Protein AF-A0A838RKL6-F1 (afdb_monomer_lite)

Sequence (1163 aa):
MNLQDLRTQMPNFETYRSWRRPDPIEGILIHHSGSGTVDMNGVPNKTPQAIAESQVRDEGRAHVGYHYAIAADGTVYYLLDDAIPGYHTALPEPSRADQTVWKRWRDNWLNGQYFNRRTLGVLLLGWFDSNRKEGTRALPNNNMTPPAAQSAALVELLRTLKERHSLSIERIEGHREVLARTGFGSTSCPGLLMNLHEVRTAVQSGQSVQPTPVTPPVVSGPVVVPGPAPALTYTKNRPLVGLHARNDQTFTDTDWTIIREAKVESLKMMSFTRDEVYAQARQINPKMEFIVRLYIGGSGRGHVPAPQVFADAFRDTMDRLYKQFGVLKFEIHNEPNHLSGLEGWGQEQADAISFQTWYIETFRILRQRHPWALLGYPGLAVPHKDLEWLEWNRQAIEMSDFLGCHIYWQTPPGNETTYLSDFWGLRFKSYHEKYPHKLIEITEFGNSNGQSPPLSLSREEQKQQYQTWLQKVMGFPYIGSAHGFIATSPDSTWSNQGFTWGDGSGSFPVTTAVGSMARAKQRPDWHYVFNAKVPDQLPPDVELTFPVTLGNGGRLPWPNAGNQRVIAIAKWVDETGAVREKPVSSVLLPHEMAPGDRTEFTIKVRTPTESGKYRLRLALFHNGFGQWLHTLDPATTPDLFPVAIGGAKKELSPLAATYSPVTLPKKGLAGDTLKATLTARNDGSRRWESKGEQQGSIRLGYHWVNAQGQRAEGKGRVTLSAPIATGESSRLEIPLELPTTAGQYTLQLGLVSELEQWFDSPLQQAVEVEALGAAYSVTYKATLPTKMKVGEKKEVAVRIMNNGTRRWEAAGQPPIMLVHQWLDAQGQVAQPTLRTVLSVDVRPGKSLEVLLPLLAPAIPGPYTLRVDLSREGQFFFSQQGNPALTQSIVVEAVAGAAAWGAEWLDIRGPTTMSANSAGRMDVRLRNSGQRLWSHTNVRVAYRWSSDAMTRRVPLTADVPPGGEIALGISLVAPKEVGVHTLDMDLWEEGKGWLRVAAPLRQITVTAADPGGSAPTRTLENEEESVSKEDSAPGSNGSQGGRVATASHHLSRARFAIDSNKISTWNSGDLQQPGMWYQIELGAAQTFQTLRFLSGPGEFPRGYRLEGSLDAETWALIDEAADNWADVDLALATPYTCRYLRLTLTKRSPWHEWSIRHVLIDGK

Structure (mmCIF, N/CA/C/O backbone):
data_AF-A0A838RKL6-F1
#
_entry.id   AF-A0A838RKL6-F1
#
loop_
_atom_site.group_PDB
_atom_site.id
_atom_site.type_symbol
_atom_site.label_atom_id
_atom_site.label_alt_id
_atom_site.label_comp_id
_atom_site.label_asym_id
_atom_site.label_entity_id
_atom_site.label_seq_id
_atom_site.pdbx_PDB_ins_code
_atom_site.Cartn_x
_atom_site.Cartn_y
_atom_site.Cartn_z
_atom_site.occupancy
_atom_site.B_iso_or_equiv
_atom_site.auth_seq_id
_atom_site.auth_comp_id
_atom_site.auth_asym_id
_atom_site.auth_atom_id
_atom_site.pdbx_PDB_model_num
ATOM 1 N N . MET A 1 1 ? 27.935 -34.993 35.336 1.00 66.19 1 MET A N 1
ATOM 2 C CA . MET A 1 1 ? 28.147 -33.527 35.339 1.00 66.19 1 MET A CA 1
ATOM 3 C C . MET A 1 1 ? 28.872 -33.131 36.624 1.00 66.19 1 MET A C 1
ATOM 5 O O . MET A 1 1 ? 28.397 -33.512 37.686 1.00 66.19 1 MET A O 1
ATOM 9 N N . ASN A 1 2 ? 30.008 -32.425 36.547 1.00 78.69 2 ASN A N 1
ATOM 10 C CA . ASN A 1 2 ? 30.716 -31.899 37.726 1.00 78.69 2 ASN A CA 1
ATOM 11 C C . ASN A 1 2 ? 30.057 -30.578 38.162 1.00 78.69 2 ASN A C 1
ATOM 13 O O . ASN A 1 2 ? 30.422 -29.521 37.652 1.00 78.69 2 ASN A O 1
ATOM 17 N N . LEU A 1 3 ? 29.018 -30.662 39.002 1.00 88.06 3 LEU A N 1
ATOM 18 C CA . LEU A 1 3 ? 28.236 -29.510 39.462 1.00 88.06 3 LEU A CA 1
ATOM 19 C C . LEU A 1 3 ? 28.745 -29.012 40.819 1.00 88.06 3 LEU A C 1
ATOM 21 O O . LEU A 1 3 ? 28.694 -29.749 41.800 1.00 88.06 3 LEU A O 1
ATOM 25 N N . GLN A 1 4 ? 29.156 -27.750 40.890 1.00 91.94 4 GLN A N 1
ATOM 26 C CA . GLN A 1 4 ? 29.514 -27.068 42.131 1.00 91.94 4 GLN A CA 1
ATOM 27 C C . GLN A 1 4 ? 28.436 -26.048 42.498 1.00 91.94 4 GLN A C 1
ATOM 29 O O . GLN A 1 4 ? 28.166 -25.116 41.740 1.00 91.94 4 GLN A O 1
ATOM 34 N N . ASP A 1 5 ? 27.808 -26.215 43.660 1.00 89.81 5 ASP A N 1
ATOM 35 C CA . ASP A 1 5 ? 26.835 -25.248 44.168 1.00 89.81 5 ASP A CA 1
ATOM 36 C C . ASP A 1 5 ? 27.557 -24.117 44.903 1.00 89.81 5 ASP A C 1
ATOM 38 O O . ASP A 1 5 ? 28.169 -24.328 45.951 1.00 89.81 5 ASP A O 1
ATOM 42 N N . LEU A 1 6 ? 27.503 -22.912 44.334 1.00 88.50 6 LEU A N 1
ATOM 43 C CA . LEU A 1 6 ? 28.110 -21.721 44.923 1.00 88.50 6 LEU A CA 1
ATOM 44 C C . LEU A 1 6 ? 27.075 -20.767 45.517 1.00 88.50 6 LEU A C 1
ATOM 46 O O . LEU A 1 6 ? 27.460 -19.738 46.066 1.00 88.50 6 LEU A O 1
ATOM 50 N N . ARG A 1 7 ? 25.775 -21.076 45.445 1.00 89.06 7 ARG A N 1
ATOM 51 C CA . ARG A 1 7 ? 24.715 -20.145 45.864 1.00 89.06 7 ARG A CA 1
ATOM 52 C C . ARG A 1 7 ? 24.880 -19.723 47.321 1.00 89.06 7 ARG A C 1
ATOM 54 O O . ARG A 1 7 ? 24.841 -18.535 47.615 1.00 89.06 7 ARG A O 1
ATOM 61 N N . THR A 1 8 ? 25.153 -20.675 48.214 1.00 84.75 8 THR A N 1
ATOM 62 C CA . THR A 1 8 ? 25.347 -20.429 49.655 1.00 84.75 8 THR A CA 1
ATOM 63 C C . THR A 1 8 ? 26.620 -19.649 49.984 1.00 84.75 8 THR A C 1
ATOM 65 O O . THR A 1 8 ? 26.735 -19.109 51.080 1.00 84.75 8 THR A O 1
ATOM 68 N N . GLN A 1 9 ? 27.564 -19.566 49.045 1.00 84.19 9 GLN A N 1
ATOM 69 C CA . GLN A 1 9 ? 28.821 -18.831 49.194 1.00 84.19 9 GLN A CA 1
ATOM 70 C C . GLN A 1 9 ? 28.698 -17.377 48.704 1.00 84.19 9 GLN A C 1
ATOM 72 O O . GLN A 1 9 ? 29.638 -16.594 48.838 1.00 84.19 9 GLN A O 1
ATOM 77 N N . MET A 1 10 ? 27.543 -16.993 48.145 1.00 79.06 10 MET A N 1
ATOM 78 C CA . MET A 1 10 ? 27.325 -15.646 47.626 1.00 79.06 10 MET A CA 1
ATOM 79 C C . MET A 1 10 ? 27.179 -14.623 48.763 1.00 79.06 10 MET A C 1
ATOM 81 O O . MET A 1 10 ? 26.407 -14.865 49.694 1.00 79.06 10 MET A O 1
ATOM 85 N N . PRO A 1 11 ? 27.828 -13.441 48.679 1.00 69.88 11 PRO A N 1
ATOM 86 C CA . PRO A 1 11 ? 27.906 -12.479 49.787 1.00 69.88 11 PRO A CA 1
ATOM 87 C C . PRO A 1 11 ? 26.564 -12.018 50.380 1.00 69.88 11 PRO A C 1
ATOM 89 O O . PRO A 1 11 ? 26.515 -11.584 51.525 1.00 69.88 11 PRO A O 1
ATOM 92 N N . ASN A 1 12 ? 25.479 -12.091 49.612 1.00 77.44 12 ASN A N 1
ATOM 93 C CA . ASN A 1 12 ? 24.134 -11.660 49.988 1.00 77.44 12 ASN A CA 1
ATOM 94 C C . ASN A 1 12 ? 23.082 -12.780 49.877 1.00 77.44 12 ASN A C 1
ATOM 96 O O . ASN A 1 12 ? 21.889 -12.483 49.837 1.00 77.44 12 ASN A O 1
ATOM 100 N N . PHE A 1 13 ? 23.491 -14.054 49.856 1.00 83.31 13 PHE A N 1
ATOM 101 C CA . PHE A 1 13 ? 22.596 -15.208 49.671 1.00 83.31 13 PHE A CA 1
ATOM 102 C C . PHE A 1 13 ? 21.374 -15.210 50.601 1.00 83.31 13 PHE A C 1
ATOM 104 O O . PHE A 1 13 ? 20.241 -15.387 50.148 1.00 83.31 13 PHE A O 1
ATOM 111 N N . GLU A 1 14 ? 21.576 -14.928 51.891 1.00 83.81 14 GLU A N 1
ATOM 112 C CA . GLU A 1 14 ? 20.497 -14.892 52.888 1.00 83.81 14 GLU A CA 1
ATOM 113 C C . GLU A 1 14 ? 19.391 -13.874 52.561 1.00 83.81 14 GLU A C 1
ATOM 115 O O . GLU A 1 14 ? 18.246 -14.061 52.968 1.00 83.81 14 GLU A O 1
ATOM 120 N N . THR A 1 15 ? 19.695 -12.826 51.787 1.00 77.75 15 THR A N 1
ATOM 121 C CA . THR A 1 15 ? 18.737 -11.754 51.460 1.00 77.75 15 THR A CA 1
ATOM 122 C C . THR A 1 15 ? 17.757 -12.124 50.346 1.00 77.75 15 THR A C 1
ATOM 124 O O . THR A 1 15 ? 16.635 -11.616 50.330 1.00 77.75 15 THR A O 1
ATOM 127 N N . TYR A 1 16 ? 18.151 -13.023 49.438 1.00 77.69 16 TYR A N 1
ATOM 128 C CA . TYR A 1 16 ? 17.350 -13.385 48.266 1.00 77.69 16 TYR A CA 1
ATOM 129 C C . TYR A 1 16 ? 16.983 -14.870 48.186 1.00 77.69 16 TYR A C 1
ATOM 131 O O . TYR A 1 16 ? 16.181 -15.245 47.337 1.00 77.69 16 TYR A O 1
ATOM 139 N N . ARG A 1 17 ? 17.495 -15.742 49.067 1.00 80.81 17 ARG A N 1
ATOM 140 C CA . ARG A 1 17 ? 17.222 -17.196 49.016 1.00 80.81 17 ARG A CA 1
ATOM 141 C C . ARG A 1 17 ? 15.734 -17.577 49.078 1.00 80.81 17 ARG A C 1
ATOM 143 O O . ARG A 1 17 ? 15.334 -18.648 48.613 1.00 80.81 17 ARG A O 1
ATOM 150 N N . SER A 1 18 ? 14.898 -16.719 49.662 1.00 82.19 18 SER A N 1
ATOM 151 C CA . SER A 1 18 ? 13.443 -16.905 49.744 1.00 82.19 18 SER A CA 1
ATOM 152 C C . SER A 1 18 ? 12.682 -16.344 48.541 1.00 82.19 18 SER A C 1
ATOM 154 O O . SER A 1 18 ? 11.481 -16.581 48.431 1.00 82.19 18 SER A O 1
ATOM 156 N N . TRP A 1 19 ? 13.345 -15.620 47.635 1.00 83.25 19 TRP A N 1
ATOM 157 C CA . TRP A 1 19 ? 12.691 -15.012 46.482 1.00 83.25 19 TRP A CA 1
ATOM 158 C C . TRP A 1 19 ? 12.169 -16.086 45.541 1.00 83.25 19 TRP A C 1
ATOM 160 O O . TRP A 1 19 ? 12.744 -17.169 45.418 1.00 83.25 19 TRP A O 1
ATOM 170 N N . ARG A 1 20 ? 11.053 -15.792 44.881 1.00 80.19 20 ARG A N 1
ATOM 171 C CA . ARG A 1 20 ? 10.440 -16.687 43.905 1.00 80.19 20 ARG A CA 1
ATOM 172 C C . ARG A 1 20 ? 10.033 -15.893 42.674 1.00 80.19 20 ARG A C 1
ATOM 174 O O . ARG A 1 20 ? 9.562 -14.761 42.782 1.00 80.19 20 ARG A O 1
ATOM 181 N N . ARG A 1 21 ? 10.221 -16.490 41.503 1.00 81.94 21 ARG A N 1
ATOM 182 C CA . ARG A 1 21 ? 9.739 -15.986 40.228 1.00 81.94 21 ARG A CA 1
ATOM 183 C C . ARG A 1 21 ? 8.218 -16.159 40.183 1.00 81.94 21 ARG A C 1
ATOM 185 O O . ARG A 1 21 ? 7.715 -17.186 40.633 1.00 81.94 21 ARG A O 1
ATOM 192 N N . PRO A 1 22 ? 7.483 -15.169 39.662 1.00 67.00 22 PRO A N 1
ATOM 193 C CA . PRO A 1 22 ? 6.023 -15.223 39.574 1.00 67.00 22 PRO A CA 1
ATOM 194 C C . PRO A 1 22 ? 5.510 -15.993 38.347 1.00 67.00 22 PRO A C 1
ATOM 196 O O . PRO A 1 22 ? 4.332 -16.330 38.292 1.00 67.00 22 PRO A O 1
ATOM 199 N N . ASP A 1 23 ? 6.372 -16.243 37.361 1.00 76.38 23 ASP A N 1
ATOM 200 C CA . ASP A 1 23 ? 6.038 -16.859 36.077 1.00 76.38 23 ASP A CA 1
ATOM 201 C C . ASP A 1 23 ? 6.772 -18.209 35.914 1.00 76.38 23 ASP A C 1
ATOM 203 O O . ASP A 1 23 ? 7.873 -18.369 36.456 1.00 76.38 23 ASP A O 1
ATOM 207 N N . PRO A 1 24 ? 6.208 -19.181 35.166 1.00 81.44 24 PRO A N 1
ATOM 208 C CA . PRO A 1 24 ? 6.892 -20.436 34.865 1.00 81.44 24 PRO A CA 1
ATOM 209 C C . PRO A 1 24 ? 8.121 -20.212 33.972 1.00 81.44 24 PRO A C 1
ATOM 211 O O . PRO A 1 24 ? 8.227 -19.221 33.245 1.00 81.44 24 PRO A O 1
ATOM 214 N N . ILE A 1 25 ? 9.061 -21.156 34.021 1.00 88.69 25 ILE A N 1
ATOM 215 C CA . ILE A 1 25 ? 10.225 -21.167 33.132 1.00 88.69 25 ILE A CA 1
ATOM 216 C C . ILE A 1 25 ? 9.776 -21.696 31.768 1.00 88.69 25 ILE A C 1
ATOM 218 O O . ILE A 1 25 ? 9.237 -22.791 31.665 1.00 88.69 25 ILE A O 1
ATOM 222 N N . GLU A 1 26 ? 10.011 -20.911 30.723 1.00 85.88 26 GLU A N 1
ATOM 223 C CA . GLU A 1 26 ? 9.630 -21.191 29.337 1.00 85.88 26 GLU A CA 1
ATOM 224 C C . GLU A 1 26 ? 10.837 -21.277 28.392 1.00 85.88 26 GLU A C 1
ATOM 226 O O . GLU A 1 26 ? 10.655 -21.583 27.215 1.00 85.88 26 GLU A O 1
ATOM 231 N N . GLY A 1 27 ? 12.064 -21.018 28.865 1.00 87.75 27 GLY A N 1
ATOM 232 C CA . GLY A 1 27 ? 13.260 -21.129 28.028 1.00 87.75 27 GLY A CA 1
ATOM 233 C C . GLY A 1 27 ? 14.599 -21.012 28.752 1.00 87.75 27 GLY A C 1
ATOM 234 O O . GLY A 1 27 ? 14.673 -20.723 29.947 1.00 87.75 27 GLY A O 1
ATOM 235 N N . ILE A 1 28 ? 15.674 -21.234 28.000 1.00 89.06 28 ILE A N 1
ATOM 236 C CA . ILE A 1 28 ? 17.066 -21.102 28.432 1.00 89.06 28 ILE A CA 1
ATOM 237 C C . ILE A 1 28 ? 17.778 -20.170 27.460 1.00 89.06 28 ILE A C 1
ATOM 239 O O . ILE A 1 28 ? 17.685 -20.333 26.247 1.00 89.06 28 ILE A O 1
ATOM 243 N N . LEU A 1 29 ? 18.520 -19.220 28.008 1.00 83.69 29 LEU A N 1
ATOM 244 C CA . LEU A 1 29 ? 19.331 -18.280 27.268 1.00 83.69 29 LEU A CA 1
ATOM 245 C C . LEU A 1 29 ? 20.810 -18.560 27.520 1.00 83.69 29 LEU A C 1
ATOM 247 O O . LEU A 1 29 ? 21.276 -18.531 28.663 1.00 83.69 29 LEU A O 1
ATOM 251 N N . ILE A 1 30 ? 21.543 -18.822 26.442 1.00 83.00 30 ILE A N 1
ATOM 252 C CA . ILE A 1 30 ? 22.984 -19.074 26.486 1.00 83.00 30 ILE A CA 1
ATOM 253 C C . ILE A 1 30 ? 23.724 -17.752 26.267 1.00 83.00 30 ILE A C 1
ATOM 255 O O . ILE A 1 30 ? 23.397 -16.999 25.352 1.00 83.00 30 ILE A O 1
ATOM 259 N N . HIS A 1 31 ? 24.749 -17.493 27.077 1.00 71.69 31 HIS A N 1
ATOM 260 C CA . HIS A 1 31 ? 25.632 -16.332 26.998 1.00 71.69 31 HIS A CA 1
ATOM 261 C C . HIS A 1 31 ? 27.107 -16.751 27.038 1.00 71.69 31 HIS A C 1
ATOM 263 O O . HIS A 1 31 ? 27.463 -17.758 27.640 1.00 71.69 31 HIS A O 1
ATOM 269 N N . HIS A 1 32 ? 27.978 -15.951 26.434 1.00 62.09 32 HIS A N 1
ATOM 270 C CA . HIS A 1 32 ? 29.438 -16.032 26.521 1.00 62.09 32 HIS A CA 1
ATOM 271 C C . HIS A 1 32 ? 30.050 -14.655 26.828 1.00 62.09 32 HIS A C 1
ATOM 273 O O . HIS A 1 32 ? 29.358 -13.653 26.761 1.00 62.09 32 HIS A O 1
ATOM 279 N N . SER A 1 33 ? 31.342 -14.580 27.140 1.00 58.50 33 SER A N 1
ATOM 280 C CA . SER A 1 33 ? 32.063 -13.378 27.607 1.00 58.50 33 SER A CA 1
ATOM 281 C C . SER A 1 33 ? 31.734 -12.927 29.026 1.00 58.50 33 SER A C 1
ATOM 283 O O . SER A 1 33 ? 31.594 -11.744 29.314 1.00 58.50 33 SER A O 1
ATOM 285 N N . GLY A 1 34 ? 31.770 -13.879 29.961 1.00 53.66 34 GLY A N 1
ATOM 286 C CA . GLY A 1 34 ? 32.144 -13.599 31.350 1.00 53.66 34 GLY A CA 1
ATOM 287 C C . GLY A 1 34 ? 33.650 -13.354 31.467 1.00 53.66 34 GLY A C 1
ATOM 288 O O . GLY A 1 34 ? 34.331 -14.070 32.194 1.00 53.66 34 GLY A O 1
ATOM 289 N N . SER A 1 35 ? 34.201 -12.415 30.695 1.00 48.59 35 SER A N 1
ATOM 290 C CA . SER A 1 35 ? 35.612 -12.056 30.788 1.00 48.59 35 SER A CA 1
ATOM 291 C C . SER A 1 35 ? 35.779 -10.963 31.842 1.00 48.59 35 SER A C 1
ATOM 293 O O . SER A 1 35 ? 35.495 -9.792 31.601 1.00 48.59 35 SER A O 1
ATOM 295 N N . GLY A 1 36 ? 36.331 -11.327 32.998 1.00 53.69 36 GLY A N 1
ATOM 296 C CA . GLY A 1 36 ? 37.432 -10.492 33.477 1.00 53.69 36 GLY A CA 1
ATOM 297 C C . GLY A 1 36 ? 38.558 -10.478 32.442 1.00 53.69 36 GLY A C 1
ATOM 298 O O . GLY A 1 36 ? 38.554 -11.321 31.547 1.00 53.69 36 GLY A O 1
ATOM 299 N N . THR A 1 37 ? 39.467 -9.507 32.545 1.00 50.59 37 THR A N 1
ATOM 300 C CA . THR A 1 37 ? 40.656 -9.332 31.687 1.00 50.59 37 THR A CA 1
ATOM 301 C C . THR A 1 37 ? 41.158 -10.655 31.095 1.00 50.59 37 THR A C 1
ATOM 303 O O . THR A 1 37 ? 41.595 -11.527 31.818 1.00 50.59 37 THR A O 1
ATOM 306 N N . VAL A 1 38 ? 41.053 -10.887 29.791 1.00 56.09 38 VAL A N 1
ATOM 307 C CA . VAL A 1 38 ? 41.599 -12.133 29.218 1.00 56.09 38 VAL A CA 1
ATOM 308 C C . VAL A 1 38 ? 43.128 -12.110 29.293 1.00 56.09 38 VAL A C 1
ATOM 310 O O . VAL A 1 38 ? 43.725 -11.037 29.285 1.00 56.09 38 VAL A O 1
ATOM 313 N N . ASP A 1 39 ? 43.787 -13.267 29.382 1.00 58.47 39 ASP A N 1
ATOM 314 C CA . ASP A 1 39 ? 45.245 -13.285 29.220 1.00 58.47 39 ASP A CA 1
ATOM 315 C C . ASP A 1 39 ? 45.652 -12.954 27.765 1.00 58.47 39 ASP A C 1
ATOM 317 O O . ASP A 1 39 ? 44.812 -12.850 26.865 1.00 58.47 39 ASP A O 1
ATOM 321 N N . MET A 1 40 ? 46.956 -12.800 27.503 1.00 53.97 40 MET A N 1
ATOM 322 C CA . MET A 1 40 ? 47.483 -12.396 26.185 1.00 53.97 40 MET A CA 1
ATOM 323 C C . MET A 1 40 ? 47.134 -13.364 25.035 1.00 53.97 40 MET A C 1
ATOM 325 O O . MET A 1 40 ? 47.352 -13.025 23.870 1.00 53.97 40 MET A O 1
ATOM 329 N N . ASN A 1 41 ? 46.587 -14.542 25.352 1.00 55.84 41 ASN A N 1
ATOM 330 C CA . ASN A 1 41 ? 46.176 -15.583 24.414 1.00 55.84 41 ASN A CA 1
ATOM 331 C C . ASN A 1 41 ? 44.644 -15.723 24.314 1.00 55.84 41 ASN A C 1
ATOM 333 O O . ASN A 1 41 ? 44.144 -16.580 23.579 1.00 55.84 41 ASN A O 1
ATOM 337 N N . GLY A 1 42 ? 43.883 -14.875 25.014 1.00 54.16 42 GLY A N 1
ATOM 338 C CA . GLY A 1 42 ? 42.424 -14.882 24.994 1.00 54.16 42 GLY A CA 1
ATOM 339 C C . GLY A 1 42 ? 41.792 -15.968 25.869 1.00 54.16 42 GLY A C 1
ATOM 340 O O . GLY A 1 42 ? 40.651 -16.347 25.595 1.00 54.16 42 GLY A O 1
ATOM 341 N N . VAL A 1 43 ? 42.513 -16.482 26.875 1.00 61.12 43 VAL A N 1
ATOM 342 C CA . VAL A 1 43 ? 42.002 -17.448 27.861 1.00 61.12 43 VAL A CA 1
ATOM 343 C C . VAL A 1 43 ? 41.344 -16.686 29.025 1.00 61.12 43 VAL A C 1
ATOM 345 O O . VAL A 1 43 ? 41.895 -15.683 29.491 1.00 61.12 43 VAL A O 1
ATOM 348 N N . PRO A 1 44 ? 40.153 -17.102 29.502 1.00 61.97 44 PRO A N 1
ATOM 349 C CA . PRO A 1 44 ? 39.498 -16.449 30.636 1.00 61.97 44 PRO A CA 1
ATOM 350 C C . PRO A 1 44 ? 40.319 -16.587 31.931 1.00 61.97 44 PRO A C 1
ATOM 352 O O . PRO A 1 44 ? 40.717 -17.690 32.293 1.00 61.97 44 PRO A O 1
ATOM 355 N N . ASN A 1 45 ? 40.527 -15.478 32.656 1.00 65.75 45 ASN A N 1
ATOM 356 C CA . ASN A 1 45 ? 41.346 -15.442 33.880 1.00 65.75 45 ASN A CA 1
ATOM 357 C C . ASN A 1 45 ? 40.552 -15.369 35.205 1.00 65.75 45 ASN A C 1
ATOM 359 O O . ASN A 1 45 ? 41.154 -15.449 36.275 1.00 65.75 45 ASN A O 1
ATOM 363 N N . LYS A 1 46 ? 39.223 -15.182 35.164 1.00 71.56 46 LYS A N 1
ATOM 364 C CA . LYS A 1 46 ? 38.359 -15.086 36.356 1.00 71.56 46 LYS A CA 1
ATOM 365 C C . LYS A 1 46 ? 37.570 -16.373 36.578 1.00 71.56 46 LYS A C 1
ATOM 367 O O . LYS A 1 46 ? 37.042 -16.963 35.638 1.00 71.56 46 LYS A O 1
ATOM 372 N N . THR A 1 47 ? 37.427 -16.757 37.844 1.00 80.81 47 THR A N 1
ATOM 373 C CA . THR A 1 47 ? 36.548 -17.853 38.269 1.00 80.81 47 THR A CA 1
ATOM 374 C C . THR A 1 47 ? 35.076 -17.401 38.292 1.00 80.81 47 THR A C 1
ATOM 376 O O . THR A 1 47 ? 34.802 -16.203 38.429 1.00 80.81 47 THR A O 1
ATOM 379 N N . PRO A 1 48 ? 34.100 -18.328 38.216 1.00 81.69 48 PRO A N 1
ATOM 380 C CA . PRO A 1 48 ? 32.681 -17.999 38.392 1.00 81.69 48 PRO A CA 1
ATOM 381 C C . PRO A 1 48 ? 32.393 -17.279 39.714 1.00 81.69 48 PRO A C 1
ATOM 383 O O . PRO A 1 48 ? 31.577 -16.361 39.745 1.00 81.69 48 PRO A O 1
ATOM 386 N N . GLN A 1 49 ? 33.100 -17.656 40.786 1.00 82.44 49 GLN A N 1
ATOM 387 C CA . GLN A 1 49 ? 33.005 -16.998 42.086 1.00 82.44 49 GLN A CA 1
ATOM 388 C C . GLN A 1 49 ? 33.448 -15.533 42.010 1.00 82.44 49 GLN A C 1
ATOM 390 O O . GLN A 1 49 ? 32.717 -14.663 42.466 1.00 82.44 49 GLN A O 1
ATOM 395 N N . ALA A 1 50 ? 34.576 -15.232 41.359 1.00 80.75 50 ALA A N 1
ATOM 396 C CA . ALA A 1 50 ? 35.047 -13.855 41.200 1.00 80.75 50 ALA A CA 1
ATOM 397 C C . ALA A 1 50 ? 34.083 -12.989 40.365 1.00 80.75 50 ALA A C 1
ATOM 399 O O . ALA A 1 50 ? 33.921 -11.800 40.630 1.00 80.75 50 ALA A O 1
ATOM 400 N N . ILE A 1 51 ? 33.421 -13.572 39.359 1.00 78.44 51 ILE A N 1
ATOM 401 C CA . ILE A 1 51 ? 32.396 -12.877 38.559 1.00 78.44 51 ILE A CA 1
ATOM 402 C C . ILE A 1 51 ? 31.164 -12.574 39.414 1.00 78.44 51 ILE A C 1
ATOM 404 O O . ILE A 1 51 ? 30.641 -11.460 39.380 1.00 78.44 51 ILE A O 1
ATOM 408 N N . ALA A 1 52 ? 30.713 -13.556 40.188 1.00 78.00 52 ALA A N 1
ATOM 409 C CA . ALA A 1 52 ? 29.563 -13.414 41.062 1.00 78.00 52 ALA A CA 1
ATOM 410 C C . ALA A 1 52 ? 29.813 -12.410 42.202 1.00 78.00 52 ALA A C 1
ATOM 412 O O . ALA A 1 52 ? 28.969 -11.553 42.466 1.00 78.00 52 ALA A O 1
ATOM 413 N N . GLU A 1 53 ? 30.995 -12.457 42.824 1.00 79.56 53 GLU A N 1
ATOM 414 C CA . GLU A 1 53 ? 31.430 -11.496 43.838 1.00 79.56 53 GLU A CA 1
ATOM 415 C C . GLU A 1 53 ? 31.518 -10.081 43.269 1.00 79.56 53 GLU A C 1
ATOM 417 O O . GLU A 1 53 ? 31.031 -9.158 43.913 1.00 79.56 53 GLU A O 1
ATOM 422 N N . SER A 1 54 ? 32.049 -9.907 42.056 1.00 77.31 54 SER A N 1
ATOM 423 C CA . SER A 1 54 ? 32.145 -8.588 41.421 1.00 77.31 54 SER A CA 1
ATOM 424 C C . SER A 1 54 ? 30.766 -7.993 41.108 1.00 77.31 54 SER A C 1
ATOM 426 O O . SER A 1 54 ? 30.493 -6.839 41.434 1.00 77.31 54 SER A O 1
ATOM 428 N N . GLN A 1 55 ? 29.832 -8.799 40.591 1.00 78.12 55 GLN A N 1
ATOM 429 C CA . GLN A 1 55 ? 28.454 -8.354 40.345 1.00 78.12 55 GLN A CA 1
ATOM 430 C C . GLN A 1 55 ? 27.728 -7.921 41.625 1.00 78.12 55 GLN A C 1
ATOM 432 O O . GLN A 1 55 ? 26.959 -6.961 41.617 1.00 78.12 55 GLN A O 1
ATOM 437 N N . VAL A 1 56 ? 27.946 -8.625 42.732 1.00 74.06 56 VAL A N 1
ATOM 438 C CA . VAL A 1 56 ? 27.257 -8.339 43.994 1.00 74.06 56 VAL A CA 1
ATOM 439 C C . VAL A 1 56 ? 27.946 -7.223 44.784 1.00 74.06 56 VAL A C 1
ATOM 441 O O . VAL A 1 56 ? 27.273 -6.307 45.250 1.00 74.06 56 VAL A O 1
ATOM 444 N N . ARG A 1 57 ? 29.272 -7.288 44.954 1.00 74.62 57 ARG A N 1
ATOM 445 C CA . ARG A 1 57 ? 30.042 -6.356 45.795 1.00 74.62 57 ARG A CA 1
ATOM 446 C C . ARG A 1 57 ? 30.416 -5.077 45.057 1.00 74.62 57 ARG A C 1
ATOM 448 O O . ARG A 1 57 ? 30.181 -4.000 45.593 1.00 74.62 57 ARG A O 1
ATOM 455 N N . ASP A 1 58 ? 30.972 -5.194 43.852 1.00 72.38 58 ASP A N 1
ATOM 456 C CA . ASP A 1 58 ? 31.520 -4.042 43.124 1.00 72.38 58 ASP A CA 1
ATOM 457 C C . ASP A 1 58 ? 30.414 -3.292 42.369 1.00 72.38 58 ASP A C 1
ATOM 459 O O . ASP A 1 58 ? 30.340 -2.063 42.401 1.00 72.38 58 ASP A O 1
ATOM 463 N N . GLU A 1 59 ? 29.517 -4.028 41.707 1.00 67.62 59 GLU A N 1
ATOM 464 C CA . GLU A 1 59 ? 28.428 -3.433 40.920 1.00 67.62 59 GLU A CA 1
ATOM 465 C C . GLU A 1 59 ? 27.167 -3.145 41.754 1.00 67.62 59 GLU A C 1
ATOM 467 O O . GLU A 1 59 ? 26.332 -2.333 41.342 1.00 67.62 59 GLU A O 1
ATOM 472 N N . GLY A 1 60 ? 27.046 -3.764 42.935 1.00 66.50 60 GLY A N 1
ATOM 473 C CA . GLY A 1 60 ? 25.937 -3.569 43.872 1.00 66.50 60 GLY A CA 1
ATOM 474 C C . GLY A 1 60 ? 24.636 -4.283 43.483 1.00 66.50 60 GLY A C 1
ATOM 475 O O . GLY A 1 60 ? 23.555 -3.831 43.867 1.00 66.50 60 GLY A O 1
ATOM 476 N N . ARG A 1 61 ? 24.694 -5.366 42.694 1.00 72.38 61 ARG A N 1
ATOM 477 C CA . ARG A 1 61 ? 23.495 -6.123 42.287 1.00 72.38 61 ARG A CA 1
ATOM 478 C C . ARG A 1 61 ? 22.918 -6.929 43.454 1.00 72.38 61 ARG A C 1
ATOM 480 O O . ARG A 1 61 ? 23.653 -7.459 44.285 1.00 72.38 61 ARG A O 1
ATOM 487 N N . ALA A 1 62 ? 21.592 -7.106 43.483 1.00 72.50 62 ALA A N 1
ATOM 488 C CA . ALA A 1 62 ? 20.935 -7.822 44.585 1.00 72.50 62 ALA A CA 1
ATOM 489 C C . ALA A 1 62 ? 21.181 -9.344 44.584 1.00 72.50 62 ALA A C 1
ATOM 491 O O . ALA A 1 62 ? 20.929 -9.989 45.591 1.00 72.50 62 ALA A O 1
ATOM 492 N N . HIS A 1 63 ? 21.675 -9.914 43.485 1.00 80.00 63 HIS A N 1
ATOM 493 C CA . HIS A 1 63 ? 22.131 -11.300 43.331 1.00 80.00 63 HIS A CA 1
ATOM 494 C C . HIS A 1 63 ? 22.905 -11.443 42.005 1.00 80.00 63 HIS A C 1
ATOM 496 O O . HIS A 1 63 ? 23.013 -10.495 41.222 1.00 80.00 63 HIS A O 1
ATOM 502 N N . VAL A 1 64 ? 23.436 -12.636 41.733 1.00 79.19 64 VAL A N 1
ATOM 503 C CA . VAL A 1 64 ? 24.146 -12.951 40.482 1.00 79.19 64 VAL A CA 1
ATOM 504 C C . VAL A 1 64 ? 23.180 -12.924 39.294 1.00 79.19 64 VAL A C 1
ATOM 506 O O . VAL A 1 64 ? 22.007 -13.276 39.422 1.00 79.19 64 VAL A O 1
ATOM 509 N N . GLY A 1 65 ? 23.644 -12.494 38.118 1.00 78.12 65 GLY A N 1
ATOM 510 C CA . GLY A 1 65 ? 22.789 -12.387 36.931 1.00 78.12 65 GLY A CA 1
ATOM 511 C C . GLY A 1 65 ? 22.478 -13.701 36.212 1.00 78.12 65 GLY A C 1
ATOM 512 O O . GLY A 1 65 ? 21.533 -13.743 35.425 1.00 78.12 65 GLY A O 1
ATOM 513 N N . TYR A 1 66 ? 23.236 -14.757 36.493 1.00 85.94 66 TYR A N 1
ATOM 514 C CA . TYR A 1 66 ? 23.178 -16.050 35.814 1.00 85.94 66 TYR A CA 1
ATOM 515 C C . TYR A 1 66 ? 22.762 -17.150 36.783 1.00 85.94 66 TYR A C 1
ATOM 517 O O . TYR A 1 66 ? 23.102 -17.095 37.961 1.00 85.94 66 TYR A O 1
ATOM 525 N N . HIS A 1 67 ? 22.069 -18.163 36.267 1.00 91.12 67 HIS A N 1
ATOM 526 C CA . HIS A 1 67 ? 21.675 -19.331 37.056 1.00 91.12 67 HIS A CA 1
ATOM 527 C C . HIS A 1 67 ? 22.796 -20.359 37.071 1.00 91.12 67 HIS A C 1
ATOM 529 O O . HIS A 1 67 ? 23.117 -20.911 38.119 1.00 91.12 67 HIS A O 1
ATOM 535 N N . TYR A 1 68 ? 23.455 -20.536 35.927 1.00 92.56 68 TYR A N 1
ATOM 536 C CA . TYR A 1 68 ? 24.575 -21.452 35.776 1.00 92.56 68 TYR A CA 1
ATOM 537 C C . TYR A 1 68 ? 25.746 -20.759 35.087 1.00 92.56 68 TYR A C 1
ATOM 539 O O . TYR A 1 68 ? 25.540 -19.911 34.216 1.00 92.56 68 TYR A O 1
ATOM 547 N N . ALA A 1 69 ? 26.967 -21.149 35.440 1.00 89.94 69 ALA A N 1
ATOM 548 C CA . ALA A 1 69 ? 28.172 -20.828 34.682 1.00 89.94 69 ALA A CA 1
ATOM 549 C C . ALA A 1 69 ? 28.980 -22.094 34.395 1.00 89.94 69 ALA A C 1
ATOM 551 O O . ALA A 1 69 ? 28.977 -23.017 35.201 1.00 89.94 69 ALA A O 1
ATOM 552 N N . ILE A 1 70 ? 29.685 -22.143 33.269 1.00 89.62 70 ILE A N 1
ATOM 553 C CA . ILE A 1 70 ? 30.492 -23.300 32.870 1.00 89.62 70 ILE A CA 1
ATOM 554 C C . ILE A 1 70 ? 31.921 -22.837 32.610 1.00 89.62 70 ILE A C 1
ATOM 556 O O . ILE A 1 70 ? 32.149 -21.964 31.767 1.00 89.62 70 ILE A O 1
ATOM 560 N N . ALA A 1 71 ? 32.882 -23.408 33.331 1.00 86.69 71 ALA A N 1
ATOM 561 C CA . ALA A 1 71 ? 34.304 -23.141 33.141 1.00 86.69 71 ALA A CA 1
ATOM 562 C C . ALA A 1 71 ? 34.869 -23.875 31.911 1.00 86.69 71 ALA A C 1
ATOM 564 O O . ALA A 1 71 ? 34.243 -24.784 31.365 1.00 86.69 71 ALA A O 1
ATOM 565 N N . ALA A 1 72 ? 36.051 -23.454 31.451 1.00 82.50 72 ALA A N 1
ATOM 566 C CA . ALA A 1 72 ? 36.698 -24.004 30.256 1.00 82.50 72 ALA A CA 1
ATOM 567 C C . ALA A 1 72 ? 37.011 -25.512 30.371 1.00 82.50 72 ALA A C 1
ATOM 569 O O . ALA A 1 72 ? 37.020 -26.220 29.364 1.00 82.50 72 ALA A O 1
ATOM 570 N N . ASP A 1 73 ? 37.215 -26.005 31.594 1.00 86.62 73 ASP A N 1
ATOM 571 C CA . ASP A 1 73 ? 37.442 -27.416 31.930 1.00 86.62 73 ASP A CA 1
ATOM 572 C C . ASP A 1 73 ? 36.151 -28.261 31.975 1.00 86.62 73 ASP A C 1
ATOM 574 O O . ASP A 1 73 ? 36.214 -29.469 32.188 1.00 86.62 73 ASP A O 1
ATOM 578 N N . GLY A 1 74 ? 34.978 -27.649 31.768 1.00 87.06 74 GLY A N 1
ATOM 579 C CA . GLY A 1 74 ? 33.677 -28.319 31.837 1.00 87.06 74 GLY A CA 1
ATOM 580 C C . GLY A 1 74 ? 33.049 -28.380 33.231 1.00 87.06 74 GLY A C 1
ATOM 581 O O . GLY A 1 74 ? 31.974 -28.966 33.380 1.00 87.06 74 GLY A O 1
ATOM 582 N N . THR A 1 75 ? 33.651 -27.768 34.254 1.00 91.81 75 THR A N 1
ATOM 583 C CA . THR A 1 75 ? 33.011 -27.655 35.571 1.00 91.81 75 THR A CA 1
ATOM 584 C C . THR A 1 75 ? 31.797 -26.723 35.483 1.00 91.81 75 THR A C 1
ATOM 586 O O . THR A 1 75 ? 31.901 -25.589 35.007 1.00 91.81 75 THR A O 1
ATOM 589 N N . VAL A 1 76 ? 30.631 -27.200 35.932 1.00 93.00 76 VAL A N 1
ATOM 590 C CA . VAL A 1 76 ? 29.371 -26.442 35.956 1.00 93.00 76 VAL A CA 1
ATOM 591 C C . VAL A 1 76 ? 29.166 -25.880 37.353 1.00 93.00 76 VAL A C 1
ATOM 593 O O . VAL A 1 76 ? 29.252 -26.598 38.342 1.00 93.00 76 VAL A O 1
ATOM 596 N N . TYR A 1 77 ? 28.839 -24.603 37.443 1.00 92.56 77 TYR A N 1
ATOM 597 C CA . TYR A 1 77 ? 28.618 -23.893 38.691 1.00 92.56 77 TYR A CA 1
ATOM 598 C C . TYR A 1 77 ? 27.170 -23.445 38.766 1.00 92.56 77 TYR A C 1
ATOM 600 O O . TYR A 1 77 ? 26.680 -22.786 37.849 1.00 92.56 77 TYR A O 1
ATOM 608 N N . TYR A 1 78 ? 26.494 -23.784 39.858 1.00 92.69 78 TYR A N 1
ATOM 609 C CA . TYR A 1 78 ? 25.146 -23.316 40.148 1.00 92.69 78 TYR A CA 1
ATOM 610 C C . TYR A 1 78 ? 25.238 -22.030 40.972 1.00 92.69 78 TYR A C 1
ATOM 612 O O . TYR A 1 78 ? 25.788 -22.033 42.074 1.00 92.69 78 TYR A O 1
ATOM 620 N N . LEU A 1 79 ? 24.769 -20.919 40.401 1.00 89.12 79 LEU A N 1
ATOM 621 C CA . LEU A 1 79 ? 25.023 -19.560 40.893 1.00 89.12 79 LEU A CA 1
ATOM 622 C C . LEU A 1 79 ? 23.769 -18.850 41.412 1.00 89.12 79 LEU A C 1
ATOM 624 O O . LEU A 1 79 ? 23.874 -18.006 42.299 1.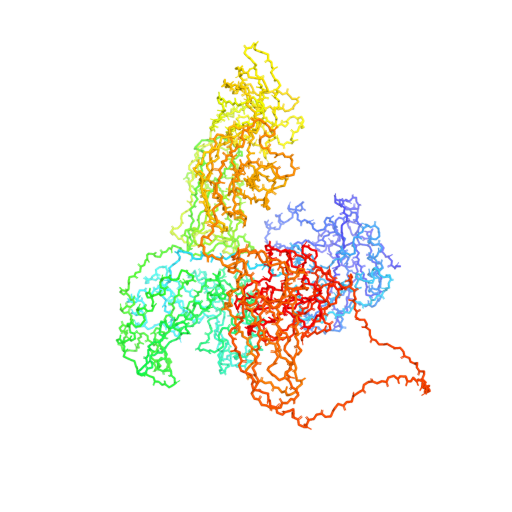00 89.12 79 LEU A O 1
ATOM 628 N N . LEU A 1 80 ? 22.589 -19.195 40.895 1.00 89.31 80 LEU A N 1
ATOM 629 C CA . LEU A 1 80 ? 21.307 -18.642 41.332 1.00 89.31 80 LEU A CA 1
ATOM 630 C C . LEU A 1 80 ? 20.231 -19.721 41.239 1.00 89.31 80 LEU A C 1
ATOM 632 O O . LEU A 1 80 ? 20.207 -20.467 40.267 1.00 89.31 80 LEU A O 1
ATOM 636 N N . ASP A 1 81 ? 19.353 -19.796 42.242 1.00 89.69 81 ASP A N 1
ATOM 637 C CA . ASP A 1 81 ? 18.259 -20.770 42.253 1.00 89.69 81 ASP A CA 1
ATOM 638 C C . ASP A 1 81 ? 17.342 -20.590 41.029 1.00 89.69 81 ASP A C 1
ATOM 640 O O . ASP A 1 81 ? 16.935 -19.466 40.737 1.00 89.69 81 ASP A O 1
ATOM 644 N N . ASP A 1 82 ? 16.995 -21.681 40.334 1.00 91.06 82 ASP A N 1
ATOM 645 C CA . ASP A 1 82 ? 16.059 -21.687 39.196 1.00 91.06 82 ASP A CA 1
ATOM 646 C C . ASP A 1 82 ? 14.749 -20.953 39.536 1.00 91.06 82 ASP A C 1
ATOM 648 O O . ASP A 1 82 ? 14.161 -20.283 38.686 1.00 91.06 82 ASP A O 1
ATOM 652 N N . ALA A 1 83 ? 14.295 -21.024 40.790 1.00 85.69 83 ALA A N 1
ATOM 653 C CA . ALA A 1 83 ? 13.089 -20.360 41.253 1.00 85.69 83 ALA A CA 1
ATOM 654 C C . ALA A 1 83 ? 13.235 -18.839 41.380 1.00 85.69 83 ALA A C 1
ATOM 656 O O . ALA A 1 83 ? 12.238 -18.193 41.662 1.00 85.69 83 ALA A O 1
ATOM 657 N N . ILE A 1 84 ? 14.407 -18.239 41.177 1.00 85.69 84 ILE A N 1
ATOM 658 C CA . ILE A 1 84 ? 14.633 -16.790 41.281 1.00 85.69 84 ILE A CA 1
ATOM 659 C C . ILE A 1 84 ? 14.849 -16.218 39.873 1.00 85.69 84 ILE A C 1
ATOM 661 O O . ILE A 1 84 ? 15.591 -16.814 39.099 1.00 85.69 84 ILE A O 1
ATOM 665 N N . PRO A 1 85 ? 14.223 -15.089 39.487 1.00 80.00 85 PRO A N 1
ATOM 666 C CA . PRO A 1 85 ? 14.512 -14.450 38.204 1.00 80.00 85 PRO A CA 1
ATOM 667 C C . PRO A 1 85 ? 15.962 -13.947 38.153 1.00 80.00 85 PRO A C 1
ATOM 669 O O . PRO A 1 85 ? 16.361 -13.126 38.973 1.00 80.00 85 PRO A O 1
ATOM 672 N N . GLY A 1 86 ? 16.751 -14.402 37.180 1.00 73.00 86 GLY A N 1
ATOM 673 C CA . GLY A 1 86 ? 18.107 -13.886 36.951 1.00 73.00 86 GLY A CA 1
ATOM 674 C C . GLY A 1 86 ? 18.114 -12.484 36.329 1.00 73.00 86 GLY A C 1
ATOM 675 O O . GLY A 1 86 ? 17.160 -12.079 35.672 1.00 73.00 86 GLY A O 1
ATOM 676 N N . TYR A 1 87 ? 19.209 -11.732 36.486 1.00 65.75 87 TYR A N 1
ATOM 677 C CA . TYR A 1 87 ? 19.347 -10.405 35.857 1.00 65.75 87 TYR A CA 1
ATOM 678 C C . TYR A 1 87 ? 19.657 -10.429 34.363 1.00 65.75 87 TYR A C 1
ATOM 680 O O . TYR A 1 87 ? 19.575 -9.393 33.696 1.00 65.75 87 TYR A O 1
ATOM 688 N N . HIS A 1 88 ? 20.059 -11.570 33.815 1.00 62.62 88 HIS A N 1
ATOM 689 C CA . HIS A 1 88 ? 20.666 -11.619 32.495 1.00 62.62 88 HIS A CA 1
ATOM 690 C C . HIS A 1 88 ? 19.664 -11.565 31.323 1.00 62.62 88 HIS A C 1
ATOM 692 O O . HIS A 1 88 ? 19.289 -12.588 30.765 1.00 62.62 88 HIS A O 1
ATOM 698 N N . THR A 1 89 ? 19.250 -10.321 31.022 1.00 52.28 89 THR A N 1
ATOM 699 C CA . THR A 1 89 ? 18.674 -9.673 29.807 1.00 52.28 89 THR A CA 1
ATOM 700 C C . THR A 1 89 ? 17.888 -8.413 30.216 1.00 52.28 89 THR A C 1
ATOM 702 O O . THR A 1 89 ? 16.748 -8.184 29.815 1.00 52.28 89 THR A O 1
ATOM 705 N N . ALA A 1 90 ? 18.487 -7.578 31.070 1.00 42.84 90 ALA A N 1
ATOM 706 C CA . ALA A 1 90 ? 18.022 -6.211 31.279 1.00 42.84 90 ALA A CA 1
ATOM 707 C C . ALA A 1 90 ? 18.654 -5.285 30.221 1.00 42.84 90 ALA A C 1
ATOM 709 O O . ALA A 1 90 ? 19.762 -5.540 29.751 1.00 42.84 90 ALA A O 1
ATOM 710 N N . LEU A 1 91 ? 17.927 -4.226 29.850 1.00 44.09 91 LEU A N 1
ATOM 711 C CA . LEU A 1 91 ? 18.399 -3.096 29.036 1.00 44.09 91 LEU A CA 1
ATOM 712 C C . LEU A 1 91 ? 19.781 -2.593 29.515 1.00 44.09 91 LEU A C 1
ATOM 714 O O . LEU A 1 91 ? 20.083 -2.754 30.700 1.00 44.09 91 LEU A O 1
ATOM 718 N N . PRO A 1 92 ? 20.597 -1.947 28.656 1.00 41.00 92 PRO A N 1
ATOM 719 C CA . PRO A 1 92 ? 21.864 -1.364 29.097 1.00 41.00 92 PRO A CA 1
ATOM 720 C C . PRO A 1 92 ? 21.651 -0.439 30.306 1.00 41.00 92 PRO A C 1
ATOM 722 O O . PRO A 1 92 ? 20.699 0.346 30.334 1.00 41.00 92 PRO A O 1
ATOM 725 N N . GLU A 1 93 ? 22.525 -0.558 31.311 1.00 40.75 93 GLU A N 1
ATOM 726 C CA . GLU A 1 93 ? 22.527 0.305 32.495 1.00 40.75 93 GLU A CA 1
ATOM 727 C C . GLU A 1 93 ? 22.755 1.757 32.034 1.00 40.75 93 GLU A C 1
ATOM 729 O O . GLU A 1 93 ? 23.748 2.031 31.350 1.00 40.75 93 GLU A O 1
ATOM 734 N N . PRO A 1 94 ? 21.845 2.702 32.327 1.00 42.97 94 PRO A N 1
ATOM 735 C CA . PRO A 1 94 ? 22.094 4.099 32.013 1.00 42.97 94 PRO A CA 1
ATOM 736 C C . PRO A 1 94 ? 23.218 4.646 32.901 1.00 42.97 94 PRO A C 1
ATOM 738 O O . PRO A 1 94 ? 23.429 4.188 34.023 1.00 42.97 94 PRO A O 1
ATOM 741 N N . SER A 1 95 ? 23.924 5.665 32.408 1.00 40.91 95 SER A N 1
ATOM 742 C CA . SER A 1 95 ? 24.990 6.342 33.155 1.00 40.91 95 SER A CA 1
ATOM 743 C C . SER A 1 95 ? 24.530 6.770 34.557 1.00 40.91 95 SER A C 1
ATOM 745 O O . SER A 1 95 ? 23.532 7.480 34.698 1.00 40.91 95 SER A O 1
ATOM 747 N N . ARG A 1 96 ? 25.309 6.416 35.593 1.00 43.16 96 ARG A N 1
ATOM 748 C CA . ARG A 1 96 ? 25.073 6.835 36.992 1.00 43.16 96 ARG A CA 1
ATOM 749 C C . ARG A 1 96 ? 25.231 8.346 37.214 1.00 43.16 96 ARG A C 1
ATOM 751 O O . ARG A 1 96 ? 24.898 8.838 38.289 1.00 43.16 96 ARG A O 1
ATOM 758 N N . ALA A 1 97 ? 25.728 9.077 36.213 1.00 41.72 97 ALA A N 1
ATOM 759 C CA . ALA A 1 97 ? 25.881 10.527 36.268 1.00 41.72 97 ALA A CA 1
ATOM 760 C C . ALA A 1 97 ? 24.531 11.265 36.272 1.00 41.72 97 ALA A C 1
ATOM 762 O O . ALA A 1 97 ? 24.433 12.348 36.844 1.00 41.72 97 ALA A O 1
ATOM 763 N N . ASP A 1 98 ? 23.482 10.675 35.689 1.00 50.09 98 ASP A N 1
ATOM 764 C CA . ASP A 1 98 ? 22.128 11.219 35.767 1.00 50.09 98 ASP A CA 1
ATOM 765 C C . ASP A 1 98 ? 21.335 10.478 36.846 1.00 50.09 98 ASP A C 1
ATOM 767 O O . ASP A 1 98 ? 20.737 9.425 36.610 1.00 50.09 98 ASP A O 1
ATOM 771 N N . GLN A 1 99 ? 21.313 11.049 38.054 1.00 48.78 99 GLN A N 1
ATOM 772 C CA . GLN A 1 99 ? 20.605 10.462 39.192 1.00 48.78 99 GLN A CA 1
ATOM 773 C C . GLN A 1 99 ? 19.094 10.329 38.968 1.00 48.78 99 GLN A C 1
ATOM 775 O O . GLN A 1 99 ? 18.453 9.512 39.625 1.00 48.78 99 GLN A O 1
ATOM 780 N N . THR A 1 100 ? 18.513 11.076 38.029 1.00 45.97 100 THR A N 1
ATOM 781 C CA . THR A 1 100 ? 17.080 11.035 37.722 1.00 45.97 100 THR A CA 1
ATOM 782 C C . THR A 1 100 ? 16.764 9.860 36.811 1.00 45.97 100 THR A C 1
ATOM 784 O O . THR A 1 100 ? 15.808 9.128 37.062 1.00 45.97 100 THR A O 1
ATOM 787 N N . VAL A 1 101 ? 17.589 9.638 35.785 1.00 46.94 101 VAL A N 1
ATOM 788 C CA . VAL A 1 101 ? 17.502 8.454 34.918 1.00 46.94 101 VAL A CA 1
ATOM 789 C C . VAL A 1 101 ? 17.857 7.200 35.711 1.00 46.94 101 VAL A C 1
ATOM 791 O O . VAL A 1 101 ? 17.134 6.212 35.620 1.00 46.94 101 VAL A O 1
ATOM 794 N N . TRP A 1 102 ? 18.881 7.268 36.564 1.00 46.00 102 TRP A N 1
ATOM 795 C CA . TRP A 1 102 ? 19.265 6.191 37.474 1.00 46.00 102 TRP A CA 1
ATOM 796 C C . TRP A 1 102 ? 18.142 5.833 38.451 1.00 46.00 102 TRP A C 1
ATOM 798 O O . TRP A 1 102 ? 17.741 4.675 38.543 1.00 46.00 102 TRP A O 1
ATOM 808 N N . LYS A 1 103 ? 17.564 6.830 39.134 1.00 47.94 103 LYS A N 1
ATOM 809 C CA . LYS A 1 103 ? 16.440 6.633 40.057 1.00 47.94 103 LYS A CA 1
ATOM 810 C C . LYS A 1 103 ? 15.210 6.093 39.332 1.00 47.94 103 LYS A C 1
ATOM 812 O O . LYS A 1 103 ? 14.572 5.177 39.824 1.00 47.94 103 LYS A O 1
ATOM 817 N N . ARG A 1 104 ? 14.895 6.599 38.139 1.00 47.84 104 ARG A N 1
ATOM 818 C CA . ARG A 1 104 ? 13.747 6.145 37.340 1.00 47.84 104 ARG A CA 1
ATOM 819 C C . ARG A 1 104 ? 13.949 4.742 36.765 1.00 47.84 104 ARG A C 1
ATOM 821 O O . ARG A 1 104 ? 12.979 4.008 36.627 1.00 47.84 104 ARG A O 1
ATOM 828 N N . TRP A 1 105 ? 15.184 4.359 36.452 1.00 48.41 105 TRP A N 1
ATOM 829 C CA . TRP A 1 105 ? 15.555 2.996 36.067 1.00 48.41 105 TRP A CA 1
ATOM 830 C C . TRP A 1 105 ? 15.442 2.037 37.261 1.00 48.41 105 TRP A C 1
ATOM 832 O O . TRP A 1 105 ? 14.782 1.006 37.153 1.00 48.41 105 TRP A O 1
ATOM 842 N N . ARG A 1 106 ? 15.970 2.438 38.425 1.00 47.88 106 ARG A N 1
ATOM 843 C CA . ARG A 1 106 ? 15.871 1.713 39.700 1.00 47.88 106 ARG A CA 1
ATOM 844 C C . ARG A 1 106 ? 14.426 1.551 40.186 1.00 47.88 106 ARG A C 1
ATOM 846 O O . ARG A 1 106 ? 14.069 0.490 40.674 1.00 47.88 106 ARG A O 1
ATOM 853 N N . ASP A 1 107 ? 13.590 2.578 40.056 1.00 44.84 107 ASP A N 1
ATOM 854 C CA . ASP A 1 107 ? 12.220 2.584 40.584 1.00 44.84 107 ASP A CA 1
ATOM 855 C C . ASP A 1 107 ? 11.217 1.890 39.617 1.00 44.84 107 ASP A C 1
ATOM 857 O O . ASP A 1 107 ? 10.167 1.422 40.049 1.00 44.84 107 ASP A O 1
ATOM 861 N N . ASN A 1 108 ? 11.550 1.730 38.323 1.00 43.47 108 ASN A N 1
ATOM 862 C CA . ASN A 1 108 ? 10.750 0.991 37.317 1.00 43.47 108 ASN A CA 1
ATOM 863 C C . ASN A 1 108 ? 10.985 -0.536 37.313 1.00 43.47 108 ASN A C 1
ATOM 865 O O . ASN A 1 108 ? 10.524 -1.250 36.416 1.00 43.47 108 ASN A O 1
ATOM 869 N N . TRP A 1 109 ? 11.682 -1.044 38.328 1.00 40.88 109 TRP A N 1
ATOM 870 C CA . TRP A 1 109 ? 12.123 -2.430 38.490 1.00 40.88 109 TRP A CA 1
ATOM 871 C C . TRP A 1 109 ? 11.029 -3.500 38.334 1.00 40.88 109 TRP A C 1
ATOM 873 O O . TRP A 1 109 ? 11.316 -4.623 37.929 1.00 40.88 109 TRP A O 1
ATOM 883 N N . LEU A 1 110 ? 9.760 -3.161 38.580 1.00 37.44 110 LEU A N 1
ATOM 884 C CA . LEU A 1 110 ? 8.638 -4.102 38.470 1.00 37.44 110 LEU A CA 1
ATOM 885 C C . LEU A 1 110 ? 8.155 -4.361 37.027 1.00 37.44 110 LEU A C 1
ATOM 887 O O . LEU A 1 110 ? 7.485 -5.367 36.797 1.00 37.44 110 LEU A O 1
ATOM 891 N N . ASN A 1 111 ? 8.528 -3.524 36.048 1.00 38.03 111 ASN A N 1
ATOM 892 C CA . ASN A 1 111 ? 7.959 -3.564 34.688 1.00 38.03 111 ASN A CA 1
ATOM 893 C C . ASN A 1 111 ? 8.987 -3.794 33.555 1.00 38.03 111 ASN A C 1
ATOM 895 O O . ASN A 1 111 ? 8.623 -3.745 32.383 1.00 38.03 111 ASN A O 1
ATOM 899 N N . GLY A 1 112 ? 10.261 -4.053 33.876 1.00 41.25 112 GLY A N 1
ATOM 900 C CA . GLY A 1 112 ? 11.367 -4.087 32.901 1.00 41.25 112 GLY A CA 1
ATOM 901 C C . GLY A 1 112 ? 11.938 -5.460 32.510 1.00 41.25 112 GLY A C 1
ATOM 902 O O . GLY A 1 112 ? 12.979 -5.499 31.865 1.00 41.25 112 GLY A O 1
ATOM 903 N N . GLN A 1 113 ? 11.323 -6.586 32.894 1.00 47.91 113 GLN A N 1
ATOM 904 C CA . GLN A 1 113 ? 11.924 -7.930 32.755 1.00 47.91 113 GLN A CA 1
ATOM 905 C C . GLN A 1 113 ? 11.057 -8.921 31.958 1.00 47.91 113 GLN A C 1
ATOM 907 O O . GLN A 1 113 ? 10.715 -9.991 32.458 1.00 47.91 113 GLN A O 1
ATOM 912 N N . TYR A 1 114 ? 10.673 -8.599 30.720 1.00 45.41 114 TYR A N 1
ATOM 913 C CA . TYR A 1 114 ? 9.788 -9.498 29.959 1.00 45.41 114 TYR A CA 1
ATOM 914 C C . TYR A 1 114 ? 10.417 -10.880 29.660 1.00 45.41 114 TYR A C 1
ATOM 916 O O . TYR A 1 114 ? 9.697 -11.874 29.666 1.00 45.41 114 TYR A O 1
ATOM 924 N N . PHE A 1 115 ? 11.745 -10.976 29.477 1.00 48.62 115 PHE A N 1
ATOM 925 C CA . PHE A 1 115 ? 12.439 -12.252 29.206 1.00 48.62 115 PHE A CA 1
ATOM 926 C C . PHE A 1 115 ? 12.945 -12.954 30.474 1.00 48.62 115 PHE A C 1
ATOM 928 O O . PHE A 1 115 ? 12.637 -14.122 30.698 1.00 48.62 115 PHE A O 1
ATOM 935 N N . ASN A 1 116 ? 13.607 -12.230 31.377 1.00 61.72 116 ASN A N 1
ATOM 936 C CA . ASN A 1 116 ? 14.194 -12.796 32.600 1.00 61.72 116 ASN A CA 1
ATOM 937 C C . ASN A 1 116 ? 13.213 -13.408 33.604 1.00 61.72 116 ASN A C 1
ATOM 939 O O . ASN A 1 116 ? 13.612 -14.234 34.424 1.00 61.72 116 ASN A O 1
ATOM 943 N N . ARG A 1 117 ? 11.927 -13.041 33.546 1.00 66.69 117 ARG A N 1
ATOM 944 C CA . ARG A 1 117 ? 10.897 -13.685 34.376 1.00 66.69 117 ARG A CA 1
ATOM 945 C C . ARG A 1 117 ? 10.637 -15.132 33.950 1.00 66.69 117 ARG A C 1
ATOM 947 O O . ARG A 1 117 ? 10.247 -15.942 34.785 1.00 66.69 117 ARG A O 1
ATOM 954 N N . ARG A 1 118 ? 10.899 -15.467 32.681 1.00 76.31 118 ARG A N 1
ATOM 955 C CA . ARG A 1 118 ? 10.531 -16.746 32.052 1.00 76.31 118 ARG A CA 1
ATOM 956 C C . ARG A 1 118 ? 11.717 -17.539 31.505 1.00 76.31 118 ARG A C 1
ATOM 958 O O . ARG A 1 118 ? 11.512 -18.635 31.002 1.00 76.31 118 ARG A O 1
ATOM 965 N N . THR A 1 119 ? 12.952 -17.048 31.614 1.00 82.38 119 THR A N 1
ATOM 966 C CA . THR A 1 119 ? 14.138 -17.762 31.110 1.00 82.38 119 THR A CA 1
ATOM 967 C C . THR A 1 119 ? 15.178 -18.047 32.190 1.00 82.38 119 THR A C 1
ATOM 969 O O . THR A 1 119 ? 15.316 -17.297 33.160 1.00 82.38 119 THR A O 1
ATOM 972 N N . LEU A 1 120 ? 15.933 -19.133 32.014 1.00 88.75 120 LEU A N 1
ATOM 973 C CA . LEU A 1 120 ? 17.169 -19.409 32.750 1.00 88.75 120 LEU A CA 1
ATOM 974 C C . LEU A 1 120 ? 18.367 -18.867 31.969 1.00 88.75 120 LEU A C 1
ATOM 976 O O . LEU A 1 120 ? 18.399 -18.956 30.750 1.00 88.75 120 LEU A O 1
ATOM 980 N N . GLY A 1 121 ? 19.358 -18.321 32.665 1.00 87.25 121 GLY A N 1
ATOM 981 C CA . GLY A 1 121 ? 20.582 -17.782 32.062 1.00 87.25 121 GLY A CA 1
ATOM 982 C C . GLY A 1 121 ? 21.774 -18.700 32.310 1.00 87.25 121 GLY A C 1
ATOM 983 O O . GLY A 1 121 ? 22.074 -18.988 33.472 1.00 87.25 121 GLY A O 1
ATOM 984 N N . VAL A 1 122 ? 22.454 -19.119 31.241 1.00 89.56 122 VAL A N 1
ATOM 985 C CA . VAL A 1 122 ? 23.644 -19.984 31.277 1.00 89.56 122 VAL A CA 1
ATOM 986 C C . VAL A 1 122 ? 24.846 -19.226 30.716 1.00 89.56 122 VAL A C 1
ATOM 988 O O . VAL A 1 122 ? 24.850 -18.839 29.551 1.00 89.56 122 VAL A O 1
ATOM 991 N N . LEU A 1 123 ? 25.872 -19.025 31.543 1.00 86.06 123 LEU A N 1
ATOM 992 C CA . LEU A 1 123 ? 27.112 -18.340 31.185 1.00 86.06 123 LEU A CA 1
ATOM 993 C C . LEU A 1 123 ? 28.213 -19.335 30.793 1.00 86.06 123 LEU A C 1
ATOM 995 O O . LEU A 1 123 ? 28.570 -20.214 31.571 1.00 86.06 123 LEU A O 1
ATOM 999 N N . LEU A 1 124 ? 28.839 -19.139 29.639 1.00 84.44 124 LEU A N 1
ATOM 1000 C CA . LEU A 1 124 ? 30.087 -19.800 29.260 1.00 84.44 124 LEU A CA 1
ATOM 1001 C C . LEU A 1 124 ? 31.274 -18.874 29.556 1.00 84.44 124 LEU A C 1
ATOM 1003 O O . LEU A 1 124 ? 31.324 -17.740 29.069 1.00 84.44 124 LEU A O 1
ATOM 1007 N N . LEU A 1 125 ? 32.238 -19.347 30.349 1.00 79.88 125 LEU A N 1
ATOM 1008 C CA . LEU A 1 125 ? 33.465 -18.599 30.625 1.00 79.88 125 LEU A CA 1
ATOM 1009 C C . LEU A 1 125 ? 34.422 -18.671 29.431 1.00 79.88 125 LEU A C 1
ATOM 1011 O O . LEU A 1 125 ? 34.877 -19.751 29.063 1.00 79.88 125 LEU A O 1
ATOM 1015 N N . GLY A 1 126 ? 34.725 -17.512 28.846 1.00 74.62 126 GLY A N 1
ATOM 1016 C CA . GLY A 1 126 ? 35.566 -17.357 27.654 1.00 74.62 126 GLY A CA 1
ATOM 1017 C C . GLY A 1 126 ? 35.097 -16.193 26.779 1.00 74.62 126 GLY A C 1
ATOM 1018 O O . GLY A 1 126 ? 34.024 -15.647 27.022 1.00 74.62 126 GLY A O 1
ATOM 1019 N N . TRP A 1 127 ? 35.886 -15.802 25.774 1.00 71.25 127 TRP A N 1
ATOM 1020 C CA . TRP A 1 127 ? 35.537 -14.748 24.807 1.00 71.25 127 TRP A CA 1
ATOM 1021 C C . TRP A 1 127 ? 35.502 -15.328 23.386 1.00 71.25 127 TRP A C 1
ATOM 1023 O O . TRP A 1 127 ? 36.540 -15.416 22.729 1.00 71.25 127 TRP A O 1
ATOM 1033 N N . PHE A 1 128 ? 34.304 -15.696 22.919 1.00 72.12 128 PHE A N 1
ATOM 1034 C CA . PHE A 1 128 ? 34.060 -16.416 21.659 1.00 72.12 128 PHE A CA 1
ATOM 1035 C C . PHE A 1 128 ? 33.578 -15.476 20.533 1.00 72.12 128 PHE A C 1
ATOM 1037 O O . PHE A 1 128 ? 32.501 -15.665 19.968 1.00 72.12 128 PHE A O 1
ATOM 1044 N N . ASP A 1 129 ? 34.369 -14.437 20.241 1.00 65.56 129 ASP A N 1
ATOM 1045 C CA . ASP A 1 129 ? 34.084 -13.428 19.205 1.00 65.56 129 ASP A CA 1
ATOM 1046 C C . ASP A 1 129 ? 35.301 -13.210 18.281 1.00 65.56 129 ASP A C 1
ATOM 1048 O O . ASP A 1 129 ? 36.433 -13.556 18.632 1.00 65.56 129 ASP A O 1
ATOM 1052 N N . SER A 1 130 ? 35.066 -12.613 17.114 1.00 58.19 130 SER A N 1
ATOM 1053 C CA . SER A 1 130 ? 36.070 -12.180 16.139 1.00 58.19 130 SER A CA 1
ATOM 1054 C C . SER A 1 130 ? 36.346 -10.682 16.325 1.00 58.19 130 SER A C 1
ATOM 1056 O O . SER A 1 130 ? 35.455 -9.935 16.711 1.00 58.19 130 SER A O 1
ATOM 1058 N N . ASN A 1 131 ? 37.574 -10.216 16.070 1.00 59.28 131 ASN A N 1
ATOM 1059 C CA . ASN A 1 131 ? 37.998 -8.811 16.274 1.00 59.28 131 ASN A CA 1
ATOM 1060 C C . ASN A 1 131 ? 38.096 -8.361 17.743 1.00 59.28 131 ASN A C 1
ATOM 1062 O O . ASN A 1 131 ? 37.835 -7.203 18.082 1.00 59.28 131 ASN A O 1
ATOM 1066 N N . ARG A 1 132 ? 38.521 -9.272 18.619 1.00 64.62 132 ARG A N 1
ATOM 1067 C CA . ARG A 1 132 ? 38.718 -9.018 20.052 1.00 64.62 132 ARG A CA 1
ATOM 1068 C C . ARG A 1 132 ? 39.781 -7.932 20.275 1.00 64.62 132 ARG A C 1
ATOM 1070 O O . ARG A 1 132 ? 40.840 -7.973 19.645 1.00 64.62 132 ARG A O 1
ATOM 1077 N N . LYS A 1 133 ? 39.522 -6.970 21.171 1.00 60.00 133 LYS A N 1
ATOM 1078 C CA . LYS A 1 133 ? 40.477 -5.909 21.540 1.00 60.00 133 LYS A CA 1
ATOM 1079 C C . LYS A 1 133 ? 40.517 -5.678 23.048 1.00 60.00 133 LYS A C 1
ATOM 1081 O O . LYS A 1 133 ? 39.470 -5.557 23.673 1.00 60.00 133 LYS A O 1
ATOM 1086 N N . GLU A 1 134 ? 41.715 -5.546 23.608 1.00 56.88 134 GLU A N 1
ATOM 1087 C CA . GLU A 1 134 ? 41.928 -5.033 24.965 1.00 56.88 134 GLU A CA 1
ATOM 1088 C C . GLU A 1 134 ? 42.563 -3.639 24.855 1.00 56.88 134 GLU A C 1
ATOM 1090 O O . GLU A 1 134 ? 43.699 -3.481 24.398 1.00 56.88 134 GLU A O 1
ATOM 1095 N N . GLY A 1 135 ? 41.787 -2.596 25.166 1.00 64.00 135 GLY A N 1
ATOM 1096 C CA . GLY A 1 135 ? 42.151 -1.220 24.816 1.00 64.00 135 GLY A CA 1
ATOM 1097 C C . GLY A 1 135 ? 42.265 -1.043 23.295 1.00 64.00 135 GLY A C 1
ATOM 1098 O O . GLY A 1 135 ? 41.320 -1.309 22.554 1.00 64.00 135 GLY A O 1
ATOM 1099 N N . THR A 1 136 ? 43.426 -0.601 22.812 1.00 59.28 136 THR A N 1
ATOM 1100 C CA . THR A 1 136 ? 43.719 -0.450 21.373 1.00 59.28 136 THR A CA 1
ATOM 1101 C C . THR A 1 136 ? 44.315 -1.709 20.734 1.00 59.28 136 THR A C 1
ATOM 1103 O O . THR A 1 136 ? 44.414 -1.783 19.507 1.00 59.28 136 THR A O 1
ATOM 1106 N N . ARG A 1 137 ? 44.709 -2.708 21.534 1.00 56.78 137 ARG A N 1
ATOM 1107 C CA . ARG A 1 137 ? 45.429 -3.901 21.074 1.00 56.78 137 ARG A CA 1
ATOM 1108 C C . ARG A 1 137 ? 44.459 -4.975 20.591 1.00 56.78 137 ARG A C 1
ATOM 1110 O O . ARG A 1 137 ? 43.586 -5.391 21.344 1.00 56.78 137 ARG A O 1
ATOM 1117 N N . ALA A 1 138 ? 44.655 -5.472 19.370 1.00 67.12 138 ALA A N 1
ATOM 1118 C CA . ALA A 1 138 ? 43.935 -6.637 18.857 1.00 67.12 138 ALA A CA 1
ATOM 1119 C C . ALA A 1 138 ? 44.441 -7.941 19.498 1.00 67.12 138 ALA A C 1
ATOM 1121 O O . ALA A 1 138 ? 45.648 -8.139 19.651 1.00 67.12 138 ALA A O 1
ATOM 1122 N N . LEU A 1 139 ? 43.514 -8.828 19.852 1.00 63.22 139 LEU A N 1
ATOM 1123 C CA . LEU A 1 139 ? 43.788 -10.173 20.349 1.00 63.22 139 LEU A CA 1
ATOM 1124 C C . LEU A 1 139 ? 43.633 -11.199 19.203 1.00 63.22 139 LEU A C 1
ATOM 1126 O O . LEU A 1 139 ? 42.805 -10.988 18.314 1.00 63.22 139 LEU A O 1
ATOM 1130 N N . PRO A 1 140 ? 44.390 -12.315 19.202 1.00 61.47 140 PRO A N 1
ATOM 1131 C CA . PRO A 1 140 ? 44.325 -13.332 18.143 1.00 61.47 140 PRO A CA 1
ATOM 1132 C C . PRO A 1 140 ? 42.943 -14.003 18.038 1.00 61.47 140 PRO A C 1
ATOM 1134 O O . PRO A 1 140 ? 42.236 -14.091 19.032 1.00 61.47 140 PRO A O 1
ATOM 1137 N N . ASN A 1 141 ? 42.565 -14.561 16.883 1.00 67.94 141 ASN A N 1
ATOM 1138 C CA . ASN A 1 141 ? 41.292 -15.290 16.683 1.00 67.94 141 ASN A CA 1
ATOM 1139 C C . ASN A 1 141 ? 41.418 -16.814 16.942 1.00 67.94 141 ASN A C 1
ATOM 1141 O O . ASN A 1 141 ? 40.858 -17.631 16.221 1.00 67.94 141 ASN A O 1
ATOM 1145 N N . ASN A 1 142 ? 42.189 -17.221 17.951 1.00 61.09 142 ASN A N 1
ATOM 1146 C CA . ASN A 1 142 ? 42.548 -18.624 18.215 1.00 61.09 142 ASN A CA 1
ATOM 1147 C C . ASN A 1 142 ? 41.580 -19.388 19.147 1.00 61.09 142 ASN A C 1
ATOM 1149 O O . ASN A 1 142 ? 41.726 -20.594 19.288 1.00 61.09 142 ASN A O 1
ATOM 1153 N N . ASN A 1 143 ? 40.595 -18.715 19.757 1.00 65.62 143 ASN A N 1
ATOM 1154 C CA . ASN A 1 143 ? 39.676 -19.283 20.759 1.00 65.62 143 ASN A CA 1
ATOM 1155 C C . ASN A 1 143 ? 38.228 -18.796 20.539 1.00 65.62 143 ASN A C 1
ATOM 1157 O O . ASN A 1 143 ? 37.601 -18.241 21.438 1.00 65.62 143 ASN A O 1
ATOM 1161 N N . MET A 1 144 ? 37.721 -18.935 19.308 1.00 70.75 144 MET A N 1
ATOM 1162 C CA . MET A 1 144 ? 36.392 -18.440 18.902 1.00 70.75 144 MET A CA 1
ATOM 1163 C C . MET A 1 144 ? 35.230 -19.386 19.251 1.00 70.75 144 MET A C 1
ATOM 1165 O O . MET A 1 144 ? 34.079 -19.040 19.004 1.00 70.75 144 MET A O 1
ATOM 1169 N N . THR A 1 145 ? 35.501 -20.557 19.832 1.00 74.06 145 THR A N 1
ATOM 1170 C CA . THR A 1 145 ? 34.490 -21.524 20.289 1.00 74.06 145 THR A CA 1
ATOM 1171 C C . THR A 1 145 ? 34.839 -22.100 21.660 1.00 74.06 145 THR A C 1
ATOM 1173 O O . THR A 1 145 ? 36.013 -22.101 22.044 1.00 74.06 145 THR A O 1
ATOM 1176 N N . PRO A 1 146 ? 33.838 -22.590 22.418 1.00 80.44 146 PRO A N 1
ATOM 1177 C CA . PRO A 1 146 ? 34.078 -23.234 23.704 1.00 80.44 146 PRO A CA 1
ATOM 1178 C C . PRO A 1 146 ? 34.919 -24.517 23.543 1.00 80.44 146 PRO A C 1
ATOM 1180 O O . PRO A 1 146 ? 34.744 -25.248 22.560 1.00 80.44 146 PRO A O 1
ATOM 1183 N N . PRO A 1 147 ? 35.813 -24.844 24.498 1.00 83.38 147 PRO A N 1
ATOM 1184 C CA . PRO A 1 147 ? 36.537 -26.112 24.502 1.00 83.38 147 PRO A CA 1
ATOM 1185 C C . PRO A 1 147 ? 35.598 -27.323 24.548 1.00 83.38 147 PRO A C 1
ATOM 1187 O O . PRO A 1 147 ? 34.452 -27.229 24.998 1.00 83.38 147 PRO A O 1
ATOM 1190 N N . ALA A 1 148 ? 36.094 -28.490 24.131 1.00 83.75 148 ALA A N 1
ATOM 1191 C CA . ALA A 1 148 ? 35.307 -29.724 24.088 1.00 83.75 148 ALA A CA 1
ATOM 1192 C C . ALA A 1 148 ? 34.682 -30.089 25.451 1.00 83.75 148 ALA A C 1
ATOM 1194 O O . ALA A 1 148 ? 33.500 -30.419 25.512 1.00 83.75 148 ALA A O 1
ATOM 1195 N N . ALA A 1 149 ? 35.435 -29.953 26.550 1.00 86.12 149 ALA A N 1
ATOM 1196 C CA . ALA A 1 149 ? 34.939 -30.235 27.900 1.00 86.12 149 ALA A CA 1
ATOM 1197 C C . ALA A 1 149 ? 33.810 -29.273 28.328 1.00 86.12 149 ALA A C 1
ATOM 1199 O O . ALA A 1 149 ? 32.776 -29.711 28.834 1.00 86.12 149 ALA A O 1
ATOM 1200 N N . GLN A 1 150 ? 33.962 -27.972 28.051 1.00 87.88 150 GLN A N 1
ATOM 1201 C CA . GLN A 1 150 ? 32.931 -26.955 28.289 1.00 87.88 150 GLN A CA 1
ATOM 1202 C C . GLN A 1 150 ? 31.677 -27.182 27.429 1.00 87.88 150 GLN A C 1
ATOM 1204 O O . GLN A 1 150 ? 30.557 -27.005 27.905 1.00 87.88 150 GLN A O 1
ATOM 1209 N N . SER A 1 151 ? 31.855 -27.620 26.181 1.00 87.75 151 SER A N 1
ATOM 1210 C CA . SER A 1 151 ? 30.761 -27.928 25.250 1.00 87.75 151 SER A CA 1
ATOM 1211 C C . SER A 1 151 ? 29.962 -29.154 25.691 1.00 87.75 151 SER A C 1
ATOM 1213 O O . SER A 1 151 ? 28.733 -29.117 25.713 1.00 87.75 151 SER A O 1
ATOM 1215 N N . ALA A 1 152 ? 30.653 -30.213 26.121 1.00 88.44 152 ALA A N 1
ATOM 1216 C CA . ALA A 1 152 ? 30.021 -31.410 26.667 1.00 88.44 152 ALA A CA 1
ATOM 1217 C C . ALA A 1 152 ? 29.196 -31.089 27.920 1.00 88.44 152 ALA A C 1
ATOM 1219 O O . ALA A 1 152 ? 28.046 -31.511 28.043 1.00 88.44 152 ALA A O 1
ATOM 1220 N N . ALA A 1 153 ? 29.758 -30.281 28.823 1.00 91.31 153 ALA A N 1
ATOM 1221 C CA . ALA A 1 153 ? 29.071 -29.825 30.023 1.00 91.31 153 ALA A CA 1
ATOM 1222 C C . ALA A 1 153 ? 27.846 -28.947 29.713 1.00 91.31 153 ALA A C 1
ATOM 1224 O O . ALA A 1 153 ? 26.815 -29.088 30.371 1.00 91.31 153 ALA A O 1
ATOM 1225 N N . LEU A 1 154 ? 27.927 -28.081 28.694 1.00 91.56 154 LEU A N 1
ATOM 1226 C CA . LEU A 1 154 ? 26.799 -27.273 28.227 1.00 91.56 154 LEU A CA 1
ATOM 1227 C C . LEU A 1 154 ? 25.647 -28.150 27.733 1.00 91.56 154 LEU A C 1
ATOM 1229 O O . LEU A 1 154 ? 24.520 -27.971 28.183 1.00 91.56 154 LEU A O 1
ATOM 1233 N N . VAL A 1 155 ? 25.918 -29.104 26.840 1.00 92.12 155 VAL A N 1
ATOM 1234 C CA . VAL A 1 155 ? 24.891 -30.007 26.293 1.00 92.12 155 VAL A CA 1
ATOM 1235 C C . VAL A 1 155 ? 24.221 -30.813 27.410 1.00 92.12 155 VAL A C 1
ATOM 1237 O O . VAL A 1 155 ? 22.994 -30.904 27.461 1.00 92.12 155 VAL A O 1
ATOM 1240 N N . GLU A 1 156 ? 25.016 -31.337 28.343 1.00 92.88 156 GLU A N 1
ATOM 1241 C CA . GLU A 1 156 ? 24.525 -32.089 29.499 1.00 92.88 156 GLU A CA 1
ATOM 1242 C C . GLU A 1 156 ? 23.613 -31.250 30.408 1.00 92.88 156 GLU A C 1
ATOM 1244 O O . GLU A 1 156 ? 22.518 -31.681 30.787 1.00 92.88 156 GLU A O 1
ATOM 1249 N N . LEU A 1 157 ? 24.037 -30.021 30.721 1.00 94.50 157 LEU A N 1
ATOM 1250 C CA . LEU A 1 157 ? 23.261 -29.087 31.529 1.00 94.50 157 LEU A CA 1
ATOM 1251 C C . LEU A 1 157 ? 21.947 -28.712 30.835 1.00 94.50 157 LEU A C 1
ATOM 1253 O O . LEU A 1 157 ? 20.887 -28.753 31.457 1.00 94.50 157 LEU A O 1
ATOM 1257 N N . LEU A 1 158 ? 21.999 -28.364 29.549 1.00 94.69 158 LEU A N 1
ATOM 1258 C CA . LEU A 1 158 ? 20.826 -27.965 28.774 1.00 94.69 158 LEU A CA 1
ATOM 1259 C C . LEU A 1 158 ? 19.785 -29.080 28.694 1.00 94.69 158 LEU A C 1
ATOM 1261 O O . LEU A 1 158 ? 18.598 -28.802 28.849 1.00 94.69 158 LEU A O 1
ATOM 1265 N N . ARG A 1 159 ? 20.212 -30.335 28.515 1.00 92.62 159 ARG A N 1
ATOM 1266 C CA . ARG A 1 159 ? 19.308 -31.493 28.531 1.00 92.62 159 ARG A CA 1
ATOM 1267 C C . ARG A 1 159 ? 18.635 -31.654 29.889 1.00 92.62 159 ARG A C 1
ATOM 1269 O O . ARG A 1 159 ? 17.412 -31.734 29.958 1.00 92.62 159 ARG A O 1
ATOM 1276 N N . THR A 1 160 ? 19.426 -31.580 30.959 1.00 93.62 160 THR A N 1
ATOM 1277 C CA . THR A 1 160 ? 18.928 -31.660 32.338 1.00 93.62 160 THR A CA 1
ATOM 1278 C C . THR A 1 160 ? 17.894 -30.569 32.622 1.00 93.62 160 THR A C 1
ATOM 1280 O O . THR A 1 160 ? 16.839 -30.842 33.189 1.00 93.62 160 THR A O 1
ATOM 1283 N N . LEU A 1 161 ? 18.165 -29.323 32.221 1.00 94.31 161 LEU A N 1
ATOM 1284 C CA . LEU A 1 161 ? 17.250 -28.198 32.425 1.00 94.31 161 LEU A CA 1
ATOM 1285 C C . LEU A 1 161 ? 15.997 -28.301 31.553 1.00 94.31 161 LEU A C 1
ATOM 1287 O O . LEU A 1 161 ? 14.902 -27.997 32.024 1.00 94.31 161 LEU A O 1
ATOM 1291 N N . LYS A 1 162 ? 16.145 -28.754 30.305 1.00 93.50 162 LYS A N 1
ATOM 1292 C CA . LYS A 1 162 ? 15.028 -28.990 29.389 1.00 93.50 162 LYS A CA 1
ATOM 1293 C C . LYS A 1 162 ? 14.067 -30.032 29.956 1.00 93.50 162 LYS A C 1
ATOM 1295 O O . LYS A 1 162 ? 12.863 -29.806 29.934 1.00 93.50 162 LYS A O 1
ATOM 1300 N N . GLU A 1 163 ? 14.582 -31.149 30.459 1.00 92.62 163 GLU A N 1
ATOM 1301 C CA . GLU A 1 163 ? 13.771 -32.199 31.083 1.00 92.62 163 GLU A CA 1
ATOM 1302 C C . GLU A 1 163 ? 13.139 -31.708 32.388 1.00 92.62 163 GLU A C 1
ATOM 1304 O O . GLU A 1 163 ? 11.923 -31.794 32.547 1.00 92.62 163 GLU A O 1
ATOM 1309 N N . ARG A 1 164 ? 13.936 -31.099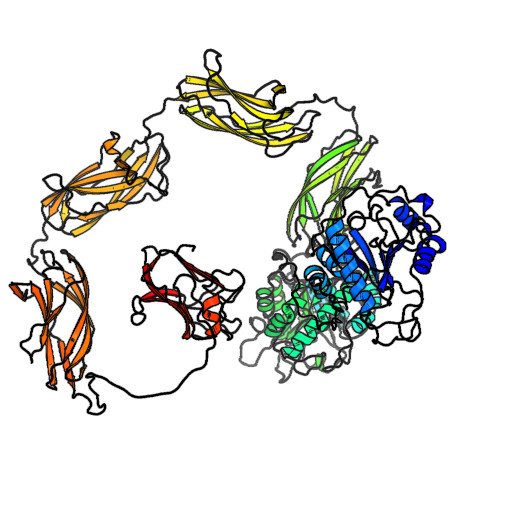 33.278 1.00 93.75 164 ARG A N 1
ATOM 1310 C CA . ARG A 1 164 ? 13.471 -30.577 34.574 1.00 93.75 164 ARG A CA 1
ATOM 1311 C C . ARG A 1 164 ? 12.321 -29.579 34.434 1.00 93.75 164 ARG A C 1
ATOM 1313 O O . ARG A 1 164 ? 11.393 -29.617 35.236 1.00 93.75 164 ARG A O 1
ATOM 1320 N N . HIS A 1 165 ? 12.385 -28.699 33.436 1.00 92.19 165 HIS A N 1
ATOM 1321 C CA . HIS A 1 165 ? 11.413 -27.618 33.231 1.00 92.19 165 HIS A CA 1
ATOM 1322 C C . HIS A 1 165 ? 10.466 -27.861 32.046 1.00 92.19 165 HIS A C 1
ATOM 1324 O O . HIS A 1 165 ? 9.747 -26.953 31.646 1.00 92.19 165 HIS A O 1
ATOM 1330 N N . SER A 1 166 ? 10.440 -29.078 31.485 1.00 91.25 166 SER A N 1
ATOM 1331 C CA . SER A 1 166 ? 9.580 -29.458 30.345 1.00 91.25 166 SER A CA 1
ATOM 1332 C C . SER A 1 166 ? 9.672 -28.503 29.144 1.00 91.25 166 SER A C 1
ATOM 1334 O O . SER A 1 166 ? 8.672 -28.151 28.519 1.00 91.25 166 SER A O 1
ATOM 1336 N N . LEU A 1 167 ? 10.887 -28.064 28.811 1.00 90.94 167 LEU A N 1
ATOM 1337 C CA . LEU A 1 167 ? 11.112 -27.050 27.783 1.00 90.94 167 LEU A CA 1
ATOM 1338 C C . LEU A 1 167 ? 11.130 -27.648 26.372 1.00 90.94 167 LEU A C 1
ATOM 1340 O O . LEU A 1 167 ? 11.602 -28.769 26.137 1.00 90.94 167 LEU A O 1
ATOM 1344 N N . SER A 1 168 ? 10.663 -26.846 25.414 1.00 89.19 168 SER A N 1
ATOM 1345 C CA . SER A 1 168 ? 10.847 -27.107 23.984 1.00 89.19 168 SER A CA 1
ATOM 1346 C C . SER A 1 168 ? 12.313 -26.917 23.602 1.00 89.19 168 SER A C 1
ATOM 1348 O O . SER A 1 168 ? 12.977 -26.025 24.134 1.00 89.19 168 SER A O 1
ATOM 1350 N N . ILE A 1 169 ? 12.826 -27.718 22.665 1.00 86.44 169 ILE A N 1
ATOM 1351 C CA . ILE A 1 169 ? 14.228 -27.611 22.229 1.00 86.44 169 ILE A CA 1
ATOM 1352 C C . ILE A 1 169 ? 14.513 -26.249 21.567 1.00 86.44 169 ILE A C 1
ATOM 1354 O O . ILE A 1 169 ? 15.594 -25.690 21.709 1.00 86.44 169 ILE A O 1
ATOM 1358 N N . GLU A 1 170 ? 13.498 -25.659 20.940 1.00 82.94 170 GLU A N 1
ATOM 1359 C CA . GLU A 1 170 ? 13.482 -24.349 20.285 1.00 82.94 170 GLU A CA 1
ATOM 1360 C C . GLU A 1 170 ? 13.545 -23.184 21.279 1.00 82.94 170 GLU A C 1
ATOM 1362 O O . GLU A 1 170 ? 13.821 -22.056 20.886 1.00 82.94 170 GLU A O 1
ATOM 1367 N N . ARG A 1 171 ? 13.290 -23.444 22.568 1.00 85.94 171 ARG A N 1
ATOM 1368 C CA . ARG A 1 171 ? 13.367 -22.448 23.647 1.00 85.94 171 ARG A CA 1
ATOM 1369 C C . ARG A 1 171 ? 14.741 -22.393 24.312 1.00 85.94 171 ARG A C 1
ATOM 1371 O O . ARG A 1 171 ? 14.899 -21.737 25.338 1.00 85.94 171 ARG A O 1
ATOM 1378 N N . ILE A 1 172 ? 15.723 -23.081 23.738 1.00 89.19 172 ILE A N 1
ATOM 1379 C CA . ILE A 1 172 ? 17.141 -22.920 24.046 1.00 89.19 172 ILE A CA 1
ATOM 1380 C C . ILE A 1 172 ? 17.699 -21.943 23.017 1.00 89.19 172 ILE A C 1
ATOM 1382 O O . ILE A 1 172 ? 17.966 -22.342 21.888 1.00 89.19 172 ILE A O 1
ATOM 1386 N N . GLU A 1 173 ? 17.830 -20.673 23.381 1.00 79.56 173 GLU A N 1
ATOM 1387 C CA . GLU A 1 173 ? 18.118 -19.575 22.452 1.00 79.56 173 GLU A CA 1
ATOM 1388 C C . GLU A 1 173 ? 19.420 -18.841 22.828 1.00 79.56 173 GLU A C 1
ATOM 1390 O O . GLU A 1 173 ? 19.896 -18.895 23.965 1.00 79.56 173 GLU A O 1
ATOM 1395 N N . GLY A 1 174 ? 20.004 -18.120 21.868 1.00 76.75 174 GLY A N 1
ATOM 1396 C CA . GLY A 1 174 ? 21.006 -17.072 22.123 1.00 76.75 174 GLY A CA 1
ATOM 1397 C C . GLY A 1 174 ? 20.437 -15.669 21.886 1.00 76.75 174 GLY A C 1
ATOM 1398 O O . GLY A 1 174 ? 19.372 -15.518 21.289 1.00 76.75 174 GLY A O 1
ATOM 1399 N N . HIS A 1 175 ? 21.156 -14.609 22.280 1.00 69.25 175 HIS A N 1
ATOM 1400 C CA . HIS A 1 175 ? 20.625 -13.236 22.198 1.00 69.25 175 HIS A CA 1
ATOM 1401 C C . HIS A 1 175 ? 20.189 -12.783 20.795 1.00 69.25 175 HIS A C 1
ATOM 1403 O O . HIS A 1 175 ? 19.257 -11.992 20.693 1.00 69.25 175 HIS A O 1
ATOM 1409 N N . ARG A 1 176 ? 20.799 -13.285 19.709 1.00 62.03 176 ARG A N 1
ATOM 1410 C CA . ARG A 1 176 ? 20.387 -12.951 18.329 1.00 62.03 176 ARG A CA 1
ATOM 1411 C C . ARG A 1 176 ? 19.022 -13.532 17.972 1.00 62.03 176 ARG A C 1
ATOM 1413 O O . ARG A 1 176 ? 18.240 -12.860 17.310 1.00 62.03 176 ARG A O 1
ATOM 1420 N N . GLU A 1 177 ? 18.748 -14.762 18.393 1.00 67.19 177 GLU A N 1
ATOM 1421 C CA . GLU A 1 177 ? 17.467 -15.428 18.133 1.00 67.19 177 GLU A CA 1
ATOM 1422 C C . GLU A 1 177 ? 16.348 -14.721 18.907 1.00 67.19 177 GLU A C 1
ATOM 1424 O O . GLU A 1 177 ? 15.296 -14.420 18.343 1.00 67.19 177 GLU A O 1
ATOM 1429 N N . VAL A 1 178 ? 16.638 -14.306 20.146 1.00 63.31 178 VAL A N 1
ATOM 1430 C CA . VAL A 1 178 ? 15.737 -13.461 20.940 1.00 63.31 178 VAL A CA 1
ATOM 1431 C C . VAL A 1 178 ? 15.546 -12.080 20.298 1.00 63.31 178 VAL A C 1
ATOM 1433 O O . VAL A 1 178 ? 14.406 -11.645 20.148 1.00 63.31 178 VAL A O 1
ATOM 1436 N N . LEU A 1 179 ? 16.612 -11.402 19.853 1.00 55.50 179 LEU A N 1
ATOM 1437 C CA . LEU A 1 179 ? 16.535 -10.096 19.181 1.00 55.50 179 LEU A CA 1
ATOM 1438 C C . LEU A 1 179 ? 15.730 -10.166 17.875 1.00 55.50 179 LEU A C 1
ATOM 1440 O O . LEU A 1 179 ? 14.871 -9.318 17.648 1.00 55.50 179 LEU A O 1
ATOM 1444 N N . ALA A 1 180 ? 15.962 -11.183 17.041 1.00 52.94 180 ALA A N 1
ATOM 1445 C CA . ALA A 1 180 ? 15.246 -11.379 15.781 1.00 52.94 180 ALA A CA 1
ATOM 1446 C C . ALA A 1 180 ? 13.745 -11.619 15.998 1.00 52.94 180 ALA A C 1
ATOM 1448 O O . ALA A 1 180 ? 12.920 -11.142 15.223 1.00 52.94 180 ALA A O 1
ATOM 1449 N N . ARG A 1 181 ? 13.387 -12.326 17.074 1.00 52.69 181 ARG A N 1
ATOM 1450 C CA . ARG A 1 181 ? 11.996 -12.637 17.414 1.00 52.69 181 ARG A CA 1
ATOM 1451 C C . ARG A 1 181 ? 11.272 -11.493 18.129 1.00 52.69 181 ARG A C 1
ATOM 1453 O O . ARG A 1 181 ? 10.048 -11.434 18.077 1.00 52.69 181 ARG A O 1
ATOM 1460 N N . THR A 1 182 ? 11.992 -10.623 18.840 1.00 47.78 182 THR A N 1
ATOM 1461 C CA . THR A 1 182 ? 11.378 -9.725 19.839 1.00 47.78 182 THR A CA 1
ATOM 1462 C C . THR A 1 182 ? 11.718 -8.249 19.658 1.00 47.78 182 THR A C 1
ATOM 1464 O O . THR A 1 182 ? 11.037 -7.402 20.229 1.00 47.78 182 THR A O 1
ATOM 1467 N N . GLY A 1 183 ? 12.749 -7.918 18.877 1.00 41.84 183 GLY A N 1
ATOM 1468 C CA . GLY A 1 183 ? 13.235 -6.548 18.703 1.00 41.84 183 GLY A CA 1
ATOM 1469 C C . GLY A 1 183 ? 13.978 -5.971 19.916 1.00 41.84 183 GLY A C 1
ATOM 1470 O O . GLY A 1 183 ? 14.347 -4.799 19.887 1.00 41.84 183 GLY A O 1
ATOM 1471 N N . PHE A 1 184 ? 14.224 -6.769 20.965 1.00 41.12 184 PHE A N 1
ATOM 1472 C CA . PHE A 1 184 ? 14.945 -6.373 22.179 1.00 41.12 184 PHE A CA 1
ATOM 1473 C C . PHE A 1 184 ? 16.181 -7.262 22.416 1.00 41.12 184 PHE A C 1
ATOM 1475 O O . PHE A 1 184 ? 16.130 -8.473 22.220 1.00 41.12 184 PHE A O 1
ATOM 1482 N N . GLY A 1 185 ? 17.289 -6.661 22.868 1.00 46.72 185 GLY A N 1
ATOM 1483 C CA . GLY A 1 185 ? 18.559 -7.342 23.173 1.00 46.72 185 GLY A CA 1
ATOM 1484 C C . GLY A 1 185 ? 19.764 -6.507 22.728 1.00 46.72 185 GLY A C 1
ATOM 1485 O O . GLY A 1 185 ? 19.782 -6.013 21.607 1.00 46.72 185 GLY A O 1
ATOM 1486 N N . SER A 1 186 ? 20.753 -6.294 23.604 1.00 43.91 186 SER A N 1
ATOM 1487 C CA . SER A 1 186 ? 21.868 -5.357 23.357 1.00 43.91 186 SER A CA 1
ATOM 1488 C C . SER A 1 186 ? 23.258 -5.998 23.376 1.00 43.91 186 SER A C 1
ATOM 1490 O O . SER A 1 186 ? 24.244 -5.285 23.548 1.00 43.91 186 SER A O 1
ATOM 1492 N N . THR A 1 187 ? 23.377 -7.321 23.248 1.00 50.56 187 THR A N 1
ATOM 1493 C CA . THR A 1 187 ? 24.685 -7.996 23.277 1.00 50.56 187 THR A CA 1
ATOM 1494 C C . THR A 1 187 ? 24.878 -8.884 22.044 1.00 50.56 187 THR A C 1
ATOM 1496 O O . THR A 1 187 ? 23.979 -9.613 21.628 1.00 50.56 187 THR A O 1
ATOM 1499 N N . SER A 1 188 ? 26.067 -8.811 21.436 1.00 49.34 188 SER A N 1
ATOM 1500 C CA . SER A 1 188 ? 26.477 -9.514 20.203 1.00 49.34 188 SER A CA 1
ATOM 1501 C C . SER A 1 188 ? 26.808 -11.000 20.409 1.00 49.34 188 SER A C 1
ATOM 1503 O O . SER A 1 188 ? 27.443 -11.643 19.581 1.00 49.34 188 SER A O 1
ATOM 1505 N N . CYS A 1 189 ? 26.367 -11.579 21.516 1.00 55.28 189 CYS A N 1
ATOM 1506 C CA . CYS A 1 189 ? 26.859 -12.845 22.033 1.00 55.28 189 CYS A CA 1
ATOM 1507 C C . CYS A 1 189 ? 25.670 -13.772 22.341 1.00 55.28 189 CYS A C 1
ATOM 1509 O O . CYS A 1 189 ? 24.662 -13.255 22.797 1.00 55.28 189 CYS A O 1
ATOM 1511 N N . PRO A 1 190 ? 25.692 -15.108 22.172 1.00 52.28 190 PRO A N 1
ATOM 1512 C CA . PRO A 1 190 ? 26.673 -15.965 21.522 1.00 52.28 190 PRO A CA 1
ATOM 1513 C C . PRO A 1 190 ? 26.370 -16.246 20.044 1.00 52.28 190 PRO A C 1
ATOM 1515 O O . PRO A 1 190 ? 27.050 -17.045 19.407 1.00 52.28 190 PRO A O 1
ATOM 1518 N N . GLY A 1 191 ? 25.347 -15.589 19.496 1.00 50.03 191 GLY A N 1
ATOM 1519 C CA . GLY A 1 191 ? 24.778 -15.904 18.185 1.00 50.03 191 GLY A CA 1
ATOM 1520 C C . GLY A 1 191 ? 25.583 -15.443 16.967 1.00 50.03 191 GLY A C 1
ATOM 1521 O O . GLY A 1 191 ? 25.027 -15.457 15.869 1.00 50.03 191 GLY A O 1
ATOM 1522 N N . LEU A 1 192 ? 26.828 -14.986 17.140 1.00 53.69 192 LEU A N 1
ATOM 1523 C CA . LEU A 1 192 ? 27.662 -14.545 16.020 1.00 53.69 192 LEU A CA 1
ATOM 1524 C C . LEU A 1 192 ? 28.553 -15.672 15.485 1.00 53.69 192 LEU A C 1
ATOM 1526 O O . LEU A 1 192 ? 28.592 -15.863 14.275 1.00 53.69 192 LEU A O 1
ATOM 1530 N N . LEU A 1 193 ? 29.204 -16.435 16.375 1.00 58.78 193 LEU A N 1
ATOM 1531 C CA . LEU A 1 193 ? 30.208 -17.443 16.000 1.00 58.78 193 LEU A CA 1
ATOM 1532 C C . LEU A 1 193 ? 29.957 -18.852 16.559 1.00 58.78 193 LEU A C 1
ATOM 1534 O O . LEU A 1 193 ? 30.680 -19.764 16.182 1.00 58.78 193 LEU A O 1
ATOM 1538 N N . MET A 1 194 ? 28.962 -19.078 17.425 1.00 73.06 194 MET A N 1
ATOM 1539 C CA . MET A 1 194 ? 28.631 -20.426 17.917 1.00 73.06 194 MET A CA 1
ATOM 1540 C C . MET A 1 194 ? 27.384 -20.971 17.216 1.00 73.06 194 MET A C 1
ATOM 1542 O O . MET A 1 194 ? 26.326 -20.337 17.240 1.00 73.06 194 MET A O 1
ATOM 1546 N N . ASN A 1 195 ? 27.486 -22.165 16.630 1.00 77.44 195 ASN A N 1
ATOM 1547 C CA . ASN A 1 195 ? 26.365 -22.815 15.958 1.00 77.44 195 ASN A CA 1
ATOM 1548 C C . ASN A 1 195 ? 25.339 -23.369 16.972 1.00 77.44 195 ASN A C 1
ATOM 1550 O O . ASN A 1 195 ? 25.452 -24.491 17.461 1.00 77.44 195 ASN A O 1
ATOM 1554 N N . LEU A 1 196 ? 24.304 -22.583 17.293 1.00 80.06 196 LEU A N 1
ATOM 1555 C CA . LEU A 1 196 ? 23.243 -22.991 18.229 1.00 80.06 196 LEU A CA 1
ATOM 1556 C C . LEU A 1 196 ? 22.355 -24.124 17.699 1.00 80.06 196 LEU A C 1
ATOM 1558 O O . LEU A 1 196 ? 21.723 -24.825 18.490 1.00 80.06 196 LEU A O 1
ATOM 1562 N N . HIS A 1 197 ? 22.320 -24.336 16.380 1.00 80.25 197 HIS A N 1
ATOM 1563 C CA . HIS A 1 197 ? 21.640 -25.490 15.806 1.00 80.25 197 HIS A CA 1
ATOM 1564 C C . HIS A 1 197 ? 22.370 -26.787 16.176 1.00 80.25 197 HIS A C 1
ATOM 1566 O O . HIS A 1 197 ? 21.725 -27.717 16.648 1.00 80.25 197 HIS A O 1
ATOM 1572 N N . GLU A 1 198 ? 23.703 -26.825 16.082 1.00 82.88 198 GLU A N 1
ATOM 1573 C CA . GLU A 1 198 ? 24.502 -27.975 16.538 1.00 82.88 198 GLU A CA 1
ATOM 1574 C C . GLU A 1 198 ? 24.327 -28.239 18.036 1.00 82.88 198 GLU A C 1
ATOM 1576 O O . GLU A 1 198 ? 24.174 -29.390 18.438 1.00 82.88 198 GLU A O 1
ATOM 1581 N N . VAL A 1 199 ? 24.260 -27.187 18.860 1.00 86.12 199 VAL A N 1
ATOM 1582 C CA . VAL A 1 199 ? 23.993 -27.329 20.302 1.00 86.12 199 VAL A CA 1
ATOM 1583 C C . VAL A 1 199 ? 22.623 -27.971 20.547 1.00 86.12 199 VAL A C 1
ATOM 1585 O O . VAL A 1 199 ? 22.528 -28.924 21.318 1.00 86.12 199 VAL A O 1
ATOM 1588 N N . ARG A 1 200 ? 21.558 -27.505 19.878 1.00 90.50 200 ARG A N 1
ATOM 1589 C CA . ARG A 1 200 ? 20.210 -28.094 20.007 1.00 90.50 200 ARG A CA 1
ATOM 1590 C C . ARG A 1 200 ? 20.159 -29.536 19.495 1.00 90.50 200 ARG A C 1
ATOM 1592 O O . ARG A 1 200 ? 19.577 -30.389 20.161 1.00 90.50 200 ARG A O 1
ATOM 1599 N N . THR A 1 201 ? 20.831 -29.834 18.386 1.00 84.81 201 THR A N 1
ATOM 1600 C CA . THR A 1 201 ? 20.950 -31.196 17.845 1.00 84.81 201 THR A CA 1
ATOM 1601 C C . THR A 1 201 ? 21.711 -32.124 18.795 1.00 84.81 201 THR A C 1
ATOM 1603 O O . THR A 1 201 ? 21.291 -33.260 19.007 1.00 84.81 201 THR A O 1
ATOM 1606 N N . ALA A 1 202 ? 22.784 -31.654 19.434 1.00 85.56 202 ALA A N 1
ATOM 1607 C CA . ALA A 1 202 ? 23.524 -32.410 20.447 1.00 85.56 202 ALA A CA 1
ATOM 1608 C C . ALA A 1 202 ? 22.672 -32.677 21.703 1.00 85.56 202 ALA A C 1
ATOM 1610 O O . ALA A 1 202 ? 22.647 -33.791 22.229 1.00 85.56 202 ALA A O 1
ATOM 1611 N N . VAL A 1 203 ? 21.897 -31.682 22.151 1.00 88.75 203 VAL A N 1
ATOM 1612 C CA . VAL A 1 203 ? 20.942 -31.843 23.262 1.00 88.75 203 VAL A CA 1
ATOM 1613 C C . VAL A 1 203 ? 19.857 -32.867 22.914 1.00 88.75 203 VAL A C 1
ATOM 1615 O O . VAL A 1 203 ? 19.498 -33.676 23.766 1.00 88.75 203 VAL A O 1
ATOM 1618 N N . GLN A 1 204 ? 19.362 -32.865 21.673 1.00 85.94 204 GLN A N 1
ATOM 1619 C CA . GLN A 1 204 ? 18.289 -33.751 21.216 1.00 85.94 204 GLN A CA 1
ATOM 1620 C C . GLN A 1 204 ? 18.755 -35.182 20.903 1.00 85.94 204 GLN A C 1
ATOM 1622 O O . GLN A 1 204 ? 18.014 -36.127 21.156 1.00 85.94 204 GLN A O 1
ATOM 1627 N N . SER A 1 205 ? 19.969 -35.354 20.375 1.00 80.62 205 SER A N 1
ATOM 1628 C CA . SER A 1 205 ? 20.552 -36.667 20.045 1.00 80.62 205 SER A CA 1
ATOM 1629 C C . SER A 1 205 ? 21.216 -37.361 21.236 1.00 80.62 205 SER A C 1
ATOM 1631 O O . SER A 1 205 ? 21.476 -38.560 21.182 1.00 80.62 205 SER A O 1
ATOM 1633 N N . GLY A 1 206 ? 21.533 -36.616 22.300 1.00 70.81 206 GLY A N 1
ATOM 1634 C CA . GLY A 1 206 ? 22.283 -37.124 23.449 1.00 70.81 206 GLY A CA 1
ATOM 1635 C C . GLY A 1 206 ? 23.787 -37.282 23.196 1.00 70.81 206 GLY A C 1
ATOM 1636 O O . GLY A 1 206 ? 24.517 -37.632 24.122 1.00 70.81 206 GLY A O 1
ATOM 1637 N N . GLN A 1 207 ? 24.273 -36.993 21.984 1.00 72.56 207 GLN A N 1
ATOM 1638 C CA . GLN A 1 207 ? 25.694 -37.032 21.646 1.00 72.56 207 GLN A CA 1
ATOM 1639 C C . GLN A 1 207 ? 26.331 -35.652 21.841 1.00 72.56 207 GLN A C 1
ATOM 1641 O O . GLN A 1 207 ? 25.866 -34.655 21.295 1.00 72.56 207 GLN A O 1
ATOM 1646 N N . SER A 1 208 ? 27.413 -35.589 22.621 1.00 66.06 208 SER A N 1
ATOM 1647 C CA . SER A 1 208 ? 28.181 -34.354 22.795 1.00 66.06 208 SER A CA 1
ATOM 1648 C C . SER A 1 208 ? 28.989 -34.047 21.537 1.00 66.06 208 SER A C 1
ATOM 1650 O O . SER A 1 208 ? 29.815 -34.856 21.121 1.00 66.06 208 SER A O 1
ATOM 1652 N N . VAL A 1 209 ? 28.815 -32.845 20.990 1.00 67.50 209 VAL A N 1
ATOM 1653 C CA . VAL A 1 209 ? 29.599 -32.324 19.864 1.00 67.50 209 VAL A CA 1
ATOM 1654 C C . VAL A 1 209 ? 30.170 -30.969 20.268 1.00 67.50 209 VAL A C 1
ATOM 1656 O O . VAL A 1 209 ? 29.483 -30.169 20.905 1.00 67.50 209 VAL A O 1
ATOM 1659 N N . GLN A 1 210 ? 31.435 -30.710 19.931 1.00 75.19 210 GLN A N 1
ATOM 1660 C CA . GLN A 1 210 ? 31.996 -29.368 20.069 1.00 75.19 210 GLN A CA 1
ATOM 1661 C C . GLN A 1 210 ? 31.415 -28.499 18.942 1.00 75.19 210 GLN A C 1
ATOM 1663 O O . GLN A 1 210 ? 31.656 -28.823 17.778 1.00 75.19 210 GLN A O 1
ATOM 1668 N N . PRO A 1 211 ? 30.650 -27.436 19.250 1.00 67.12 211 PRO A N 1
ATOM 1669 C CA . PRO A 1 211 ? 30.017 -26.629 18.222 1.00 67.12 211 PRO A CA 1
ATOM 1670 C C . PRO A 1 211 ? 31.086 -25.934 17.379 1.00 67.12 211 PRO A C 1
ATOM 1672 O O . PRO A 1 211 ? 32.052 -25.372 17.909 1.00 67.12 211 PRO A O 1
ATOM 1675 N N . THR A 1 212 ? 30.919 -25.984 16.064 1.00 69.12 212 THR A N 1
ATOM 1676 C CA . THR A 1 212 ? 31.857 -25.388 15.117 1.00 69.12 212 THR A CA 1
ATOM 1677 C C . THR A 1 212 ? 31.773 -23.856 15.143 1.00 69.12 212 THR A C 1
ATOM 1679 O O . THR A 1 212 ? 30.699 -23.294 15.409 1.00 69.12 212 THR A O 1
ATOM 1682 N N . PRO A 1 213 ? 32.895 -23.145 14.886 1.00 58.47 213 PRO A N 1
ATOM 1683 C CA . PRO A 1 213 ? 32.847 -21.711 14.676 1.00 58.47 213 PRO A CA 1
ATOM 1684 C C . PRO A 1 213 ? 32.042 -21.435 13.410 1.00 58.47 213 PRO A C 1
ATOM 1686 O O . PRO A 1 213 ? 32.395 -21.899 12.324 1.00 58.47 213 PRO A O 1
ATOM 1689 N N . VAL A 1 214 ? 30.985 -20.644 13.527 1.00 54.34 214 VAL A N 1
ATOM 1690 C CA . VAL A 1 214 ? 30.297 -20.100 12.360 1.00 54.34 214 VAL A CA 1
ATOM 1691 C C . VAL A 1 214 ? 31.263 -19.100 11.731 1.00 54.34 214 VAL A C 1
ATOM 1693 O O . VAL A 1 214 ? 31.588 -18.085 12.341 1.00 54.34 214 VAL A O 1
ATOM 1696 N N . THR A 1 215 ? 31.771 -19.377 10.528 1.00 45.38 215 THR A N 1
ATOM 1697 C CA . THR A 1 215 ? 32.446 -18.335 9.737 1.00 45.38 215 THR A CA 1
ATOM 1698 C C . THR A 1 215 ? 31.415 -17.231 9.530 1.00 45.38 215 THR A C 1
ATOM 1700 O O . THR A 1 215 ? 30.325 -17.585 9.075 1.00 45.38 215 THR A O 1
ATOM 1703 N N . PRO A 1 216 ? 31.667 -15.949 9.876 1.00 36.94 216 PRO A N 1
ATOM 1704 C CA . PRO A 1 216 ? 30.677 -14.915 9.628 1.00 36.94 216 PRO A CA 1
ATOM 1705 C C . PRO A 1 216 ? 30.335 -14.982 8.139 1.00 36.94 216 PRO A C 1
ATOM 1707 O O . PRO A 1 216 ? 31.226 -14.798 7.304 1.00 36.94 216 PRO A O 1
ATOM 1710 N N . PRO A 1 217 ? 29.093 -15.337 7.783 1.00 30.88 217 PRO A N 1
ATOM 1711 C CA . PRO A 1 217 ? 28.752 -15.459 6.389 1.00 30.88 217 PRO A CA 1
ATOM 1712 C C . PRO A 1 217 ? 28.833 -14.064 5.776 1.00 30.88 217 PRO A C 1
ATOM 1714 O O . PRO A 1 217 ? 28.344 -13.094 6.362 1.00 30.88 217 PRO A O 1
ATOM 1717 N N . VAL A 1 218 ? 29.367 -13.970 4.554 1.00 38.75 218 VAL A N 1
ATOM 1718 C CA . VAL A 1 218 ? 28.8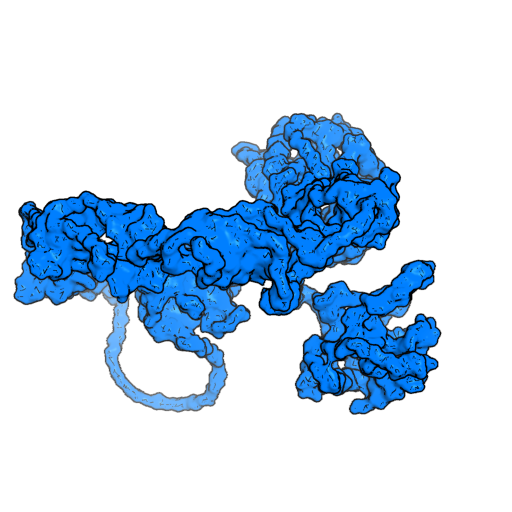10 -13.008 3.598 1.00 38.75 218 VAL A CA 1
ATOM 1719 C C . VAL A 1 218 ? 27.319 -13.333 3.564 1.00 38.75 218 VAL A C 1
ATOM 1721 O O . VAL A 1 218 ? 26.931 -14.432 3.163 1.00 38.75 218 VAL A O 1
ATOM 1724 N N . VAL A 1 219 ? 26.518 -12.454 4.164 1.00 28.16 219 VAL A N 1
ATOM 1725 C CA . VAL A 1 219 ? 25.148 -12.750 4.591 1.00 28.16 219 VAL A CA 1
ATOM 1726 C C . VAL A 1 219 ? 24.330 -13.248 3.400 1.00 28.16 219 VAL A C 1
ATOM 1728 O O . VAL A 1 219 ? 23.929 -12.473 2.541 1.00 28.16 219 VAL A O 1
ATOM 1731 N N . SER A 1 220 ? 24.083 -14.554 3.362 1.00 36.94 220 SER A N 1
ATOM 1732 C CA . SER A 1 220 ? 23.243 -15.233 2.378 1.00 36.94 220 SER A CA 1
ATOM 1733 C C . SER A 1 220 ? 22.388 -16.271 3.118 1.00 36.94 220 SER A C 1
ATOM 1735 O O . SER A 1 220 ? 22.811 -17.386 3.399 1.00 36.94 220 SER A O 1
ATOM 1737 N N . GLY A 1 221 ? 21.190 -15.855 3.540 1.00 26.50 221 GLY A N 1
ATOM 1738 C CA . GLY A 1 221 ? 20.188 -16.680 4.232 1.00 26.50 221 GLY A CA 1
ATOM 1739 C C . GLY A 1 221 ? 19.026 -15.817 4.744 1.00 26.50 221 GLY A C 1
ATOM 1740 O O . GLY A 1 221 ? 19.268 -14.674 5.130 1.00 26.50 221 GLY A O 1
ATOM 1741 N N . PRO A 1 222 ? 17.768 -16.296 4.682 1.00 28.12 222 PRO A N 1
ATOM 1742 C CA . PRO A 1 222 ? 16.613 -15.485 4.315 1.00 28.12 222 PRO A CA 1
ATOM 1743 C C . PRO A 1 222 ? 16.301 -14.414 5.354 1.00 28.12 222 PRO A C 1
ATOM 1745 O O . PRO A 1 222 ? 15.966 -14.683 6.508 1.00 28.12 222 PRO A O 1
ATOM 1748 N N . VAL A 1 223 ? 16.378 -13.174 4.889 1.00 30.28 223 VAL A N 1
ATOM 1749 C CA . VAL A 1 223 ? 15.800 -12.016 5.551 1.00 30.28 223 VAL A CA 1
ATOM 1750 C C . VAL A 1 223 ? 14.289 -12.231 5.546 1.00 30.28 223 VAL A C 1
ATOM 1752 O O . VAL A 1 223 ? 13.690 -12.367 4.480 1.00 30.28 223 VAL A O 1
ATOM 1755 N N . VAL A 1 224 ? 13.652 -12.248 6.718 1.00 26.31 224 VAL A N 1
ATOM 1756 C CA . VAL A 1 224 ? 12.231 -11.889 6.784 1.00 26.31 224 VAL A CA 1
ATOM 1757 C C . VAL A 1 224 ? 12.186 -10.407 6.451 1.00 26.31 224 VAL A C 1
ATOM 1759 O O . VAL A 1 224 ? 12.401 -9.542 7.299 1.00 26.31 224 VAL A O 1
ATOM 1762 N N . VAL A 1 225 ? 12.044 -10.137 5.159 1.00 29.05 225 VAL A N 1
ATOM 1763 C CA . VAL A 1 225 ? 11.823 -8.808 4.615 1.00 29.05 225 VAL A CA 1
ATOM 1764 C C . VAL A 1 225 ? 10.425 -8.418 5.095 1.00 29.05 225 VAL A C 1
ATOM 1766 O O . VAL A 1 225 ? 9.485 -9.183 4.855 1.00 29.05 225 VAL A O 1
ATOM 1769 N N . PRO A 1 226 ? 10.245 -7.289 5.807 1.00 27.11 226 PRO A N 1
ATOM 1770 C CA . PRO A 1 226 ? 8.922 -6.693 5.900 1.00 27.11 226 PRO A CA 1
ATOM 1771 C C . PRO A 1 226 ? 8.413 -6.589 4.467 1.00 27.11 226 PRO A C 1
ATOM 1773 O O . PRO A 1 226 ? 9.132 -6.056 3.623 1.00 27.11 226 PRO A O 1
ATOM 1776 N N . GLY A 1 227 ? 7.244 -7.164 4.171 1.00 26.30 227 GLY A N 1
ATOM 1777 C CA . GLY A 1 227 ? 6.665 -7.065 2.832 1.00 26.30 227 GLY A CA 1
ATOM 1778 C C . GLY A 1 227 ? 6.681 -5.610 2.344 1.00 26.30 227 GLY A C 1
ATOM 1779 O O . GLY A 1 227 ? 6.713 -4.705 3.187 1.00 26.30 227 GLY A O 1
ATOM 1780 N N . PRO A 1 228 ? 6.694 -5.376 1.018 1.00 27.50 228 PRO A N 1
ATOM 1781 C CA . PRO A 1 228 ? 6.688 -4.025 0.467 1.00 27.50 228 PRO A CA 1
ATOM 1782 C C . PRO A 1 228 ? 5.650 -3.189 1.212 1.00 27.50 228 PRO A C 1
ATOM 1784 O O . PRO A 1 228 ? 4.516 -3.641 1.413 1.00 27.50 228 PRO A O 1
ATOM 1787 N N . ALA A 1 229 ? 6.065 -2.009 1.680 1.00 32.34 229 ALA A N 1
ATOM 1788 C CA . ALA A 1 229 ? 5.131 -1.055 2.251 1.00 32.34 229 ALA A CA 1
ATOM 1789 C C . ALA A 1 229 ? 3.963 -0.888 1.258 1.00 32.34 229 ALA A C 1
ATOM 1791 O O . ALA A 1 229 ? 4.202 -0.887 0.043 1.00 32.34 229 ALA A O 1
ATOM 1792 N N . PRO A 1 230 ? 2.705 -0.825 1.734 1.00 30.86 230 PRO A N 1
ATOM 1793 C CA . PRO A 1 230 ? 1.556 -0.659 0.854 1.00 30.86 230 PRO A CA 1
ATOM 1794 C C . PRO A 1 230 ? 1.792 0.531 -0.077 1.00 30.86 230 PRO A C 1
ATOM 1796 O O . PRO A 1 230 ? 2.386 1.529 0.329 1.00 30.86 230 PRO A O 1
ATOM 1799 N N . ALA A 1 231 ? 1.367 0.400 -1.334 1.00 35.19 231 ALA A N 1
ATOM 1800 C CA . ALA A 1 231 ? 1.683 1.368 -2.370 1.00 35.19 231 ALA A CA 1
ATOM 1801 C C . ALA A 1 231 ? 1.270 2.789 -1.957 1.00 35.19 231 ALA A C 1
ATOM 1803 O O . ALA A 1 231 ? 0.082 3.105 -1.900 1.00 35.19 231 ALA A O 1
ATOM 1804 N N . LEU A 1 232 ? 2.252 3.648 -1.671 1.00 44.28 232 LEU A N 1
ATOM 1805 C CA . LEU A 1 232 ? 2.017 5.066 -1.438 1.00 44.28 232 LEU A CA 1
ATOM 1806 C C . LEU A 1 232 ? 1.578 5.696 -2.756 1.00 44.28 232 LEU A C 1
ATOM 1808 O O . LEU A 1 232 ? 2.387 5.943 -3.649 1.00 44.28 232 LEU A O 1
ATOM 1812 N N . THR A 1 233 ? 0.291 5.991 -2.893 1.00 50.09 233 THR A N 1
ATOM 1813 C CA . THR A 1 233 ? -0.180 6.810 -4.006 1.00 50.09 233 THR A CA 1
ATOM 1814 C C . THR A 1 233 ? 0.017 8.284 -3.677 1.00 50.09 233 THR A C 1
ATOM 1816 O O . THR A 1 233 ? -0.818 8.919 -3.032 1.00 50.09 233 THR A O 1
ATOM 1819 N N . TYR A 1 234 ? 1.111 8.861 -4.169 1.00 61.62 234 TYR A N 1
ATOM 1820 C CA . TYR A 1 234 ? 1.311 10.308 -4.211 1.00 61.62 234 TYR A CA 1
ATOM 1821 C C . TYR A 1 234 ? 0.296 10.921 -5.184 1.00 61.62 234 TYR A C 1
ATOM 1823 O O . TYR A 1 234 ? 0.630 11.188 -6.323 1.00 61.62 234 TYR A O 1
ATOM 1831 N N . THR A 1 235 ? -0.970 11.107 -4.800 1.00 55.81 235 THR A N 1
ATOM 1832 C CA . THR A 1 235 ? -2.028 11.552 -5.742 1.00 55.81 235 THR A CA 1
ATOM 1833 C C . THR A 1 235 ? -2.150 13.070 -5.876 1.00 55.81 235 THR A C 1
ATOM 1835 O O . THR A 1 235 ? -2.806 13.563 -6.791 1.00 55.81 235 THR A O 1
ATOM 1838 N N . LYS A 1 236 ? -1.567 13.831 -4.941 1.00 62.22 236 LYS A N 1
ATOM 1839 C CA . LYS A 1 236 ? -1.811 15.281 -4.788 1.00 62.22 236 LYS A CA 1
ATOM 1840 C C . LYS A 1 236 ? -0.546 16.127 -4.635 1.00 62.22 236 LYS A C 1
ATOM 1842 O O . LYS A 1 236 ? -0.643 17.302 -4.263 1.00 62.22 236 LYS A O 1
ATOM 1847 N N . ASN A 1 237 ? 0.616 15.534 -4.876 1.00 74.12 237 ASN A N 1
ATOM 1848 C CA . ASN A 1 237 ? 1.898 16.219 -4.810 1.00 74.12 237 ASN A CA 1
ATOM 1849 C C . ASN A 1 237 ? 2.198 16.949 -6.139 1.00 74.12 237 ASN A C 1
ATOM 1851 O O . ASN A 1 237 ? 1.717 16.552 -7.197 1.00 74.12 237 ASN A O 1
ATOM 1855 N N . ARG A 1 238 ? 2.949 18.052 -6.063 1.00 87.62 238 ARG A N 1
ATOM 1856 C CA . ARG A 1 238 ? 3.445 18.824 -7.212 1.00 87.62 238 ARG A CA 1
ATOM 1857 C C . ARG A 1 238 ? 4.973 18.837 -7.114 1.00 87.62 238 ARG A C 1
ATOM 1859 O O . ARG A 1 238 ? 5.462 19.297 -6.081 1.00 87.62 238 ARG A O 1
ATOM 1866 N N . PRO A 1 239 ? 5.702 18.449 -8.171 1.00 91.25 239 PRO A N 1
ATOM 1867 C CA . PRO A 1 239 ? 7.159 18.527 -8.190 1.00 91.25 239 PRO A CA 1
ATOM 1868 C C . PRO A 1 239 ? 7.676 19.950 -7.956 1.00 91.25 239 PRO A C 1
ATOM 1870 O O . PRO A 1 239 ? 7.148 20.918 -8.515 1.00 91.25 239 PRO A O 1
ATOM 1873 N N . LEU A 1 240 ? 8.726 20.082 -7.148 1.00 94.06 240 LEU A N 1
ATOM 1874 C CA . LEU A 1 240 ? 9.432 21.351 -6.965 1.00 94.06 240 LEU A CA 1
ATOM 1875 C C . LEU A 1 240 ? 10.349 21.635 -8.157 1.00 94.06 240 LEU A C 1
ATOM 1877 O O . LEU A 1 240 ? 11.045 20.736 -8.637 1.00 94.06 240 LEU A O 1
ATOM 1881 N N . VAL A 1 241 ? 10.379 22.892 -8.614 1.00 96.50 241 VAL A N 1
ATOM 1882 C CA . VAL A 1 241 ? 11.389 23.337 -9.583 1.00 96.50 241 VAL A CA 1
ATOM 1883 C C . VAL A 1 241 ? 12.722 23.443 -8.860 1.00 96.50 241 VAL A C 1
ATOM 1885 O O . VAL A 1 241 ? 12.922 24.340 -8.036 1.00 96.50 241 VAL A O 1
ATOM 1888 N N . GLY A 1 242 ? 13.618 22.513 -9.157 1.00 97.19 242 GLY A N 1
ATOM 1889 C CA . GLY A 1 242 ? 14.927 22.423 -8.545 1.00 97.19 242 GLY A CA 1
ATOM 1890 C C . GLY A 1 242 ? 16.057 22.874 -9.463 1.00 97.19 242 GLY A C 1
ATOM 1891 O O . GLY A 1 242 ? 15.926 22.934 -10.689 1.00 97.19 242 GLY A O 1
ATOM 1892 N N . LEU A 1 243 ? 17.210 23.126 -8.857 1.00 97.62 243 LEU A N 1
ATOM 1893 C CA . LEU A 1 243 ? 18.464 23.394 -9.552 1.00 97.62 243 LEU A CA 1
ATOM 1894 C C . LEU A 1 243 ? 19.581 22.584 -8.890 1.00 97.62 243 LEU A C 1
ATOM 1896 O O . LEU A 1 243 ? 19.691 22.576 -7.662 1.00 97.62 243 LEU A O 1
ATOM 1900 N N . HIS A 1 244 ? 20.405 21.896 -9.682 1.00 96.06 244 HIS A N 1
ATOM 1901 C CA . HIS A 1 244 ? 21.651 21.361 -9.150 1.00 96.06 244 HIS A CA 1
ATOM 1902 C C . HIS A 1 244 ? 22.585 22.554 -8.951 1.00 96.06 244 HIS A C 1
ATOM 1904 O O . HIS A 1 244 ? 22.908 23.285 -9.894 1.00 96.06 244 HIS A O 1
ATOM 1910 N N . ALA A 1 245 ? 22.925 22.796 -7.688 1.00 90.31 245 ALA A N 1
ATOM 1911 C CA . ALA A 1 245 ? 23.829 23.846 -7.269 1.00 90.31 245 ALA A CA 1
ATOM 1912 C C . ALA A 1 245 ? 25.153 23.774 -8.022 1.00 90.31 245 ALA A C 1
ATOM 1914 O O . ALA A 1 245 ? 25.575 22.705 -8.456 1.00 90.31 245 ALA A O 1
ATOM 1915 N N . ARG A 1 246 ? 25.842 24.912 -8.095 1.00 93.06 246 ARG A N 1
ATOM 1916 C CA . ARG A 1 246 ? 27.231 24.969 -8.543 1.00 93.06 246 ARG A CA 1
ATOM 1917 C C . ARG A 1 246 ? 28.064 23.908 -7.810 1.00 93.06 246 ARG A C 1
ATOM 1919 O O . ARG A 1 246 ? 27.995 23.797 -6.586 1.00 93.06 246 ARG A O 1
ATOM 1926 N N . ASN A 1 247 ? 28.875 23.162 -8.555 1.00 91.62 247 ASN A N 1
ATOM 1927 C CA . ASN A 1 247 ? 29.786 22.131 -8.047 1.00 91.62 247 ASN A CA 1
ATOM 1928 C C . ASN A 1 247 ? 31.032 22.748 -7.379 1.00 91.62 247 ASN A C 1
ATOM 1930 O O . ASN A 1 247 ? 32.167 22.457 -7.747 1.00 91.62 247 ASN A O 1
ATOM 1934 N N . ASP A 1 248 ? 30.807 23.635 -6.414 1.00 92.44 248 ASP A N 1
ATOM 1935 C CA . ASP A 1 248 ? 31.817 24.439 -5.731 1.00 92.44 248 ASP A CA 1
ATOM 1936 C C . ASP A 1 248 ? 31.378 24.715 -4.280 1.00 92.44 248 ASP A C 1
ATOM 1938 O O . ASP A 1 248 ? 30.223 24.500 -3.899 1.00 92.44 248 ASP A O 1
ATOM 1942 N N . GLN A 1 249 ? 32.301 25.179 -3.440 1.00 93.62 249 GLN A N 1
ATOM 1943 C CA . GLN A 1 249 ? 32.015 25.475 -2.032 1.00 93.62 249 GLN A CA 1
ATOM 1944 C C . GLN A 1 249 ? 31.163 26.740 -1.849 1.00 93.62 249 GLN A C 1
ATOM 1946 O O . GLN A 1 249 ? 30.471 26.871 -0.836 1.00 93.62 249 GLN A O 1
ATOM 1951 N N . THR A 1 250 ? 31.218 27.666 -2.810 1.00 95.19 250 THR A N 1
ATOM 1952 C CA . THR A 1 250 ? 30.573 28.988 -2.776 1.00 95.19 250 THR A CA 1
ATOM 1953 C C . THR A 1 250 ? 29.847 29.292 -4.080 1.00 95.19 250 THR A C 1
ATOM 1955 O O . THR A 1 250 ? 30.224 28.782 -5.131 1.00 95.19 250 THR A O 1
ATOM 1958 N N . PHE A 1 251 ? 28.835 30.159 -4.021 1.00 95.56 251 PHE A N 1
ATOM 1959 C CA . PHE A 1 251 ? 28.071 30.620 -5.187 1.00 95.56 251 PHE A CA 1
ATOM 1960 C C . PHE A 1 251 ? 28.518 32.012 -5.643 1.00 95.56 251 PHE A C 1
ATOM 1962 O O . PHE A 1 251 ? 28.932 32.839 -4.832 1.00 95.56 251 PHE A O 1
ATOM 1969 N N . THR A 1 252 ? 28.392 32.263 -6.943 1.00 95.62 252 THR A N 1
ATOM 1970 C CA . THR A 1 252 ? 28.638 33.546 -7.612 1.00 95.62 252 THR A CA 1
ATOM 1971 C C . THR A 1 252 ? 27.368 34.400 -7.678 1.00 95.62 252 THR A C 1
ATOM 1973 O O . THR A 1 252 ? 26.256 33.911 -7.466 1.00 95.62 252 THR A O 1
ATOM 1976 N N . ASP A 1 253 ? 27.502 35.677 -8.041 1.00 96.38 253 ASP A N 1
ATOM 1977 C CA . ASP A 1 253 ? 26.347 36.558 -8.269 1.00 96.38 253 ASP A CA 1
ATOM 1978 C C . ASP A 1 253 ? 25.425 36.050 -9.388 1.00 96.38 253 ASP A C 1
ATOM 1980 O O . ASP A 1 253 ? 24.199 36.193 -9.297 1.00 96.38 253 ASP A O 1
ATOM 1984 N N . THR A 1 254 ? 25.989 35.394 -10.408 1.00 97.06 254 THR A N 1
ATOM 1985 C CA . THR A 1 254 ? 25.207 34.733 -11.459 1.00 97.06 254 THR A CA 1
ATOM 1986 C C . THR A 1 254 ? 24.352 33.608 -10.880 1.00 97.06 254 THR A C 1
ATOM 1988 O O . THR A 1 254 ? 23.160 33.554 -11.174 1.00 97.06 254 THR A O 1
ATOM 1991 N N . ASP A 1 255 ? 24.898 32.753 -10.006 1.00 97.62 255 ASP A N 1
ATOM 1992 C CA . ASP A 1 255 ? 24.128 31.666 -9.377 1.00 97.62 255 ASP A CA 1
ATOM 1993 C C . ASP A 1 255 ? 22.928 32.217 -8.591 1.00 97.62 255 ASP A C 1
ATOM 1995 O O . ASP A 1 255 ? 21.806 31.719 -8.706 1.00 97.62 255 ASP A O 1
ATOM 1999 N N . TRP A 1 256 ? 23.133 33.300 -7.836 1.00 97.69 256 TRP A N 1
ATOM 2000 C CA . TRP A 1 256 ? 22.053 33.950 -7.094 1.00 97.69 256 TRP A CA 1
ATOM 2001 C C . TRP A 1 256 ? 21.017 34.610 -8.000 1.00 97.69 256 TRP A C 1
ATOM 2003 O O . TRP A 1 256 ? 19.828 34.614 -7.674 1.00 97.69 256 TRP A O 1
ATOM 2013 N N . THR A 1 257 ? 21.446 35.161 -9.134 1.00 97.69 257 THR A N 1
ATOM 2014 C CA . THR A 1 257 ? 20.542 35.694 -10.160 1.00 97.69 257 THR A CA 1
ATOM 2015 C C . THR A 1 257 ? 19.682 34.575 -10.737 1.00 97.69 257 THR A C 1
ATOM 2017 O O . THR A 1 257 ? 18.458 34.702 -10.734 1.00 97.69 257 THR A O 1
ATOM 2020 N N . ILE A 1 258 ? 20.290 33.435 -11.089 1.00 98.12 258 ILE A N 1
ATOM 2021 C CA . ILE A 1 258 ? 19.578 32.253 -11.586 1.00 98.12 258 ILE A CA 1
ATOM 2022 C C . ILE A 1 258 ? 18.521 31.790 -10.579 1.00 98.12 258 ILE A C 1
ATOM 2024 O O . ILE A 1 258 ? 17.357 31.613 -10.936 1.00 98.12 258 ILE A O 1
ATOM 2028 N N . ILE A 1 259 ? 18.893 31.651 -9.305 1.00 98.12 259 ILE A N 1
ATOM 2029 C CA . ILE A 1 259 ? 17.990 31.182 -8.243 1.00 98.12 259 ILE A CA 1
ATOM 2030 C C . ILE A 1 259 ? 16.766 32.094 -8.090 1.00 98.12 259 ILE A C 1
ATOM 2032 O O . ILE A 1 259 ? 15.641 31.599 -7.955 1.00 98.12 259 ILE A O 1
ATOM 2036 N N . ARG A 1 260 ? 16.963 33.420 -8.128 1.00 97.94 260 ARG A N 1
ATOM 2037 C CA . ARG A 1 260 ? 15.871 34.399 -8.008 1.00 97.94 260 ARG A CA 1
ATOM 2038 C C . ARG A 1 260 ? 14.976 34.402 -9.241 1.00 97.94 260 ARG A C 1
ATOM 2040 O O . ARG A 1 260 ? 13.758 34.300 -9.108 1.00 97.94 260 ARG A O 1
ATOM 2047 N N . GLU A 1 261 ? 15.566 34.509 -10.426 1.00 97.56 261 GLU A N 1
ATOM 2048 C CA . GLU A 1 261 ? 14.826 34.629 -11.683 1.00 97.56 261 GLU A CA 1
ATOM 2049 C C . GLU A 1 261 ? 14.069 33.346 -12.021 1.00 97.56 261 GLU A C 1
ATOM 2051 O O . GLU A 1 261 ? 12.885 33.414 -12.345 1.00 97.56 261 GLU A O 1
ATOM 2056 N N . ALA A 1 262 ? 14.699 32.177 -11.861 1.00 97.38 262 ALA A N 1
ATOM 2057 C CA . ALA A 1 262 ? 14.046 30.886 -12.068 1.00 97.38 262 ALA A CA 1
ATOM 2058 C C . ALA A 1 262 ? 13.089 30.507 -10.929 1.00 97.38 262 ALA A C 1
ATOM 2060 O O . ALA A 1 262 ? 12.375 29.507 -11.047 1.00 97.38 262 ALA A O 1
ATOM 2061 N N . LYS A 1 263 ? 13.034 31.296 -9.844 1.00 96.56 263 LYS A N 1
ATOM 2062 C CA . LYS A 1 263 ? 12.222 31.043 -8.644 1.00 96.56 263 LYS A CA 1
ATOM 2063 C C . LYS A 1 263 ? 12.435 29.620 -8.124 1.00 96.56 263 LYS A C 1
ATOM 2065 O O . LYS A 1 263 ? 11.490 28.832 -8.074 1.00 96.56 263 LYS A O 1
ATOM 2070 N N . VAL A 1 264 ? 13.684 29.267 -7.834 1.00 97.62 264 VAL A N 1
ATOM 2071 C CA . VAL A 1 264 ? 14.055 27.905 -7.422 1.00 97.62 264 VAL A CA 1
ATOM 2072 C C . VAL A 1 264 ? 13.397 27.544 -6.081 1.00 97.62 264 VAL A C 1
ATOM 2074 O O . VAL A 1 264 ? 13.340 28.349 -5.148 1.00 97.62 264 VAL A O 1
ATOM 2077 N N . GLU A 1 265 ? 12.864 26.325 -6.010 1.00 95.75 265 GLU A N 1
ATOM 2078 C CA . GLU A 1 265 ? 12.140 25.773 -4.858 1.00 95.75 265 GLU A CA 1
ATOM 2079 C C . GLU A 1 265 ? 12.946 24.681 -4.129 1.00 95.75 265 GLU A C 1
ATOM 2081 O O . GLU A 1 265 ? 12.735 24.479 -2.933 1.00 95.75 265 GLU A O 1
ATOM 2086 N N . SER A 1 266 ? 13.874 24.009 -4.823 1.00 96.94 266 SER A N 1
ATOM 2087 C CA . SER A 1 266 ? 14.759 22.977 -4.262 1.00 96.94 266 SER A CA 1
ATOM 2088 C C . SER A 1 266 ? 16.184 23.079 -4.820 1.00 96.94 266 SER A C 1
ATOM 2090 O O . SER A 1 266 ? 16.381 23.391 -5.995 1.00 96.94 266 SER A O 1
ATOM 2092 N N . LEU A 1 267 ? 17.193 22.824 -3.993 1.00 98.25 267 LEU A N 1
ATOM 2093 C CA . LEU A 1 267 ? 18.596 22.805 -4.401 1.00 98.25 267 LEU A CA 1
ATOM 2094 C C . LEU A 1 267 ? 19.220 21.437 -4.114 1.00 98.25 267 LEU A C 1
ATOM 2096 O O . LEU A 1 267 ? 19.251 20.994 -2.963 1.00 98.25 267 LEU A O 1
ATOM 2100 N N . LYS A 1 268 ? 19.797 20.803 -5.145 1.00 97.81 268 LYS A N 1
ATOM 2101 C CA . LYS A 1 268 ? 20.724 19.678 -4.951 1.00 97.81 268 LYS A CA 1
ATOM 2102 C C . LYS A 1 268 ? 22.092 20.263 -4.637 1.00 97.81 268 LYS A C 1
ATOM 2104 O O . LYS A 1 268 ? 22.621 21.021 -5.442 1.00 97.81 268 LYS A O 1
ATOM 2109 N N . MET A 1 269 ? 22.625 19.953 -3.464 1.00 96.44 269 MET A N 1
ATOM 2110 C CA . MET A 1 269 ? 23.818 20.565 -2.883 1.00 96.44 269 MET A CA 1
ATOM 2111 C C . MET A 1 269 ? 24.948 19.547 -2.768 1.00 96.44 269 MET A C 1
ATOM 2113 O O . MET A 1 269 ? 24.712 18.366 -2.501 1.00 96.44 269 MET A O 1
ATOM 2117 N N . MET A 1 270 ? 26.188 20.018 -2.872 1.00 92.12 270 MET A N 1
ATOM 2118 C CA . MET A 1 270 ? 27.354 19.201 -2.545 1.00 92.12 270 MET A CA 1
ATOM 2119 C C . MET A 1 270 ? 27.539 19.144 -1.023 1.00 92.12 270 MET A C 1
ATOM 2121 O O . MET A 1 270 ? 27.346 20.142 -0.326 1.00 92.12 270 MET A O 1
ATOM 2125 N N . SER A 1 271 ? 27.977 18.002 -0.483 1.00 93.00 271 SER A N 1
ATOM 2126 C CA . SER A 1 271 ? 28.234 17.843 0.962 1.00 93.00 271 SER A CA 1
ATOM 2127 C C . SER A 1 271 ? 29.297 18.792 1.530 1.00 93.00 271 SER A C 1
ATOM 2129 O O . SER A 1 271 ? 29.377 18.956 2.744 1.00 93.00 271 SER A O 1
ATOM 2131 N N . PHE A 1 272 ? 30.112 19.408 0.671 1.00 92.12 272 PHE A N 1
ATOM 2132 C CA . PHE A 1 272 ? 31.149 20.375 1.039 1.00 92.12 272 PHE A CA 1
ATOM 2133 C C . PHE A 1 272 ? 30.737 21.844 0.842 1.00 92.12 272 PHE A C 1
ATOM 2135 O O . PHE A 1 272 ? 31.551 22.733 1.085 1.00 92.12 272 PHE A O 1
ATOM 2142 N N . THR A 1 273 ? 29.513 22.134 0.384 1.00 95.19 273 THR A N 1
ATOM 2143 C CA . THR A 1 273 ? 29.050 23.522 0.229 1.00 95.19 273 THR A CA 1
ATOM 2144 C C . THR A 1 273 ? 28.977 24.229 1.586 1.00 95.19 273 THR A C 1
ATOM 2146 O O . THR A 1 273 ? 28.569 23.628 2.583 1.00 95.19 273 THR A O 1
ATOM 2149 N N . ARG A 1 274 ? 29.375 25.506 1.631 1.00 95.62 274 ARG A N 1
ATOM 2150 C CA . ARG A 1 274 ? 29.461 26.281 2.875 1.00 95.62 274 ARG A CA 1
ATOM 2151 C C . ARG A 1 274 ? 28.108 26.778 3.385 1.00 95.62 274 ARG A C 1
ATOM 2153 O O . ARG A 1 274 ? 27.158 26.984 2.631 1.00 95.62 274 ARG A O 1
ATOM 2160 N N . ASP A 1 275 ? 28.070 27.051 4.681 1.00 96.50 275 ASP A N 1
ATOM 2161 C CA . ASP A 1 275 ? 26.876 27.401 5.462 1.00 96.50 275 ASP A CA 1
ATOM 2162 C C . ASP A 1 275 ? 26.234 28.716 5.023 1.00 96.50 275 ASP A C 1
ATOM 2164 O O . ASP A 1 275 ? 25.007 28.846 5.036 1.00 96.50 275 ASP A O 1
ATOM 2168 N N . GLU A 1 276 ? 27.043 29.669 4.552 1.00 96.25 276 GLU A N 1
ATOM 2169 C CA . GLU A 1 276 ? 26.538 30.956 4.074 1.00 96.25 276 GLU A CA 1
ATOM 2170 C C . GLU A 1 276 ? 25.617 30.787 2.853 1.00 96.25 276 GLU A C 1
ATOM 2172 O O . GLU A 1 276 ? 24.643 31.526 2.704 1.00 96.25 276 GLU A O 1
ATOM 2177 N N . VAL A 1 277 ? 25.861 29.764 2.024 1.00 97.06 277 VAL A N 1
ATOM 2178 C CA . VAL A 1 277 ? 25.030 29.457 0.852 1.00 97.06 277 VAL A CA 1
ATOM 2179 C C . VAL A 1 277 ? 23.643 28.973 1.282 1.00 97.06 277 VAL A C 1
ATOM 2181 O O . VAL A 1 277 ? 22.634 29.454 0.765 1.00 97.06 277 VAL A O 1
ATOM 2184 N N . TYR A 1 278 ? 23.559 28.075 2.268 1.00 97.50 278 TYR A N 1
ATOM 2185 C CA . TYR A 1 278 ? 22.273 27.604 2.798 1.00 97.50 278 TYR A CA 1
ATOM 2186 C C . TYR A 1 278 ? 21.471 28.754 3.421 1.00 97.50 278 TYR A C 1
ATOM 2188 O O . TYR A 1 278 ? 20.272 28.895 3.157 1.00 97.50 278 TYR A O 1
ATOM 2196 N N . ALA A 1 279 ? 22.138 29.607 4.206 1.00 96.25 279 ALA A N 1
ATOM 2197 C CA . ALA A 1 279 ? 21.521 30.774 4.828 1.00 96.25 279 ALA A CA 1
ATOM 2198 C C . ALA A 1 279 ? 20.964 31.752 3.780 1.00 96.25 279 ALA A C 1
ATOM 2200 O O . ALA A 1 279 ? 19.805 32.163 3.865 1.00 96.25 279 ALA A O 1
ATOM 2201 N N . GLN A 1 280 ? 21.754 32.086 2.758 1.00 97.19 280 GLN A N 1
ATOM 2202 C CA . GLN A 1 280 ? 21.342 33.010 1.703 1.00 97.19 280 GLN A CA 1
ATOM 2203 C C . GLN A 1 280 ? 20.232 32.428 0.813 1.00 97.19 280 GLN A C 1
ATOM 2205 O O . GLN A 1 280 ? 19.285 33.136 0.466 1.00 97.19 280 GLN A O 1
ATOM 2210 N N . ALA A 1 281 ? 20.268 31.128 0.506 1.00 97.12 281 ALA A N 1
ATOM 2211 C CA . ALA A 1 281 ? 19.181 30.463 -0.211 1.00 97.12 281 ALA A CA 1
ATOM 2212 C C . ALA A 1 281 ? 17.850 30.538 0.565 1.00 97.12 281 ALA A C 1
ATOM 2214 O O . ALA A 1 281 ? 16.807 30.816 -0.031 1.00 97.12 281 ALA A O 1
ATOM 2215 N N . ARG A 1 282 ? 17.884 30.389 1.900 1.00 93.81 282 ARG A N 1
ATOM 2216 C CA . ARG A 1 282 ? 16.707 30.566 2.772 1.00 93.81 282 ARG A CA 1
ATOM 2217 C C . ARG A 1 282 ? 16.230 32.016 2.875 1.00 93.81 282 ARG A C 1
ATOM 2219 O O . ARG A 1 282 ? 15.040 32.234 3.082 1.00 93.81 282 ARG A O 1
ATOM 2226 N N . GLN A 1 283 ? 17.105 33.006 2.700 1.00 95.56 283 GLN A N 1
ATOM 2227 C CA . GLN A 1 283 ? 16.680 34.409 2.601 1.00 95.56 283 GLN A CA 1
ATOM 2228 C C . GLN A 1 283 ? 15.896 34.677 1.311 1.00 95.56 283 GLN A C 1
ATOM 2230 O O . GLN A 1 283 ? 14.927 35.431 1.333 1.00 95.56 283 GLN A O 1
ATOM 2235 N N . ILE A 1 284 ? 16.289 34.049 0.197 1.00 95.81 284 ILE A N 1
ATOM 2236 C CA . ILE A 1 284 ? 15.576 34.168 -1.085 1.00 95.81 284 ILE A CA 1
ATOM 2237 C C . ILE A 1 284 ? 14.242 33.417 -1.032 1.00 95.81 284 ILE A C 1
ATOM 2239 O O . ILE A 1 284 ? 13.207 33.950 -1.429 1.00 95.81 284 ILE A O 1
ATOM 2243 N N . ASN A 1 285 ? 14.262 32.179 -0.538 1.00 93.50 285 ASN A N 1
ATOM 2244 C CA . ASN A 1 285 ? 13.077 31.356 -0.359 1.00 93.50 285 ASN A CA 1
ATOM 2245 C C . ASN A 1 285 ? 13.108 30.709 1.035 1.00 93.50 285 ASN A C 1
ATOM 2247 O O . ASN A 1 285 ? 13.795 29.703 1.228 1.00 93.50 285 ASN A O 1
ATOM 2251 N N . PRO A 1 286 ? 12.316 31.207 2.005 1.00 89.12 286 PRO A N 1
ATOM 2252 C CA . PRO A 1 286 ? 12.262 30.639 3.353 1.00 89.12 286 PRO A CA 1
ATOM 2253 C C . PRO A 1 286 ? 11.877 29.159 3.392 1.00 89.12 286 PRO A C 1
ATOM 2255 O O . PRO A 1 286 ? 12.160 28.483 4.377 1.00 89.12 286 PRO A O 1
ATOM 2258 N N . LYS A 1 287 ? 11.262 28.635 2.323 1.00 86.62 287 LYS A N 1
ATOM 2259 C CA . LYS A 1 287 ? 10.869 27.230 2.164 1.00 86.62 287 LYS A CA 1
ATOM 2260 C C . LYS A 1 287 ? 11.796 26.421 1.246 1.00 86.62 287 LYS A C 1
ATOM 2262 O O . LYS A 1 287 ? 11.425 25.307 0.901 1.00 86.62 287 LYS A O 1
ATOM 2267 N N . MET A 1 288 ? 12.969 26.947 0.878 1.00 93.25 288 MET A N 1
ATOM 2268 C CA . MET A 1 288 ? 13.937 26.250 0.022 1.00 93.25 288 MET A CA 1
ATOM 2269 C C . MET A 1 288 ? 14.209 24.828 0.530 1.00 93.25 288 MET A C 1
ATOM 2271 O O . MET A 1 288 ? 14.660 24.647 1.662 1.00 93.25 288 MET A O 1
ATOM 2275 N N . GLU A 1 289 ? 13.935 23.823 -0.297 1.00 93.94 289 GLU A N 1
ATOM 2276 C CA . GLU A 1 289 ? 14.334 22.447 -0.015 1.00 93.94 289 GLU A CA 1
ATOM 2277 C C . GLU A 1 289 ? 15.815 22.239 -0.364 1.00 93.94 289 GLU A C 1
ATOM 2279 O O . GLU A 1 289 ? 16.344 22.859 -1.285 1.00 93.94 289 GLU A O 1
ATOM 2284 N N . PHE A 1 290 ? 16.484 21.354 0.376 1.00 96.81 290 PHE A N 1
ATOM 2285 C CA . PHE A 1 290 ? 17.847 20.930 0.078 1.00 96.81 290 PHE A CA 1
ATOM 2286 C C . PHE A 1 290 ? 17.915 19.405 -0.010 1.00 96.81 290 PHE A C 1
ATOM 2288 O O . PHE A 1 290 ? 17.437 18.719 0.899 1.00 96.81 290 PHE A O 1
ATOM 2295 N N . ILE A 1 291 ? 18.553 18.895 -1.065 1.00 97.81 291 ILE A N 1
ATOM 2296 C CA . ILE A 1 291 ? 18.990 17.499 -1.185 1.00 97.81 291 ILE A CA 1
ATOM 2297 C C . ILE A 1 291 ? 20.514 17.496 -1.217 1.00 97.81 291 ILE A C 1
ATOM 2299 O O . ILE A 1 291 ? 21.112 18.005 -2.158 1.00 97.81 291 ILE A O 1
ATOM 2303 N N . VAL A 1 292 ? 21.162 16.947 -0.193 1.00 98.12 292 VAL A N 1
ATOM 2304 C CA . VAL A 1 292 ? 22.628 16.978 -0.092 1.00 98.12 292 VAL A CA 1
ATOM 2305 C C . VAL A 1 292 ? 23.215 15.657 -0.579 1.00 98.12 292 VAL A C 1
ATOM 2307 O O . VAL A 1 292 ? 22.956 14.610 0.014 1.00 98.12 292 VAL A O 1
ATOM 2310 N N . ARG A 1 293 ? 24.033 15.700 -1.633 1.00 96.38 293 ARG A N 1
ATOM 2311 C CA . ARG A 1 293 ? 24.802 14.544 -2.114 1.00 96.38 293 ARG A CA 1
ATOM 2312 C C . ARG A 1 293 ? 25.938 14.252 -1.136 1.00 96.38 293 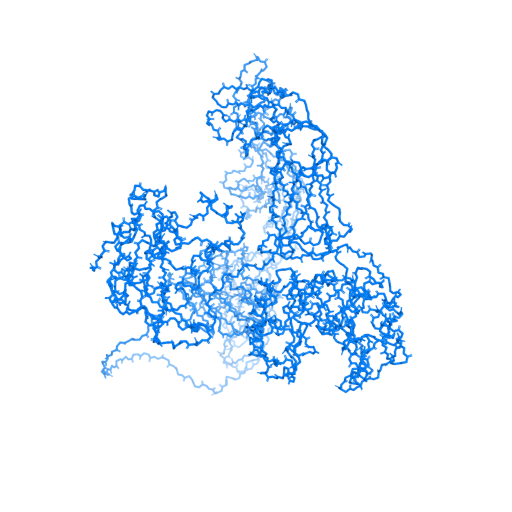ARG A C 1
ATOM 2314 O O . ARG A 1 293 ? 26.859 15.058 -1.004 1.00 96.38 293 ARG A O 1
ATOM 2321 N N . LEU A 1 294 ? 25.891 13.095 -0.480 1.00 95.56 294 LEU A N 1
ATOM 2322 C CA . LEU A 1 294 ? 26.985 12.561 0.328 1.00 95.56 294 LEU A CA 1
ATOM 2323 C C . LEU A 1 294 ? 27.998 11.907 -0.609 1.00 95.56 294 LEU A C 1
ATOM 2325 O O . LEU A 1 294 ? 27.742 10.834 -1.157 1.00 95.56 294 LEU A O 1
ATOM 2329 N N . TYR A 1 295 ? 29.135 12.565 -0.824 1.00 88.75 295 TYR A N 1
ATOM 2330 C CA . TYR A 1 295 ? 30.124 12.101 -1.791 1.00 88.75 295 TYR A CA 1
ATOM 2331 C C . TYR A 1 295 ? 31.562 12.328 -1.334 1.00 88.75 295 TYR A C 1
ATOM 2333 O O . TYR A 1 295 ? 31.913 13.400 -0.840 1.00 88.75 295 TYR A O 1
ATOM 2341 N N . ILE A 1 296 ? 32.390 11.298 -1.519 1.00 83.69 296 ILE A N 1
ATOM 2342 C CA . ILE A 1 296 ? 33.829 11.317 -1.256 1.00 83.69 296 ILE A CA 1
ATOM 2343 C C . ILE A 1 296 ? 34.533 11.206 -2.612 1.00 83.69 296 ILE A C 1
ATOM 2345 O O . ILE A 1 296 ? 34.365 10.219 -3.328 1.00 83.69 296 ILE A O 1
ATOM 2349 N N . GLY A 1 297 ? 35.288 12.245 -2.978 1.00 69.62 297 GLY A N 1
ATOM 2350 C CA . GLY A 1 297 ? 36.039 12.288 -4.234 1.00 69.62 297 GLY A CA 1
ATOM 2351 C C . GLY A 1 297 ? 37.128 11.212 -4.327 1.00 69.62 297 GLY A C 1
ATOM 2352 O O . GLY A 1 297 ? 37.609 10.720 -3.309 1.00 69.62 297 GLY A O 1
ATOM 2353 N N . GLY A 1 298 ? 37.550 10.885 -5.554 1.00 59.31 298 GLY A N 1
ATOM 2354 C CA . GLY A 1 298 ? 38.657 9.947 -5.809 1.00 59.31 298 GLY A CA 1
ATOM 2355 C C . GLY A 1 298 ? 38.267 8.465 -5.798 1.00 59.31 298 GLY A C 1
ATOM 2356 O O . GLY A 1 298 ? 39.139 7.601 -5.746 1.00 59.31 298 GLY A O 1
ATOM 2357 N N . SER A 1 299 ? 36.970 8.174 -5.888 1.00 60.75 299 SER A N 1
ATOM 2358 C CA . SER A 1 299 ? 36.400 6.826 -5.855 1.00 60.75 299 SER A CA 1
ATOM 2359 C C . SER A 1 299 ? 36.487 6.150 -7.228 1.00 60.75 299 SER A C 1
ATOM 2361 O O . SER A 1 299 ? 35.481 5.731 -7.775 1.00 60.75 299 SER A O 1
ATOM 2363 N N . GLY A 1 300 ? 37.675 6.056 -7.832 1.00 69.38 300 GLY A N 1
ATOM 2364 C CA . GLY A 1 300 ? 37.854 5.231 -9.034 1.00 69.38 300 GLY A CA 1
ATOM 2365 C C . GLY A 1 300 ? 37.493 3.769 -8.749 1.00 69.38 300 GLY A C 1
ATOM 2366 O O . GLY A 1 300 ? 37.447 3.357 -7.589 1.00 69.38 300 GLY A O 1
ATOM 2367 N N . ARG A 1 301 ? 37.245 2.961 -9.784 1.00 79.19 301 ARG A N 1
ATOM 2368 C CA . ARG A 1 301 ? 36.791 1.571 -9.619 1.00 79.19 301 ARG A CA 1
ATOM 2369 C C . ARG A 1 301 ? 37.593 0.819 -8.546 1.00 79.19 301 ARG A C 1
ATOM 2371 O O . ARG A 1 301 ? 38.822 0.783 -8.605 1.00 79.19 301 ARG A O 1
ATOM 2378 N N . GLY A 1 302 ? 36.900 0.259 -7.553 1.00 71.69 302 GLY A N 1
ATOM 2379 C CA . GLY A 1 302 ? 37.514 -0.476 -6.436 1.00 71.69 302 GLY A CA 1
ATOM 2380 C C . GLY A 1 302 ? 38.144 0.374 -5.320 1.00 71.69 302 GLY A C 1
ATOM 2381 O O . GLY A 1 302 ? 38.645 -0.191 -4.354 1.00 71.69 302 GLY A O 1
ATOM 2382 N N . HIS A 1 303 ? 38.091 1.706 -5.403 1.00 78.44 303 HIS A N 1
ATOM 2383 C CA . HIS A 1 303 ? 38.642 2.641 -4.409 1.00 78.44 303 HIS A CA 1
ATOM 2384 C C . HIS A 1 303 ? 37.539 3.301 -3.570 1.00 78.44 303 HIS A C 1
ATOM 2386 O O . HIS A 1 303 ? 37.629 4.466 -3.189 1.00 78.44 303 HIS A O 1
ATOM 2392 N N . VAL A 1 304 ? 36.475 2.550 -3.293 1.00 81.88 304 VAL A N 1
ATOM 2393 C CA . VAL A 1 304 ? 35.351 3.016 -2.480 1.00 81.88 304 VAL A CA 1
ATOM 2394 C C . VAL A 1 304 ? 35.683 2.791 -0.999 1.00 81.88 304 VAL A C 1
ATOM 2396 O O . VAL A 1 304 ? 36.077 1.681 -0.627 1.00 81.88 304 VAL A O 1
ATOM 2399 N N . PRO A 1 305 ? 35.515 3.795 -0.119 1.00 87.06 305 PRO A N 1
ATOM 2400 C CA . PRO A 1 305 ? 35.723 3.617 1.314 1.00 87.06 305 PRO A CA 1
ATOM 2401 C C . PRO A 1 305 ? 34.751 2.588 1.897 1.00 87.06 305 PRO A C 1
ATOM 2403 O O . PRO A 1 305 ? 33.605 2.477 1.466 1.00 87.06 305 PRO A O 1
ATOM 2406 N N . ALA A 1 306 ? 35.177 1.865 2.934 1.00 88.31 306 ALA A N 1
ATOM 2407 C CA . ALA A 1 306 ? 34.292 0.947 3.650 1.00 88.31 306 ALA A CA 1
ATOM 2408 C C . ALA A 1 306 ? 33.043 1.680 4.201 1.00 88.31 306 ALA A C 1
ATOM 2410 O O . ALA A 1 306 ? 33.161 2.851 4.580 1.00 88.31 306 ALA A O 1
ATOM 2411 N N . PRO A 1 307 ? 31.878 1.011 4.329 1.00 89.56 307 PRO A N 1
ATOM 2412 C CA . PRO A 1 307 ? 30.621 1.640 4.760 1.00 89.56 307 PRO A CA 1
ATOM 2413 C C . PRO A 1 307 ? 30.731 2.488 6.034 1.00 89.56 307 PRO A C 1
ATOM 2415 O O . PRO A 1 307 ? 30.240 3.613 6.100 1.00 89.56 307 PRO A O 1
ATOM 2418 N N . GLN A 1 308 ? 31.452 1.974 7.034 1.00 84.00 308 GLN A N 1
ATOM 2419 C CA . GLN A 1 308 ? 31.703 2.663 8.298 1.00 84.00 308 GLN A CA 1
ATOM 2420 C C . GLN A 1 308 ? 32.506 3.957 8.108 1.00 84.00 308 GLN A C 1
ATOM 2422 O O . GLN A 1 308 ? 32.127 4.992 8.647 1.00 84.00 308 GLN A O 1
ATOM 2427 N N . VAL A 1 309 ? 33.562 3.917 7.289 1.00 89.12 309 VAL A N 1
ATOM 2428 C CA . VAL A 1 309 ? 34.416 5.080 6.992 1.00 89.12 309 VAL A CA 1
ATOM 2429 C C . VAL A 1 309 ? 33.624 6.150 6.246 1.00 89.12 309 VAL A C 1
ATOM 2431 O O . VAL A 1 309 ? 33.704 7.327 6.592 1.00 89.12 309 VAL A O 1
ATOM 2434 N N . PHE A 1 310 ? 32.811 5.744 5.266 1.00 93.81 310 PHE A N 1
ATOM 2435 C CA . PHE A 1 310 ? 31.921 6.658 4.556 1.00 93.81 310 PHE A CA 1
ATOM 2436 C C . PHE A 1 310 ? 30.921 7.318 5.517 1.00 93.81 310 PHE A C 1
ATOM 2438 O O . PHE A 1 310 ? 30.792 8.539 5.542 1.00 93.81 310 PHE A O 1
ATOM 2445 N N . ALA A 1 311 ? 30.245 6.530 6.358 1.00 93.00 311 ALA A N 1
ATOM 2446 C CA . ALA A 1 311 ? 29.265 7.050 7.308 1.00 93.00 311 ALA A CA 1
ATOM 2447 C C . ALA A 1 311 ? 29.890 7.941 8.400 1.00 93.00 311 ALA A C 1
ATOM 2449 O O . ALA A 1 311 ? 29.252 8.886 8.867 1.00 93.00 311 ALA A O 1
ATOM 2450 N N . ASP A 1 312 ? 31.126 7.658 8.820 1.00 90.56 312 ASP A N 1
ATOM 2451 C CA . ASP A 1 312 ? 31.882 8.496 9.756 1.00 90.56 312 ASP A CA 1
ATOM 2452 C C . ASP A 1 312 ? 32.239 9.856 9.145 1.00 90.56 312 ASP A C 1
ATOM 2454 O O . ASP A 1 312 ? 32.106 10.871 9.828 1.00 90.56 312 ASP A O 1
ATOM 2458 N N . ALA A 1 313 ? 32.605 9.895 7.860 1.00 94.19 313 ALA A N 1
ATOM 2459 C CA . ALA A 1 313 ? 32.979 11.130 7.169 1.00 94.19 313 ALA A CA 1
ATOM 2460 C C . ALA A 1 313 ? 31.842 12.168 7.108 1.00 94.19 313 ALA A C 1
ATOM 2462 O O . ALA A 1 313 ? 32.107 13.369 7.080 1.00 94.19 313 ALA A O 1
ATOM 2463 N N . PHE A 1 314 ? 30.580 11.726 7.117 1.00 96.50 314 PHE A N 1
ATOM 2464 C CA . PHE A 1 314 ? 29.417 12.617 7.006 1.00 96.50 314 PHE A CA 1
ATOM 2465 C C . PHE A 1 314 ? 28.654 12.849 8.306 1.00 96.50 314 PHE A C 1
ATOM 2467 O O . PHE A 1 314 ? 27.739 13.672 8.310 1.00 96.50 314 PHE A O 1
ATOM 2474 N N . ARG A 1 315 ? 29.030 12.187 9.408 1.00 91.62 315 ARG A N 1
ATOM 2475 C CA . ARG A 1 315 ? 28.329 12.292 10.699 1.00 91.62 315 ARG A CA 1
ATOM 2476 C C . ARG A 1 315 ? 28.123 13.745 11.125 1.00 91.62 315 ARG A C 1
ATOM 2478 O O . ARG A 1 315 ? 26.996 14.187 11.318 1.00 91.62 315 ARG A O 1
ATOM 2485 N N . ASP A 1 316 ? 29.214 14.495 11.220 1.00 93.38 316 ASP A N 1
ATOM 2486 C CA . ASP A 1 316 ? 29.169 15.850 11.769 1.00 93.38 316 ASP A CA 1
ATOM 2487 C C . ASP A 1 316 ? 28.537 16.838 10.770 1.00 93.38 316 ASP A C 1
ATOM 2489 O O . ASP A 1 316 ? 27.827 17.761 11.169 1.00 93.38 316 ASP A O 1
ATOM 2493 N N . THR A 1 317 ? 28.713 16.605 9.464 1.00 95.56 317 THR A N 1
ATOM 2494 C CA . THR A 1 317 ? 28.094 17.402 8.393 1.00 95.56 317 THR A CA 1
ATOM 2495 C C . THR A 1 317 ? 26.574 17.277 8.400 1.00 95.56 317 THR A C 1
ATOM 2497 O O . THR A 1 317 ? 25.883 18.295 8.370 1.00 95.56 317 THR A O 1
ATOM 2500 N N . MET A 1 318 ? 26.042 16.055 8.474 1.00 95.31 318 MET A N 1
ATOM 2501 C CA . MET A 1 318 ? 24.599 15.817 8.528 1.00 95.31 318 MET A CA 1
ATOM 2502 C C . MET A 1 318 ? 23.983 16.481 9.764 1.00 95.31 318 MET A C 1
ATOM 2504 O O . MET A 1 318 ? 23.045 17.269 9.643 1.00 95.31 318 MET A O 1
ATOM 2508 N N . ASP A 1 319 ? 24.562 16.234 10.940 1.00 90.12 319 ASP A N 1
ATOM 2509 C CA . ASP A 1 319 ? 24.104 16.813 12.204 1.00 90.12 319 ASP A CA 1
ATOM 2510 C C . ASP A 1 319 ? 24.097 18.347 12.183 1.00 90.12 319 ASP A C 1
ATOM 2512 O O . ASP A 1 319 ? 23.146 18.978 12.654 1.00 90.12 319 ASP A O 1
ATOM 2516 N N . ARG A 1 320 ? 25.154 18.954 11.634 1.00 94.69 320 ARG A N 1
ATOM 2517 C CA . ARG A 1 320 ? 25.287 20.408 11.508 1.00 94.69 320 ARG A CA 1
ATOM 2518 C C . ARG A 1 320 ? 24.221 20.986 10.578 1.00 94.69 320 ARG A C 1
ATOM 2520 O O . ARG A 1 320 ? 23.528 21.923 10.973 1.00 94.69 320 ARG A O 1
ATOM 2527 N N . LEU A 1 321 ? 24.051 20.413 9.384 1.00 94.56 321 LEU A N 1
ATOM 2528 C CA . LEU A 1 321 ? 23.090 20.897 8.386 1.00 94.56 321 LEU A CA 1
ATOM 2529 C C . LEU A 1 321 ? 21.637 20.767 8.860 1.00 94.56 321 LEU A C 1
ATOM 2531 O O . LEU A 1 321 ? 20.826 21.665 8.629 1.00 94.56 321 LEU A O 1
ATOM 2535 N N . TYR A 1 322 ? 21.308 19.695 9.581 1.00 88.44 322 TYR A N 1
ATOM 2536 C CA . TYR A 1 322 ? 19.994 19.548 10.201 1.00 88.44 322 TYR A CA 1
ATOM 2537 C C . TYR A 1 322 ? 19.749 20.584 11.296 1.00 88.44 322 TYR A C 1
ATOM 2539 O O . TYR A 1 322 ? 18.759 21.311 11.243 1.00 88.44 322 TYR A O 1
ATOM 2547 N N . LYS A 1 323 ? 20.666 20.697 12.266 1.00 84.75 323 LYS A N 1
ATOM 2548 C CA . LYS A 1 323 ? 20.495 21.594 13.421 1.00 84.75 323 LYS A CA 1
ATOM 2549 C C . LYS A 1 323 ? 20.432 23.067 13.015 1.00 84.75 323 LYS A C 1
ATOM 2551 O O . LYS A 1 323 ? 19.692 23.821 13.638 1.00 84.75 323 LYS A O 1
ATOM 2556 N N . GLN A 1 324 ? 21.204 23.480 12.009 1.00 89.31 324 GLN A N 1
ATOM 2557 C CA . GLN A 1 324 ? 21.289 24.886 11.606 1.00 89.31 324 GLN A CA 1
ATOM 2558 C C . GLN A 1 324 ? 20.286 25.277 10.516 1.00 89.31 324 GLN A C 1
ATOM 2560 O O . GLN A 1 324 ? 19.756 26.385 10.554 1.00 89.31 324 GLN A O 1
ATOM 2565 N N . PHE A 1 325 ? 20.015 24.390 9.554 1.00 88.62 325 PHE A N 1
ATOM 2566 C CA . PHE A 1 325 ? 19.253 24.735 8.345 1.00 88.62 325 PHE A CA 1
ATOM 2567 C C . PHE A 1 325 ? 18.021 23.852 8.108 1.00 88.62 325 PHE A C 1
ATOM 2569 O O . PHE A 1 325 ? 17.304 24.053 7.121 1.00 88.62 325 PHE A O 1
ATOM 2576 N N . GLY A 1 326 ? 17.762 22.881 8.991 1.00 81.81 326 GLY A N 1
ATOM 2577 C CA . GLY A 1 326 ? 16.631 21.961 8.874 1.00 81.81 326 GLY A CA 1
ATOM 2578 C C . GLY A 1 326 ? 16.724 21.041 7.656 1.00 81.81 326 GLY A C 1
ATOM 2579 O O . GLY A 1 326 ? 15.694 20.662 7.104 1.00 81.81 326 GLY A O 1
ATOM 2580 N N . VAL A 1 327 ? 17.936 20.724 7.184 1.00 90.00 327 VAL A N 1
ATOM 2581 C CA . VAL A 1 327 ? 18.124 19.811 6.045 1.00 90.00 327 VAL A CA 1
ATOM 2582 C C . VAL A 1 327 ? 17.714 18.398 6.445 1.00 90.00 327 VAL A C 1
ATOM 2584 O O . VAL A 1 327 ? 18.215 17.861 7.431 1.00 90.00 327 VAL A O 1
ATOM 2587 N N . LEU A 1 328 ? 16.824 17.794 5.654 1.00 86.44 328 LEU A N 1
ATOM 2588 C CA . LEU A 1 328 ? 16.324 16.439 5.891 1.00 86.44 328 LEU A CA 1
ATOM 2589 C C . LEU A 1 328 ? 16.808 15.429 4.848 1.00 86.44 328 LEU A C 1
ATOM 2591 O O . LEU A 1 328 ? 17.011 14.279 5.213 1.00 86.44 328 LEU A O 1
ATOM 2595 N N . LYS A 1 329 ? 16.988 15.812 3.576 1.00 92.44 329 LYS A N 1
ATOM 2596 C CA . LYS A 1 329 ? 17.260 14.865 2.481 1.00 92.44 329 LYS A CA 1
ATOM 2597 C C . LYS A 1 329 ? 18.748 14.745 2.167 1.00 92.44 329 LYS A C 1
ATOM 2599 O O . LYS A 1 329 ? 19.415 15.742 1.893 1.00 92.44 329 LYS A O 1
ATOM 2604 N N . PHE A 1 330 ? 19.230 13.507 2.131 1.00 97.31 330 PHE A N 1
ATOM 2605 C CA . PHE A 1 330 ? 20.609 13.163 1.808 1.00 97.31 330 PHE A CA 1
ATOM 2606 C C . PHE A 1 330 ? 20.637 12.025 0.788 1.00 97.31 330 PHE A C 1
ATOM 2608 O O . PHE A 1 330 ? 20.086 10.951 1.025 1.00 97.31 330 PHE A O 1
ATOM 2615 N N . GLU A 1 331 ? 21.273 12.264 -0.353 1.00 97.94 331 GLU A N 1
ATOM 2616 C CA . GLU A 1 331 ? 21.504 11.261 -1.395 1.00 97.94 331 GLU A CA 1
ATOM 2617 C C . GLU A 1 331 ? 22.823 10.536 -1.085 1.00 97.94 331 GLU A C 1
ATOM 2619 O O . GLU A 1 331 ? 23.859 11.183 -0.920 1.00 97.94 331 GLU A O 1
ATOM 2624 N N . ILE A 1 332 ? 22.793 9.207 -0.942 1.00 97.25 332 ILE A N 1
ATOM 2625 C CA . ILE A 1 332 ? 23.994 8.420 -0.626 1.00 97.25 332 ILE A CA 1
ATOM 2626 C C . ILE A 1 332 ? 24.706 8.065 -1.936 1.00 97.25 332 ILE A C 1
ATOM 2628 O O . ILE A 1 332 ? 24.195 7.255 -2.706 1.00 97.25 332 ILE A O 1
ATOM 2632 N 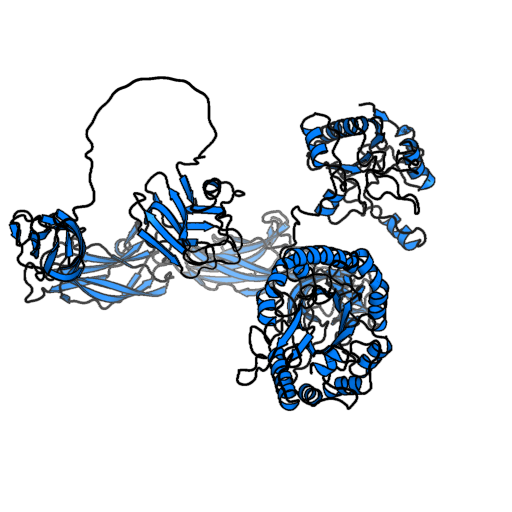N . HIS A 1 333 ? 25.915 8.595 -2.139 1.00 94.50 333 HIS A N 1
ATOM 2633 C CA . HIS A 1 333 ? 26.702 8.423 -3.367 1.00 94.50 333 HIS A CA 1
ATOM 2634 C C . HIS A 1 333 ? 26.079 9.121 -4.593 1.00 94.50 333 HIS A C 1
ATOM 2636 O O . HIS A 1 333 ? 25.348 10.097 -4.457 1.00 94.50 333 HIS A O 1
ATOM 2642 N N . ASN A 1 334 ? 26.460 8.674 -5.789 1.00 93.25 334 ASN A N 1
ATOM 2643 C CA . ASN A 1 334 ? 26.118 9.215 -7.105 1.00 93.25 334 ASN A CA 1
ATOM 2644 C C . ASN A 1 334 ? 26.563 8.238 -8.193 1.00 93.25 334 ASN A C 1
ATOM 2646 O O . ASN A 1 334 ? 27.662 7.703 -8.066 1.00 93.25 334 ASN A O 1
ATOM 2650 N N . GLU A 1 335 ? 25.730 8.032 -9.214 1.00 94.00 335 GLU A N 1
ATOM 2651 C CA . GLU A 1 335 ? 26.016 7.291 -10.456 1.00 94.00 335 GLU A CA 1
ATOM 2652 C C . GLU A 1 335 ? 26.959 6.074 -10.332 1.00 94.00 335 GLU A C 1
ATOM 2654 O O . GLU A 1 335 ? 27.892 5.928 -11.126 1.00 94.00 335 GLU A O 1
ATOM 2659 N N . PRO A 1 336 ? 26.720 5.140 -9.391 1.00 94.31 336 PRO A N 1
ATOM 2660 C CA . PRO A 1 336 ? 27.585 3.969 -9.223 1.00 94.31 336 PRO A CA 1
ATOM 2661 C C . PRO A 1 336 ? 27.634 3.070 -10.475 1.00 94.31 336 PRO A C 1
ATOM 2663 O O . PRO A 1 336 ? 28.541 2.262 -10.618 1.00 94.31 336 PRO A O 1
ATOM 2666 N N . ASN A 1 337 ? 26.689 3.222 -11.406 1.00 95.38 337 ASN A N 1
ATOM 2667 C CA . ASN A 1 337 ? 26.615 2.469 -12.656 1.00 95.38 337 ASN A CA 1
ATOM 2668 C C . ASN A 1 337 ? 27.403 3.097 -13.822 1.00 95.38 337 ASN A C 1
ATOM 2670 O O . ASN A 1 337 ? 27.252 2.667 -14.968 1.00 95.38 337 ASN A O 1
ATOM 2674 N N . HIS A 1 338 ? 28.190 4.150 -13.592 1.00 92.81 338 HIS A N 1
ATOM 2675 C CA . HIS A 1 338 ? 28.884 4.842 -14.676 1.00 92.81 338 HIS A CA 1
ATOM 2676 C C . HIS A 1 338 ? 29.843 3.903 -15.444 1.00 92.81 338 HIS A C 1
ATOM 2678 O O . HIS A 1 338 ? 30.669 3.215 -14.844 1.00 92.81 338 HIS A O 1
ATOM 2684 N N . LEU A 1 339 ? 29.785 3.904 -16.789 1.00 89.00 339 LEU A N 1
ATOM 2685 C CA . LEU A 1 339 ? 30.519 2.956 -17.655 1.00 89.00 339 LEU A CA 1
ATOM 2686 C C . LEU A 1 339 ? 32.022 2.877 -17.353 1.00 89.00 339 LEU A C 1
ATOM 2688 O O . LEU A 1 339 ? 32.612 1.800 -17.375 1.00 89.00 339 LEU A O 1
ATOM 2692 N N . SER A 1 340 ? 32.646 4.026 -17.092 1.00 86.62 340 SER A N 1
ATOM 2693 C CA . SER A 1 340 ? 34.094 4.129 -16.886 1.00 86.62 340 SER A CA 1
ATOM 2694 C C . SER A 1 340 ? 34.576 3.702 -15.498 1.00 86.62 340 SER A C 1
ATOM 2696 O O . SER A 1 340 ? 35.785 3.673 -15.275 1.00 86.62 340 SER A O 1
ATOM 2698 N N . GLY A 1 341 ? 33.687 3.399 -14.548 1.00 85.12 341 GLY A N 1
ATOM 2699 C CA . GLY A 1 341 ? 34.126 3.088 -13.189 1.00 85.12 341 GLY A CA 1
ATOM 2700 C C . GLY A 1 341 ? 34.434 4.303 -12.312 1.00 85.12 341 GLY A C 1
ATOM 2701 O O . GLY A 1 341 ? 35.025 4.139 -11.248 1.00 85.12 341 GLY A O 1
ATOM 2702 N N . LEU A 1 342 ? 34.125 5.521 -12.771 1.00 84.81 342 LEU A N 1
ATOM 2703 C CA . LEU A 1 342 ? 34.618 6.763 -12.158 1.00 84.81 342 LEU A CA 1
ATOM 2704 C C . LEU A 1 342 ? 34.006 7.057 -10.780 1.00 84.81 342 LEU A C 1
ATOM 2706 O O . LEU A 1 342 ? 34.619 7.753 -9.979 1.00 84.81 342 LEU A O 1
ATOM 2710 N N . GLU A 1 343 ? 32.836 6.482 -10.508 1.00 87.56 343 GLU A N 1
ATOM 2711 C CA . GLU A 1 343 ? 32.090 6.603 -9.251 1.00 87.56 343 GLU A CA 1
ATOM 2712 C C . GLU A 1 343 ? 32.145 5.295 -8.430 1.00 87.56 343 GLU A C 1
ATOM 2714 O O . GLU A 1 343 ? 31.250 4.990 -7.648 1.00 87.56 343 GLU A O 1
ATOM 2719 N N . GLY A 1 344 ? 33.193 4.488 -8.618 1.00 85.12 344 GLY A N 1
ATOM 2720 C CA . GLY A 1 344 ? 33.563 3.374 -7.733 1.00 85.12 344 GLY A CA 1
ATOM 2721 C C . GLY A 1 344 ? 33.227 1.986 -8.266 1.00 85.12 344 GLY A C 1
ATOM 2722 O O . GLY A 1 344 ? 33.939 1.020 -7.972 1.00 85.12 344 GLY A O 1
ATOM 2723 N N . TRP A 1 345 ? 32.201 1.900 -9.107 1.00 92.38 345 TRP A N 1
ATOM 2724 C CA . TRP A 1 345 ? 31.653 0.671 -9.685 1.00 92.38 345 TRP A CA 1
ATOM 2725 C C . TRP A 1 345 ? 31.383 0.847 -11.183 1.00 92.38 345 TRP A C 1
ATOM 2727 O O . TRP A 1 345 ? 31.523 1.943 -11.711 1.00 92.38 345 TRP A O 1
ATOM 2737 N N . GLY A 1 346 ? 31.065 -0.242 -11.883 1.00 91.06 346 GLY A N 1
ATOM 2738 C CA . GLY A 1 346 ? 30.793 -0.260 -13.324 1.00 91.06 346 GLY A CA 1
ATOM 2739 C C . GLY A 1 346 ? 29.346 -0.616 -13.665 1.00 91.06 346 GLY A C 1
ATOM 2740 O O . GLY A 1 346 ? 28.447 -0.502 -12.847 1.00 91.06 346 GLY A O 1
ATOM 2741 N N . GLN A 1 347 ? 29.104 -1.077 -14.889 1.00 90.69 347 GLN A N 1
ATOM 2742 C CA . GLN A 1 347 ? 27.754 -1.409 -15.359 1.00 90.69 347 GLN A CA 1
ATOM 2743 C C . GLN A 1 347 ? 27.325 -2.855 -15.087 1.00 90.69 347 GLN A C 1
ATOM 2745 O O . GLN A 1 347 ? 26.162 -3.189 -15.312 1.00 90.69 347 GLN A O 1
ATOM 2750 N N . GLU A 1 348 ? 28.222 -3.735 -14.647 1.00 90.31 348 GLU A N 1
ATOM 2751 C CA . GLU A 1 348 ? 27.926 -5.167 -14.604 1.00 90.31 348 GLU A CA 1
ATOM 2752 C C . GLU A 1 348 ? 27.149 -5.576 -13.349 1.00 90.31 348 GLU A C 1
ATOM 2754 O O . GLU A 1 348 ? 27.189 -4.915 -12.313 1.00 90.31 348 GLU A O 1
ATOM 2759 N N . GLN A 1 349 ? 26.458 -6.717 -13.415 1.00 84.06 349 GLN A N 1
ATOM 2760 C CA . GLN A 1 349 ? 25.654 -7.223 -12.297 1.00 84.06 349 GLN A CA 1
ATOM 2761 C C . GLN A 1 349 ? 26.476 -7.410 -11.012 1.00 84.06 349 GLN A C 1
ATOM 2763 O O . GLN A 1 349 ? 25.996 -7.122 -9.918 1.00 84.06 349 GLN A O 1
ATOM 2768 N N . ALA A 1 350 ? 27.730 -7.856 -11.131 1.00 81.31 350 ALA A N 1
ATOM 2769 C CA . ALA A 1 350 ? 28.632 -7.994 -9.989 1.00 81.31 350 ALA A CA 1
ATOM 2770 C C . ALA A 1 350 ? 28.957 -6.638 -9.335 1.00 81.31 350 ALA A C 1
ATOM 2772 O O . ALA A 1 350 ? 29.041 -6.552 -8.109 1.00 81.31 350 ALA A O 1
ATOM 2773 N N . ASP A 1 351 ? 29.088 -5.579 -10.141 1.00 88.81 351 ASP A N 1
ATOM 2774 C CA . ASP A 1 351 ? 29.287 -4.218 -9.646 1.00 88.81 351 ASP A CA 1
ATOM 2775 C C . ASP A 1 351 ? 28.036 -3.742 -8.886 1.00 88.81 351 ASP A C 1
ATOM 2777 O O . ASP A 1 351 ? 28.143 -3.237 -7.770 1.00 88.81 351 ASP A O 1
ATOM 2781 N N . ALA A 1 352 ? 26.844 -3.997 -9.436 1.00 86.88 352 ALA A N 1
ATOM 2782 C CA . ALA A 1 352 ? 25.566 -3.667 -8.809 1.00 86.88 352 ALA A CA 1
ATOM 2783 C C . ALA A 1 352 ? 25.348 -4.390 -7.468 1.00 86.88 352 ALA A C 1
ATOM 2785 O O . ALA A 1 352 ? 24.944 -3.763 -6.492 1.00 86.88 352 ALA A O 1
ATOM 2786 N N . ILE A 1 353 ? 25.659 -5.688 -7.384 1.00 79.38 353 ILE A N 1
ATOM 2787 C CA . ILE A 1 353 ? 25.559 -6.472 -6.138 1.00 79.38 353 ILE A CA 1
ATOM 2788 C C . ILE A 1 353 ? 26.571 -5.977 -5.093 1.00 79.38 353 ILE A C 1
ATOM 2790 O O . ILE A 1 353 ? 26.256 -5.882 -3.900 1.00 79.38 353 ILE A O 1
ATOM 2794 N N . SER A 1 354 ? 27.787 -5.635 -5.531 1.00 86.75 354 SER A N 1
ATOM 2795 C CA . SER A 1 354 ? 28.809 -5.044 -4.664 1.00 86.75 354 SER A CA 1
ATOM 2796 C C . SER A 1 354 ? 28.341 -3.703 -4.091 1.00 86.75 354 SER A C 1
ATOM 2798 O O . SER A 1 354 ? 28.401 -3.506 -2.873 1.00 86.75 354 SER A O 1
ATOM 2800 N N . PHE A 1 355 ? 27.799 -2.823 -4.939 1.00 93.62 355 PHE A N 1
ATOM 2801 C CA . PHE A 1 355 ? 27.220 -1.552 -4.514 1.00 93.62 355 PHE A CA 1
ATOM 2802 C C . PHE A 1 355 ? 26.042 -1.754 -3.559 1.00 93.62 355 PHE A C 1
ATOM 2804 O O . PHE A 1 355 ? 26.022 -1.131 -2.504 1.00 93.62 355 PHE A O 1
ATOM 2811 N N . GLN A 1 356 ? 25.105 -2.660 -3.859 1.00 91.50 356 GLN A N 1
ATOM 2812 C CA . GLN A 1 356 ? 23.966 -2.957 -2.986 1.00 91.50 356 GLN A CA 1
ATOM 2813 C C . GLN A 1 356 ? 24.425 -3.364 -1.582 1.00 91.50 356 GLN A C 1
ATOM 2815 O O . GLN A 1 356 ? 23.912 -2.857 -0.584 1.00 91.50 356 GLN A O 1
ATOM 2820 N N . THR A 1 357 ? 25.411 -4.260 -1.502 1.00 81.69 357 THR A N 1
ATOM 2821 C CA . THR A 1 357 ? 25.962 -4.744 -0.229 1.00 81.69 357 THR A CA 1
ATOM 2822 C C . THR A 1 357 ? 26.567 -3.595 0.574 1.00 81.69 357 THR A C 1
ATOM 2824 O O . THR A 1 357 ? 26.289 -3.445 1.765 1.00 81.69 357 THR A O 1
ATOM 2827 N N . TRP A 1 358 ? 27.356 -2.751 -0.092 1.00 93.00 358 TRP A N 1
ATOM 2828 C CA . TRP A 1 358 ? 27.945 -1.559 0.507 1.00 93.00 358 TRP A CA 1
ATOM 2829 C C . TRP A 1 358 ? 26.876 -0.549 0.956 1.00 93.00 358 TRP A C 1
ATOM 2831 O O . TRP A 1 358 ? 26.913 -0.067 2.089 1.00 93.00 358 TRP A O 1
ATOM 2841 N N . TYR A 1 359 ? 25.888 -0.276 0.102 1.00 95.00 359 TYR A N 1
ATOM 2842 C CA . TYR A 1 359 ? 24.818 0.691 0.334 1.00 95.00 359 TYR A CA 1
ATOM 2843 C C . TYR A 1 359 ? 23.963 0.298 1.534 1.00 95.00 359 TYR A C 1
ATOM 2845 O O . TYR A 1 359 ? 23.706 1.135 2.394 1.00 95.00 359 TYR A O 1
ATOM 2853 N N . ILE A 1 360 ? 23.544 -0.969 1.618 1.00 86.38 360 ILE A N 1
ATOM 2854 C CA . ILE A 1 360 ? 22.708 -1.469 2.717 1.00 86.38 360 ILE A CA 1
ATOM 2855 C C . ILE A 1 360 ? 23.395 -1.232 4.066 1.00 86.38 360 ILE A C 1
ATOM 2857 O O . ILE A 1 360 ? 22.745 -0.813 5.028 1.00 86.38 360 ILE A O 1
ATOM 2861 N N . GLU A 1 361 ? 24.701 -1.479 4.147 1.00 81.00 361 GLU A N 1
ATOM 2862 C CA . GLU A 1 361 ? 25.452 -1.283 5.385 1.00 81.00 361 GLU A CA 1
ATOM 2863 C C . GLU A 1 361 ? 25.642 0.203 5.707 1.00 81.00 361 GLU A C 1
ATOM 2865 O O . GLU A 1 361 ? 25.359 0.636 6.826 1.00 81.00 361 GLU A O 1
ATOM 2870 N N . THR A 1 362 ? 26.011 1.013 4.711 1.00 90.56 362 THR A N 1
ATOM 2871 C CA . THR A 1 362 ? 26.114 2.472 4.854 1.00 90.56 362 THR A CA 1
ATOM 2872 C C . THR A 1 362 ? 24.789 3.069 5.330 1.00 90.56 362 THR A C 1
ATOM 2874 O O . THR A 1 362 ? 24.760 3.845 6.289 1.00 90.56 362 THR A O 1
ATOM 2877 N N . PHE A 1 363 ? 23.675 2.664 4.717 1.00 91.94 363 PHE A N 1
ATOM 2878 C CA . PHE A 1 363 ? 22.336 3.095 5.093 1.00 91.94 363 PHE A CA 1
ATOM 2879 C C . PHE A 1 363 ? 22.026 2.739 6.545 1.00 91.94 363 PHE A C 1
ATOM 2881 O O . PHE A 1 363 ? 21.536 3.591 7.281 1.00 91.94 363 PHE A O 1
ATOM 2888 N N . ARG A 1 364 ? 22.305 1.507 6.994 1.00 81.88 364 ARG A N 1
ATOM 2889 C CA . ARG A 1 364 ? 22.024 1.084 8.379 1.00 81.88 364 ARG A CA 1
ATOM 2890 C C . ARG A 1 364 ? 22.774 1.933 9.397 1.00 81.88 364 ARG A C 1
ATOM 2892 O O . ARG A 1 364 ? 22.161 2.387 10.363 1.00 81.88 364 ARG A O 1
ATOM 2899 N N . ILE A 1 365 ? 24.060 2.188 9.159 1.00 85.31 365 ILE A N 1
ATOM 2900 C CA . ILE A 1 365 ? 24.898 3.001 10.049 1.00 85.31 365 ILE A CA 1
ATOM 2901 C C . ILE A 1 365 ? 24.379 4.443 10.089 1.00 85.31 365 ILE A C 1
ATOM 2903 O O . ILE A 1 365 ? 24.169 5.003 11.169 1.00 85.31 365 ILE A O 1
ATOM 2907 N N . LEU A 1 366 ? 24.123 5.040 8.919 1.00 84.94 366 LEU A N 1
ATOM 2908 C CA . LEU A 1 366 ? 23.592 6.399 8.822 1.00 84.94 366 LEU A CA 1
ATOM 2909 C C . LEU A 1 366 ? 22.209 6.512 9.468 1.00 84.94 366 LEU A C 1
ATOM 2911 O O . LEU A 1 366 ? 21.986 7.442 10.237 1.00 84.94 366 LEU A O 1
ATOM 2915 N N . ARG A 1 367 ? 21.311 5.550 9.234 1.00 83.38 367 ARG A N 1
ATOM 2916 C CA . ARG A 1 367 ? 19.960 5.518 9.808 1.00 83.38 367 ARG A CA 1
ATOM 2917 C C . ARG A 1 367 ? 19.973 5.372 11.324 1.00 83.38 367 ARG A C 1
ATOM 2919 O O . ARG A 1 367 ? 19.146 5.977 12.001 1.00 83.38 367 ARG A O 1
ATOM 2926 N N . GLN A 1 368 ? 20.876 4.554 11.861 1.00 78.12 368 GLN A N 1
ATOM 2927 C CA . GLN A 1 368 ? 21.010 4.371 13.303 1.00 78.12 368 GLN A CA 1
ATOM 2928 C C . GLN A 1 368 ? 21.452 5.669 13.992 1.00 78.12 368 GLN A C 1
ATOM 2930 O O . GLN A 1 368 ? 20.960 5.986 15.073 1.00 78.12 368 GLN A O 1
ATOM 2935 N N . ARG A 1 369 ? 22.371 6.414 13.370 1.00 81.62 369 ARG A N 1
ATOM 2936 C CA . ARG A 1 369 ? 22.952 7.649 13.924 1.00 81.62 369 ARG A CA 1
ATOM 2937 C C . ARG A 1 369 ? 22.076 8.873 13.709 1.00 81.62 369 ARG A C 1
ATOM 2939 O O . ARG A 1 369 ? 21.918 9.684 14.615 1.00 81.62 369 ARG A O 1
ATOM 2946 N N . HIS A 1 370 ? 21.498 8.976 12.522 1.00 80.94 370 HIS A N 1
ATOM 2947 C CA . HIS A 1 370 ? 20.655 10.077 12.082 1.00 80.94 370 HIS A CA 1
ATOM 2948 C C . HIS A 1 370 ? 19.278 9.511 11.753 1.00 80.94 370 HIS A C 1
ATOM 2950 O O . HIS A 1 370 ? 18.884 9.473 10.584 1.00 80.94 370 HIS A O 1
ATOM 2956 N N . PRO A 1 371 ? 18.517 9.047 12.765 1.00 73.19 371 PRO A N 1
ATOM 2957 C CA . PRO A 1 371 ? 17.161 8.586 12.519 1.00 73.19 371 PRO A CA 1
ATOM 2958 C C . PRO A 1 371 ? 16.370 9.687 11.811 1.00 73.19 371 PRO A C 1
ATOM 2960 O O . PRO A 1 371 ? 15.564 9.387 10.948 1.00 73.19 371 PRO A O 1
ATOM 2963 N N . TRP A 1 372 ? 16.664 10.953 12.085 1.00 73.88 372 TRP A N 1
ATOM 2964 C CA . TRP A 1 372 ? 15.971 12.084 11.502 1.00 73.88 372 TRP A CA 1
ATOM 2965 C C . TRP A 1 372 ? 16.244 12.355 10.008 1.00 73.88 372 TRP A C 1
ATOM 2967 O O . TRP A 1 372 ? 15.585 13.210 9.426 1.00 73.88 372 TRP A O 1
ATOM 2977 N N . ALA A 1 373 ? 17.199 11.679 9.369 1.00 84.44 373 ALA A N 1
ATOM 2978 C CA . ALA A 1 373 ? 17.527 11.934 7.968 1.00 84.44 373 ALA A CA 1
ATOM 2979 C C . ALA A 1 373 ? 16.629 11.131 7.014 1.00 84.44 373 ALA A C 1
ATOM 2981 O O . ALA A 1 373 ? 16.357 9.955 7.251 1.00 84.44 373 ALA A O 1
ATOM 2982 N N . LEU A 1 374 ? 16.227 11.746 5.902 1.00 87.06 374 LEU A N 1
ATOM 2983 C CA . LEU A 1 374 ? 15.678 11.076 4.727 1.00 87.06 374 LEU A CA 1
ATOM 2984 C C . LEU A 1 374 ? 16.839 10.683 3.799 1.00 87.06 374 LEU A C 1
ATOM 2986 O O . LEU A 1 374 ? 17.470 11.544 3.189 1.00 87.06 374 LEU A O 1
ATOM 2990 N N . LEU A 1 375 ? 17.142 9.392 3.722 1.00 93.00 375 LEU A N 1
ATOM 2991 C CA . LEU A 1 375 ? 18.260 8.797 2.996 1.00 93.00 375 LEU A CA 1
ATOM 2992 C C . LEU A 1 375 ? 17.781 8.217 1.661 1.00 93.00 375 LEU A C 1
ATOM 2994 O O . LEU A 1 375 ? 16.961 7.295 1.632 1.00 93.00 375 LEU A O 1
ATOM 2998 N N . GLY A 1 376 ? 18.304 8.752 0.561 1.00 95.44 376 GLY A N 1
ATOM 2999 C CA . GLY A 1 376 ? 17.920 8.372 -0.796 1.00 95.44 376 GLY A CA 1
ATOM 3000 C C . GLY A 1 376 ? 18.902 7.442 -1.490 1.00 95.44 376 GLY A C 1
ATOM 3001 O O . GLY A 1 376 ? 20.111 7.473 -1.234 1.00 95.44 376 GLY A O 1
ATOM 3002 N N . TYR A 1 377 ? 18.370 6.617 -2.390 1.00 98.06 377 TYR A N 1
ATOM 3003 C CA . TYR A 1 377 ? 19.166 5.897 -3.383 1.00 98.06 377 TYR A CA 1
ATOM 3004 C C . TYR A 1 377 ? 19.637 6.892 -4.460 1.00 98.06 377 TYR A C 1
ATOM 3006 O O . TYR A 1 377 ? 18.832 7.745 -4.840 1.00 98.06 377 TYR A O 1
ATOM 3014 N N . PRO A 1 378 ? 20.893 6.841 -4.938 1.00 97.00 378 PRO A N 1
ATOM 3015 C CA . PRO A 1 378 ? 21.412 7.852 -5.853 1.00 97.00 378 PRO A CA 1
ATOM 3016 C C . PRO A 1 378 ? 20.801 7.754 -7.250 1.00 97.00 378 PRO A C 1
ATOM 3018 O O . PRO A 1 378 ? 20.411 6.674 -7.699 1.00 97.00 378 PRO A O 1
ATOM 3021 N N . GLY A 1 379 ? 20.787 8.879 -7.965 1.00 96.38 379 GLY A N 1
ATOM 3022 C CA . GLY A 1 379 ? 20.575 8.873 -9.409 1.00 96.38 379 GLY A CA 1
ATOM 3023 C C . GLY A 1 379 ? 21.612 8.014 -10.145 1.00 96.38 379 GLY A C 1
ATOM 3024 O O . GLY A 1 379 ? 22.773 7.918 -9.739 1.00 96.38 379 GLY A O 1
ATOM 3025 N N . LEU A 1 380 ? 21.164 7.355 -11.214 1.00 96.50 380 LEU A N 1
ATOM 3026 C CA . LEU A 1 380 ? 21.978 6.476 -12.056 1.00 96.50 380 LEU A CA 1
ATOM 3027 C C . LEU A 1 380 ? 22.283 7.159 -13.389 1.00 96.50 380 LEU A C 1
ATOM 3029 O O . LEU A 1 380 ? 21.408 7.809 -13.954 1.00 96.50 380 LEU A O 1
ATOM 3033 N N . ALA A 1 381 ? 23.480 6.939 -13.924 1.00 92.38 381 ALA A N 1
ATOM 3034 C CA . ALA A 1 381 ? 23.858 7.408 -15.249 1.00 92.38 381 ALA A CA 1
ATOM 3035 C C . ALA A 1 381 ? 22.985 6.738 -16.328 1.00 92.38 381 ALA A C 1
ATOM 3037 O O . ALA A 1 381 ? 22.778 5.521 -16.309 1.00 92.38 381 ALA A O 1
ATOM 3038 N N . VAL A 1 382 ? 22.505 7.505 -17.306 1.00 88.75 382 VAL A N 1
ATOM 3039 C CA . VAL A 1 382 ? 21.641 7.022 -18.400 1.00 88.75 382 VAL A CA 1
ATOM 3040 C C . VAL A 1 382 ? 22.366 7.228 -19.735 1.00 88.75 382 VAL A C 1
ATOM 3042 O O . VAL A 1 382 ? 22.875 8.327 -19.954 1.00 88.75 382 VAL A O 1
ATOM 3045 N N . PRO A 1 383 ? 22.420 6.229 -20.646 1.00 81.38 383 PRO A N 1
ATOM 3046 C CA . PRO A 1 383 ? 21.747 4.920 -20.635 1.00 81.38 383 PRO A CA 1
ATOM 3047 C C . PRO A 1 383 ? 22.663 3.772 -20.158 1.00 81.38 383 PRO A C 1
ATOM 3049 O O . PRO A 1 383 ? 22.857 2.773 -20.851 1.00 81.38 383 PRO A O 1
ATOM 3052 N N . HIS A 1 384 ? 23.286 3.907 -18.987 1.00 88.56 384 HIS A N 1
ATOM 3053 C CA . HIS A 1 384 ? 24.320 2.984 -18.508 1.00 88.56 384 HIS A CA 1
ATOM 3054 C C . HIS A 1 384 ? 23.741 1.763 -17.765 1.00 88.56 384 HIS A C 1
ATOM 3056 O O . HIS A 1 384 ? 24.041 1.550 -16.591 1.00 88.56 384 HIS A O 1
ATOM 3062 N N . LYS A 1 385 ? 22.894 0.967 -18.439 1.00 90.62 385 LYS A N 1
ATOM 3063 C CA . LYS A 1 385 ? 22.154 -0.174 -17.844 1.00 90.62 385 LYS A CA 1
ATOM 3064 C C . LYS A 1 385 ? 21.369 0.215 -16.579 1.00 90.62 385 LYS A C 1
ATOM 3066 O O . LYS A 1 385 ? 21.326 -0.524 -15.596 1.00 90.62 385 LYS A O 1
ATOM 3071 N N . ASP A 1 386 ? 20.790 1.415 -16.575 1.00 93.56 386 ASP A N 1
ATOM 3072 C CA . ASP A 1 386 ? 20.095 1.994 -15.426 1.00 93.56 386 ASP A CA 1
ATOM 3073 C C . ASP A 1 386 ? 18.906 1.131 -14.969 1.00 93.56 386 ASP A C 1
ATOM 3075 O O . ASP A 1 386 ? 18.745 0.881 -13.776 1.00 93.56 386 ASP A O 1
ATOM 3079 N N . LEU A 1 387 ? 18.112 0.595 -15.903 1.00 91.69 387 LEU A N 1
ATOM 3080 C CA . LEU A 1 387 ? 16.929 -0.214 -15.581 1.00 91.69 387 LEU A CA 1
ATOM 3081 C C . LEU A 1 387 ? 17.268 -1.603 -15.026 1.00 91.69 387 LEU A C 1
ATOM 3083 O O . LEU A 1 387 ? 16.505 -2.136 -14.213 1.00 91.69 387 LEU A O 1
ATOM 3087 N N . GLU A 1 388 ? 18.377 -2.195 -15.462 1.00 91.31 388 GLU A N 1
ATOM 3088 C CA . GLU A 1 388 ? 18.925 -3.435 -14.917 1.00 91.31 388 GLU A CA 1
ATOM 3089 C C . GLU A 1 388 ? 19.521 -3.193 -13.530 1.00 91.31 388 GLU A C 1
ATOM 3091 O O . GLU A 1 388 ? 19.236 -3.942 -12.596 1.00 91.31 388 GLU A O 1
ATOM 3096 N N . TRP A 1 389 ? 20.264 -2.095 -13.361 1.00 93.81 389 TRP A N 1
ATOM 3097 C CA . TRP A 1 389 ? 20.795 -1.673 -12.067 1.00 93.81 389 TRP A CA 1
ATOM 3098 C C . TRP A 1 389 ? 19.703 -1.459 -11.029 1.00 93.81 389 TRP A C 1
ATOM 3100 O O . TRP A 1 389 ? 19.870 -1.886 -9.886 1.00 93.81 389 TRP A O 1
ATOM 3110 N N . LEU A 1 390 ? 18.582 -0.851 -11.427 1.00 91.56 390 LEU A N 1
ATOM 3111 C CA . LEU A 1 390 ? 17.396 -0.733 -10.588 1.00 91.56 390 LEU A CA 1
ATOM 3112 C C . LEU A 1 390 ? 16.886 -2.096 -10.112 1.00 91.56 390 LEU A C 1
ATOM 3114 O O . LEU A 1 390 ? 16.434 -2.197 -8.978 1.00 91.56 390 LEU A O 1
ATOM 3118 N N . GLU A 1 391 ? 16.934 -3.136 -10.945 1.00 88.00 391 GLU A N 1
ATOM 3119 C CA . GLU A 1 391 ? 16.473 -4.472 -10.558 1.00 88.00 391 GLU A CA 1
ATOM 3120 C C . GLU A 1 391 ? 17.460 -5.150 -9.607 1.00 88.00 391 GLU A C 1
ATOM 3122 O O . GLU A 1 391 ? 17.082 -5.608 -8.529 1.00 88.00 391 GLU A O 1
ATOM 3127 N N . TRP A 1 392 ? 18.748 -5.149 -9.954 1.00 88.06 392 TRP A N 1
ATOM 3128 C CA . TRP A 1 392 ? 19.789 -5.747 -9.119 1.00 88.06 392 TRP A CA 1
ATOM 3129 C C . TRP A 1 392 ? 19.908 -5.059 -7.756 1.00 88.06 392 TRP A C 1
ATOM 3131 O O . TRP A 1 392 ? 20.176 -5.716 -6.753 1.00 88.06 392 TRP A O 1
ATOM 3141 N N . ASN A 1 393 ? 19.625 -3.755 -7.687 1.00 89.38 393 ASN A N 1
ATOM 3142 C CA . ASN A 1 393 ? 19.661 -2.981 -6.450 1.00 89.38 393 ASN A CA 1
ATOM 3143 C C . ASN A 1 393 ? 18.325 -2.897 -5.704 1.00 89.38 393 ASN A C 1
ATOM 3145 O O . ASN A 1 393 ? 18.242 -2.152 -4.725 1.00 89.38 393 ASN A O 1
ATOM 3149 N N . ARG A 1 394 ? 17.310 -3.691 -6.069 1.00 88.38 394 ARG A N 1
ATOM 3150 C CA . ARG A 1 394 ? 15.962 -3.607 -5.484 1.00 88.38 394 ARG A CA 1
ATOM 3151 C C . ARG A 1 394 ? 15.938 -3.498 -3.964 1.00 88.38 394 ARG A C 1
ATOM 3153 O O . ARG A 1 394 ? 15.285 -2.607 -3.440 1.00 88.38 394 ARG A O 1
ATOM 3160 N N . GLN A 1 395 ? 16.700 -4.315 -3.241 1.00 79.38 395 GLN A N 1
ATOM 3161 C CA . GLN A 1 395 ? 16.723 -4.255 -1.775 1.00 79.38 395 GLN A CA 1
ATOM 3162 C C . GLN A 1 395 ? 17.229 -2.910 -1.222 1.00 79.38 395 GLN A C 1
ATOM 3164 O O . GLN A 1 395 ? 16.675 -2.404 -0.246 1.00 79.38 395 GLN A O 1
ATOM 3169 N N . ALA A 1 396 ? 18.261 -2.330 -1.839 1.00 85.50 396 ALA A N 1
ATOM 3170 C CA . ALA A 1 396 ? 18.785 -1.020 -1.464 1.00 85.50 396 ALA A CA 1
ATOM 3171 C C . ALA A 1 396 ? 17.765 0.087 -1.760 1.00 85.50 396 ALA A C 1
ATOM 3173 O O . ALA A 1 396 ? 17.555 0.955 -0.925 1.00 85.50 396 ALA A O 1
ATOM 3174 N N . ILE A 1 397 ? 17.068 0.020 -2.895 1.00 90.75 397 ILE A N 1
ATOM 3175 C CA . ILE A 1 397 ? 16.026 0.995 -3.252 1.00 90.75 397 ILE A CA 1
ATOM 3176 C C . ILE A 1 397 ? 14.824 0.886 -2.308 1.00 90.75 397 ILE A C 1
ATOM 3178 O O . ILE A 1 397 ? 14.289 1.895 -1.849 1.00 90.75 397 ILE A O 1
ATOM 3182 N N . GLU A 1 398 ? 14.403 -0.337 -1.980 1.00 83.00 398 GLU A N 1
ATOM 3183 C CA . GLU A 1 398 ? 13.255 -0.586 -1.109 1.00 83.00 398 GLU A CA 1
ATOM 3184 C C . GLU A 1 398 ? 13.464 -0.066 0.316 1.00 83.00 398 GLU A C 1
ATOM 3186 O O . GLU A 1 398 ? 12.513 0.423 0.927 1.00 83.00 398 GLU A O 1
ATOM 3191 N N . MET A 1 399 ? 14.696 -0.076 0.830 1.00 81.19 399 MET A N 1
ATOM 3192 C CA . MET A 1 399 ? 14.992 0.507 2.142 1.00 81.19 399 MET A CA 1
ATOM 3193 C C . MET A 1 399 ? 15.151 2.037 2.126 1.00 81.19 399 MET A C 1
ATOM 3195 O O . MET A 1 399 ? 14.977 2.657 3.173 1.00 81.19 399 MET A O 1
ATOM 3199 N N . SER A 1 400 ? 15.467 2.649 0.980 1.00 87.38 400 SER A N 1
ATOM 3200 C CA . SER A 1 400 ? 15.635 4.104 0.852 1.00 87.38 400 SER A CA 1
ATOM 3201 C C . SER A 1 400 ? 14.318 4.864 1.003 1.00 87.38 400 SER A C 1
ATOM 3203 O O . SER A 1 400 ? 13.269 4.391 0.564 1.00 87.38 400 SER A O 1
ATOM 3205 N N . ASP A 1 401 ? 14.364 6.079 1.554 1.00 83.31 401 ASP A N 1
ATOM 3206 C CA . ASP A 1 401 ? 13.164 6.918 1.705 1.00 83.31 401 ASP A CA 1
ATOM 3207 C C . ASP A 1 401 ? 12.721 7.548 0.373 1.00 83.31 401 ASP A C 1
ATOM 3209 O O . ASP A 1 401 ? 11.544 7.850 0.189 1.00 83.31 401 ASP A O 1
ATOM 3213 N N . PHE A 1 402 ? 13.655 7.742 -0.563 1.00 91.38 402 PHE A N 1
ATOM 3214 C CA . PHE A 1 402 ? 13.387 8.213 -1.923 1.00 91.38 402 PHE A CA 1
ATOM 3215 C C . PHE A 1 402 ? 14.346 7.576 -2.938 1.00 91.38 402 PHE A C 1
ATOM 3217 O O . PHE A 1 402 ? 15.421 7.086 -2.578 1.00 91.38 402 PHE A O 1
ATOM 3224 N N . LEU A 1 403 ? 13.948 7.596 -4.210 1.00 96.75 403 LEU A N 1
ATOM 3225 C CA . LEU A 1 403 ? 14.727 7.095 -5.341 1.00 96.75 403 LEU A CA 1
ATOM 3226 C C . LEU A 1 403 ? 15.214 8.266 -6.203 1.00 96.75 403 LEU A C 1
ATOM 3228 O O . LEU A 1 403 ? 14.406 8.961 -6.818 1.00 96.75 403 LEU A O 1
ATOM 3232 N N . GLY A 1 404 ? 16.527 8.480 -6.251 1.00 97.69 404 GLY A N 1
ATOM 3233 C CA . GLY A 1 404 ? 17.166 9.411 -7.174 1.00 97.69 404 GLY A CA 1
ATOM 3234 C C . GLY A 1 404 ? 17.057 8.936 -8.626 1.00 97.69 404 GLY A C 1
ATOM 3235 O O . GLY A 1 404 ? 17.119 7.740 -8.919 1.00 97.69 404 GLY A O 1
ATOM 3236 N N . CYS A 1 405 ? 16.889 9.875 -9.551 1.00 97.56 405 CYS A N 1
ATOM 3237 C CA . CYS A 1 405 ? 16.775 9.612 -10.983 1.00 97.56 405 CYS A CA 1
ATOM 3238 C C . CYS A 1 405 ? 17.479 10.725 -11.770 1.00 97.56 405 CYS A C 1
ATOM 3240 O O . CYS A 1 405 ? 17.195 11.903 -11.550 1.00 97.56 405 CYS A O 1
ATOM 3242 N N . HIS A 1 406 ? 18.395 10.373 -12.674 1.00 97.31 406 HIS A N 1
ATOM 3243 C CA . HIS A 1 406 ? 19.008 11.335 -13.592 1.00 97.31 406 HIS A CA 1
ATOM 3244 C C . HIS A 1 406 ? 18.339 11.241 -14.964 1.00 97.31 406 HIS A C 1
ATOM 3246 O O . HIS A 1 406 ? 18.034 10.147 -15.438 1.00 97.31 406 HIS A O 1
ATOM 3252 N N . ILE A 1 407 ? 18.095 12.389 -15.597 1.00 96.38 407 ILE A N 1
ATOM 3253 C CA . ILE A 1 407 ? 17.353 12.492 -16.856 1.00 96.38 407 ILE A CA 1
ATOM 3254 C C . ILE A 1 407 ? 18.132 13.331 -17.867 1.00 96.38 407 ILE A C 1
ATOM 3256 O O . ILE A 1 407 ? 18.209 14.550 -17.761 1.00 96.38 407 ILE A O 1
ATOM 3260 N N . TYR A 1 408 ? 18.635 12.697 -18.918 1.00 93.62 408 TYR A N 1
ATOM 3261 C CA . TYR A 1 408 ? 19.350 13.391 -19.985 1.00 93.62 408 TYR A CA 1
ATOM 3262 C C . TYR A 1 408 ? 18.673 13.161 -21.333 1.00 93.62 408 TYR A C 1
ATOM 3264 O O . TYR A 1 408 ? 18.105 12.098 -21.578 1.00 93.62 408 TYR A O 1
ATOM 3272 N N . TRP A 1 409 ? 18.697 14.168 -22.205 1.00 93.00 409 TRP A N 1
ATOM 3273 C CA . TRP A 1 409 ? 18.132 14.073 -23.552 1.00 93.00 409 TRP A CA 1
ATOM 3274 C C . TRP A 1 409 ? 18.957 14.843 -24.575 1.00 93.00 409 TRP A C 1
ATOM 3276 O O . TRP A 1 409 ? 19.701 15.762 -24.243 1.00 93.00 409 TRP A O 1
ATOM 3286 N N . GLN A 1 410 ? 18.756 14.502 -25.844 1.00 91.56 410 GLN A N 1
ATOM 3287 C CA . GLN A 1 410 ? 19.425 15.127 -26.979 1.00 91.56 410 GLN A CA 1
ATOM 3288 C C . GLN A 1 410 ? 18.436 15.586 -28.058 1.00 91.56 410 GLN A C 1
ATOM 3290 O O . GLN A 1 410 ? 17.290 15.135 -28.136 1.00 91.56 410 GLN A O 1
ATOM 3295 N N . THR A 1 411 ? 18.895 16.498 -28.909 1.00 88.56 411 THR A N 1
ATOM 3296 C CA . THR A 1 411 ? 18.221 16.979 -30.122 1.00 88.56 411 THR A CA 1
ATOM 3297 C C . THR A 1 411 ? 19.146 16.741 -31.313 1.00 88.56 411 THR A C 1
ATOM 3299 O O . THR A 1 411 ? 19.960 17.615 -31.622 1.00 88.56 411 THR A O 1
ATOM 3302 N N . PRO A 1 412 ? 19.096 15.551 -31.938 1.00 82.94 412 PRO A N 1
ATOM 3303 C CA . PRO A 1 412 ? 19.949 15.242 -33.077 1.00 82.94 412 PRO A CA 1
ATOM 3304 C C . PRO A 1 412 ? 19.517 16.035 -34.322 1.00 82.94 412 PRO A C 1
ATOM 3306 O O . PRO A 1 412 ? 18.317 16.139 -34.585 1.00 82.94 412 PRO A O 1
ATOM 3309 N N . PRO A 1 413 ? 20.459 16.570 -35.122 1.00 80.44 413 PRO A N 1
ATOM 3310 C CA . PRO A 1 413 ? 20.139 17.268 -36.363 1.00 80.44 413 PRO A CA 1
ATOM 3311 C C . PRO A 1 413 ? 19.261 16.415 -37.285 1.00 80.44 413 PRO A C 1
ATOM 3313 O O . PRO A 1 413 ? 19.545 15.237 -37.506 1.00 80.44 413 PRO A O 1
ATOM 3316 N N . GLY A 1 414 ? 18.186 17.007 -37.809 1.00 76.88 414 GLY A N 1
ATOM 3317 C CA . GLY A 1 414 ? 17.266 16.339 -38.736 1.00 76.88 414 GLY A CA 1
ATOM 3318 C C . GLY A 1 414 ? 16.407 15.218 -38.132 1.00 76.88 414 GLY A C 1
ATOM 3319 O O . GLY A 1 414 ? 15.701 14.556 -38.885 1.00 76.88 414 GLY A O 1
ATOM 3320 N N . ASN A 1 415 ? 16.445 15.002 -36.813 1.00 79.06 415 ASN A N 1
ATOM 3321 C CA . ASN A 1 415 ? 15.639 14.002 -36.110 1.00 79.06 415 ASN A CA 1
ATOM 3322 C C . ASN A 1 415 ? 14.751 14.652 -35.041 1.00 79.06 415 ASN A C 1
ATOM 3324 O O . ASN A 1 415 ? 14.949 15.806 -34.656 1.00 79.06 415 ASN A O 1
ATOM 3328 N N . GLU A 1 416 ? 13.776 13.895 -34.533 1.00 82.19 416 GLU A N 1
ATOM 3329 C CA . GLU A 1 416 ? 12.950 14.341 -33.414 1.00 82.19 416 GLU A CA 1
ATOM 3330 C C . GLU A 1 416 ? 13.781 14.517 -32.136 1.00 82.19 416 GLU A C 1
ATOM 3332 O O . GLU A 1 416 ? 14.665 13.728 -31.795 1.00 82.19 416 GLU A O 1
ATOM 3337 N N . THR A 1 417 ? 13.476 15.582 -31.404 1.00 86.62 417 THR A N 1
ATOM 3338 C CA . THR A 1 417 ? 14.070 15.866 -30.100 1.00 86.62 417 THR A CA 1
ATOM 3339 C C . THR A 1 417 ? 13.546 14.907 -29.030 1.00 86.62 417 THR A C 1
ATOM 3341 O O . THR A 1 417 ? 12.365 14.567 -28.989 1.00 86.62 417 THR A O 1
ATOM 3344 N N . THR A 1 418 ? 14.424 14.460 -28.133 1.00 92.56 418 THR A N 1
ATOM 3345 C CA . THR A 1 418 ? 14.138 13.322 -27.241 1.00 92.56 418 THR A CA 1
ATOM 3346 C C . THR A 1 418 ? 13.680 13.717 -25.833 1.00 92.56 418 THR A C 1
ATOM 3348 O O . THR A 1 418 ? 13.449 12.846 -24.995 1.00 92.56 418 THR A O 1
ATOM 3351 N N . TYR A 1 419 ? 13.470 15.008 -25.550 1.00 91.62 419 TYR A N 1
ATOM 3352 C CA . TYR A 1 419 ? 13.064 15.459 -24.208 1.00 91.62 419 TYR A CA 1
ATOM 3353 C C . TYR A 1 419 ? 11.660 14.983 -23.790 1.00 91.62 419 TYR A C 1
ATOM 3355 O O . TYR A 1 419 ? 11.359 14.960 -22.604 1.00 91.62 419 TYR A O 1
ATOM 3363 N N . LEU A 1 420 ? 10.800 14.552 -24.720 1.00 93.75 420 LEU A N 1
ATOM 3364 C CA . LEU A 1 420 ? 9.513 13.903 -24.401 1.00 93.75 420 LEU A CA 1
ATOM 3365 C C . LEU A 1 420 ? 9.494 12.401 -24.711 1.00 93.75 420 LEU A C 1
ATOM 3367 O O . LEU A 1 420 ? 8.440 11.776 -24.631 1.00 93.75 420 LEU A O 1
ATOM 3371 N N . SER A 1 421 ? 10.639 11.816 -25.060 1.00 92.94 421 SER A N 1
ATOM 3372 C CA . SER A 1 421 ? 10.753 10.375 -25.284 1.00 92.94 421 SER A CA 1
ATOM 3373 C C . SER A 1 421 ? 10.702 9.620 -23.958 1.00 92.94 421 SER A C 1
ATOM 3375 O O . SER A 1 421 ? 11.391 9.992 -23.008 1.00 92.94 421 SER A O 1
ATOM 3377 N N . ASP A 1 422 ? 9.958 8.512 -23.923 1.00 88.50 422 ASP A N 1
ATOM 3378 C CA . ASP A 1 422 ? 9.900 7.594 -22.776 1.00 88.50 422 ASP A CA 1
ATOM 3379 C C . ASP A 1 422 ? 11.267 6.991 -22.420 1.00 88.50 422 ASP A C 1
ATOM 3381 O O . ASP A 1 422 ? 11.527 6.699 -21.255 1.00 88.50 422 ASP A O 1
ATOM 3385 N N . PHE A 1 423 ? 12.172 6.852 -23.393 1.00 86.00 423 PHE A N 1
ATOM 3386 C CA . PHE A 1 423 ? 13.515 6.334 -23.133 1.00 86.00 423 PHE A CA 1
ATOM 3387 C C . PHE A 1 423 ? 14.458 7.390 -22.536 1.00 86.00 423 PHE A C 1
ATOM 3389 O O . PHE A 1 423 ? 15.332 7.035 -21.750 1.00 86.00 423 PHE A O 1
ATOM 3396 N N . TRP A 1 424 ? 14.279 8.663 -22.899 1.00 90.94 424 TRP A N 1
ATOM 3397 C CA . TRP A 1 424 ? 15.175 9.763 -22.530 1.00 90.94 424 TRP A CA 1
ATOM 3398 C C . TRP A 1 424 ? 14.504 10.714 -21.539 1.00 90.94 424 TRP A C 1
ATOM 3400 O O . TRP A 1 424 ? 14.497 10.460 -20.336 1.00 90.94 424 TRP A O 1
ATOM 3410 N N . GLY A 1 425 ? 13.893 11.802 -22.015 1.00 92.62 425 GLY A N 1
ATOM 3411 C CA . GLY A 1 425 ? 13.380 12.839 -21.125 1.00 92.62 425 GLY A CA 1
ATOM 3412 C C . GLY A 1 425 ? 12.246 12.388 -20.195 1.00 92.62 425 GLY A C 1
ATOM 3413 O O . GLY A 1 425 ? 12.047 12.996 -19.150 1.00 92.62 425 GLY A O 1
ATOM 3414 N N . LEU A 1 426 ? 11.524 11.305 -20.494 1.00 95.81 426 LEU A N 1
ATOM 3415 C CA . LEU A 1 426 ? 10.496 10.743 -19.607 1.00 95.81 426 LEU A CA 1
ATOM 3416 C C . LEU A 1 426 ? 10.916 9.418 -18.942 1.00 95.81 426 LEU A C 1
ATOM 3418 O O . LEU A 1 426 ? 10.059 8.698 -18.427 1.00 95.81 426 LEU A O 1
ATOM 3422 N N . ARG A 1 427 ? 12.223 9.116 -18.880 1.00 94.69 427 ARG A N 1
ATOM 3423 C CA . ARG A 1 427 ? 12.775 7.865 -18.316 1.00 94.69 427 ARG A CA 1
ATOM 3424 C C . ARG A 1 427 ? 12.342 7.574 -16.874 1.00 94.69 427 ARG A C 1
ATOM 3426 O O . ARG A 1 427 ? 12.210 6.412 -16.492 1.00 94.69 427 ARG A O 1
ATOM 3433 N N . PHE A 1 428 ? 12.019 8.606 -16.091 1.00 95.69 428 PHE A N 1
ATOM 3434 C CA . PHE A 1 428 ? 11.462 8.467 -14.739 1.00 95.69 428 PHE A CA 1
ATOM 3435 C C . PHE A 1 428 ? 10.148 7.661 -14.700 1.00 95.69 428 PHE A C 1
ATOM 3437 O O . PHE A 1 428 ? 9.801 7.111 -13.656 1.00 95.69 428 PHE A O 1
ATOM 3444 N N . LYS A 1 429 ? 9.402 7.565 -15.813 1.00 95.88 429 LYS A N 1
ATOM 3445 C CA . LYS A 1 429 ? 8.205 6.715 -15.904 1.00 95.88 429 LYS A CA 1
ATOM 3446 C C . LYS A 1 429 ? 8.560 5.245 -15.700 1.00 95.88 429 LYS A C 1
ATOM 3448 O O . LYS A 1 429 ? 7.910 4.587 -14.899 1.00 95.88 429 LYS A O 1
ATOM 3453 N N . SER A 1 430 ? 9.638 4.761 -16.316 1.00 94.19 430 SER A N 1
ATOM 3454 C CA . SER A 1 430 ? 10.104 3.379 -16.135 1.00 94.19 430 SER A CA 1
ATOM 3455 C C . SER A 1 430 ? 10.620 3.113 -14.717 1.00 94.19 430 SER A C 1
ATOM 3457 O O . SER A 1 430 ? 10.485 2.002 -14.206 1.00 94.19 430 SER A O 1
ATOM 3459 N N . TYR A 1 431 ? 11.171 4.132 -14.047 1.00 95.25 431 TYR A N 1
ATOM 3460 C CA . TYR A 1 431 ? 11.532 4.043 -12.628 1.00 95.25 431 TYR A CA 1
ATOM 3461 C C . TYR A 1 431 ? 10.275 3.872 -11.768 1.00 95.25 431 TYR A C 1
ATOM 3463 O O . TYR A 1 431 ? 10.228 2.985 -10.917 1.00 95.25 431 TYR A O 1
ATOM 3471 N N . HIS A 1 432 ? 9.240 4.677 -12.026 1.00 93.06 432 HIS A N 1
ATOM 3472 C CA . HIS A 1 432 ? 7.962 4.589 -11.322 1.00 93.06 432 HIS A CA 1
ATOM 3473 C C . HIS A 1 432 ? 7.230 3.269 -11.599 1.00 93.06 432 HIS A C 1
ATOM 3475 O O . HIS A 1 432 ? 6.696 2.672 -10.676 1.00 93.06 432 HIS A O 1
ATOM 3481 N N . GLU A 1 433 ? 7.258 2.759 -12.831 1.00 90.38 433 GLU A N 1
ATOM 3482 C CA . GLU A 1 433 ? 6.691 1.446 -13.172 1.00 90.38 433 GLU A CA 1
ATOM 3483 C C . GLU A 1 433 ? 7.332 0.311 -12.355 1.00 90.38 433 GLU A C 1
ATOM 3485 O O . GLU A 1 433 ? 6.638 -0.609 -11.924 1.00 90.38 433 GLU A O 1
ATOM 3490 N N . LYS A 1 434 ? 8.645 0.387 -12.093 1.00 85.62 434 LYS A N 1
ATOM 3491 C CA . LYS A 1 434 ? 9.374 -0.588 -11.260 1.00 85.62 434 LYS A CA 1
ATOM 3492 C C . LYS A 1 434 ? 9.166 -0.392 -9.754 1.00 85.62 434 LYS A C 1
ATOM 3494 O O . LYS A 1 434 ? 9.269 -1.370 -9.007 1.00 85.62 434 LYS A O 1
ATOM 3499 N N . TYR A 1 435 ? 8.907 0.845 -9.327 1.00 86.38 435 TYR A N 1
ATOM 3500 C CA . TYR A 1 435 ? 8.774 1.267 -7.929 1.00 86.38 435 TYR A CA 1
ATOM 3501 C C . TYR A 1 435 ? 7.597 2.244 -7.744 1.00 86.38 435 TYR A C 1
ATOM 3503 O O . TYR A 1 435 ? 7.807 3.427 -7.451 1.00 86.38 435 TYR A O 1
ATOM 3511 N N . PRO A 1 436 ? 6.343 1.777 -7.898 1.00 83.00 436 PRO A N 1
ATOM 3512 C CA . PRO A 1 436 ? 5.164 2.650 -7.942 1.00 83.00 436 PRO A CA 1
ATOM 3513 C C . PRO A 1 436 ? 4.883 3.376 -6.620 1.00 83.00 436 PRO A C 1
ATOM 3515 O O . PRO A 1 436 ? 4.161 4.369 -6.589 1.00 83.00 436 PRO A O 1
ATOM 3518 N N . HIS A 1 437 ? 5.461 2.894 -5.524 1.00 75.94 437 HIS A N 1
ATOM 3519 C CA . HIS A 1 437 ? 5.318 3.427 -4.172 1.00 75.94 437 HIS A CA 1
ATOM 3520 C C . HIS A 1 437 ? 6.453 4.358 -3.746 1.00 75.94 437 HIS A C 1
ATOM 3522 O O . HIS A 1 437 ? 6.391 4.915 -2.653 1.00 75.94 437 HIS A O 1
ATOM 3528 N N . LYS A 1 438 ? 7.509 4.516 -4.553 1.00 83.69 438 LYS A N 1
ATOM 3529 C CA . LYS A 1 438 ? 8.650 5.366 -4.196 1.00 83.69 438 LYS A CA 1
ATOM 3530 C C . LYS A 1 438 ? 8.423 6.806 -4.636 1.00 83.69 438 LYS A C 1
ATOM 3532 O O . LYS A 1 438 ? 8.028 7.065 -5.772 1.00 83.69 438 LYS A O 1
ATOM 3537 N N . LEU A 1 439 ? 8.752 7.746 -3.747 1.00 87.75 439 LEU A N 1
ATOM 3538 C CA . LEU A 1 439 ? 8.984 9.132 -4.140 1.00 87.75 439 LEU A CA 1
ATOM 3539 C C . LEU A 1 439 ? 10.230 9.178 -5.024 1.00 87.75 439 LEU A C 1
ATOM 3541 O O . LEU A 1 439 ? 11.304 8.744 -4.597 1.00 87.75 439 LEU A O 1
ATOM 3545 N N . ILE A 1 440 ? 10.089 9.717 -6.230 1.00 94.88 440 ILE A N 1
ATOM 3546 C CA . ILE A 1 440 ? 11.214 9.928 -7.139 1.00 94.88 440 ILE A CA 1
ATOM 3547 C C . ILE A 1 440 ? 11.707 11.363 -6.992 1.00 94.88 440 ILE A C 1
ATOM 3549 O O . ILE A 1 440 ? 10.940 12.311 -7.149 1.00 94.88 440 ILE A O 1
ATOM 3553 N N . GLU A 1 441 ? 12.997 11.527 -6.732 1.00 96.50 441 GLU A N 1
ATOM 3554 C CA . GLU A 1 441 ? 13.672 12.816 -6.843 1.00 96.50 441 GLU A CA 1
ATOM 3555 C C . GLU A 1 441 ? 14.465 12.814 -8.145 1.00 96.50 441 GLU A C 1
ATOM 3557 O O . GLU A 1 441 ? 15.397 12.025 -8.304 1.00 96.50 441 GLU A O 1
ATOM 3562 N N . ILE A 1 442 ? 14.104 13.681 -9.095 1.00 98.12 442 ILE A N 1
ATOM 3563 C CA . ILE A 1 442 ? 14.938 13.874 -10.281 1.00 98.12 442 ILE A CA 1
ATOM 3564 C C . ILE A 1 442 ? 16.108 14.748 -9.841 1.00 98.12 442 ILE A C 1
ATOM 3566 O O . ILE A 1 442 ? 16.020 15.978 -9.776 1.00 98.12 442 ILE A O 1
ATOM 3570 N N . THR A 1 443 ? 17.184 14.092 -9.425 1.00 97.31 443 THR A N 1
ATOM 3571 C CA . THR A 1 443 ? 18.332 14.752 -8.814 1.00 97.31 443 THR A CA 1
ATOM 3572 C C . THR A 1 443 ? 19.216 15.421 -9.860 1.00 97.31 443 THR A C 1
ATOM 3574 O O . THR A 1 443 ? 19.914 16.366 -9.514 1.00 97.31 443 THR A O 1
ATOM 3577 N N . GLU A 1 444 ? 19.110 15.044 -11.137 1.00 96.56 444 GLU A N 1
ATOM 3578 C CA . GLU A 1 444 ? 19.709 15.773 -12.261 1.00 96.56 444 GLU A CA 1
ATOM 3579 C C . GLU A 1 444 ? 18.825 15.667 -13.502 1.00 96.56 444 GLU A C 1
ATOM 3581 O O . GLU A 1 444 ? 18.307 14.594 -13.817 1.00 96.56 444 GLU A O 1
ATOM 3586 N N . PHE A 1 445 ? 18.671 16.766 -14.236 1.00 96.94 445 PHE A N 1
ATOM 3587 C CA . PHE A 1 445 ? 18.205 16.711 -15.611 1.00 96.94 445 PHE A CA 1
ATOM 3588 C C . PHE A 1 445 ? 18.899 17.726 -16.515 1.00 96.94 445 PHE A C 1
ATOM 3590 O O . PHE A 1 445 ? 19.259 18.819 -16.072 1.00 96.94 445 PHE A O 1
ATOM 3597 N N . GLY A 1 446 ? 19.018 17.417 -17.805 1.00 94.31 446 GLY A N 1
ATOM 3598 C CA . GLY A 1 446 ? 19.484 18.403 -18.771 1.00 94.31 446 GLY A CA 1
ATOM 3599 C C . GLY A 1 446 ? 19.582 17.921 -20.211 1.00 94.31 446 GLY A C 1
ATOM 3600 O O . GLY A 1 446 ? 19.503 16.732 -20.512 1.00 94.31 446 GLY A O 1
ATOM 3601 N N . ASN A 1 447 ? 19.786 18.878 -21.112 1.00 92.12 447 ASN A N 1
ATOM 3602 C CA . ASN A 1 447 ? 20.104 18.589 -22.502 1.00 92.12 447 ASN A CA 1
ATOM 3603 C C . ASN A 1 447 ? 21.605 18.286 -22.635 1.00 92.12 447 ASN A C 1
ATOM 3605 O O . ASN A 1 447 ? 22.434 19.146 -22.346 1.00 92.12 447 ASN A O 1
ATOM 3609 N N . SER A 1 448 ? 21.938 17.082 -23.097 1.00 90.88 448 SER A N 1
ATOM 3610 C CA . SER A 1 448 ? 23.305 16.576 -23.239 1.00 90.88 448 SER A CA 1
ATOM 3611 C C . SER A 1 448 ? 23.887 16.743 -24.646 1.00 90.88 448 SER A C 1
ATOM 3613 O O . SER A 1 448 ? 24.812 16.024 -25.023 1.00 90.88 448 SER A O 1
ATOM 3615 N N . ASN A 1 449 ? 23.388 17.693 -25.444 1.00 90.44 449 ASN A N 1
ATOM 3616 C CA . ASN A 1 449 ? 23.887 17.936 -26.799 1.00 90.44 449 ASN A CA 1
ATOM 3617 C C . ASN A 1 449 ? 25.374 18.301 -26.836 1.00 90.44 449 ASN A C 1
ATOM 3619 O O . ASN A 1 449 ? 26.024 17.964 -27.809 1.00 90.44 449 ASN A O 1
ATOM 3623 N N . GLY A 1 450 ? 25.943 18.967 -25.828 1.00 84.44 450 GLY A N 1
ATOM 3624 C CA . GLY A 1 450 ? 27.377 19.282 -25.843 1.00 84.44 450 GLY A CA 1
ATOM 3625 C C . GLY A 1 450 ? 28.288 18.110 -25.459 1.00 84.44 450 GLY A C 1
ATOM 3626 O O . GLY A 1 450 ? 29.508 18.262 -25.501 1.00 84.44 450 GLY A O 1
ATOM 3627 N N . GLN A 1 451 ? 27.732 16.952 -25.088 1.00 84.88 451 GLN A N 1
ATOM 3628 C CA . GLN A 1 451 ? 28.502 15.732 -24.832 1.00 84.88 451 GLN A CA 1
ATOM 3629 C C . GLN A 1 451 ? 28.871 15.019 -26.135 1.00 84.88 451 GLN A C 1
ATOM 3631 O O . GLN A 1 451 ? 28.240 15.214 -27.165 1.00 84.88 451 GLN A O 1
ATOM 3636 N N . SER A 1 452 ? 29.933 14.212 -26.111 1.00 71.31 452 SER A N 1
ATOM 3637 C CA . SER A 1 452 ? 30.543 13.658 -27.322 1.00 71.31 452 SER A CA 1
ATOM 3638 C C . SER A 1 452 ? 29.670 12.604 -28.034 1.00 71.31 452 SER A C 1
ATOM 3640 O O . SER A 1 452 ? 29.297 11.620 -27.394 1.00 71.31 452 SER A O 1
ATOM 3642 N N . PRO A 1 453 ? 29.435 12.730 -29.360 1.00 75.44 453 PRO A N 1
ATOM 3643 C CA . PRO A 1 453 ? 29.823 13.847 -30.231 1.00 75.44 453 PRO A CA 1
ATOM 3644 C C . PRO A 1 453 ? 28.906 15.077 -30.047 1.00 75.44 453 PRO A C 1
ATOM 3646 O O . PRO A 1 453 ? 27.688 14.909 -30.015 1.00 75.44 453 PRO A O 1
ATOM 3649 N N . PRO A 1 454 ? 29.459 16.307 -29.976 1.00 83.06 454 PRO A N 1
ATOM 3650 C CA . PRO A 1 454 ? 28.661 17.494 -29.699 1.00 83.06 454 PRO A CA 1
ATOM 3651 C C . PRO A 1 454 ? 27.701 17.825 -30.851 1.00 83.06 454 PRO A C 1
ATOM 3653 O O . PRO A 1 454 ? 28.073 17.823 -32.025 1.00 83.06 454 PRO A O 1
ATOM 3656 N N . LEU A 1 455 ? 26.468 18.163 -30.494 1.00 86.25 455 LEU A N 1
ATOM 3657 C CA . LEU A 1 455 ? 25.368 18.564 -31.359 1.00 86.25 455 LEU A CA 1
ATOM 3658 C C . LEU A 1 455 ? 25.048 20.046 -31.117 1.00 86.25 455 LEU A C 1
ATOM 3660 O O . LEU A 1 455 ? 25.040 20.519 -29.981 1.00 86.25 455 LEU A O 1
ATOM 3664 N N . SER A 1 456 ? 24.744 20.802 -32.172 1.00 84.12 456 SER A N 1
ATOM 3665 C CA . SER A 1 456 ? 24.364 22.211 -32.030 1.00 84.12 456 SER A CA 1
ATOM 3666 C C . SER A 1 456 ? 22.976 22.352 -31.403 1.00 84.12 456 SER A C 1
ATOM 3668 O O . SER A 1 456 ? 22.039 21.674 -31.822 1.00 84.12 456 SER A O 1
ATOM 3670 N N . LEU A 1 457 ? 22.830 23.269 -30.448 1.00 88.00 457 LEU A N 1
ATOM 3671 C CA . LEU A 1 457 ? 21.540 23.683 -29.900 1.00 88.00 457 LEU A CA 1
ATOM 3672 C C . LEU A 1 457 ? 21.603 25.167 -29.544 1.00 88.00 457 LEU A C 1
ATOM 3674 O O . LEU A 1 457 ? 22.521 25.598 -28.844 1.00 88.00 457 LEU A O 1
ATOM 3678 N N . SER A 1 458 ? 20.635 25.957 -30.001 1.00 89.69 458 SER A N 1
ATOM 3679 C CA . SER A 1 458 ? 20.552 27.356 -29.585 1.00 89.69 458 SER A CA 1
ATOM 3680 C C . SER A 1 458 ? 20.036 27.477 -28.145 1.00 89.69 458 SER A C 1
ATOM 3682 O O . SER A 1 458 ? 19.265 26.646 -27.658 1.00 89.69 458 SER A O 1
ATOM 3684 N N . ARG A 1 459 ? 20.398 28.563 -27.449 1.00 90.56 459 ARG A N 1
ATOM 3685 C CA . ARG A 1 459 ? 19.840 28.865 -26.114 1.00 90.56 459 ARG A CA 1
ATOM 3686 C C . ARG A 1 459 ? 18.322 29.094 -26.149 1.00 90.56 459 ARG A C 1
ATOM 3688 O O . ARG A 1 459 ? 17.648 28.877 -25.144 1.00 90.56 459 ARG A O 1
ATOM 3695 N N . GLU A 1 460 ? 17.787 29.495 -27.302 1.00 91.69 460 GLU A N 1
ATOM 3696 C CA . GLU A 1 460 ? 16.349 29.651 -27.533 1.00 91.69 460 GLU A CA 1
ATOM 3697 C C . GLU A 1 460 ? 15.631 28.296 -27.602 1.00 91.69 460 GLU A C 1
ATOM 3699 O O . GLU A 1 460 ? 14.599 28.105 -26.968 1.00 91.69 460 GLU A O 1
ATOM 3704 N N . GLU A 1 461 ? 16.197 27.311 -28.295 1.00 90.50 461 GLU A N 1
ATOM 3705 C CA . GLU A 1 461 ? 15.647 25.952 -28.289 1.00 90.50 461 GLU A CA 1
ATOM 3706 C C . GLU A 1 461 ? 15.805 25.307 -26.909 1.00 90.50 461 GLU A C 1
ATOM 3708 O O . GLU A 1 461 ? 14.868 24.693 -26.400 1.00 90.50 461 GLU A O 1
ATOM 3713 N N . GLN A 1 462 ? 16.954 25.502 -26.250 1.00 91.38 462 GLN A N 1
ATOM 3714 C CA . GLN A 1 462 ? 17.191 24.985 -24.902 1.00 91.38 462 GLN A CA 1
ATOM 3715 C C . GLN A 1 462 ? 16.150 25.506 -23.904 1.00 91.38 462 GLN A C 1
ATOM 3717 O O . GLN A 1 462 ? 15.555 24.711 -23.174 1.00 91.38 462 GLN A O 1
ATOM 3722 N N . LYS A 1 463 ? 15.874 26.821 -23.883 1.00 94.31 463 LYS A N 1
ATOM 3723 C CA . LYS A 1 463 ? 14.880 27.376 -22.951 1.00 94.31 463 LYS A CA 1
ATOM 3724 C C . LYS A 1 463 ? 13.486 26.788 -23.200 1.00 94.31 463 LYS A C 1
ATOM 3726 O O . LYS A 1 463 ? 12.795 26.464 -22.236 1.00 94.31 463 LYS A O 1
ATOM 3731 N N . GLN A 1 464 ? 13.091 26.604 -24.465 1.00 93.81 464 GLN A N 1
ATOM 3732 C CA . GLN A 1 464 ? 11.791 26.031 -24.828 1.00 93.81 464 GLN A CA 1
ATOM 3733 C C . GLN A 1 464 ? 11.674 24.569 -24.378 1.00 93.81 464 GLN A C 1
ATOM 3735 O O . GLN A 1 464 ? 10.649 24.188 -23.806 1.00 93.81 464 GLN A O 1
ATOM 3740 N N . GLN A 1 465 ? 12.728 23.767 -24.567 1.00 94.50 465 GLN A N 1
ATOM 3741 C CA . GLN A 1 465 ? 12.765 22.372 -24.115 1.00 94.50 465 GLN A CA 1
ATOM 3742 C C . GLN A 1 465 ? 12.629 22.268 -22.595 1.00 94.50 465 GLN A C 1
ATOM 3744 O O . GLN A 1 465 ? 11.767 21.542 -22.109 1.00 94.50 465 GLN A O 1
ATOM 3749 N N . TYR A 1 466 ? 13.429 23.026 -21.840 1.00 95.88 466 TYR A N 1
ATOM 3750 C CA . TYR A 1 466 ? 13.419 22.985 -20.374 1.00 95.88 466 TYR A CA 1
ATOM 3751 C C . TYR A 1 466 ? 12.075 23.449 -19.805 1.00 95.88 466 TYR A C 1
ATOM 3753 O O . TYR A 1 466 ? 11.531 22.804 -18.909 1.00 95.88 466 TYR A O 1
ATOM 3761 N N . GLN A 1 467 ? 11.510 24.531 -20.351 1.00 95.19 467 GLN A N 1
ATOM 3762 C CA . GLN A 1 467 ? 10.207 25.044 -19.932 1.00 95.19 467 GLN A CA 1
ATOM 3763 C C . GLN A 1 467 ? 9.091 24.022 -20.193 1.00 95.19 467 GLN A C 1
ATOM 3765 O O . GLN A 1 467 ? 8.301 23.713 -19.300 1.00 95.19 467 GLN A O 1
ATOM 3770 N N . THR A 1 468 ? 9.051 23.459 -21.405 1.00 94.81 468 THR A N 1
ATOM 3771 C CA . THR A 1 468 ? 8.039 22.470 -21.807 1.00 94.81 468 THR A CA 1
ATOM 3772 C C . THR A 1 468 ? 8.162 21.191 -20.986 1.00 94.81 468 THR A C 1
ATOM 3774 O O . THR A 1 468 ? 7.163 20.665 -20.490 1.00 94.81 468 THR A O 1
ATOM 3777 N N . TRP A 1 469 ? 9.389 20.704 -20.801 1.00 96.44 469 TRP A N 1
ATOM 3778 C CA . TRP A 1 469 ? 9.663 19.498 -20.036 1.00 96.44 469 TRP A CA 1
ATOM 3779 C C . TRP A 1 469 ? 9.271 19.651 -18.568 1.00 96.44 469 TRP A C 1
ATOM 3781 O O . TRP A 1 469 ? 8.503 18.840 -18.056 1.00 96.44 469 TRP A O 1
ATOM 3791 N N . LEU A 1 470 ? 9.701 20.728 -17.902 1.00 96.06 470 LEU A N 1
ATOM 3792 C CA . LEU A 1 470 ? 9.310 20.977 -16.515 1.00 96.06 470 LEU A CA 1
ATOM 3793 C C . LEU A 1 470 ? 7.790 21.127 -16.390 1.00 96.06 470 LEU A C 1
ATOM 3795 O O . LEU A 1 470 ? 7.207 20.577 -15.460 1.00 96.06 470 LEU A O 1
ATOM 3799 N N . GLN A 1 471 ? 7.121 21.802 -17.334 1.00 93.88 471 GLN A N 1
ATOM 3800 C CA . GLN A 1 471 ? 5.659 21.922 -17.329 1.00 93.88 471 GLN A CA 1
ATOM 3801 C C . GLN A 1 471 ? 4.971 20.553 -17.442 1.00 93.88 471 GLN A C 1
ATOM 3803 O O . GLN A 1 471 ? 3.949 20.328 -16.791 1.00 93.88 471 GLN A O 1
ATOM 3808 N N . LYS A 1 472 ? 5.540 19.631 -18.229 1.00 94.25 472 LYS A N 1
ATOM 3809 C CA . LYS A 1 472 ? 5.081 18.241 -18.340 1.00 94.25 472 LYS A CA 1
ATOM 3810 C C . LYS A 1 472 ? 5.315 17.466 -17.040 1.00 94.25 472 LYS A C 1
ATOM 3812 O O . LYS A 1 472 ? 4.400 16.785 -16.580 1.00 94.25 472 LYS A O 1
ATOM 3817 N N . VAL A 1 473 ? 6.493 17.610 -16.430 1.00 93.94 473 VAL A N 1
ATOM 3818 C CA . VAL A 1 473 ? 6.863 16.980 -15.150 1.00 93.94 473 VAL A CA 1
ATOM 3819 C C . VAL A 1 473 ? 5.895 17.364 -14.034 1.00 93.94 473 VAL A C 1
ATOM 3821 O O . VAL A 1 473 ? 5.524 16.504 -13.241 1.00 93.94 473 VAL A O 1
ATOM 3824 N N . MET A 1 474 ? 5.379 18.601 -14.027 1.00 90.19 474 MET A N 1
ATOM 3825 C CA . MET A 1 474 ? 4.395 19.052 -13.028 1.00 90.19 474 MET A CA 1
ATOM 3826 C C . MET A 1 474 ? 3.121 18.199 -12.946 1.00 90.19 474 MET A C 1
ATOM 3828 O O . MET A 1 474 ? 2.420 18.267 -11.938 1.00 90.19 474 MET A O 1
ATOM 3832 N N . GLY A 1 475 ? 2.808 17.418 -13.985 1.00 89.94 475 GLY A N 1
ATOM 3833 C CA . GLY A 1 475 ? 1.663 16.509 -14.010 1.00 89.94 475 GLY A CA 1
ATOM 3834 C C . GLY A 1 475 ? 1.881 15.167 -13.303 1.00 89.94 475 GLY A C 1
ATOM 3835 O O . GLY A 1 475 ? 0.932 14.391 -13.223 1.00 89.94 475 GLY A O 1
ATOM 3836 N N . PHE A 1 476 ? 3.087 14.874 -12.805 1.00 91.94 476 PHE A N 1
ATOM 3837 C CA . PHE A 1 476 ? 3.433 13.578 -12.212 1.00 91.94 476 PHE A CA 1
ATOM 3838 C C . PHE A 1 476 ? 3.643 13.698 -10.697 1.00 91.94 476 PHE A C 1
ATOM 3840 O O . PHE A 1 476 ? 4.701 14.132 -10.241 1.00 91.94 476 PHE A O 1
ATOM 3847 N N . PRO A 1 477 ? 2.649 13.309 -9.887 1.00 86.31 477 PRO A N 1
ATOM 3848 C CA . PRO A 1 477 ? 2.668 13.599 -8.459 1.00 86.31 477 PRO A CA 1
ATOM 3849 C C . PRO A 1 477 ? 3.614 12.685 -7.651 1.00 86.31 477 PRO A C 1
ATOM 3851 O O . PRO A 1 477 ? 4.006 13.035 -6.543 1.00 86.31 477 PRO A O 1
ATOM 3854 N N . TYR A 1 478 ? 4.080 11.565 -8.206 1.00 88.25 478 TYR A N 1
ATOM 3855 C CA . TYR A 1 478 ? 5.120 10.723 -7.591 1.00 88.25 478 TYR A CA 1
ATOM 3856 C C . TYR A 1 478 ? 6.543 11.306 -7.696 1.00 88.25 478 TYR A C 1
ATOM 3858 O O . TYR A 1 478 ? 7.489 10.698 -7.199 1.00 88.25 478 TYR A O 1
ATOM 3866 N N . ILE A 1 479 ? 6.710 12.480 -8.317 1.00 92.69 479 ILE A N 1
ATOM 3867 C CA . ILE A 1 479 ? 7.985 13.202 -8.368 1.00 92.69 479 ILE A CA 1
ATOM 3868 C C . ILE A 1 479 ? 8.011 14.267 -7.260 1.00 92.69 479 ILE A C 1
ATOM 3870 O O . ILE A 1 479 ? 7.102 15.091 -7.145 1.00 92.69 479 ILE A O 1
ATOM 3874 N N . GLY A 1 480 ? 9.053 14.254 -6.428 1.00 90.88 480 GLY A N 1
ATOM 3875 C CA . GLY A 1 480 ? 9.264 15.220 -5.348 1.00 90.88 480 GLY A CA 1
ATOM 3876 C C . GLY A 1 480 ? 9.785 16.559 -5.860 1.00 90.88 480 GLY A C 1
ATOM 3877 O O . GLY A 1 480 ? 9.196 17.609 -5.598 1.00 90.88 480 GLY A O 1
ATOM 3878 N N . SER A 1 481 ? 10.859 16.520 -6.640 1.00 94.75 481 SER A N 1
ATOM 3879 C CA . SER A 1 481 ? 11.515 17.680 -7.237 1.00 94.75 481 SER A CA 1
ATOM 3880 C C . SER A 1 481 ? 12.318 17.282 -8.478 1.00 94.75 481 SER A C 1
ATOM 3882 O O . SER A 1 481 ? 12.598 16.100 -8.692 1.00 94.75 481 SER A O 1
ATOM 3884 N N . ALA A 1 482 ? 12.656 18.262 -9.319 1.00 97.69 482 ALA A N 1
ATOM 3885 C CA . ALA A 1 482 ? 13.484 18.053 -10.505 1.00 97.69 482 ALA A CA 1
ATOM 3886 C C . ALA A 1 482 ? 14.562 19.127 -10.632 1.00 97.69 482 ALA A C 1
ATOM 3888 O O . ALA A 1 482 ? 14.229 20.307 -10.717 1.00 97.69 482 ALA A O 1
ATOM 3889 N N . HIS A 1 483 ? 15.834 18.723 -10.666 1.00 98.31 483 HIS A N 1
ATOM 3890 C CA . HIS A 1 483 ? 16.980 19.625 -10.560 1.00 98.31 483 HIS A CA 1
ATOM 3891 C C . HIS A 1 483 ? 17.736 19.790 -11.874 1.00 98.31 483 HIS A C 1
ATOM 3893 O O . HIS A 1 483 ? 18.365 18.850 -12.353 1.00 98.31 483 HIS A O 1
ATOM 3899 N N . GLY A 1 484 ? 17.713 20.999 -12.439 1.00 96.94 484 GLY A N 1
ATOM 3900 C CA . GLY A 1 484 ? 18.465 21.293 -13.658 1.00 96.94 484 GLY A CA 1
ATOM 3901 C C . GLY A 1 484 ? 19.968 21.199 -13.403 1.00 96.94 484 GLY A C 1
ATOM 3902 O O . GLY A 1 484 ? 20.488 21.923 -12.555 1.00 96.94 484 GLY A O 1
ATOM 3903 N N . PHE A 1 485 ? 20.660 20.321 -14.122 1.00 93.94 485 PHE A N 1
ATOM 3904 C CA . PHE A 1 485 ? 22.116 20.255 -14.140 1.00 93.94 485 PHE A CA 1
ATOM 3905 C C . PHE A 1 485 ? 22.615 21.251 -15.190 1.00 93.94 485 PHE A C 1
ATOM 3907 O O . PHE A 1 485 ? 22.304 21.079 -16.366 1.00 93.94 485 PHE A O 1
ATOM 3914 N N . ILE A 1 486 ? 23.301 22.339 -14.835 1.00 92.44 486 ILE A N 1
ATOM 3915 C CA . ILE A 1 486 ? 23.686 22.838 -13.491 1.00 92.44 486 ILE A CA 1
ATOM 3916 C C . ILE A 1 486 ? 23.556 24.375 -13.467 1.00 92.44 486 ILE A C 1
ATOM 3918 O O . ILE A 1 486 ? 23.444 24.985 -14.528 1.00 92.44 486 ILE A O 1
ATOM 3922 N N . ALA A 1 487 ? 23.576 25.030 -12.300 1.00 94.19 487 ALA A N 1
ATOM 3923 C CA . ALA A 1 487 ? 23.526 26.499 -12.196 1.00 94.19 487 ALA A CA 1
ATOM 3924 C C . ALA A 1 487 ? 24.630 27.198 -13.029 1.00 94.19 487 ALA A C 1
ATOM 3926 O O . ALA A 1 487 ? 24.400 27.666 -14.147 1.00 94.19 487 ALA A O 1
ATOM 3927 N N . THR A 1 488 ? 25.849 27.207 -12.500 1.00 95.00 488 THR A N 1
ATOM 3928 C CA . THR A 1 488 ? 27.103 27.526 -13.188 1.00 95.00 488 THR A CA 1
ATOM 3929 C C . THR A 1 488 ? 28.152 26.494 -12.766 1.00 95.00 488 THR A C 1
ATOM 3931 O O . THR A 1 488 ? 27.908 25.699 -11.855 1.00 95.00 488 THR A O 1
ATOM 3934 N N . SER A 1 489 ? 29.328 26.480 -13.396 1.00 93.50 489 SER A N 1
ATOM 3935 C CA . SER A 1 489 ? 30.415 25.582 -12.994 1.00 93.50 489 SER A CA 1
ATOM 3936 C C . SER A 1 489 ? 31.787 26.251 -13.132 1.00 93.50 489 SER A C 1
ATOM 3938 O O . SER A 1 489 ? 32.002 26.955 -14.119 1.00 93.50 489 SER A O 1
ATOM 3940 N N . PRO A 1 490 ? 32.724 26.056 -12.178 1.00 90.44 490 PRO A N 1
ATOM 3941 C CA . PRO A 1 490 ? 34.141 26.353 -12.394 1.00 90.44 490 PRO A CA 1
ATOM 3942 C C . PRO A 1 490 ? 34.837 25.317 -13.289 1.00 90.44 490 PRO A C 1
ATOM 3944 O O . PRO A 1 490 ? 35.943 25.569 -13.759 1.00 90.44 490 PRO A O 1
ATOM 3947 N N . ASP A 1 491 ? 34.227 24.149 -13.505 1.00 88.25 491 ASP A N 1
ATOM 3948 C CA . ASP A 1 491 ? 34.776 23.105 -14.363 1.00 88.25 491 ASP A CA 1
ATOM 3949 C C . ASP A 1 491 ? 34.411 23.396 -15.820 1.00 88.25 491 ASP A C 1
ATOM 3951 O O . ASP A 1 491 ? 33.241 23.357 -16.221 1.00 88.25 491 ASP A O 1
ATOM 3955 N N . SER A 1 492 ? 35.446 23.671 -16.615 1.00 84.75 492 SER A N 1
ATOM 3956 C CA . SER A 1 492 ? 35.303 23.986 -18.036 1.00 84.75 492 SER A CA 1
ATOM 3957 C C . SER A 1 492 ? 34.613 22.875 -18.836 1.00 84.75 492 SER A C 1
ATOM 3959 O O . SER A 1 492 ? 34.003 23.146 -19.866 1.00 84.75 492 SER A O 1
ATOM 3961 N N . THR A 1 493 ? 34.653 21.628 -18.359 1.00 84.75 493 THR A N 1
ATOM 3962 C CA . THR A 1 493 ? 33.962 20.495 -18.983 1.00 84.75 493 THR A CA 1
ATOM 3963 C C . THR A 1 493 ? 32.456 20.734 -18.999 1.00 84.75 493 THR A C 1
ATOM 3965 O O . THR A 1 493 ? 31.829 20.674 -20.057 1.00 84.75 493 THR A O 1
ATOM 3968 N N . TRP A 1 494 ? 31.873 21.078 -17.848 1.00 82.75 494 TRP A N 1
ATOM 3969 C CA . TRP A 1 494 ? 30.427 21.270 -17.723 1.00 82.75 494 TRP A CA 1
ATOM 3970 C C . TRP A 1 494 ? 29.954 22.562 -18.384 1.00 82.75 494 TRP A C 1
ATOM 3972 O O . TRP A 1 494 ? 28.883 22.573 -18.995 1.00 82.75 494 TRP A O 1
ATOM 3982 N N . SER A 1 495 ? 30.757 23.632 -18.332 1.00 77.94 495 SER A N 1
ATOM 3983 C CA . SER A 1 495 ? 30.433 24.871 -19.052 1.00 77.94 495 SER A CA 1
ATOM 3984 C C . SER A 1 495 ? 30.445 24.672 -20.570 1.00 77.94 495 SER A C 1
ATOM 3986 O O . SER A 1 495 ? 29.569 25.191 -21.261 1.00 77.94 495 SER A O 1
ATOM 3988 N N . ASN A 1 496 ? 31.383 23.878 -21.096 1.00 81.94 496 ASN A N 1
ATOM 3989 C CA . ASN A 1 496 ? 31.518 23.647 -22.537 1.00 81.94 496 ASN A CA 1
ATOM 3990 C C . ASN A 1 496 ? 30.484 22.651 -23.085 1.00 81.94 496 ASN A C 1
ATOM 3992 O O . ASN A 1 496 ? 30.102 22.752 -24.247 1.00 81.94 496 ASN A O 1
ATOM 3996 N N . GLN A 1 497 ? 29.992 21.720 -22.260 1.00 84.44 497 GLN A N 1
ATOM 3997 C CA . GLN A 1 497 ? 28.961 20.749 -22.654 1.00 84.44 497 GLN A CA 1
ATOM 3998 C C . GLN A 1 497 ? 27.536 21.341 -22.709 1.00 84.44 497 GLN A C 1
ATOM 4000 O O . GLN A 1 497 ? 26.593 20.645 -23.079 1.00 84.44 497 GLN A O 1
ATOM 4005 N N . GLY A 1 498 ? 27.358 22.624 -22.376 1.00 81.94 498 GLY A N 1
ATOM 4006 C CA . GLY A 1 498 ? 26.097 23.346 -22.587 1.00 81.94 498 GLY A CA 1
ATOM 4007 C C . GLY A 1 498 ? 25.011 23.118 -21.527 1.00 81.94 498 GLY A C 1
ATOM 4008 O O . GLY A 1 498 ? 23.917 23.666 -21.666 1.00 81.94 498 GLY A O 1
ATOM 4009 N N . PHE A 1 499 ? 25.309 22.382 -20.453 1.00 87.25 499 PHE A N 1
ATOM 4010 C CA . PHE A 1 499 ? 24.380 22.111 -19.347 1.00 87.25 499 PHE A CA 1
ATOM 4011 C C . PHE A 1 499 ? 24.050 23.345 -18.494 1.00 87.25 499 PHE A C 1
ATOM 4013 O O . PHE A 1 499 ? 22.970 23.428 -17.911 1.00 87.25 499 PHE A O 1
ATOM 4020 N N . THR A 1 500 ? 24.965 24.314 -18.405 1.00 92.50 500 THR A N 1
ATOM 4021 C CA . THR A 1 500 ? 24.826 25.424 -17.455 1.00 92.50 500 THR A CA 1
ATOM 4022 C C . THR A 1 500 ? 23.665 26.363 -17.792 1.00 92.50 500 THR A C 1
ATOM 4024 O O . THR A 1 500 ? 23.368 26.621 -18.963 1.00 92.50 500 THR A O 1
ATOM 4027 N N . TRP A 1 501 ? 23.022 26.903 -16.753 1.00 95.25 501 TRP A N 1
ATOM 4028 C CA . TRP A 1 501 ? 21.964 27.919 -16.862 1.00 95.25 501 TRP A CA 1
ATOM 4029 C C . TRP A 1 501 ? 22.511 29.350 -16.867 1.00 95.25 501 TRP A C 1
ATOM 4031 O O . TRP A 1 501 ? 21.755 30.297 -17.078 1.00 95.25 501 TRP A O 1
ATOM 4041 N N . GLY A 1 502 ? 23.815 29.507 -16.669 1.00 94.19 502 GLY A N 1
ATOM 4042 C CA . GLY A 1 502 ? 24.557 30.743 -16.863 1.00 94.19 502 GLY A CA 1
ATOM 4043 C C . GLY A 1 502 ? 26.060 30.494 -16.839 1.00 94.19 502 GLY A C 1
ATOM 4044 O O . GLY A 1 502 ? 26.527 29.354 -16.731 1.00 94.19 502 GLY A O 1
ATOM 4045 N N . ASP A 1 503 ? 26.821 31.573 -16.924 1.00 92.38 503 ASP A N 1
ATOM 4046 C CA . ASP A 1 503 ? 28.278 31.573 -16.814 1.00 92.38 503 ASP A CA 1
ATOM 4047 C C . ASP A 1 503 ? 28.790 32.916 -16.251 1.00 92.38 503 ASP A C 1
ATOM 4049 O O . ASP A 1 503 ? 28.045 33.679 -15.627 1.00 92.38 503 ASP A O 1
ATOM 4053 N N . GLY A 1 504 ? 30.080 33.214 -16.443 1.00 86.81 504 GLY A N 1
ATOM 4054 C CA . GLY A 1 504 ? 30.680 34.479 -16.010 1.00 86.81 504 GLY A CA 1
ATOM 4055 C C . GLY A 1 504 ? 30.106 35.730 -16.691 1.00 86.81 504 GLY A C 1
ATOM 4056 O O . GLY A 1 504 ? 30.367 36.831 -16.216 1.00 86.81 504 GLY A O 1
ATOM 4057 N N . SER A 1 505 ? 29.332 35.584 -17.772 1.00 89.06 505 SER A N 1
ATOM 4058 C CA . SER A 1 505 ? 28.660 36.686 -18.471 1.00 89.06 505 SER A CA 1
ATOM 4059 C C . SER A 1 505 ? 27.244 36.976 -17.955 1.00 89.06 505 SER A C 1
ATOM 4061 O O . SER A 1 505 ? 26.735 38.072 -18.186 1.00 89.06 505 SER A O 1
ATOM 4063 N N . GLY A 1 506 ? 26.616 36.038 -17.234 1.00 94.00 506 GLY A N 1
ATOM 4064 C CA . GLY A 1 506 ? 25.279 36.201 -16.650 1.00 94.00 506 GLY A CA 1
ATOM 4065 C C . GLY A 1 506 ? 24.386 34.960 -16.766 1.00 94.00 506 GLY A C 1
ATOM 4066 O O . GLY A 1 506 ? 24.838 33.878 -17.144 1.00 94.00 506 GLY A O 1
ATOM 4067 N N . SER A 1 507 ? 23.105 35.110 -16.404 1.00 95.62 507 SER A N 1
ATOM 4068 C CA . SER A 1 507 ? 22.085 34.062 -16.552 1.00 95.62 507 SER A CA 1
ATOM 4069 C C . SER A 1 507 ? 21.641 33.924 -18.016 1.00 95.62 507 SER A C 1
ATOM 4071 O O . SER A 1 507 ? 21.561 34.894 -18.768 1.00 95.62 507 SER A O 1
ATOM 4073 N N . PHE A 1 508 ? 21.329 32.699 -18.440 1.00 96.06 508 PHE A N 1
ATOM 4074 C CA . PHE A 1 508 ? 20.816 32.408 -19.779 1.00 96.06 508 PHE A CA 1
ATOM 4075 C C . PHE A 1 508 ? 19.278 32.420 -19.829 1.00 96.06 508 PHE A C 1
ATOM 4077 O O . PHE A 1 508 ? 18.626 32.249 -18.793 1.00 96.06 508 PHE A O 1
ATOM 4084 N N . PRO A 1 509 ? 18.667 32.522 -21.034 1.00 97.19 509 PRO A N 1
ATOM 4085 C CA . PRO A 1 509 ? 17.212 32.637 -21.205 1.00 97.19 509 PRO A CA 1
ATOM 4086 C C . PRO A 1 509 ? 16.360 31.526 -20.567 1.00 97.19 509 PRO A C 1
ATOM 4088 O O . PRO A 1 509 ? 15.184 31.753 -20.274 1.00 97.19 509 PRO A O 1
ATOM 4091 N N . VAL A 1 510 ? 16.929 30.334 -20.338 1.00 96.31 510 VAL A N 1
ATOM 4092 C CA . VAL A 1 510 ? 16.264 29.233 -19.614 1.00 96.31 510 VAL A CA 1
ATOM 4093 C C . VAL A 1 510 ? 15.792 29.661 -18.227 1.00 96.31 510 VAL A C 1
ATOM 4095 O O . VAL A 1 510 ? 14.693 29.303 -17.813 1.00 96.31 510 VAL A O 1
ATOM 4098 N N . THR A 1 511 ? 16.564 30.511 -17.557 1.00 96.94 511 THR A N 1
ATOM 4099 C CA . THR A 1 511 ? 16.294 30.984 -16.203 1.00 96.94 511 THR A CA 1
ATOM 4100 C C . THR A 1 511 ? 14.956 31.724 -16.126 1.00 96.94 511 THR A C 1
ATOM 4102 O O . THR A 1 511 ? 14.053 31.331 -15.384 1.00 96.94 511 THR A O 1
ATOM 4105 N N . THR A 1 512 ? 14.778 32.762 -16.947 1.00 96.75 512 THR A N 1
ATOM 4106 C CA . THR A 1 512 ? 13.539 33.552 -16.983 1.00 96.75 512 THR A CA 1
ATOM 4107 C C . THR A 1 512 ? 12.357 32.736 -17.520 1.00 96.75 512 THR A C 1
ATOM 4109 O O . THR A 1 512 ? 11.227 32.883 -17.043 1.00 96.75 512 THR A O 1
ATOM 4112 N N . ALA A 1 513 ? 12.595 31.838 -18.484 1.00 96.75 513 ALA A N 1
ATOM 4113 C CA . ALA A 1 513 ? 11.559 30.958 -19.026 1.00 96.75 513 ALA A CA 1
ATOM 4114 C C . ALA A 1 513 ? 10.995 30.016 -17.948 1.00 96.75 513 ALA A C 1
ATOM 4116 O O . ALA A 1 513 ? 9.779 29.910 -17.790 1.00 96.75 513 ALA A O 1
ATOM 4117 N N . VAL A 1 514 ? 11.863 29.400 -17.143 1.00 96.69 514 VAL A N 1
ATOM 4118 C CA . VAL A 1 514 ? 11.456 28.547 -16.018 1.00 96.69 514 VAL A CA 1
ATOM 4119 C C . VAL A 1 514 ? 10.747 29.363 -14.931 1.00 96.69 514 VAL A C 1
ATOM 4121 O O . VAL A 1 514 ? 9.713 28.942 -14.403 1.00 96.69 514 VAL A O 1
ATOM 4124 N N . GLY A 1 515 ? 11.240 30.564 -14.618 1.00 96.06 515 GLY A N 1
ATOM 4125 C CA . GLY A 1 515 ? 10.645 31.469 -13.627 1.00 96.06 515 GLY A CA 1
ATOM 4126 C C . GLY A 1 515 ? 9.248 32.003 -13.965 1.00 96.06 515 GLY A C 1
ATOM 4127 O O . GLY A 1 515 ? 8.475 32.360 -13.065 1.00 96.06 515 GLY A O 1
ATOM 4128 N N . SER A 1 516 ? 8.916 32.057 -15.256 1.00 95.25 516 SER A N 1
ATOM 4129 C CA . SER A 1 516 ? 7.628 32.537 -15.776 1.00 95.25 516 SER A CA 1
ATOM 4130 C C . SER A 1 516 ? 6.591 31.430 -15.994 1.00 95.25 516 SER A C 1
ATOM 4132 O O . SER A 1 516 ? 5.430 31.737 -16.261 1.00 95.25 516 SER A O 1
ATOM 4134 N N . MET A 1 517 ? 6.964 30.157 -15.828 1.00 93.69 517 MET A N 1
ATOM 4135 C CA . MET A 1 517 ? 6.027 29.032 -15.918 1.00 93.69 517 MET A CA 1
ATOM 4136 C C . MET A 1 517 ? 4.887 29.125 -14.899 1.00 93.69 517 MET A C 1
ATOM 4138 O O . MET A 1 517 ? 5.089 29.520 -13.747 1.00 93.69 517 MET A O 1
ATOM 4142 N N . ALA A 1 518 ? 3.700 28.657 -15.294 1.00 87.94 518 ALA A N 1
ATOM 4143 C CA . ALA A 1 518 ? 2.564 28.521 -14.393 1.00 87.94 518 ALA A CA 1
ATOM 4144 C C . ALA A 1 518 ? 2.801 27.386 -13.381 1.00 87.94 518 ALA A C 1
ATOM 4146 O O . ALA A 1 518 ? 3.127 26.254 -13.743 1.00 87.94 518 ALA A O 1
ATOM 4147 N N . ARG A 1 519 ? 2.614 27.686 -12.092 1.00 88.31 519 ARG A N 1
ATOM 4148 C CA . ARG A 1 519 ? 2.881 26.764 -10.979 1.00 88.31 519 ARG A CA 1
ATOM 4149 C C . ARG A 1 519 ? 1.699 26.733 -10.019 1.00 88.31 519 ARG A C 1
ATOM 4151 O O . ARG A 1 519 ? 1.243 27.780 -9.563 1.00 88.31 519 ARG A O 1
ATOM 4158 N N . ALA A 1 520 ? 1.216 25.537 -9.686 1.00 81.12 520 ALA A N 1
ATOM 4159 C CA . ALA A 1 520 ? 0.232 25.381 -8.618 1.00 81.12 520 ALA A CA 1
ATOM 4160 C C . ALA A 1 520 ? 0.865 25.704 -7.252 1.00 81.12 520 ALA A C 1
ATOM 4162 O O . ALA A 1 520 ? 2.069 25.542 -7.055 1.00 81.12 520 ALA A O 1
ATOM 4163 N N . LYS A 1 521 ? 0.053 26.147 -6.288 1.00 80.56 521 LYS A N 1
ATOM 4164 C CA . LYS A 1 521 ? 0.541 26.462 -4.939 1.00 80.56 521 LYS A CA 1
ATOM 4165 C C . LYS A 1 521 ? 1.087 25.200 -4.261 1.00 80.56 521 LYS A C 1
ATOM 4167 O O . LYS A 1 521 ? 0.398 24.183 -4.199 1.00 80.56 521 LYS A O 1
ATOM 4172 N N . GLN A 1 522 ? 2.306 25.283 -3.734 1.00 76.38 522 GLN A N 1
ATOM 4173 C CA . GLN A 1 522 ? 2.942 24.187 -3.005 1.00 76.38 522 GLN A CA 1
ATOM 4174 C C . GLN A 1 522 ? 2.216 23.921 -1.675 1.00 76.38 522 GLN A C 1
ATOM 4176 O O . GLN A 1 522 ? 1.857 24.855 -0.948 1.00 76.38 522 GLN A O 1
ATOM 4181 N N . ARG A 1 523 ? 2.004 22.639 -1.358 1.00 77.62 523 ARG A N 1
ATOM 4182 C CA . ARG A 1 523 ? 1.515 22.194 -0.045 1.00 77.62 523 ARG A CA 1
ATOM 4183 C C . ARG A 1 523 ? 2.631 22.298 1.005 1.00 77.62 523 ARG A C 1
ATOM 4185 O O . ARG A 1 523 ? 3.799 22.224 0.632 1.00 77.62 523 ARG A O 1
ATOM 4192 N N . PRO A 1 524 ? 2.300 22.444 2.296 1.00 81.44 524 PRO A N 1
ATOM 4193 C CA . PRO A 1 524 ? 3.290 22.300 3.358 1.00 81.44 524 PRO A CA 1
ATOM 4194 C C . PRO A 1 524 ? 3.894 20.885 3.363 1.00 81.44 524 PRO A C 1
ATOM 4196 O O . PRO A 1 524 ? 3.272 19.934 2.879 1.00 81.44 524 PRO A O 1
ATOM 4199 N N . ASP A 1 525 ? 5.091 20.739 3.921 1.00 79.00 525 ASP A N 1
ATOM 4200 C CA . ASP A 1 525 ? 5.798 19.452 3.989 1.00 79.00 525 ASP A CA 1
ATOM 4201 C C . ASP A 1 525 ? 5.078 18.522 4.955 1.00 79.00 525 ASP A C 1
ATOM 4203 O O . ASP A 1 525 ? 4.701 17.398 4.611 1.00 79.00 525 ASP A O 1
ATOM 4207 N N . TRP A 1 526 ? 4.792 19.076 6.129 1.00 84.75 526 TRP A N 1
ATOM 4208 C CA . TRP A 1 526 ? 4.091 18.429 7.221 1.00 84.75 526 TRP A CA 1
ATOM 4209 C C . TRP A 1 526 ? 2.804 19.191 7.463 1.00 84.75 526 TRP A C 1
ATOM 4211 O O . TRP A 1 526 ? 2.847 20.317 7.945 1.00 84.75 526 TRP A O 1
ATOM 4221 N N . HIS A 1 527 ? 1.652 18.602 7.145 1.00 86.75 527 HIS A N 1
ATOM 4222 C CA . HIS A 1 527 ? 0.365 19.214 7.465 1.00 86.75 527 HIS A CA 1
ATOM 4223 C C . HIS A 1 527 ? -0.684 18.177 7.803 1.00 86.75 527 HIS A C 1
ATOM 4225 O O . HIS A 1 527 ? -0.911 17.248 7.034 1.00 86.75 527 HIS A O 1
ATOM 4231 N N . TYR A 1 528 ? -1.337 18.357 8.943 1.00 89.25 528 TYR A N 1
ATOM 4232 C CA . TYR A 1 528 ? -2.373 17.464 9.428 1.00 89.25 528 TYR A CA 1
ATOM 4233 C C . TYR A 1 528 ? -3.625 18.241 9.798 1.00 89.25 528 TYR A C 1
ATOM 4235 O O . TYR A 1 528 ? -3.548 19.403 10.189 1.00 89.25 528 TYR A O 1
ATOM 4243 N N . VAL A 1 529 ? -4.768 17.572 9.679 1.00 83.62 529 VAL A N 1
ATOM 4244 C CA . VAL A 1 529 ? -6.059 18.094 10.127 1.00 83.62 529 VAL A CA 1
ATOM 4245 C C . VAL A 1 529 ? -6.765 16.998 10.907 1.00 83.62 529 VAL A C 1
ATOM 4247 O O . VAL A 1 529 ? -7.003 15.914 10.361 1.00 83.62 529 VAL A O 1
ATOM 4250 N N . PHE A 1 530 ? -7.100 17.276 12.165 1.00 87.12 530 PHE A N 1
ATOM 4251 C CA . PHE A 1 530 ? -7.993 16.443 12.956 1.00 87.12 530 PHE A CA 1
ATOM 4252 C C . PHE A 1 530 ? -9.441 16.913 12.807 1.00 87.12 530 PHE A C 1
ATOM 4254 O O . PHE A 1 530 ? -9.749 18.099 12.876 1.00 87.12 530 PHE A O 1
ATOM 4261 N N . ASN A 1 531 ? -10.355 15.961 12.666 1.00 83.56 531 ASN A N 1
ATOM 4262 C CA . ASN A 1 531 ? -11.783 16.184 12.817 1.00 83.56 531 ASN A CA 1
ATOM 4263 C C . ASN A 1 531 ? -12.293 15.288 13.949 1.00 83.56 531 ASN A C 1
ATOM 4265 O O . ASN A 1 531 ? -12.258 14.061 13.842 1.00 83.56 531 ASN A O 1
ATOM 4269 N N . ALA A 1 532 ? -12.725 15.903 15.046 1.00 82.62 532 ALA A N 1
ATOM 4270 C CA . ALA A 1 532 ? -13.191 15.220 16.245 1.00 82.62 532 ALA A CA 1
ATOM 4271 C C . ALA A 1 532 ? -14.415 15.937 16.822 1.00 82.62 532 ALA A C 1
ATOM 4273 O O . ALA A 1 532 ? -14.500 17.163 16.784 1.00 82.62 532 ALA A O 1
ATOM 4274 N N . LYS A 1 533 ? -15.350 15.171 17.393 1.00 78.38 533 LYS A N 1
ATOM 4275 C CA . LYS A 1 533 ? -16.492 15.708 18.145 1.00 78.38 533 LYS A CA 1
ATOM 4276 C C . LYS A 1 533 ? -16.240 15.519 19.638 1.00 78.38 533 LYS A C 1
ATOM 4278 O O . LYS A 1 533 ? -16.539 14.460 20.184 1.00 78.38 533 LYS A O 1
ATOM 4283 N N . VAL A 1 534 ? -15.663 16.534 20.274 1.00 80.62 534 VAL A N 1
ATOM 4284 C CA . VAL A 1 534 ? -15.399 16.558 21.720 1.00 80.62 534 VAL A CA 1
ATOM 4285 C C . VAL A 1 534 ? -16.527 17.339 22.404 1.00 80.62 534 VAL A C 1
ATOM 4287 O O . VAL A 1 534 ? -16.849 18.419 21.919 1.00 80.62 534 VAL A O 1
ATOM 4290 N N . PRO A 1 535 ? -17.154 16.829 23.480 1.00 78.69 535 PRO A N 1
ATOM 4291 C CA . PRO A 1 535 ? -18.169 17.587 24.210 1.00 78.69 535 PRO A CA 1
ATOM 4292 C C . PRO A 1 535 ? -17.600 18.866 24.835 1.00 78.69 535 PRO A C 1
ATOM 4294 O O . PRO A 1 535 ? -16.536 18.828 25.450 1.00 78.69 535 PRO A O 1
ATOM 4297 N N . ASP A 1 536 ? -18.349 19.967 24.754 1.00 81.69 536 ASP A N 1
ATOM 4298 C CA . ASP A 1 536 ? -17.917 21.281 25.259 1.00 81.69 536 ASP A CA 1
ATOM 4299 C C . ASP A 1 536 ? -17.949 21.384 26.798 1.00 81.69 536 ASP A C 1
ATOM 4301 O O . ASP A 1 536 ? -17.364 22.303 27.375 1.00 81.69 536 ASP A O 1
ATOM 4305 N N . GLN A 1 537 ? -18.631 20.452 27.476 1.00 82.19 537 GLN A N 1
ATOM 4306 C CA . GLN A 1 537 ? -18.719 20.364 28.937 1.00 82.19 537 GLN A CA 1
ATOM 4307 C C . GLN A 1 537 ? -18.554 18.923 29.421 1.00 82.19 537 GLN A C 1
ATOM 4309 O O . GLN A 1 537 ? -19.245 18.026 28.932 1.00 82.19 537 GLN A O 1
ATOM 4314 N N . LEU A 1 538 ? -17.675 18.701 30.403 1.00 83.19 538 LEU A N 1
ATOM 4315 C CA . LEU A 1 538 ? -17.427 17.385 31.001 1.00 83.19 538 LEU A CA 1
ATOM 4316 C C . LEU A 1 538 ? -17.204 17.476 32.523 1.00 83.19 538 LEU A C 1
ATOM 4318 O O . LEU A 1 538 ? -16.680 18.480 33.004 1.00 83.19 538 LEU A O 1
ATOM 4322 N N . PRO A 1 539 ? -17.542 16.432 33.302 1.00 80.12 539 PRO A N 1
ATOM 4323 C CA . PRO A 1 539 ? -17.174 16.369 34.716 1.00 80.12 539 PRO A CA 1
ATOM 4324 C C . PRO A 1 539 ? -15.650 16.228 34.927 1.00 80.12 539 PRO A C 1
ATOM 4326 O O . PRO A 1 539 ? -14.939 15.769 34.024 1.00 80.12 539 PRO A O 1
ATOM 4329 N N . PRO A 1 540 ? -15.131 16.581 36.116 1.00 85.81 540 PRO A N 1
ATOM 4330 C CA . PRO A 1 540 ? -13.747 16.287 36.482 1.00 85.81 540 PRO A CA 1
ATOM 4331 C C . PRO A 1 540 ? -13.513 14.780 36.684 1.00 85.81 540 PRO A C 1
ATOM 4333 O O . PRO A 1 540 ? -14.419 14.058 37.106 1.00 85.81 540 PRO A O 1
ATOM 4336 N N . ASP A 1 541 ? -12.288 14.325 36.403 1.00 82.75 541 ASP A N 1
ATOM 4337 C CA . ASP A 1 541 ? -11.816 12.938 36.580 1.00 82.75 541 ASP A CA 1
ATOM 4338 C C . ASP A 1 541 ? -12.698 11.855 35.918 1.00 82.75 541 ASP A C 1
ATOM 4340 O O . ASP A 1 541 ? -13.000 10.800 36.486 1.00 82.75 541 ASP A O 1
ATOM 4344 N N . VAL A 1 542 ? -13.127 12.102 34.679 1.00 77.81 542 VAL A N 1
ATOM 4345 C CA . VAL A 1 542 ? -13.835 11.107 33.864 1.00 77.81 542 VAL A CA 1
ATOM 4346 C C . VAL A 1 542 ? -13.006 10.687 32.667 1.00 77.81 542 VAL A C 1
ATOM 4348 O O . VAL A 1 542 ? -12.246 11.459 32.088 1.00 77.81 542 VAL A O 1
ATOM 4351 N N . GLU A 1 543 ? -13.158 9.431 32.278 1.00 82.56 543 GLU A N 1
ATOM 4352 C CA . GLU A 1 543 ? -12.533 8.896 31.082 1.00 82.56 543 GLU A CA 1
ATOM 4353 C C . GLU A 1 543 ? -13.429 9.156 29.868 1.00 82.56 543 GLU A C 1
ATOM 4355 O O . GLU A 1 543 ? -14.594 8.769 29.845 1.00 82.56 543 GLU A O 1
ATOM 4360 N N . LEU A 1 544 ? -12.877 9.823 28.861 1.00 78.69 544 LEU A N 1
ATOM 4361 C CA . LEU A 1 544 ? -13.520 10.150 27.600 1.00 78.69 544 LEU A CA 1
ATOM 4362 C C . LEU A 1 544 ? -12.889 9.311 26.485 1.00 78.69 544 LEU A C 1
ATOM 4364 O O . LEU A 1 544 ? -11.674 9.354 26.284 1.00 78.69 544 LEU A O 1
ATOM 4368 N N . THR A 1 545 ? -13.719 8.602 25.723 1.00 83.19 545 THR A N 1
ATOM 4369 C CA . THR A 1 545 ? -13.311 7.935 24.479 1.00 83.19 545 THR A CA 1
ATOM 4370 C C . THR A 1 545 ? -14.129 8.505 23.330 1.00 83.19 545 THR A C 1
ATOM 4372 O O . THR A 1 545 ? -15.351 8.584 23.425 1.00 83.19 545 THR A O 1
ATOM 4375 N N . PHE A 1 546 ? -13.472 8.942 22.256 1.00 79.25 546 PHE A N 1
ATOM 4376 C CA . PHE A 1 546 ? -14.155 9.523 21.099 1.00 79.25 546 PHE A CA 1
ATOM 4377 C C . PHE A 1 546 ? -13.423 9.202 19.788 1.00 79.25 546 PHE A C 1
ATOM 4379 O O . PHE A 1 546 ? -12.193 9.071 19.783 1.00 79.25 546 PHE A O 1
ATOM 4386 N N . PRO A 1 547 ? -14.159 9.055 18.670 1.00 83.31 547 PRO A N 1
ATOM 4387 C CA . PRO A 1 547 ? -13.563 8.850 17.359 1.00 83.31 547 PRO A CA 1
ATOM 4388 C C . PRO A 1 547 ? -12.952 10.146 16.823 1.00 83.31 547 PRO A C 1
ATOM 4390 O O . PRO A 1 547 ? -13.468 11.247 17.044 1.00 83.31 547 PRO A O 1
ATOM 4393 N N . VAL A 1 548 ? -11.863 9.993 16.079 1.00 86.00 548 VAL A N 1
ATOM 4394 C CA . VAL A 1 548 ? -11.131 11.071 15.425 1.00 86.00 548 VAL A CA 1
ATOM 4395 C C . VAL A 1 548 ? -10.803 10.651 13.999 1.00 86.00 548 VAL A C 1
ATOM 4397 O O . VAL A 1 548 ? -10.242 9.579 13.778 1.00 86.00 548 VAL A O 1
ATOM 4400 N N . THR A 1 549 ? -11.111 11.517 13.037 1.00 87.94 549 THR A N 1
ATOM 4401 C CA . THR A 1 549 ? -10.605 11.405 11.667 1.00 87.94 549 THR A CA 1
ATOM 4402 C C . THR A 1 549 ? -9.354 12.270 11.539 1.00 87.94 549 THR A C 1
ATOM 4404 O O . THR A 1 549 ? -9.369 13.445 11.900 1.00 87.94 549 THR A O 1
ATOM 4407 N N . LEU A 1 550 ? -8.274 11.711 11.005 1.00 92.44 550 LEU A N 1
ATOM 4408 C CA . LEU A 1 550 ? -7.009 12.393 10.747 1.00 92.44 550 LEU A CA 1
ATOM 4409 C C . LEU A 1 550 ? -6.717 12.371 9.246 1.00 92.44 550 LEU A C 1
ATOM 4411 O O . LEU A 1 550 ? -6.778 11.309 8.631 1.00 92.44 550 LEU A O 1
ATOM 4415 N N . GLY A 1 551 ? -6.367 13.519 8.665 1.00 88.06 551 GLY A N 1
ATOM 4416 C CA . GLY A 1 551 ? -5.915 13.613 7.275 1.00 88.06 551 GLY A CA 1
ATOM 4417 C C . GLY A 1 551 ? -4.468 14.083 7.137 1.00 88.06 551 GLY A C 1
ATOM 4418 O O . GLY A 1 551 ? -4.082 15.039 7.810 1.00 88.06 551 GLY A O 1
ATOM 4419 N N . ASN A 1 552 ? -3.705 13.470 6.223 1.00 88.62 552 ASN A N 1
ATOM 4420 C CA . ASN A 1 552 ? -2.412 13.983 5.761 1.00 88.62 552 ASN A CA 1
ATOM 4421 C C . ASN A 1 552 ? -2.626 15.014 4.651 1.00 88.62 552 ASN A C 1
ATOM 4423 O O . ASN A 1 552 ? -2.891 14.686 3.498 1.00 88.62 552 ASN A O 1
ATOM 4427 N N . GLY A 1 553 ? -2.551 16.292 5.010 1.00 81.69 553 GLY A N 1
ATOM 4428 C CA . GLY A 1 553 ? -2.627 17.403 4.067 1.00 81.69 553 GLY A CA 1
ATOM 4429 C C . GLY A 1 553 ? -1.269 17.853 3.519 1.00 81.69 553 GLY A C 1
ATOM 4430 O O . GLY A 1 553 ? -1.252 18.728 2.647 1.00 81.69 553 GLY A O 1
ATOM 4431 N N . GLY A 1 554 ? -0.167 17.287 4.020 1.00 83.31 554 GLY A N 1
ATOM 4432 C CA . GLY A 1 554 ? 1.196 17.606 3.605 1.00 83.31 554 GLY A CA 1
ATOM 4433 C C . GLY A 1 554 ? 1.601 16.921 2.300 1.00 83.31 554 GLY A C 1
ATOM 4434 O O . GLY A 1 554 ? 0.791 16.245 1.661 1.00 83.31 554 GLY A O 1
ATOM 4435 N N . ARG A 1 555 ? 2.860 17.113 1.892 1.00 80.06 555 ARG A N 1
ATOM 4436 C CA . ARG A 1 555 ? 3.453 16.420 0.731 1.00 80.06 555 ARG A CA 1
ATOM 4437 C C . ARG A 1 555 ? 4.336 15.222 1.092 1.00 80.06 555 ARG A C 1
ATOM 4439 O O . ARG A 1 555 ? 4.688 14.470 0.190 1.00 80.06 555 ARG A O 1
ATOM 4446 N N . LEU A 1 556 ? 4.686 15.033 2.367 1.00 79.06 556 LEU A N 1
ATOM 4447 C CA . LEU A 1 556 ? 5.503 13.903 2.825 1.00 79.06 556 LEU A CA 1
ATOM 4448 C C . LEU A 1 556 ? 4.644 12.808 3.491 1.00 79.06 556 LEU A C 1
ATOM 4450 O O . LEU A 1 556 ? 3.664 13.135 4.172 1.00 79.06 556 LEU A O 1
ATOM 4454 N N . PRO A 1 557 ? 4.981 11.517 3.296 1.00 79.44 557 PRO A N 1
ATOM 4455 C CA . PRO A 1 557 ? 4.300 10.410 3.962 1.00 79.44 557 PRO A CA 1
ATOM 4456 C C . PRO A 1 557 ? 4.647 10.356 5.455 1.00 79.44 557 PRO A C 1
ATOM 4458 O O . PRO A 1 557 ? 5.688 10.861 5.883 1.00 79.44 557 PRO A O 1
ATOM 4461 N N . TRP A 1 558 ? 3.778 9.741 6.260 1.00 84.75 558 TRP A N 1
ATOM 4462 C CA . TRP A 1 558 ? 4.002 9.549 7.696 1.00 84.75 558 TRP A CA 1
ATOM 4463 C C . TRP A 1 558 ? 4.125 8.065 8.028 1.00 84.75 558 TRP A C 1
ATOM 4465 O O . TRP A 1 558 ? 3.101 7.374 8.055 1.00 84.75 558 TRP A O 1
ATOM 4475 N N . PRO A 1 559 ? 5.336 7.576 8.342 1.00 78.69 559 PRO A N 1
ATOM 4476 C CA . PRO A 1 559 ? 5.531 6.195 8.763 1.00 78.69 559 PRO A CA 1
ATOM 4477 C C . PRO A 1 559 ? 4.688 5.883 10.002 1.00 78.69 559 PRO A C 1
ATOM 4479 O O . PRO A 1 559 ? 4.566 6.719 10.896 1.00 78.69 559 PRO A O 1
ATOM 4482 N N . ASN A 1 560 ? 4.137 4.676 10.112 1.00 76.69 560 ASN A N 1
ATOM 4483 C CA . ASN A 1 560 ? 3.415 4.237 11.317 1.00 76.69 560 ASN A CA 1
ATOM 4484 C C . ASN A 1 560 ? 4.203 3.234 12.176 1.00 76.69 560 ASN A C 1
ATOM 4486 O O . ASN A 1 560 ? 3.823 2.953 13.314 1.00 76.69 560 ASN A O 1
ATOM 4490 N N . ALA A 1 561 ? 5.313 2.716 11.653 1.00 64.50 561 ALA A N 1
ATOM 4491 C CA . ALA A 1 561 ? 6.132 1.692 12.283 1.00 64.50 561 ALA A CA 1
ATOM 4492 C C . ALA A 1 561 ? 7.615 2.095 12.347 1.00 64.50 561 ALA A C 1
ATOM 4494 O O . ALA A 1 561 ? 8.051 3.108 11.799 1.00 64.50 561 ALA A O 1
ATOM 4495 N N . GLY A 1 562 ? 8.399 1.297 13.073 1.00 58.50 562 GLY A N 1
ATOM 4496 C CA . GLY A 1 562 ? 9.832 1.526 13.246 1.00 58.50 562 GLY A CA 1
ATOM 4497 C C . GLY A 1 562 ? 10.170 2.804 14.021 1.00 58.50 562 GLY A C 1
ATOM 4498 O O . GLY A 1 562 ? 9.331 3.399 14.703 1.00 58.50 562 GLY A O 1
ATOM 4499 N N . ASN A 1 563 ? 11.435 3.218 13.928 1.00 58.84 563 ASN A N 1
ATOM 4500 C CA . ASN A 1 563 ? 11.953 4.374 14.664 1.00 58.84 563 ASN A CA 1
ATOM 4501 C C . ASN A 1 563 ? 11.456 5.715 14.104 1.00 58.84 563 ASN A C 1
ATOM 4503 O O . ASN A 1 563 ? 11.441 6.692 14.847 1.00 58.84 563 ASN A O 1
ATOM 4507 N N . GLN A 1 564 ? 11.000 5.748 12.845 1.00 67.50 564 GLN A N 1
ATOM 4508 C CA . GLN A 1 564 ? 10.464 6.941 12.176 1.00 67.50 564 GLN A CA 1
ATOM 4509 C C . GLN A 1 564 ? 8.969 7.167 12.393 1.00 67.50 564 GLN A C 1
ATOM 4511 O O . GLN A 1 564 ? 8.435 8.150 11.895 1.00 67.50 564 GLN A O 1
ATOM 4516 N N . ARG A 1 565 ? 8.279 6.287 13.126 1.00 80.12 565 ARG A N 1
ATOM 4517 C CA . ARG A 1 565 ? 6.823 6.369 13.243 1.00 80.12 565 ARG A CA 1
ATOM 4518 C C . ARG A 1 565 ? 6.327 7.733 13.726 1.00 80.12 565 ARG A C 1
ATOM 4520 O O . ARG A 1 565 ? 6.861 8.313 14.675 1.00 80.12 565 ARG A O 1
ATOM 4527 N N . VAL A 1 566 ? 5.243 8.193 13.127 1.00 86.94 566 VAL A N 1
ATOM 4528 C CA . VAL A 1 566 ? 4.442 9.309 13.605 1.00 86.94 566 VAL A CA 1
ATOM 4529 C C . VAL A 1 566 ? 3.386 8.771 14.562 1.00 86.94 566 VAL A C 1
ATOM 4531 O O . VAL A 1 566 ? 2.762 7.740 14.317 1.00 86.94 566 VAL A O 1
ATOM 4534 N N . ILE A 1 567 ? 3.205 9.462 15.684 1.00 90.06 567 ILE A N 1
ATOM 4535 C CA . ILE A 1 567 ? 2.219 9.117 16.709 1.00 90.06 567 ILE A CA 1
ATOM 4536 C C . ILE A 1 567 ? 1.277 10.290 16.946 1.00 90.06 567 ILE A C 1
ATOM 4538 O O . ILE A 1 567 ? 1.703 11.448 16.991 1.00 90.06 567 ILE A O 1
ATOM 4542 N N . ALA A 1 568 ? -0.006 9.988 17.114 1.00 91.56 568 ALA A N 1
ATOM 4543 C CA . ALA A 1 568 ? -1.000 10.969 17.511 1.00 91.56 568 ALA A CA 1
ATOM 4544 C C . ALA A 1 568 ? -1.019 11.101 19.029 1.00 91.56 568 ALA A C 1
ATOM 4546 O O . ALA A 1 568 ? -1.019 10.105 19.751 1.00 91.56 568 ALA A O 1
ATOM 4547 N N . ILE A 1 569 ? -1.017 12.337 19.516 1.00 90.81 569 ILE A N 1
ATOM 4548 C CA . ILE A 1 569 ? -0.965 12.640 20.938 1.00 90.81 569 ILE A CA 1
ATOM 4549 C C . ILE A 1 569 ? -2.087 13.608 21.312 1.00 90.81 569 ILE A C 1
ATOM 4551 O O . ILE A 1 569 ? -2.182 14.706 20.759 1.00 90.81 569 ILE A O 1
ATOM 4555 N N . ALA A 1 570 ? -2.872 13.219 22.316 1.00 89.94 570 ALA A N 1
ATOM 4556 C CA . ALA A 1 570 ? -3.862 14.060 22.973 1.00 89.94 570 ALA A CA 1
ATOM 4557 C C . ALA A 1 570 ? -3.377 14.504 24.359 1.00 89.94 570 ALA A C 1
ATOM 4559 O O . ALA A 1 570 ? -2.899 13.688 25.155 1.00 89.94 570 ALA A O 1
ATOM 4560 N N . LYS A 1 571 ? -3.507 15.802 24.655 1.00 88.81 571 LYS A N 1
ATOM 4561 C CA . LYS A 1 571 ? -3.133 16.389 25.952 1.00 88.81 571 LYS A CA 1
ATOM 4562 C C . LYS A 1 571 ? -4.025 17.561 26.339 1.00 88.81 571 LYS A C 1
ATOM 4564 O O . LYS A 1 571 ? -4.357 18.387 25.492 1.00 88.81 571 LYS A O 1
ATOM 4569 N N . TRP A 1 572 ? -4.330 17.673 27.626 1.00 88.81 572 TRP A N 1
ATOM 4570 C CA . TRP A 1 572 ? -5.015 18.835 28.185 1.00 88.81 572 TRP A CA 1
ATOM 4571 C C . TRP A 1 572 ? -4.049 19.997 28.382 1.00 88.81 572 TRP A C 1
ATOM 4573 O O . TRP A 1 572 ? -2.961 19.835 28.943 1.00 88.81 572 TRP A O 1
ATOM 4583 N N . VAL A 1 573 ? -4.457 21.172 27.915 1.00 89.56 573 VAL A N 1
ATOM 4584 C CA . VAL A 1 573 ? -3.788 22.440 28.198 1.00 89.56 573 VAL A CA 1
ATOM 4585 C C . VAL A 1 573 ? -4.780 23.414 28.818 1.00 89.56 573 VAL A C 1
ATOM 4587 O O . VAL A 1 573 ? -5.968 23.369 28.502 1.00 89.56 573 VAL A O 1
ATOM 4590 N N . ASP A 1 574 ? -4.313 24.278 29.709 1.00 87.00 574 ASP A N 1
ATOM 4591 C CA . ASP A 1 574 ? -5.136 25.374 30.225 1.00 87.00 574 ASP A CA 1
ATOM 4592 C C . ASP A 1 574 ? -5.255 26.534 29.218 1.00 87.00 574 ASP A C 1
ATOM 4594 O O . ASP A 1 574 ? -4.747 26.481 28.091 1.00 87.00 574 ASP A O 1
ATOM 4598 N N . GLU A 1 575 ? -5.927 27.611 29.628 1.00 81.62 575 GLU A N 1
ATOM 4599 C CA . GLU A 1 575 ? -6.086 28.818 28.810 1.00 81.62 575 GLU A CA 1
ATOM 4600 C C . GLU A 1 575 ? -4.748 29.494 28.462 1.00 81.62 575 GLU A C 1
ATOM 4602 O O . GLU A 1 575 ? -4.646 30.087 27.383 1.00 81.62 575 GLU A O 1
ATOM 4607 N N . THR A 1 576 ? -3.719 29.329 29.306 1.00 81.69 576 THR A N 1
ATOM 4608 C CA . THR A 1 576 ? -2.346 29.828 29.088 1.00 81.69 576 THR A CA 1
ATOM 4609 C C . THR A 1 576 ? -1.520 28.934 28.154 1.00 81.69 576 THR A C 1
ATOM 4611 O O . THR A 1 576 ? -0.450 29.332 27.699 1.00 81.69 576 THR A O 1
ATOM 4614 N N . GLY A 1 577 ? -2.015 27.732 27.830 1.00 73.06 577 GLY A N 1
ATOM 4615 C CA . GLY A 1 577 ? -1.319 26.728 27.024 1.00 73.06 577 GLY A CA 1
ATOM 4616 C C . GLY A 1 577 ? -0.420 25.780 27.829 1.00 73.06 577 GLY A C 1
ATOM 4617 O O . GLY A 1 577 ? 0.210 24.893 27.238 1.00 73.06 577 GLY A O 1
ATOM 4618 N N . ALA A 1 578 ? -0.377 25.919 29.157 1.00 80.00 578 ALA A N 1
ATOM 4619 C CA . ALA A 1 578 ? 0.384 25.046 30.038 1.00 80.00 578 ALA A CA 1
ATOM 4620 C C . ALA A 1 578 ? -0.283 23.667 30.143 1.00 80.00 578 ALA A C 1
ATOM 4622 O O . ALA A 1 578 ? -1.504 23.541 30.237 1.00 80.00 578 ALA A O 1
ATOM 4623 N N . VAL A 1 579 ? 0.530 22.609 30.112 1.00 77.25 579 VAL A N 1
ATOM 4624 C CA . VAL A 1 579 ? 0.054 21.226 30.259 1.00 77.25 579 VAL A CA 1
ATOM 4625 C C . VAL A 1 579 ? -0.276 20.985 31.729 1.00 77.25 579 VAL A C 1
ATOM 4627 O O . VAL A 1 579 ? 0.611 21.115 32.569 1.00 77.25 579 VAL A O 1
ATOM 4630 N N . ARG A 1 580 ? -1.531 20.645 32.040 1.00 68.75 580 ARG A N 1
ATOM 4631 C CA . ARG A 1 580 ? -2.011 20.603 33.431 1.00 68.75 580 ARG A CA 1
ATOM 4632 C C . ARG A 1 580 ? -1.954 19.233 34.104 1.00 68.75 580 ARG A C 1
ATOM 4634 O O . ARG A 1 580 ? -1.780 19.201 35.311 1.00 68.75 580 ARG A O 1
ATOM 4641 N N . GLU A 1 581 ? -1.985 18.120 33.366 1.00 57.56 581 GLU A N 1
ATOM 4642 C CA . GLU A 1 581 ? -1.889 16.770 33.953 1.00 57.56 581 GLU A CA 1
ATOM 4643 C C . GLU A 1 581 ? -1.225 15.751 33.004 1.00 57.56 581 GLU A C 1
ATOM 4645 O O . GLU A 1 581 ? -1.297 15.871 31.778 1.00 57.56 581 GLU A O 1
ATOM 4650 N N . LYS A 1 582 ? -0.575 14.724 33.576 1.00 53.06 582 LYS A N 1
ATOM 4651 C CA . LYS A 1 582 ? -0.204 13.474 32.886 1.00 53.06 582 LYS A CA 1
ATOM 4652 C C . LYS A 1 582 ? -1.244 12.424 33.300 1.00 53.06 582 LYS A C 1
ATOM 4654 O O . LYS A 1 582 ? -1.197 11.973 34.440 1.00 53.06 582 LYS A O 1
ATOM 4659 N N . PRO A 1 583 ? -2.139 12.025 32.385 1.00 52.09 583 PRO A N 1
ATOM 4660 C CA . PRO A 1 583 ? -1.670 11.169 31.307 1.00 52.09 583 PRO A CA 1
ATOM 4661 C C . PRO A 1 583 ? -1.879 11.770 29.916 1.00 52.09 583 PRO A C 1
ATOM 4663 O O . PRO A 1 583 ? -2.904 12.358 29.586 1.00 52.09 583 PRO A O 1
ATOM 4666 N N . VAL A 1 584 ? -0.864 11.569 29.082 1.00 63.38 584 VAL A N 1
ATOM 4667 C CA . VAL A 1 584 ? -0.917 11.800 27.643 1.00 63.38 584 VAL A CA 1
ATOM 4668 C C . VAL A 1 584 ? -1.555 1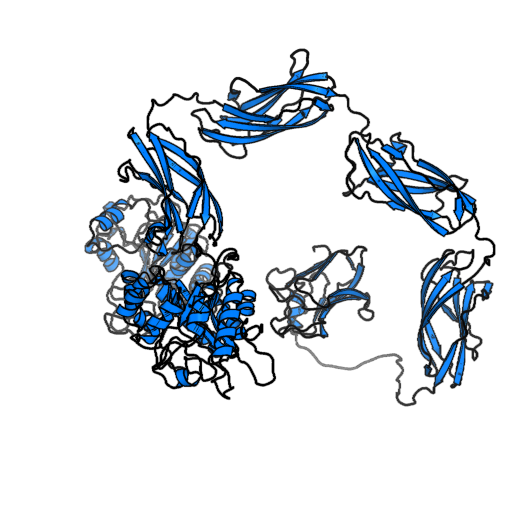0.566 27.014 1.00 63.38 584 VAL A C 1
ATOM 4670 O O . VAL A 1 584 ? -1.095 9.457 27.280 1.00 63.38 584 VAL A O 1
ATOM 4673 N N . SER A 1 585 ? -2.578 10.737 26.178 1.00 78.62 585 SER A N 1
ATOM 4674 C CA . SER A 1 585 ? -3.026 9.635 25.323 1.00 78.62 585 SER A CA 1
ATOM 4675 C C . SER A 1 585 ? -2.180 9.629 24.061 1.00 78.62 585 SER A C 1
ATOM 4677 O O . SER A 1 585 ? -2.150 10.632 23.346 1.00 78.62 585 SER A O 1
ATOM 4679 N N . SER A 1 586 ? -1.465 8.536 23.807 1.00 86.19 586 SER A N 1
ATOM 4680 C CA . SER A 1 586 ? -0.701 8.335 22.575 1.00 86.19 586 SER A CA 1
ATOM 4681 C C . SER A 1 586 ? -1.308 7.191 21.778 1.00 86.19 586 SER A C 1
ATOM 4683 O O . SER A 1 586 ? -1.443 6.085 22.304 1.00 86.19 586 SER A O 1
ATOM 4685 N N . VAL A 1 587 ? -1.625 7.442 20.514 1.00 87.06 587 VAL A N 1
ATOM 4686 C CA . VAL A 1 587 ? -2.193 6.454 19.597 1.00 87.06 587 VAL A CA 1
ATOM 4687 C C . VAL A 1 587 ? -1.234 6.274 18.425 1.00 87.06 587 VAL A C 1
ATOM 4689 O O . VAL A 1 587 ? -0.778 7.249 17.820 1.00 87.06 587 VAL A O 1
ATOM 4692 N N . LEU A 1 588 ? -0.890 5.019 18.133 1.00 85.69 588 LEU A N 1
ATOM 4693 C CA . LEU A 1 588 ? -0.153 4.667 16.923 1.00 85.69 588 LEU A CA 1
ATOM 4694 C C . LEU A 1 588 ? -1.073 4.839 15.715 1.00 85.69 588 LEU A C 1
ATOM 4696 O O . LEU A 1 588 ? -2.250 4.483 15.780 1.00 85.69 588 LEU A O 1
ATOM 4700 N N . LEU A 1 589 ? -0.537 5.362 14.614 1.00 85.44 589 LEU A N 1
ATOM 4701 C CA . LEU A 1 589 ? -1.308 5.452 13.379 1.00 85.44 589 LEU A CA 1
ATOM 4702 C C . LEU A 1 589 ? -1.646 4.034 12.870 1.00 85.44 589 LEU A C 1
ATOM 4704 O O . LEU A 1 589 ? -0.765 3.169 12.881 1.00 85.44 589 LEU A O 1
ATOM 4708 N N . PRO A 1 590 ? -2.890 3.767 12.424 1.00 82.69 590 PRO A N 1
ATOM 4709 C CA . PRO A 1 590 ? -3.295 2.423 11.997 1.00 82.69 590 PRO A CA 1
ATOM 4710 C C . PRO A 1 590 ? -2.504 1.889 10.795 1.00 82.69 590 PRO A C 1
ATOM 4712 O O . PRO A 1 590 ? -2.281 0.688 10.683 1.00 82.69 590 PRO A O 1
ATOM 4715 N N . HIS A 1 591 ? -2.072 2.784 9.909 1.00 80.12 591 HIS A N 1
ATOM 4716 C CA . HIS A 1 591 ? -1.264 2.510 8.722 1.00 80.12 591 HIS A CA 1
ATOM 4717 C C . HIS A 1 591 ? -0.368 3.720 8.422 1.00 80.12 591 HIS A C 1
ATOM 4719 O O . HIS A 1 591 ? -0.548 4.794 9.005 1.00 80.12 591 HIS A O 1
ATOM 4725 N N . GLU A 1 592 ? 0.621 3.529 7.554 1.00 78.75 592 GLU A N 1
ATOM 4726 C CA . GLU A 1 592 ? 1.433 4.616 7.008 1.00 78.75 592 GLU A CA 1
ATOM 4727 C C . GLU A 1 592 ? 0.555 5.576 6.195 1.00 78.75 592 GLU A C 1
ATOM 4729 O O . GLU A 1 592 ? -0.240 5.128 5.379 1.00 78.75 592 GLU A O 1
ATOM 4734 N N . MET A 1 593 ? 0.672 6.884 6.428 1.00 82.31 593 MET A N 1
ATOM 4735 C CA . MET A 1 593 ? -0.232 7.876 5.830 1.00 82.31 593 MET A CA 1
ATOM 4736 C C . MET A 1 593 ? 0.425 8.569 4.634 1.00 82.31 593 MET A C 1
ATOM 4738 O O . MET A 1 593 ? 1.288 9.432 4.830 1.00 82.31 593 MET A O 1
ATOM 4742 N N . ALA A 1 594 ? -0.007 8.272 3.409 1.00 78.00 594 ALA A N 1
ATOM 4743 C CA . ALA A 1 594 ? 0.460 8.960 2.208 1.00 78.00 594 ALA A CA 1
ATOM 4744 C C . ALA A 1 594 ? -0.097 10.398 2.109 1.00 78.00 594 ALA A C 1
ATOM 4746 O O . ALA A 1 594 ? -1.100 10.738 2.746 1.00 78.00 594 ALA A O 1
ATOM 4747 N N . PRO A 1 595 ? 0.515 11.277 1.293 1.00 77.81 595 PRO A N 1
ATOM 4748 C CA . PRO A 1 595 ? -0.026 12.605 1.011 1.00 77.81 595 PRO A CA 1
ATOM 4749 C C . PRO A 1 595 ? -1.466 12.561 0.477 1.00 77.81 595 PRO A C 1
ATOM 4751 O O . PRO A 1 595 ? -1.731 12.095 -0.631 1.00 77.81 595 PRO A O 1
ATOM 4754 N N . GLY A 1 596 ? -2.403 13.130 1.235 1.00 72.81 596 GLY A N 1
ATOM 4755 C CA . GLY A 1 596 ? -3.831 13.160 0.916 1.00 72.81 596 GLY A CA 1
ATOM 4756 C C . GLY A 1 596 ? -4.677 12.095 1.616 1.00 72.81 596 GLY A C 1
ATOM 4757 O O . GLY A 1 596 ? -5.907 12.211 1.547 1.00 72.81 596 GLY A O 1
ATOM 4758 N N . ASP A 1 597 ? -4.056 11.125 2.291 1.00 80.69 597 ASP A N 1
ATOM 4759 C CA . ASP A 1 597 ? -4.747 10.030 2.975 1.00 80.69 597 ASP A CA 1
ATOM 4760 C C . ASP A 1 597 ? -5.546 10.501 4.186 1.00 80.69 597 ASP A C 1
ATOM 4762 O O . ASP A 1 597 ? -5.289 11.555 4.781 1.00 80.69 597 ASP A O 1
ATOM 4766 N N . ARG A 1 598 ? -6.538 9.689 4.561 1.00 85.06 598 ARG A N 1
ATOM 4767 C CA . ARG A 1 598 ? -7.376 9.885 5.744 1.00 85.06 598 ARG A CA 1
ATOM 4768 C C . ARG A 1 598 ? -7.535 8.571 6.492 1.00 85.06 598 ARG A C 1
ATOM 4770 O O . ARG A 1 598 ? -7.793 7.544 5.878 1.00 85.06 598 ARG A O 1
ATOM 4777 N N . THR A 1 599 ? -7.459 8.630 7.816 1.00 87.69 599 THR A N 1
ATOM 4778 C CA . THR A 1 599 ? -7.680 7.481 8.700 1.00 87.69 599 THR A CA 1
ATOM 4779 C C . THR A 1 599 ? -8.589 7.857 9.858 1.00 87.69 599 THR A C 1
ATOM 4781 O O . THR A 1 599 ? -8.626 9.014 10.278 1.00 87.69 599 THR A O 1
ATOM 4784 N N . GLU A 1 600 ? -9.284 6.869 10.412 1.00 87.38 600 GLU A N 1
ATOM 4785 C CA . GLU A 1 600 ? -10.071 7.010 11.636 1.00 87.38 600 GLU A CA 1
ATOM 4786 C C . GLU A 1 600 ? -9.474 6.154 12.752 1.00 87.38 600 GLU A C 1
ATOM 4788 O O . GLU A 1 600 ? -8.980 5.053 12.508 1.00 87.38 600 GLU A O 1
ATOM 4793 N N . PHE A 1 601 ? -9.490 6.671 13.978 1.00 85.94 601 PHE A N 1
ATOM 4794 C CA . PHE A 1 601 ? -9.131 5.932 15.187 1.00 85.94 601 PHE A CA 1
ATOM 4795 C C . PHE A 1 601 ? -9.772 6.577 16.418 1.00 85.94 601 PHE A C 1
ATOM 4797 O O . PHE A 1 601 ? -10.249 7.709 16.374 1.00 85.94 601 PHE A O 1
ATOM 4804 N N . THR A 1 602 ? -9.795 5.860 17.537 1.00 84.12 602 THR A N 1
ATOM 4805 C CA . THR A 1 602 ? -10.334 6.372 18.801 1.00 84.12 602 THR A CA 1
ATOM 4806 C C . THR A 1 602 ? -9.233 6.937 19.682 1.00 84.12 602 THR A C 1
ATOM 4808 O O . THR A 1 602 ? -8.194 6.302 19.867 1.00 84.12 602 THR A O 1
ATOM 4811 N N . ILE A 1 603 ? -9.488 8.094 20.287 1.00 85.50 603 ILE A N 1
ATOM 4812 C CA . ILE A 1 603 ? -8.647 8.658 21.340 1.00 85.50 603 ILE A CA 1
ATOM 4813 C C . ILE A 1 603 ? -9.336 8.442 22.678 1.00 85.50 603 ILE A C 1
ATOM 4815 O O . ILE A 1 603 ? -10.526 8.712 22.826 1.00 85.50 603 ILE A O 1
ATOM 4819 N N . LYS A 1 604 ? -8.556 7.977 23.653 1.00 85.56 604 LYS A N 1
ATOM 4820 C CA . LYS A 1 604 ? -8.990 7.744 25.027 1.00 85.56 604 LYS A CA 1
ATOM 4821 C C . LYS A 1 604 ? -8.214 8.651 25.974 1.00 85.56 604 LYS A C 1
ATOM 4823 O O . LYS A 1 604 ? -7.002 8.494 26.089 1.00 85.56 604 LYS A O 1
ATOM 4828 N N . VAL A 1 605 ? -8.873 9.592 26.640 1.00 85.81 605 VAL A N 1
ATOM 4829 C CA . VAL A 1 605 ? -8.240 10.591 27.516 1.00 85.81 605 VAL A CA 1
ATOM 4830 C C . VAL A 1 605 ? -9.040 10.755 28.807 1.00 85.81 605 VAL A C 1
ATOM 4832 O O . VAL A 1 605 ? -10.259 10.663 28.791 1.00 85.81 605 VAL A O 1
ATOM 4835 N N . ARG A 1 606 ? -8.376 11.004 29.935 1.00 85.69 606 ARG A N 1
ATOM 4836 C CA . ARG A 1 606 ? -9.036 11.332 31.210 1.00 85.69 606 ARG A CA 1
ATOM 4837 C C . ARG A 1 606 ? -9.110 12.849 31.376 1.00 85.69 606 ARG A C 1
ATOM 4839 O O . ARG A 1 606 ? -8.134 13.517 31.040 1.00 85.69 606 ARG A O 1
ATOM 4846 N N . THR A 1 607 ? -10.247 13.398 31.800 1.00 86.62 607 THR A N 1
ATOM 4847 C CA . THR A 1 607 ? -10.412 14.841 32.042 1.00 86.62 607 THR A CA 1
ATOM 4848 C C . THR A 1 607 ? -9.613 15.292 33.270 1.00 86.62 607 THR A C 1
ATOM 4850 O O . THR A 1 607 ? -9.394 14.475 34.166 1.00 86.62 607 THR A O 1
ATOM 4853 N N . PRO A 1 608 ? -9.183 16.569 33.327 1.00 87.44 608 PRO A N 1
ATOM 4854 C CA . PRO A 1 608 ? -8.540 17.143 34.504 1.00 87.44 608 PRO A CA 1
ATOM 4855 C C . PRO A 1 608 ? -9.344 16.923 35.788 1.00 87.44 608 PRO A C 1
ATOM 4857 O O . PRO A 1 608 ? -10.578 16.911 35.770 1.00 87.44 608 PRO A O 1
ATOM 4860 N N . THR A 1 609 ? -8.638 16.767 36.905 1.00 84.81 609 THR A N 1
ATOM 4861 C CA . THR A 1 609 ? -9.247 16.619 38.236 1.00 84.81 609 THR A CA 1
ATOM 4862 C C . THR A 1 609 ? -9.814 17.938 38.765 1.00 84.81 609 THR A C 1
ATOM 4864 O O . THR A 1 609 ? -10.813 17.950 39.485 1.00 84.81 609 THR A O 1
ATOM 4867 N N . GLU A 1 610 ? -9.218 19.061 38.369 1.00 85.06 610 GLU A N 1
ATOM 4868 C CA . GLU A 1 610 ? -9.679 20.402 38.712 1.00 85.06 610 GLU A CA 1
ATOM 4869 C C . GLU A 1 610 ? -10.753 20.893 37.732 1.00 85.06 610 GLU A C 1
ATOM 4871 O O . GLU A 1 610 ? -10.668 20.711 36.516 1.00 85.06 610 GLU A O 1
ATOM 4876 N N . SER A 1 611 ? -11.783 21.549 38.270 1.00 86.88 611 SER A N 1
ATOM 4877 C CA . SER A 1 611 ? -12.762 22.256 37.442 1.00 86.88 611 SER A CA 1
ATOM 4878 C C . SER A 1 611 ? -12.147 23.531 36.868 1.00 86.88 611 SER A C 1
ATOM 4880 O O . SER A 1 611 ? -11.405 24.236 37.547 1.00 86.88 611 SER A O 1
ATOM 4882 N N . GLY A 1 612 ? -12.482 23.860 35.626 1.00 87.75 612 GLY A N 1
ATOM 4883 C CA . GLY A 1 612 ? -11.907 25.004 34.932 1.00 87.75 612 GLY A CA 1
ATOM 4884 C C . GLY A 1 612 ? -12.145 24.972 33.428 1.00 87.75 612 GLY A C 1
ATOM 4885 O O . GLY A 1 612 ? -12.809 24.084 32.895 1.00 87.75 612 GLY A O 1
ATOM 4886 N N . LYS A 1 613 ? -11.595 25.962 32.725 1.00 88.94 613 LYS A N 1
ATOM 4887 C CA . LYS A 1 613 ? -11.599 26.012 31.260 1.00 88.94 613 LYS A CA 1
ATOM 4888 C C . LYS A 1 613 ? -10.298 25.427 30.729 1.00 88.94 613 LYS A C 1
ATOM 4890 O O . LYS A 1 613 ? -9.214 25.895 31.070 1.00 88.94 613 LYS A O 1
ATOM 4895 N N . TYR A 1 614 ? -10.416 24.429 29.864 1.00 90.31 614 TYR A N 1
ATOM 4896 C CA . TYR A 1 614 ? -9.282 23.748 29.256 1.00 90.31 614 TYR A CA 1
ATOM 4897 C C . TYR A 1 614 ? -9.446 23.687 27.738 1.00 90.31 614 TYR A C 1
ATOM 4899 O O . TYR A 1 614 ? -10.519 23.930 27.182 1.00 90.31 614 TYR A O 1
ATOM 4907 N N . ARG A 1 615 ? -8.361 23.344 27.047 1.00 90.62 615 ARG A N 1
ATOM 4908 C CA . ARG A 1 615 ? -8.393 22.916 25.650 1.00 90.62 615 ARG A CA 1
ATOM 4909 C C . ARG A 1 615 ? -7.799 21.517 25.548 1.00 90.62 615 ARG A C 1
ATOM 4911 O O . ARG A 1 615 ? -6.704 21.264 26.057 1.00 90.62 615 ARG A O 1
ATOM 4918 N N . LEU A 1 616 ? -8.491 20.612 24.867 1.00 89.88 616 LEU A N 1
ATOM 4919 C CA . LEU A 1 616 ? -7.913 19.340 24.456 1.00 89.88 616 LEU A CA 1
ATOM 4920 C C . LEU A 1 616 ? -7.093 19.582 23.190 1.00 89.88 616 LEU A C 1
ATOM 4922 O O . LEU A 1 616 ? -7.635 19.972 22.159 1.00 89.88 616 LEU A O 1
ATOM 4926 N N . ARG A 1 617 ? -5.778 19.385 23.272 1.00 90.62 617 ARG A N 1
ATOM 4927 C CA . ARG A 1 617 ? -4.862 19.536 22.141 1.00 90.62 617 ARG A CA 1
ATOM 4928 C C . ARG A 1 617 ? -4.599 18.189 21.491 1.00 90.62 617 ARG A C 1
ATOM 4930 O O . ARG A 1 617 ? -4.059 17.305 22.158 1.00 90.62 617 ARG A O 1
ATOM 4937 N N . LEU A 1 618 ? -4.884 18.086 20.196 1.00 90.94 618 LEU A N 1
ATOM 4938 C CA . LEU A 1 618 ? -4.473 16.972 19.343 1.00 90.94 618 LEU A CA 1
ATOM 4939 C C . LEU A 1 618 ? -3.301 17.407 18.455 1.00 90.94 618 LEU A C 1
ATOM 4941 O O . LEU A 1 618 ? -3.338 18.454 17.807 1.00 90.94 618 LEU A O 1
ATOM 4945 N N . ALA A 1 619 ? -2.222 16.627 18.458 1.00 91.19 619 ALA A N 1
ATOM 4946 C CA . ALA A 1 619 ? -1.040 16.907 17.648 1.00 91.19 619 ALA A CA 1
ATOM 4947 C C . ALA A 1 619 ? -0.304 15.623 17.259 1.00 91.19 619 ALA A C 1
ATOM 4949 O O . ALA A 1 619 ? -0.389 14.612 17.955 1.00 91.19 619 ALA A O 1
ATOM 4950 N N . LEU A 1 620 ? 0.462 15.691 16.171 1.00 92.38 620 LEU A N 1
ATOM 4951 C CA . LEU A 1 620 ? 1.329 14.605 15.724 1.00 92.38 620 LEU A CA 1
ATOM 4952 C C . LEU A 1 620 ? 2.778 14.829 16.164 1.00 92.38 620 LEU A C 1
ATOM 4954 O O . LEU A 1 620 ? 3.294 15.950 16.098 1.00 92.38 620 LEU A O 1
ATOM 4958 N N . PHE A 1 621 ? 3.434 13.752 16.588 1.00 88.38 621 PHE A N 1
ATOM 4959 C CA . PHE A 1 621 ? 4.846 13.724 16.960 1.00 88.38 621 PHE A CA 1
ATOM 4960 C C . PHE A 1 621 ? 5.593 12.717 16.088 1.00 88.38 621 PHE A C 1
ATOM 4962 O O . PHE A 1 621 ? 5.166 11.569 15.974 1.00 88.38 621 PHE A O 1
ATOM 4969 N N . HIS A 1 622 ? 6.700 13.138 15.478 1.00 86.31 622 HIS A N 1
ATOM 4970 C CA . HIS A 1 622 ? 7.531 12.280 14.639 1.00 86.31 622 HIS A CA 1
ATOM 4971 C C . HIS A 1 622 ? 8.659 11.688 15.477 1.00 86.31 622 HIS A C 1
ATOM 4973 O O . HIS A 1 622 ? 9.602 12.387 15.858 1.00 86.31 622 HIS A O 1
ATOM 4979 N N . ASN A 1 623 ? 8.574 10.390 15.767 1.00 75.69 623 ASN A N 1
ATOM 4980 C CA . ASN A 1 623 ? 9.488 9.730 16.695 1.00 75.69 623 ASN A CA 1
ATOM 4981 C C . ASN A 1 623 ? 10.945 9.784 16.217 1.00 75.69 623 ASN A C 1
ATOM 4983 O O . ASN A 1 623 ? 11.845 9.986 17.025 1.00 75.69 623 ASN A O 1
ATOM 4987 N N . GLY A 1 624 ? 11.167 9.685 14.906 1.00 67.44 624 GLY A N 1
ATOM 4988 C CA . GLY A 1 624 ? 12.509 9.739 14.331 1.00 67.44 624 GLY A CA 1
ATOM 4989 C C . GLY A 1 624 ? 13.158 11.120 14.386 1.00 67.44 624 GLY A C 1
ATOM 4990 O O . GLY A 1 624 ? 14.376 11.214 14.502 1.00 67.44 624 GLY A O 1
ATOM 4991 N N . PHE A 1 625 ? 12.350 12.187 14.357 1.00 71.69 625 PHE A N 1
ATOM 4992 C CA . PHE A 1 625 ? 12.842 13.567 14.442 1.00 71.69 625 PHE A CA 1
ATOM 4993 C C . PHE A 1 625 ? 12.934 14.054 15.886 1.00 71.69 625 PHE A C 1
ATOM 4995 O O . PHE A 1 625 ? 13.611 15.041 16.160 1.00 71.69 625 PHE A O 1
ATOM 5002 N N . GLY A 1 626 ? 12.232 13.392 16.811 1.00 76.00 626 GLY A N 1
ATOM 5003 C CA . GLY A 1 626 ? 12.087 13.863 18.185 1.00 76.00 626 GLY A CA 1
ATOM 5004 C C . GLY A 1 626 ? 11.323 15.188 18.280 1.00 76.00 626 GLY A C 1
ATOM 5005 O O . GLY A 1 626 ? 11.484 15.916 19.257 1.00 76.00 626 GLY A O 1
ATOM 5006 N N . GLN A 1 627 ? 10.515 15.522 17.270 1.00 81.38 627 GLN A N 1
ATOM 5007 C CA . GLN A 1 627 ? 9.840 16.813 17.143 1.00 81.38 627 GLN A CA 1
ATOM 5008 C C . GLN A 1 627 ? 8.356 16.658 16.816 1.00 81.38 627 GLN A C 1
ATOM 5010 O O . GLN A 1 627 ? 7.896 15.636 16.300 1.00 81.38 627 GLN A O 1
ATOM 5015 N N . TRP A 1 628 ? 7.590 17.705 17.114 1.00 86.25 628 TRP A N 1
ATOM 5016 C CA . TRP A 1 628 ? 6.191 17.778 16.723 1.00 86.25 628 TRP A CA 1
ATOM 5017 C C . TRP A 1 628 ? 6.079 18.180 15.254 1.00 86.25 628 TRP A C 1
ATOM 5019 O O . TRP A 1 628 ? 6.823 19.033 14.785 1.00 86.25 628 TRP A O 1
ATOM 5029 N N . LEU A 1 629 ? 5.107 17.643 14.518 1.00 86.31 629 LEU A N 1
ATOM 5030 C CA . LEU A 1 629 ? 4.974 18.008 13.101 1.00 86.31 629 LEU A CA 1
ATOM 5031 C C . LEU A 1 629 ? 4.700 19.509 12.891 1.00 86.31 629 LEU A C 1
ATOM 5033 O O . LEU A 1 629 ? 5.207 20.093 11.943 1.00 86.31 629 LEU A O 1
ATOM 5037 N N . HIS A 1 630 ? 3.988 20.159 13.817 1.00 83.19 630 HIS A N 1
ATOM 5038 C CA . HIS A 1 630 ? 3.768 21.612 13.789 1.00 83.19 630 HIS A CA 1
ATOM 5039 C C . HIS A 1 630 ? 5.018 22.449 14.116 1.00 83.19 630 HIS A C 1
ATOM 5041 O O . HIS A 1 630 ? 5.006 23.656 13.908 1.00 83.19 630 HIS A O 1
ATOM 5047 N N . THR A 1 631 ? 6.088 21.852 14.657 1.00 80.75 631 THR A N 1
ATOM 5048 C CA . THR A 1 631 ? 7.376 22.553 14.823 1.00 80.75 631 THR A CA 1
ATOM 5049 C C . THR A 1 631 ? 8.276 22.390 13.604 1.00 80.75 631 THR A C 1
ATOM 5051 O O . THR A 1 631 ? 9.157 23.216 13.398 1.00 80.75 631 THR A O 1
ATOM 5054 N N . LEU A 1 632 ? 8.044 21.355 12.791 1.00 75.81 632 LEU A N 1
ATOM 5055 C CA . LEU A 1 632 ? 8.765 21.118 11.538 1.00 75.81 632 LEU A CA 1
ATOM 5056 C C . LEU A 1 632 ? 8.212 21.950 10.379 1.00 75.81 632 LEU A C 1
ATOM 5058 O O . LEU A 1 632 ? 8.955 22.281 9.461 1.00 75.81 632 LEU A O 1
ATOM 5062 N N . ASP A 1 633 ? 6.924 22.299 10.420 1.00 75.75 633 ASP A N 1
ATOM 5063 C CA . ASP A 1 633 ? 6.308 23.209 9.457 1.00 75.75 633 ASP A CA 1
ATOM 5064 C C . ASP A 1 633 ? 5.426 24.249 10.174 1.00 75.75 633 ASP A C 1
ATOM 5066 O O . ASP A 1 633 ? 4.361 23.900 10.693 1.00 75.75 633 ASP A O 1
ATOM 5070 N N . PRO A 1 634 ? 5.824 25.537 10.185 1.00 69.81 634 PRO A N 1
ATOM 5071 C CA . PRO A 1 634 ? 5.059 26.609 10.822 1.00 69.81 634 PRO A CA 1
ATOM 5072 C C . PRO A 1 634 ? 3.663 26.836 10.225 1.00 69.81 634 PRO A C 1
ATOM 5074 O O . PRO A 1 634 ? 2.833 27.492 10.851 1.00 69.81 634 PRO A O 1
ATOM 5077 N N . ALA A 1 635 ? 3.386 26.330 9.016 1.00 69.94 635 ALA A N 1
ATOM 5078 C CA . ALA A 1 635 ? 2.056 26.409 8.410 1.00 69.94 635 ALA A CA 1
ATOM 5079 C C . ALA A 1 635 ? 1.050 25.423 9.035 1.00 69.94 635 ALA A C 1
ATOM 5081 O O . ALA A 1 635 ? -0.130 25.444 8.682 1.00 69.94 635 ALA A O 1
ATOM 5082 N N . THR A 1 636 ? 1.502 24.562 9.948 1.00 79.44 636 THR A N 1
ATOM 5083 C CA . THR A 1 636 ? 0.684 23.551 10.611 1.00 79.44 636 THR A CA 1
ATOM 5084 C C . THR A 1 636 ? 0.492 23.912 12.067 1.00 79.44 636 THR A C 1
ATOM 5086 O O . THR A 1 636 ? 1.451 24.074 12.811 1.00 79.44 636 THR A O 1
ATOM 5089 N N . THR A 1 637 ? -0.761 24.015 12.498 1.00 79.38 637 THR A N 1
ATOM 5090 C CA . THR A 1 637 ? -1.116 24.329 13.883 1.00 79.38 637 THR A CA 1
ATOM 5091 C C . THR A 1 637 ? -1.720 23.105 14.568 1.00 79.38 637 THR A C 1
ATOM 5093 O O . THR A 1 637 ? -2.457 22.357 13.930 1.00 79.38 637 THR A O 1
ATOM 5096 N N . PRO A 1 638 ? -1.453 22.874 15.865 1.00 81.69 638 PRO A N 1
ATOM 5097 C CA . PRO A 1 638 ? -2.195 21.888 16.644 1.00 81.69 638 PRO A CA 1
ATOM 5098 C C . PRO A 1 638 ? -3.692 22.195 16.663 1.00 81.69 638 PRO A C 1
ATOM 5100 O O . PRO A 1 638 ? -4.074 23.350 16.851 1.00 81.69 638 PRO A O 1
ATOM 5103 N N . ASP A 1 639 ? -4.520 21.158 16.573 1.00 83.75 639 ASP A N 1
ATOM 5104 C CA . ASP A 1 639 ? -5.963 21.299 16.741 1.00 83.75 639 ASP A CA 1
ATOM 5105 C C . ASP A 1 639 ? -6.295 21.406 18.235 1.00 83.75 639 ASP A C 1
ATOM 5107 O O . ASP A 1 639 ? -5.824 20.613 19.061 1.00 83.75 639 ASP A O 1
ATOM 5111 N N . LEU A 1 640 ? -7.075 22.428 18.590 1.00 88.00 640 LEU A N 1
ATOM 5112 C CA . LEU A 1 640 ? -7.448 22.765 19.962 1.00 88.00 640 LEU A CA 1
ATOM 5113 C C . LEU A 1 640 ? -8.970 22.758 20.100 1.00 88.00 640 LEU A C 1
ATOM 5115 O O . LEU A 1 640 ? -9.652 23.578 19.492 1.00 88.00 640 LEU A O 1
ATOM 5119 N N . PHE A 1 641 ? -9.486 21.882 20.957 1.00 88.19 641 PHE A N 1
ATOM 5120 C CA . PHE A 1 641 ? -10.916 21.766 21.241 1.00 88.19 641 PHE A CA 1
ATOM 5121 C C . PHE A 1 641 ? -11.210 22.376 22.618 1.00 88.19 641 PHE A C 1
ATOM 5123 O O . PHE A 1 641 ? -10.676 21.871 23.609 1.00 88.19 641 PHE A O 1
ATOM 5130 N N . PRO A 1 642 ? -11.983 23.471 22.722 1.00 89.25 642 PRO A N 1
ATOM 5131 C CA . PRO A 1 642 ? -12.320 24.071 24.010 1.00 89.25 642 PRO A CA 1
ATOM 5132 C C . PRO A 1 642 ? -13.276 23.166 24.795 1.00 89.25 642 PRO A C 1
ATOM 5134 O O . PRO A 1 642 ? -14.263 22.692 24.247 1.00 89.25 642 PRO A O 1
ATOM 5137 N N . VAL A 1 643 ? -12.994 22.943 26.081 1.00 87.19 643 VAL A N 1
ATOM 5138 C CA . VAL A 1 643 ? -13.840 22.136 26.972 1.00 87.19 643 VAL A CA 1
ATOM 5139 C C . VAL A 1 643 ? -13.873 22.769 28.360 1.00 87.19 643 VAL A C 1
ATOM 5141 O O . VAL A 1 643 ? -12.830 23.044 28.960 1.00 87.19 643 VAL A O 1
ATOM 5144 N N . ALA A 1 644 ? -15.071 22.982 28.894 1.00 87.38 644 ALA A N 1
ATOM 5145 C CA . ALA A 1 644 ? -15.266 23.358 30.286 1.00 87.38 644 ALA A CA 1
ATOM 5146 C C . ALA A 1 644 ? -15.384 22.100 31.157 1.00 87.38 644 ALA A C 1
ATOM 5148 O O . ALA A 1 644 ? -16.243 21.248 30.935 1.00 87.38 644 ALA A O 1
ATOM 5149 N N . ILE A 1 645 ? -14.521 21.999 32.163 1.00 86.81 645 ILE A N 1
ATOM 5150 C CA . ILE A 1 645 ? -14.551 20.934 33.160 1.00 86.81 645 ILE A CA 1
ATOM 5151 C C . ILE A 1 645 ? -15.294 21.449 34.393 1.00 86.81 645 ILE A C 1
ATOM 5153 O O . ILE A 1 645 ? -14.857 22.417 35.015 1.00 86.81 645 ILE A O 1
ATOM 5157 N N . GLY A 1 646 ? -16.431 20.841 34.734 1.00 76.69 646 GLY A N 1
ATOM 5158 C CA . GLY A 1 646 ? -17.242 21.245 35.885 1.00 76.69 646 GLY A CA 1
ATOM 5159 C C . GLY A 1 646 ? -18.596 20.533 35.991 1.00 76.69 646 GLY A C 1
ATOM 5160 O O . GLY A 1 646 ? -19.064 19.908 35.044 1.00 76.69 646 GLY A O 1
ATOM 5161 N N . GLY A 1 647 ? -19.230 20.650 37.163 1.00 61.44 647 GLY A N 1
ATOM 5162 C CA . GLY A 1 647 ? -20.540 20.060 37.478 1.00 61.44 647 GLY A CA 1
ATOM 5163 C C . GLY A 1 647 ? -20.467 18.891 38.469 1.00 61.44 647 GLY A C 1
ATOM 5164 O O . GLY A 1 647 ? -19.477 18.164 38.523 1.00 61.44 647 GLY A O 1
ATOM 5165 N N . ALA A 1 648 ? -21.517 18.720 39.283 1.00 50.69 648 ALA A N 1
ATOM 5166 C CA . ALA A 1 648 ? -21.634 17.585 40.196 1.00 50.69 648 ALA A CA 1
ATOM 5167 C C . ALA A 1 648 ? -21.686 16.270 39.403 1.00 50.69 648 ALA A C 1
ATOM 5169 O O . ALA A 1 648 ? -22.351 16.193 38.367 1.00 50.69 648 ALA A O 1
ATOM 5170 N N . LYS A 1 649 ? -21.008 15.231 39.908 1.00 48.69 649 LYS A N 1
ATOM 5171 C CA . LYS A 1 649 ? -21.112 13.851 39.415 1.00 48.69 649 LYS A CA 1
ATOM 5172 C C . LYS A 1 649 ? -22.603 13.478 39.403 1.00 48.69 649 LYS A C 1
ATOM 5174 O O . LYS A 1 649 ? -23.180 13.233 40.456 1.00 48.69 649 LYS A O 1
ATOM 5179 N N . LYS A 1 650 ? -23.261 13.513 38.240 1.00 49.88 650 LYS A N 1
ATOM 5180 C CA . LYS A 1 650 ? -24.654 13.067 38.121 1.00 49.88 650 LYS A CA 1
ATOM 5181 C C . LYS A 1 650 ? -24.640 11.567 38.400 1.00 49.88 650 LYS A C 1
ATOM 5183 O O . LYS A 1 650 ? -24.013 10.833 37.639 1.00 49.88 650 LYS A O 1
ATOM 5188 N N . GLU A 1 651 ? -25.252 11.117 39.495 1.00 56.19 651 GLU A N 1
ATOM 5189 C CA . GLU A 1 651 ? -25.426 9.682 39.733 1.00 56.19 651 GLU A CA 1
ATOM 5190 C C . GLU A 1 651 ? -26.304 9.123 38.614 1.00 56.19 651 GLU A C 1
ATOM 5192 O O . GLU A 1 651 ? -27.510 9.360 38.550 1.00 56.19 651 GLU A O 1
ATOM 5197 N N . LEU A 1 652 ? -25.667 8.449 37.660 1.00 63.25 652 LEU A N 1
ATOM 5198 C CA . LEU A 1 652 ? -26.359 7.734 36.601 1.00 63.25 652 LEU A CA 1
ATOM 5199 C C . LEU A 1 652 ? -26.883 6.428 37.191 1.00 63.25 652 LEU A C 1
ATOM 5201 O O . LEU A 1 652 ? -26.125 5.690 37.831 1.00 63.25 652 LEU A O 1
ATOM 5205 N N . SER A 1 653 ? -28.149 6.105 36.922 1.00 75.50 653 SER A N 1
ATOM 5206 C CA . SER A 1 653 ? -28.683 4.768 37.181 1.00 75.50 653 SER A CA 1
ATOM 5207 C C . SER A 1 653 ? -27.754 3.711 36.562 1.00 75.50 653 SER A C 1
ATOM 5209 O O . SER A 1 653 ? -27.215 3.955 35.480 1.00 75.50 653 SER A O 1
ATOM 5211 N N . PRO A 1 654 ? -27.538 2.541 37.193 1.00 81.56 654 PRO A N 1
ATOM 5212 C CA . PRO A 1 654 ? -26.626 1.526 36.659 1.00 81.56 654 PRO A CA 1
ATOM 5213 C C . PRO A 1 654 ? -26.946 1.139 35.215 1.00 81.56 654 PRO A C 1
ATOM 5215 O O . PRO A 1 654 ? -26.046 0.992 34.395 1.00 81.56 654 PRO A O 1
ATOM 5218 N N . LEU A 1 655 ? -28.232 1.040 34.886 1.00 86.06 655 LEU A N 1
ATOM 5219 C CA . LEU A 1 655 ? -28.724 0.639 33.576 1.00 86.06 655 LEU A CA 1
ATOM 5220 C C . LEU A 1 655 ? -29.703 1.686 33.053 1.00 86.06 655 LEU A C 1
ATOM 5222 O O . LEU A 1 655 ? -30.813 1.805 33.563 1.00 86.06 655 LEU A O 1
ATOM 5226 N N . ALA A 1 656 ? -29.282 2.447 32.046 1.00 85.81 656 ALA A N 1
ATOM 5227 C CA . ALA A 1 656 ? -30.117 3.425 31.359 1.00 85.81 656 ALA A CA 1
ATOM 5228 C C . ALA A 1 656 ? -29.717 3.498 29.884 1.00 85.81 656 ALA A C 1
ATOM 5230 O O . ALA A 1 656 ? -28.534 3.383 29.559 1.00 85.81 656 ALA A O 1
ATOM 5231 N N . ALA A 1 657 ? -30.697 3.677 28.999 1.00 88.88 657 ALA A N 1
ATOM 5232 C CA . ALA A 1 657 ? -30.474 3.716 27.560 1.00 88.88 657 ALA A CA 1
ATOM 5233 C C . ALA A 1 657 ? -31.359 4.755 26.868 1.00 88.88 657 ALA A C 1
ATOM 5235 O O . ALA A 1 657 ? -32.521 4.928 27.234 1.00 88.88 657 ALA A O 1
ATOM 5236 N N . THR A 1 658 ? -30.839 5.364 25.805 1.00 87.88 658 THR A N 1
ATOM 5237 C CA . THR A 1 658 ? -31.632 6.114 24.821 1.00 87.88 658 THR A CA 1
ATOM 5238 C C . THR A 1 658 ? -31.501 5.493 23.434 1.00 87.88 658 THR A C 1
ATOM 5240 O O . THR A 1 658 ? -30.452 4.957 23.072 1.00 87.88 658 THR A O 1
ATOM 5243 N N . TYR A 1 659 ? -32.581 5.555 22.649 1.00 88.19 659 TYR A N 1
ATOM 5244 C CA . TYR A 1 659 ? -32.658 4.962 21.312 1.00 88.19 659 TYR A CA 1
ATOM 5245 C C . TYR A 1 659 ? -32.864 6.051 20.253 1.00 88.19 659 TYR A C 1
ATOM 5247 O O . TYR A 1 659 ? -33.915 6.688 20.227 1.00 88.19 659 TYR A O 1
ATOM 5255 N N . SER A 1 660 ? -31.884 6.280 19.375 1.00 83.56 660 SER A N 1
ATOM 5256 C CA . SER A 1 660 ? -32.027 7.203 18.238 1.00 83.56 660 SER A CA 1
ATOM 5257 C C . SER A 1 660 ? -30.870 7.078 17.236 1.00 83.56 660 SER A C 1
ATOM 5259 O O . SER A 1 660 ? -29.718 7.160 17.664 1.00 83.56 660 SER A O 1
ATOM 5261 N N . PRO A 1 661 ? -31.120 6.955 15.913 1.00 82.06 661 PRO A N 1
ATOM 5262 C CA . PRO A 1 661 ? -32.427 6.832 15.255 1.00 82.06 661 PRO A CA 1
ATOM 5263 C C . PRO A 1 661 ? -33.049 5.437 15.449 1.00 82.06 661 PRO A C 1
ATOM 5265 O O . PRO A 1 661 ? -32.344 4.488 15.785 1.00 82.06 661 PRO A O 1
ATOM 5268 N N . VAL A 1 662 ? -34.363 5.311 15.220 1.00 89.56 662 VAL A N 1
ATOM 5269 C CA . VAL A 1 662 ? -35.134 4.058 15.348 1.00 89.56 662 VAL A CA 1
ATOM 5270 C C . VAL A 1 662 ? -35.914 3.788 14.058 1.00 89.56 662 VAL A C 1
ATOM 5272 O O . VAL A 1 662 ? -36.553 4.681 13.506 1.00 89.56 662 VAL A O 1
ATOM 5275 N N . THR A 1 663 ? -35.884 2.550 13.569 1.00 92.69 663 THR A N 1
ATOM 5276 C CA . THR A 1 663 ? -36.664 2.087 12.413 1.00 92.69 663 THR A CA 1
ATOM 5277 C C . THR A 1 663 ? -37.295 0.739 12.739 1.00 92.69 663 THR A C 1
ATOM 5279 O O . THR A 1 663 ? -36.585 -0.251 12.924 1.00 92.69 663 THR A O 1
ATOM 5282 N N . LEU A 1 664 ? -38.630 0.713 12.812 1.00 93.00 664 LEU A N 1
ATOM 5283 C CA . LEU A 1 664 ? -39.436 -0.462 13.154 1.00 93.00 664 LEU A CA 1
ATOM 5284 C C . LEU A 1 664 ? -40.437 -0.769 12.029 1.00 93.00 664 LEU A C 1
ATOM 5286 O O . LEU A 1 664 ? -40.943 0.167 11.398 1.00 93.00 664 LEU A O 1
ATOM 5290 N N . PRO A 1 665 ? -40.739 -2.052 11.762 1.00 90.62 665 PRO A N 1
ATOM 5291 C CA . PRO A 1 665 ? -41.747 -2.423 10.775 1.00 90.62 665 PRO A CA 1
ATOM 5292 C C . PRO A 1 665 ? -43.152 -2.023 11.240 1.00 90.62 665 PRO A C 1
ATOM 5294 O O . PRO A 1 665 ? -43.420 -1.958 12.434 1.00 90.62 665 PRO A O 1
ATOM 5297 N N . LYS A 1 666 ? -44.058 -1.777 10.286 1.00 91.62 666 LYS A N 1
ATOM 5298 C CA . LYS A 1 666 ? -45.483 -1.477 10.547 1.00 91.62 666 LYS A CA 1
ATOM 5299 C C . LYS A 1 666 ? -46.443 -2.534 9.993 1.00 91.62 666 LYS A C 1
ATOM 5301 O O . LYS A 1 666 ? -47.608 -2.548 10.363 1.00 91.62 666 LYS A O 1
ATOM 5306 N N . LYS A 1 667 ? -45.961 -3.392 9.091 1.00 88.12 667 LYS A N 1
ATOM 5307 C CA . LYS A 1 667 ? -46.720 -4.475 8.459 1.00 88.12 667 LYS A CA 1
ATOM 5308 C C . LYS A 1 667 ? -45.788 -5.594 7.994 1.00 88.12 667 LYS A C 1
ATOM 5310 O O . LYS A 1 667 ? -44.634 -5.297 7.675 1.00 88.12 667 LYS A O 1
ATOM 5315 N N . GLY A 1 668 ? -46.282 -6.826 7.922 1.00 83.06 668 GLY A N 1
ATOM 5316 C CA . GLY A 1 668 ? -45.559 -7.998 7.422 1.00 83.06 668 GLY A CA 1
ATOM 5317 C C . GLY A 1 668 ? -46.483 -9.180 7.131 1.00 83.06 668 GLY A C 1
ATOM 5318 O O . GLY A 1 668 ? -47.663 -9.152 7.466 1.00 83.06 668 GLY A O 1
ATOM 5319 N N . LEU A 1 669 ? -45.952 -10.223 6.495 1.00 78.88 669 LEU A N 1
ATOM 5320 C CA . LEU A 1 669 ? -46.691 -11.467 6.270 1.00 78.88 669 LEU A CA 1
ATOM 5321 C C . LEU A 1 669 ? -46.516 -12.407 7.471 1.00 78.88 669 LEU A C 1
ATOM 5323 O O . LEU A 1 669 ? -45.491 -12.382 8.152 1.00 78.88 669 LEU A O 1
ATOM 5327 N N . ALA A 1 670 ? -47.513 -13.249 7.725 1.00 80.12 670 ALA A N 1
ATOM 5328 C CA . ALA A 1 670 ? -47.461 -14.268 8.762 1.00 80.12 670 ALA A CA 1
ATOM 5329 C C . ALA A 1 670 ? -46.234 -15.169 8.571 1.00 80.12 670 ALA A C 1
ATOM 5331 O O . ALA A 1 670 ? -45.959 -15.600 7.456 1.00 80.12 670 ALA A O 1
ATOM 5332 N N . GLY A 1 671 ? -45.478 -15.436 9.637 1.00 75.94 671 GLY A N 1
ATOM 5333 C CA . GLY A 1 671 ? -44.260 -16.256 9.583 1.00 75.94 671 GLY A CA 1
ATOM 5334 C C . GLY A 1 671 ? -43.073 -15.651 8.813 1.00 75.94 671 GLY A C 1
ATOM 5335 O O . GLY A 1 671 ? -42.066 -16.335 8.639 1.00 75.94 671 GLY A O 1
ATOM 5336 N N . ASP A 1 672 ? -43.167 -14.403 8.339 1.00 80.38 672 ASP A N 1
ATOM 5337 C CA . ASP A 1 672 ? -42.050 -13.688 7.710 1.00 80.38 672 ASP A CA 1
ATOM 5338 C C . ASP A 1 672 ? -41.006 -13.254 8.758 1.00 80.38 672 ASP A C 1
ATOM 5340 O O . ASP A 1 672 ? -41.259 -13.272 9.961 1.00 80.38 672 ASP A O 1
ATOM 5344 N N . THR A 1 673 ? -39.812 -12.855 8.320 1.00 86.75 673 THR A N 1
ATOM 5345 C CA . THR A 1 673 ? -38.783 -12.262 9.185 1.00 86.75 673 THR A CA 1
ATOM 5346 C C . THR A 1 673 ? -38.426 -10.865 8.694 1.00 86.75 673 THR A C 1
ATOM 5348 O O . THR A 1 673 ? -37.790 -10.691 7.654 1.00 86.75 673 THR A O 1
ATOM 5351 N N . LEU A 1 674 ? -38.793 -9.848 9.472 1.00 86.94 674 LEU A N 1
ATOM 5352 C CA . LEU A 1 674 ? -38.447 -8.452 9.201 1.00 86.94 674 LEU A CA 1
ATOM 5353 C C . LEU A 1 674 ? -37.222 -8.018 10.009 1.00 86.94 674 LEU A C 1
ATOM 5355 O O . LEU A 1 674 ? -36.693 -8.761 10.827 1.00 86.94 674 LEU A O 1
ATOM 5359 N N . LYS A 1 675 ? -36.744 -6.796 9.773 1.00 90.19 675 LYS A N 1
ATOM 5360 C CA . LYS A 1 675 ? -35.596 -6.221 10.484 1.00 90.19 675 LYS A CA 1
ATOM 5361 C C . LYS A 1 675 ? -36.015 -4.970 11.242 1.00 90.19 675 LYS A C 1
ATOM 5363 O O . LYS A 1 675 ? -36.677 -4.103 10.672 1.00 90.19 675 LYS A O 1
ATOM 5368 N N . ALA A 1 676 ? -35.581 -4.857 12.494 1.00 91.75 676 ALA A N 1
ATOM 5369 C CA . ALA A 1 676 ? -35.584 -3.601 13.237 1.00 91.75 676 ALA A CA 1
ATOM 5370 C C . ALA A 1 676 ? -34.152 -3.100 13.417 1.00 91.75 676 ALA A C 1
ATOM 5372 O O . ALA A 1 676 ? -33.255 -3.875 13.753 1.00 91.75 676 ALA A O 1
ATOM 5373 N N . THR A 1 677 ? -33.948 -1.797 13.217 1.00 91.69 677 THR A N 1
ATOM 5374 C CA . THR A 1 677 ? -32.653 -1.146 13.448 1.00 91.69 677 THR A CA 1
ATOM 5375 C C . THR A 1 677 ? -32.812 0.041 14.376 1.00 91.69 677 THR A C 1
ATOM 5377 O O . THR A 1 677 ? -33.683 0.884 14.158 1.00 91.69 677 THR A O 1
ATOM 5380 N N . LEU A 1 678 ? -31.935 0.145 15.368 1.00 91.81 678 LEU A N 1
ATOM 5381 C CA . LEU A 1 678 ? -31.844 1.310 16.239 1.00 91.81 678 LEU A CA 1
ATOM 5382 C C . LEU A 1 678 ? -30.394 1.592 16.626 1.00 91.81 678 LEU A C 1
ATOM 5384 O O . LEU A 1 678 ? -29.564 0.690 16.604 1.00 91.81 678 LEU A O 1
ATOM 5388 N N . THR A 1 679 ? -30.089 2.819 17.027 1.00 90.56 679 THR A N 1
ATOM 5389 C CA . THR A 1 679 ? -28.839 3.114 17.738 1.00 90.56 679 THR A CA 1
ATOM 5390 C C . THR A 1 679 ? -29.151 3.282 19.215 1.00 90.56 679 THR A C 1
ATOM 5392 O O . THR A 1 679 ? -29.943 4.150 19.575 1.00 90.56 679 THR A O 1
ATOM 5395 N N . ALA A 1 680 ? -28.556 2.439 20.057 1.00 90.19 680 ALA A N 1
ATOM 5396 C CA . ALA A 1 680 ? -28.699 2.507 21.505 1.00 90.19 680 ALA A CA 1
ATOM 5397 C C . ALA A 1 680 ? -27.470 3.179 22.119 1.00 90.19 680 ALA A C 1
ATOM 5399 O O . ALA A 1 680 ? -26.346 2.761 21.835 1.00 90.19 680 ALA A O 1
ATOM 5400 N N . ARG A 1 681 ? -27.685 4.188 22.964 1.00 88.31 681 ARG A N 1
ATOM 5401 C CA . ARG A 1 681 ? -26.653 4.854 23.764 1.00 88.31 681 ARG A CA 1
ATOM 5402 C C . ARG A 1 681 ? -26.734 4.395 25.213 1.00 88.31 681 ARG A C 1
ATOM 5404 O O . ARG A 1 681 ? -27.828 4.358 25.770 1.00 88.31 681 ARG A O 1
ATOM 5411 N N . ASN A 1 682 ? -25.596 4.073 25.820 1.00 89.69 682 ASN A N 1
ATOM 5412 C CA . ASN A 1 682 ? -25.514 3.752 27.239 1.00 89.69 682 ASN A CA 1
ATOM 5413 C C . ASN A 1 682 ? -25.510 5.034 28.074 1.00 89.69 682 ASN A C 1
ATOM 5415 O O . ASN A 1 682 ? -24.492 5.708 28.179 1.00 89.69 682 ASN A O 1
ATOM 5419 N N . ASP A 1 683 ? -26.642 5.370 28.682 1.00 83.50 683 ASP A N 1
ATOM 5420 C CA . ASP A 1 683 ? -26.769 6.521 29.582 1.00 83.50 683 ASP A CA 1
ATOM 5421 C C . ASP A 1 683 ? -26.593 6.137 31.059 1.00 83.50 683 ASP A C 1
ATOM 5423 O O . ASP A 1 683 ? -26.718 6.987 31.940 1.00 83.50 683 ASP A O 1
ATOM 5427 N N . GLY A 1 684 ? -26.317 4.860 31.342 1.00 82.75 684 GLY A N 1
ATOM 5428 C CA . GLY A 1 684 ? -26.127 4.342 32.691 1.00 82.75 684 GLY A CA 1
ATOM 5429 C C . GLY A 1 684 ? -24.671 4.346 33.151 1.00 82.75 684 GLY A C 1
ATOM 5430 O O . GLY A 1 684 ? -23.741 4.479 32.356 1.00 82.75 684 GLY A O 1
ATOM 5431 N N . SER A 1 685 ? -24.449 4.165 34.454 1.00 79.69 685 SER A N 1
ATOM 5432 C CA . SER A 1 685 ? -23.101 4.074 35.044 1.00 79.69 685 SER A CA 1
ATOM 5433 C C . SER A 1 685 ? -22.421 2.711 34.844 1.00 79.69 685 SER A C 1
ATOM 5435 O O . SER A 1 685 ? -21.210 2.604 35.040 1.00 79.69 685 SER A O 1
ATOM 5437 N N . ARG A 1 686 ? -23.161 1.661 34.454 1.00 86.62 686 ARG A N 1
ATOM 5438 C CA . ARG A 1 686 ? -22.622 0.311 34.225 1.00 86.62 686 ARG A CA 1
ATOM 5439 C C . ARG A 1 686 ? -22.241 0.126 32.756 1.00 86.62 686 ARG A C 1
ATOM 5441 O O . ARG A 1 686 ? -23.064 0.319 31.861 1.00 86.62 686 ARG A O 1
ATOM 5448 N N . ARG A 1 687 ? -21.008 -0.328 32.501 1.00 84.31 687 ARG A N 1
ATOM 5449 C CA . ARG A 1 687 ? -20.598 -0.811 31.173 1.00 84.31 687 ARG A CA 1
ATOM 5450 C C . ARG A 1 687 ? -21.480 -1.989 30.768 1.00 84.31 687 ARG A C 1
ATOM 5452 O O . ARG A 1 687 ? -21.708 -2.904 31.556 1.00 84.31 687 ARG A O 1
ATOM 5459 N N . TRP A 1 688 ? -21.968 -1.965 29.538 1.00 92.50 688 TRP A N 1
ATOM 5460 C CA . TRP A 1 688 ? -22.759 -3.049 28.983 1.00 92.50 688 TRP A CA 1
ATOM 5461 C C . TRP A 1 688 ? -21.830 -4.151 28.503 1.00 92.50 688 TRP A C 1
ATOM 5463 O O . TRP A 1 688 ? -21.105 -3.963 27.531 1.00 92.50 688 TRP A O 1
ATOM 5473 N N . GLU A 1 689 ? -21.827 -5.289 29.188 1.00 89.50 689 GLU A N 1
ATOM 5474 C CA . GLU A 1 689 ? -21.048 -6.453 28.773 1.00 89.50 689 GLU A CA 1
ATOM 5475 C C . GLU A 1 689 ? -21.759 -7.220 27.656 1.00 89.50 689 GLU A C 1
ATOM 5477 O O . GLU A 1 689 ? -22.984 -7.312 27.622 1.00 89.50 689 GLU A O 1
ATOM 5482 N N . SER A 1 690 ? -20.976 -7.796 26.747 1.00 88.19 690 SER A N 1
ATOM 5483 C CA . SER A 1 690 ? -21.470 -8.461 25.539 1.00 88.19 690 SER A CA 1
ATOM 5484 C C . SER A 1 690 ? -21.096 -9.944 25.516 1.00 88.19 690 SER A C 1
ATOM 5486 O O . SER A 1 690 ? -20.471 -10.430 24.574 1.00 88.19 690 SER A O 1
ATOM 5488 N N . LYS A 1 691 ? -21.423 -10.672 26.589 1.00 87.00 691 LYS A N 1
ATOM 5489 C CA . LYS A 1 691 ? -21.003 -12.073 26.787 1.00 87.00 691 LYS A CA 1
ATOM 5490 C C . LYS A 1 691 ? -22.122 -13.078 26.494 1.00 87.00 691 LYS A C 1
ATOM 5492 O O . LYS A 1 691 ? -22.180 -14.150 27.091 1.00 87.00 691 LYS A O 1
ATOM 5497 N N . GLY A 1 692 ? -23.013 -12.738 25.562 1.00 85.38 692 GLY A N 1
ATOM 5498 C CA . GLY A 1 692 ? -24.127 -13.600 25.168 1.00 85.38 692 GLY A CA 1
ATOM 5499 C C . GLY A 1 692 ? -25.135 -13.780 26.299 1.00 85.38 692 GLY A C 1
ATOM 5500 O O . GLY A 1 692 ? -25.656 -12.797 26.813 1.00 85.38 692 GLY A O 1
ATOM 5501 N N . GLU A 1 693 ? -25.419 -15.030 26.666 1.00 87.12 693 GLU A N 1
ATOM 5502 C CA . GLU A 1 693 ? -26.496 -15.403 27.604 1.00 87.12 693 GLU A CA 1
ATOM 5503 C C . GLU A 1 693 ? -26.060 -15.403 29.080 1.00 87.12 693 GLU A C 1
ATOM 5505 O O . GLU A 1 693 ? -26.796 -15.844 29.958 1.00 87.12 693 GLU A O 1
ATOM 5510 N N . GLN A 1 694 ? -24.844 -14.936 29.370 1.00 89.00 694 GLN A N 1
ATOM 5511 C CA . GLN A 1 694 ? -24.334 -14.866 30.739 1.00 89.00 694 GLN A CA 1
ATOM 5512 C C . GLN A 1 694 ? -25.066 -13.794 31.555 1.00 89.00 694 GLN A C 1
ATOM 5514 O O . GLN A 1 694 ? -25.323 -12.701 31.044 1.00 89.00 694 GLN A O 1
ATOM 5519 N N . GLN A 1 695 ? -25.311 -14.077 32.840 1.00 90.62 695 GLN A N 1
ATOM 5520 C CA . GLN A 1 695 ? -25.928 -13.139 33.784 1.00 90.62 695 GLN A CA 1
ATOM 5521 C C . GLN A 1 695 ? -25.249 -11.762 33.740 1.00 90.62 695 GLN A C 1
ATOM 5523 O O . GLN A 1 695 ? -24.020 -11.665 33.758 1.00 90.62 695 GLN A O 1
ATOM 5528 N N . GLY A 1 696 ? -26.051 -10.700 33.667 1.00 85.00 696 GLY A N 1
ATOM 5529 C CA . GLY A 1 696 ? -25.568 -9.318 33.618 1.00 85.00 696 GLY A CA 1
ATOM 5530 C C . GLY A 1 696 ? -25.127 -8.834 32.230 1.00 85.00 696 GLY A C 1
ATOM 5531 O O . GLY A 1 696 ? -24.842 -7.644 32.065 1.00 85.00 696 GLY A O 1
ATOM 5532 N N . SER A 1 697 ? -25.074 -9.717 31.223 1.00 91.38 697 SER A N 1
ATOM 5533 C CA . SER A 1 697 ? -24.804 -9.329 29.831 1.00 91.38 697 SER A CA 1
ATOM 5534 C C . SER A 1 697 ? -25.989 -8.589 29.239 1.00 91.38 697 SER A C 1
ATOM 5536 O O . SER A 1 697 ? -27.139 -8.945 29.479 1.00 91.38 697 SER A O 1
ATOM 5538 N N . ILE A 1 698 ? -25.714 -7.580 28.421 1.00 92.75 698 ILE A N 1
ATOM 5539 C CA . ILE A 1 698 ? -26.758 -6.779 27.796 1.00 92.75 698 ILE A CA 1
ATOM 5540 C C . ILE A 1 698 ? -27.065 -7.342 26.410 1.00 92.75 698 ILE A C 1
ATOM 5542 O O . ILE A 1 698 ? -26.161 -7.545 25.598 1.00 92.75 698 ILE A O 1
ATOM 5546 N N . ARG A 1 699 ? -28.345 -7.593 26.128 1.00 92.69 699 ARG A N 1
ATOM 5547 C CA . ARG A 1 699 ? -28.841 -8.038 24.816 1.00 92.69 699 ARG A CA 1
ATOM 5548 C C . ARG A 1 699 ? -30.006 -7.163 24.374 1.00 92.69 699 ARG A C 1
ATOM 5550 O O . ARG A 1 699 ? -30.738 -6.620 25.198 1.00 92.69 699 ARG A O 1
ATOM 5557 N N . LEU A 1 700 ? -30.197 -7.042 23.064 1.00 92.50 700 LEU A N 1
ATOM 5558 C CA . LEU A 1 700 ? -31.421 -6.485 22.492 1.00 92.50 700 LEU A CA 1
ATOM 5559 C C . LEU A 1 700 ? -32.437 -7.612 22.342 1.00 92.50 700 LEU A C 1
ATOM 5561 O O . LEU A 1 700 ? -32.115 -8.664 21.791 1.00 92.50 700 LEU A O 1
ATOM 5565 N N . GLY A 1 701 ? -33.656 -7.408 22.826 1.00 90.75 701 GLY A N 1
ATOM 5566 C CA . GLY A 1 701 ? -34.703 -8.416 22.775 1.00 90.75 701 GLY A CA 1
ATOM 5567 C C . GLY A 1 701 ? -36.055 -7.844 22.392 1.00 90.75 701 GLY A C 1
ATOM 5568 O O . GLY A 1 701 ? -36.315 -6.661 22.598 1.00 90.75 701 GLY A O 1
ATOM 5569 N N . TYR A 1 702 ? -36.932 -8.706 21.883 1.00 92.00 702 TYR A N 1
ATOM 5570 C CA . TYR A 1 702 ? -38.324 -8.350 21.625 1.00 92.00 702 TYR A CA 1
ATOM 5571 C C . TYR A 1 702 ? -39.306 -9.438 22.056 1.00 92.00 702 TYR A C 1
ATOM 5573 O O . TYR A 1 702 ? -38.921 -10.588 22.294 1.00 92.00 702 TYR A O 1
ATOM 5581 N N . HIS A 1 703 ? -40.582 -9.061 22.119 1.00 88.81 703 HIS A N 1
ATOM 5582 C CA . HIS A 1 703 ? -41.718 -9.978 22.130 1.00 88.81 703 HIS A CA 1
ATOM 5583 C C . HIS A 1 703 ? -42.926 -9.364 21.417 1.00 88.81 703 HIS A C 1
ATOM 5585 O O . HIS A 1 703 ? -43.071 -8.141 21.345 1.00 88.81 703 HIS A O 1
ATOM 5591 N N . TRP A 1 704 ? -43.803 -10.232 20.916 1.00 90.88 704 TRP A N 1
ATOM 5592 C CA . TRP A 1 704 ? -45.079 -9.849 20.319 1.00 90.88 704 TRP A CA 1
ATOM 5593 C C . TRP A 1 704 ? -46.216 -9.952 21.325 1.00 90.88 704 TRP A C 1
ATOM 5595 O O . TRP A 1 704 ? -46.287 -10.893 22.120 1.00 90.88 704 TRP A O 1
ATOM 5605 N N . VAL A 1 705 ? -47.137 -8.999 21.257 1.00 90.06 705 VAL A N 1
ATOM 5606 C CA . VAL A 1 705 ? -48.386 -9.001 22.019 1.00 90.06 705 VAL A CA 1
ATOM 5607 C C . VAL A 1 705 ? -49.540 -8.959 21.024 1.00 90.06 705 VAL A C 1
ATOM 5609 O O . VAL A 1 705 ? -49.555 -8.087 20.161 1.00 90.06 705 VAL A O 1
ATOM 5612 N N . ASN A 1 706 ? -50.475 -9.905 21.094 1.00 88.19 706 ASN A N 1
ATOM 5613 C CA . ASN A 1 706 ? -51.650 -9.918 20.220 1.00 88.19 706 ASN A CA 1
ATOM 5614 C C . ASN A 1 706 ? -52.671 -8.838 20.627 1.00 88.19 706 ASN A C 1
ATOM 5616 O O . ASN A 1 706 ? -52.539 -8.184 21.665 1.00 88.19 706 ASN A O 1
ATOM 5620 N N . ALA A 1 707 ? -53.720 -8.665 19.820 1.00 82.25 707 ALA A N 1
ATOM 5621 C CA . ALA A 1 707 ? -54.788 -7.698 20.080 1.00 82.25 707 ALA A CA 1
ATOM 5622 C C . ALA A 1 707 ? -55.517 -7.905 21.429 1.00 82.25 707 ALA A C 1
ATOM 5624 O O . ALA A 1 707 ? -56.092 -6.961 21.964 1.00 82.25 707 ALA A O 1
ATOM 5625 N N . GLN A 1 708 ? -55.478 -9.113 21.999 1.00 83.25 708 GLN A N 1
ATOM 5626 C CA . GLN A 1 708 ? -56.052 -9.459 23.304 1.00 83.25 708 GLN A CA 1
ATOM 5627 C C . GLN A 1 708 ? -55.091 -9.190 24.478 1.00 83.25 708 GLN A C 1
ATOM 5629 O O . GLN A 1 708 ? -55.402 -9.530 25.619 1.00 83.25 708 GLN A O 1
ATOM 5634 N N . GLY A 1 709 ? -53.914 -8.607 24.225 1.00 80.62 709 GLY A N 1
ATOM 5635 C CA . GLY A 1 709 ? -52.907 -8.330 25.251 1.00 80.62 709 GLY A CA 1
ATOM 5636 C C . GLY A 1 709 ? -52.094 -9.556 25.683 1.00 80.62 709 GLY A C 1
ATOM 5637 O O . GLY A 1 709 ? -51.306 -9.474 26.625 1.00 80.62 709 GLY A O 1
ATOM 5638 N N . GLN A 1 710 ? -52.256 -10.696 25.010 1.00 82.19 710 GLN A N 1
ATOM 5639 C CA . GLN A 1 710 ? -51.539 -11.932 25.312 1.00 82.19 710 GLN A CA 1
ATOM 5640 C C . GLN A 1 710 ? -50.218 -11.987 24.537 1.00 82.19 710 GLN A C 1
ATOM 5642 O O . GLN A 1 710 ? -50.132 -11.553 23.388 1.00 82.19 710 GLN A O 1
ATOM 5647 N N . ARG A 1 711 ? -49.170 -12.543 25.154 1.00 80.75 711 ARG A N 1
ATOM 5648 C CA . ARG A 1 711 ? -47.884 -12.752 24.471 1.00 80.75 711 ARG A CA 1
ATOM 5649 C C . ARG A 1 711 ? -48.036 -13.821 23.385 1.00 80.75 711 ARG A C 1
ATOM 5651 O O . ARG A 1 711 ? -48.471 -14.927 23.686 1.00 80.75 711 ARG A O 1
ATOM 5658 N N . ALA A 1 712 ? -47.649 -13.487 22.157 1.00 70.38 712 ALA A N 1
ATOM 5659 C CA . ALA A 1 712 ? -47.618 -14.406 21.020 1.00 70.38 712 ALA A CA 1
ATOM 5660 C C . ALA A 1 712 ? -46.210 -15.010 20.833 1.00 70.38 712 ALA A C 1
ATOM 5662 O O . ALA A 1 712 ? -45.220 -14.436 21.298 1.00 70.38 712 ALA A O 1
ATOM 5663 N N . GLU A 1 713 ? -46.113 -16.177 20.183 1.00 59.47 713 GLU A N 1
ATOM 5664 C CA . GLU A 1 713 ? -44.829 -16.827 19.877 1.00 59.47 713 GLU A CA 1
ATOM 5665 C C . GLU A 1 713 ? -43.958 -15.942 18.970 1.00 59.47 713 GLU A C 1
ATOM 5667 O O . GLU A 1 713 ? -44.414 -15.420 17.955 1.00 59.47 713 GLU A O 1
ATOM 5672 N N . GLY A 1 714 ? -42.706 -15.745 19.392 1.00 59.06 714 GLY A N 1
ATOM 5673 C CA . GLY A 1 714 ? -41.711 -14.876 18.762 1.00 59.06 714 GLY A CA 1
ATOM 5674 C C . GLY A 1 714 ? -40.844 -14.212 19.831 1.00 59.06 714 GLY A C 1
ATOM 5675 O O . GLY A 1 714 ? -41.162 -13.135 20.340 1.00 59.06 714 GLY A O 1
ATOM 5676 N N . LYS A 1 715 ? -39.769 -14.898 20.235 1.00 66.38 715 LYS A N 1
ATOM 5677 C CA . LYS A 1 715 ? -38.757 -14.386 21.169 1.00 66.38 715 LYS A CA 1
ATOM 5678 C C . LYS A 1 715 ? -37.419 -14.390 20.447 1.00 66.38 715 LYS A C 1
ATOM 5680 O O . LYS A 1 715 ? -36.846 -15.451 20.236 1.00 66.38 715 LYS A O 1
ATOM 5685 N N . GLY A 1 716 ? -36.908 -13.210 20.117 1.00 76.31 716 GLY A N 1
ATOM 5686 C CA . GLY A 1 716 ? -35.543 -13.057 19.623 1.00 76.31 716 GLY A CA 1
ATOM 5687 C C . GLY A 1 716 ? -34.684 -12.278 20.606 1.00 76.31 716 GLY A C 1
ATOM 5688 O O . GLY A 1 716 ? -35.149 -11.355 21.286 1.00 76.31 716 GLY A O 1
ATOM 5689 N N . ARG A 1 717 ? -33.414 -12.668 20.679 1.00 88.62 717 ARG A N 1
ATOM 5690 C CA . ARG A 1 717 ? -32.363 -11.987 21.431 1.00 88.62 717 ARG A CA 1
ATOM 5691 C C . ARG A 1 717 ? -31.135 -11.849 20.548 1.00 88.62 717 ARG A C 1
ATOM 5693 O O . ARG A 1 717 ? -30.646 -12.845 20.025 1.00 88.62 717 ARG A O 1
ATOM 5700 N N . VAL A 1 718 ? -30.594 -10.643 20.439 1.00 90.06 718 VAL A N 1
ATOM 5701 C CA . VAL A 1 718 ? -29.326 -10.383 19.752 1.00 90.06 718 VAL A CA 1
ATOM 5702 C C . VAL A 1 718 ? -28.310 -9.874 20.757 1.00 90.06 718 VAL A C 1
ATOM 5704 O O . VAL A 1 718 ? -28.566 -8.945 21.526 1.00 90.06 718 VAL A O 1
ATOM 5707 N N . THR A 1 719 ? -27.155 -10.528 20.763 1.00 89.31 719 THR A N 1
ATOM 5708 C CA . THR A 1 719 ? -25.987 -10.100 21.529 1.00 89.31 719 THR A CA 1
ATOM 5709 C C . THR A 1 719 ? -25.415 -8.841 20.895 1.00 89.31 719 THR A C 1
ATOM 5711 O O . THR A 1 719 ? -25.391 -8.718 19.670 1.00 89.31 719 THR A O 1
ATOM 5714 N N . LEU A 1 720 ? -24.950 -7.907 21.720 1.00 88.31 720 LEU A N 1
ATOM 5715 C CA . LEU A 1 720 ? -24.207 -6.758 21.215 1.00 88.31 720 LEU A CA 1
ATOM 5716 C C . LEU A 1 720 ? -22.968 -7.255 20.437 1.00 88.31 720 LEU A C 1
ATOM 5718 O O . LEU A 1 720 ? -22.463 -8.356 20.651 1.00 88.31 720 LEU A O 1
ATOM 5722 N N . SER A 1 721 ? -22.486 -6.472 19.478 1.00 83.88 721 SER A N 1
ATOM 5723 C CA . SER A 1 721 ? -21.272 -6.822 18.724 1.00 83.88 721 SER A CA 1
ATOM 5724 C C . SER A 1 721 ? -19.998 -6.585 19.538 1.00 83.88 721 SER A C 1
ATOM 5726 O O . SER A 1 721 ? -18.972 -7.217 19.297 1.00 83.88 721 SER A O 1
ATOM 5728 N N . ALA A 1 722 ? -20.071 -5.678 20.509 1.00 84.94 722 ALA A N 1
ATOM 5729 C CA . ALA A 1 722 ? -19.018 -5.358 21.453 1.00 84.94 722 ALA A CA 1
ATOM 5730 C C . ALA A 1 722 ? -19.640 -4.796 22.742 1.00 84.94 722 ALA A C 1
ATOM 5732 O O . ALA A 1 722 ? -20.777 -4.312 22.718 1.00 84.94 722 ALA A O 1
ATOM 5733 N N . PRO A 1 723 ? -18.915 -4.833 23.871 1.00 87.31 723 PRO A N 1
ATOM 5734 C CA . PRO A 1 723 ? -19.340 -4.126 25.070 1.00 87.31 723 PRO A CA 1
ATOM 5735 C C . PRO A 1 723 ? -19.445 -2.609 24.836 1.00 87.31 723 PRO A C 1
ATOM 5737 O O . PRO A 1 723 ? -18.651 -2.060 24.075 1.00 87.31 723 PRO A O 1
ATOM 5740 N N . ILE A 1 724 ? -20.364 -1.933 25.529 1.00 86.25 724 ILE A N 1
ATOM 5741 C CA . ILE A 1 724 ? -20.657 -0.499 25.331 1.00 86.25 724 ILE A CA 1
ATOM 5742 C C . ILE A 1 724 ? -20.441 0.250 26.649 1.00 86.25 724 ILE A C 1
ATOM 5744 O O . ILE A 1 724 ? -21.137 0.002 27.640 1.00 86.25 724 ILE A O 1
ATOM 5748 N N . ALA A 1 725 ? -19.455 1.146 26.696 1.00 80.38 725 ALA A N 1
ATOM 5749 C CA . ALA A 1 725 ? -19.169 1.944 27.888 1.00 80.38 725 ALA A CA 1
ATOM 5750 C C . ALA A 1 725 ? -20.202 3.064 28.095 1.00 80.38 725 ALA A C 1
ATOM 5752 O O . ALA A 1 725 ? -20.967 3.403 27.194 1.00 80.38 725 ALA A O 1
ATOM 5753 N N . THR A 1 726 ? -20.229 3.650 29.292 1.00 82.75 726 THR A N 1
ATOM 5754 C CA . THR A 1 726 ? -21.072 4.813 29.602 1.00 82.75 726 THR A CA 1
ATOM 5755 C C . THR A 1 726 ? -20.818 5.953 28.610 1.00 82.75 726 THR A C 1
ATOM 5757 O O . THR A 1 726 ? -19.678 6.346 28.379 1.00 82.75 726 THR A O 1
ATOM 5760 N N . GLY A 1 727 ? -21.888 6.494 28.032 1.00 78.06 727 GLY A N 1
ATOM 5761 C CA . GLY A 1 727 ? -21.887 7.545 27.013 1.00 78.06 727 GLY A CA 1
ATOM 5762 C C . GLY A 1 727 ? -21.703 7.052 25.574 1.00 78.06 727 GLY A C 1
ATOM 5763 O O . GLY A 1 727 ? -21.996 7.805 24.643 1.00 78.06 727 GLY A O 1
ATOM 5764 N N . GLU A 1 728 ? -21.262 5.810 25.364 1.00 81.50 728 GLU A N 1
ATOM 5765 C CA . GLU A 1 728 ? -21.075 5.246 24.026 1.00 81.50 728 GLU A CA 1
ATOM 5766 C C . GLU A 1 728 ? -22.402 4.809 23.407 1.00 81.50 728 GLU A C 1
ATOM 5768 O O . GLU A 1 728 ? -23.384 4.533 24.095 1.00 81.50 728 GLU A O 1
ATOM 5773 N N . SER A 1 729 ? -22.434 4.754 22.077 1.00 85.38 729 SER A N 1
ATOM 5774 C CA . SER A 1 729 ? -23.585 4.278 21.315 1.00 85.38 729 SER A CA 1
ATOM 5775 C C . SER A 1 729 ? -23.181 3.158 20.375 1.00 85.38 729 SER A C 1
ATOM 5777 O O . SER A 1 729 ? -22.077 3.168 19.837 1.00 85.38 729 SER A O 1
ATOM 5779 N N . SER A 1 730 ? -24.094 2.229 20.120 1.00 86.50 730 SER A N 1
ATOM 5780 C CA . SER A 1 730 ? -23.914 1.207 19.094 1.00 86.50 730 SER A CA 1
ATOM 5781 C C . SER A 1 730 ? -25.171 1.053 18.260 1.00 86.50 730 SER A C 1
ATOM 5783 O O . SER A 1 730 ? -26.293 1.141 18.767 1.00 86.50 730 SER A O 1
ATOM 5785 N N . ARG A 1 731 ? -24.972 0.822 16.962 1.00 89.81 731 ARG A N 1
ATOM 5786 C CA . ARG A 1 731 ? -26.054 0.479 16.047 1.00 89.81 731 ARG A CA 1
ATOM 5787 C C . ARG A 1 731 ? -26.381 -0.998 16.219 1.00 89.81 731 ARG A C 1
ATOM 5789 O O . ARG A 1 731 ? -25.518 -1.852 16.044 1.00 89.81 731 ARG A O 1
ATOM 5796 N N . LEU A 1 732 ? -27.636 -1.279 16.529 1.00 90.44 732 LEU A N 1
ATOM 5797 C CA . LEU A 1 732 ? -28.165 -2.610 16.767 1.00 90.44 732 LEU A CA 1
ATOM 5798 C C . LEU A 1 732 ? -29.174 -2.967 15.680 1.00 90.44 732 LEU A C 1
ATOM 5800 O O . LEU A 1 732 ? -29.993 -2.143 15.264 1.00 90.44 732 LEU A O 1
ATOM 5804 N N . GLU A 1 733 ? -29.110 -4.218 15.246 1.00 91.75 733 GLU A N 1
ATOM 5805 C CA . GLU A 1 733 ? -30.040 -4.819 14.300 1.00 91.75 733 GLU A CA 1
ATOM 5806 C C . GLU A 1 733 ? -30.567 -6.118 14.901 1.00 91.75 733 GLU A C 1
ATOM 5808 O O . GLU A 1 733 ? -29.796 -6.910 15.444 1.00 91.75 733 GLU A O 1
ATOM 5813 N N . ILE A 1 734 ? -31.879 -6.333 14.815 1.00 92.00 734 ILE A N 1
ATOM 5814 C CA . ILE A 1 734 ? -32.512 -7.572 15.261 1.00 92.00 734 ILE A CA 1
ATOM 5815 C C . ILE A 1 734 ? -33.490 -8.086 14.198 1.00 92.00 734 ILE A C 1
ATOM 5817 O O . ILE A 1 734 ? -34.338 -7.313 13.731 1.00 92.00 734 ILE A O 1
ATOM 5821 N N . PRO A 1 735 ? -33.379 -9.365 13.788 1.00 90.88 735 PRO A N 1
ATOM 5822 C CA . PRO A 1 735 ? -34.419 -10.012 13.004 1.00 90.88 735 PRO A CA 1
ATOM 5823 C C . PRO A 1 735 ? -35.661 -10.234 13.878 1.00 90.88 735 PRO A C 1
ATOM 5825 O O . PRO A 1 735 ? -35.566 -10.692 15.017 1.00 90.88 735 PRO A O 1
ATOM 5828 N N . LEU A 1 736 ? -36.822 -9.885 13.338 1.00 91.88 736 LEU A N 1
ATOM 5829 C CA . LEU A 1 736 ? -38.133 -9.995 13.959 1.00 91.88 736 LEU A CA 1
ATOM 5830 C C . LEU A 1 736 ? -38.930 -11.065 13.219 1.00 91.88 736 LEU A C 1
ATOM 5832 O O . LEU A 1 736 ? -39.382 -10.824 12.102 1.00 91.88 736 LEU A O 1
ATOM 5836 N N . GLU A 1 737 ? -39.105 -12.224 13.835 1.00 90.31 737 GLU A N 1
ATOM 5837 C CA . GLU A 1 737 ? -39.948 -13.299 13.313 1.00 90.31 737 GLU A CA 1
ATOM 5838 C C . GLU A 1 737 ? -41.404 -12.931 13.594 1.00 90.31 737 GLU A C 1
ATOM 5840 O O . GLU A 1 737 ? -41.784 -12.761 14.754 1.00 90.31 737 GLU A O 1
ATOM 5845 N N . LEU A 1 738 ? -42.207 -12.729 12.550 1.00 87.38 738 LEU A N 1
ATOM 5846 C CA . LEU A 1 738 ? -43.612 -12.375 12.706 1.00 87.38 738 LEU A CA 1
ATOM 5847 C C . LEU A 1 738 ? -44.443 -13.606 13.087 1.00 87.38 738 LEU A C 1
ATOM 5849 O O . LEU A 1 738 ? -44.169 -14.706 12.600 1.00 87.38 738 LEU A O 1
ATOM 5853 N N . PRO A 1 739 ? -45.498 -13.430 13.903 1.00 87.81 739 PRO A N 1
ATOM 5854 C CA . PRO A 1 739 ? -46.435 -14.498 14.230 1.00 87.81 739 PRO A CA 1
ATOM 5855 C C . PRO A 1 739 ? -46.954 -15.229 12.984 1.00 87.81 739 PRO A C 1
ATOM 5857 O O . PRO A 1 739 ? -47.224 -14.618 11.954 1.00 87.81 739 PRO A O 1
ATOM 5860 N N . THR A 1 740 ? -47.142 -16.544 13.077 1.00 80.81 740 THR A N 1
ATOM 5861 C CA . THR A 1 740 ? -47.637 -17.396 11.974 1.00 80.81 740 THR A CA 1
ATOM 5862 C C . THR A 1 740 ? -49.140 -17.265 11.718 1.00 80.81 740 THR A C 1
ATOM 5864 O O . THR A 1 740 ? -49.654 -17.821 10.749 1.00 80.81 740 THR A O 1
ATOM 5867 N N . THR A 1 741 ? -49.844 -16.497 12.551 1.00 81.81 741 THR A N 1
ATOM 5868 C CA . THR A 1 741 ? -51.279 -16.233 12.414 1.00 81.81 741 THR A CA 1
ATOM 5869 C C . THR A 1 741 ? -51.495 -14.775 12.044 1.00 81.81 741 THR A C 1
ATOM 5871 O O . THR A 1 741 ? -50.985 -13.885 12.729 1.00 81.81 741 THR A O 1
ATOM 5874 N N . ALA A 1 742 ? -52.276 -14.527 10.993 1.00 83.50 742 ALA A N 1
ATOM 5875 C CA . ALA A 1 742 ? -52.649 -13.175 10.595 1.00 83.50 742 ALA A CA 1
ATOM 5876 C C . ALA A 1 742 ? -53.432 -12.456 11.710 1.00 83.50 742 ALA A C 1
ATOM 5878 O O . ALA A 1 742 ? -54.220 -13.076 12.426 1.00 83.50 742 ALA A O 1
ATOM 5879 N N . GLY A 1 743 ? -53.211 -11.153 11.864 1.00 88.19 743 GLY A N 1
ATOM 5880 C CA . GLY A 1 743 ? -53.822 -10.333 12.905 1.00 88.19 743 GLY A CA 1
ATOM 5881 C C . GLY A 1 743 ? -53.026 -9.067 13.219 1.00 88.19 743 GLY A C 1
ATOM 5882 O O . GLY A 1 743 ? -51.986 -8.799 12.626 1.00 88.19 743 GLY A O 1
ATOM 5883 N N . GLN A 1 744 ? -53.517 -8.280 14.174 1.00 91.00 744 GLN A N 1
ATOM 5884 C CA . GLN A 1 744 ? -52.825 -7.092 14.680 1.00 91.00 744 GLN A CA 1
ATOM 5885 C C . GLN A 1 744 ? -51.989 -7.447 15.914 1.00 91.00 744 GLN A C 1
ATOM 5887 O O . GLN A 1 744 ? -52.497 -8.074 16.850 1.00 91.00 744 GLN A O 1
ATOM 5892 N N . TYR A 1 745 ? -50.726 -7.017 15.922 1.00 92.50 745 TYR A N 1
ATOM 5893 C CA . TYR A 1 745 ? -49.783 -7.273 17.009 1.00 92.50 745 TYR A CA 1
ATOM 5894 C C . TYR A 1 745 ? -49.030 -6.005 17.414 1.00 92.50 745 TYR A C 1
ATOM 5896 O O . TYR A 1 745 ? -48.775 -5.122 16.603 1.00 92.50 745 TYR A O 1
ATOM 5904 N N . THR A 1 746 ? -48.609 -5.936 18.671 1.00 92.62 746 THR A N 1
ATOM 5905 C CA . THR A 1 746 ? -47.708 -4.902 19.184 1.00 92.62 746 THR A CA 1
ATOM 5906 C C . THR A 1 746 ? -46.327 -5.508 19.402 1.00 92.62 746 THR A C 1
ATOM 5908 O O . THR A 1 746 ? -46.164 -6.419 20.216 1.00 92.62 746 THR A O 1
ATOM 5911 N N . LEU A 1 747 ? -45.326 -4.989 18.689 1.00 92.50 747 LEU A N 1
ATOM 5912 C CA . LEU A 1 747 ? -43.912 -5.243 18.947 1.00 92.50 747 LEU A CA 1
ATOM 5913 C C . LEU A 1 747 ? -43.499 -4.481 20.203 1.00 92.50 747 LEU A C 1
ATOM 5915 O O . LEU A 1 747 ? -43.636 -3.259 20.235 1.00 92.50 747 LEU A O 1
ATOM 5919 N N . GLN A 1 748 ? -42.942 -5.175 21.192 1.00 91.25 748 GLN A N 1
ATOM 5920 C CA . GLN A 1 748 ? -42.240 -4.552 22.313 1.00 91.25 748 GLN A CA 1
ATOM 5921 C C . GLN A 1 748 ? -40.753 -4.897 22.211 1.00 91.25 748 GLN A C 1
ATOM 5923 O O . GLN A 1 748 ? -40.388 -6.068 22.286 1.00 91.25 748 GLN A O 1
ATOM 5928 N N . LEU A 1 749 ? -39.907 -3.886 22.007 1.00 90.62 749 LEU A N 1
ATOM 5929 C CA . LEU A 1 749 ? -38.473 -4.019 21.733 1.00 90.62 749 LEU A CA 1
ATOM 5930 C C . LEU A 1 749 ? -37.657 -3.211 22.750 1.00 90.62 749 LEU A C 1
ATOM 5932 O O . LEU A 1 749 ? -37.916 -2.028 22.951 1.00 90.62 749 LEU A O 1
ATOM 5936 N N . GLY A 1 750 ? -36.635 -3.808 23.356 1.00 90.75 750 GLY A N 1
ATOM 5937 C CA . GLY A 1 750 ? -35.795 -3.106 24.328 1.00 90.75 750 GLY A CA 1
ATOM 5938 C C . GLY A 1 750 ? -34.527 -3.860 24.710 1.00 90.75 750 GLY A C 1
ATOM 5939 O O . GLY A 1 750 ? -34.321 -5.008 24.314 1.00 90.75 750 GLY A O 1
ATOM 5940 N N . LEU A 1 751 ? -33.662 -3.199 25.475 1.00 91.94 751 LEU A N 1
ATOM 5941 C CA . LEU A 1 751 ? -32.484 -3.830 26.061 1.00 91.94 751 LEU A CA 1
ATOM 5942 C C . LEU A 1 751 ? -32.839 -4.575 27.350 1.00 91.94 751 LEU A C 1
ATOM 5944 O O . LEU A 1 751 ? -33.660 -4.131 28.155 1.00 91.94 751 LEU A O 1
ATOM 5948 N N . VAL A 1 752 ? -32.177 -5.708 27.539 1.00 90.94 752 VAL A N 1
ATOM 5949 C CA . VAL A 1 752 ? -32.287 -6.557 28.720 1.00 90.94 752 VAL A CA 1
ATOM 5950 C C . VAL A 1 752 ? -30.901 -6.833 29.276 1.00 90.94 752 VAL A C 1
ATOM 5952 O O . VAL A 1 752 ? -29.965 -7.086 28.521 1.00 90.94 752 VAL A O 1
ATOM 5955 N N . SER A 1 753 ? -30.776 -6.778 30.598 1.00 91.62 753 SER A N 1
ATOM 5956 C CA . SER A 1 753 ? -29.685 -7.420 31.318 1.00 91.62 753 SER A CA 1
ATOM 5957 C C . SER A 1 753 ? -30.090 -8.860 31.581 1.00 91.62 753 SER A C 1
ATOM 5959 O O . SER A 1 753 ? -31.053 -9.128 32.307 1.00 91.62 753 SER A O 1
ATOM 5961 N N . GLU A 1 754 ? -29.401 -9.784 30.923 1.00 91.44 754 GLU A N 1
ATOM 5962 C CA . GLU A 1 754 ? -29.724 -11.201 30.943 1.00 91.44 754 GLU A CA 1
ATOM 5963 C C . GLU A 1 754 ? -29.720 -11.741 32.372 1.00 91.44 754 GLU A C 1
ATOM 5965 O O . GLU A 1 754 ? -28.817 -11.461 33.164 1.00 91.44 754 GLU A O 1
ATOM 5970 N N . LEU A 1 755 ? -30.764 -12.513 32.686 1.00 87.94 755 LEU A N 1
ATOM 5971 C CA . LEU A 1 755 ? -31.020 -13.093 34.008 1.00 87.94 755 LEU A CA 1
ATOM 5972 C C . LEU A 1 755 ? -31.176 -12.065 35.150 1.00 87.94 755 LEU A C 1
ATOM 5974 O O . LEU A 1 755 ? -31.204 -12.456 36.312 1.00 87.94 755 LEU A O 1
ATOM 5978 N N . GLU A 1 756 ? -31.315 -10.772 34.838 1.00 89.38 756 GLU A N 1
ATOM 5979 C CA . GLU A 1 756 ? -31.568 -9.713 35.820 1.00 89.38 756 GLU A CA 1
ATOM 5980 C C . GLU A 1 756 ? -32.907 -9.019 35.543 1.00 89.38 756 GLU A C 1
ATOM 5982 O O . GLU A 1 756 ? -33.895 -9.278 36.225 1.00 89.38 756 GLU A O 1
ATOM 5987 N N . GLN A 1 757 ? -32.959 -8.141 34.537 1.00 88.31 757 GLN A N 1
ATOM 5988 C CA . GLN A 1 757 ? -34.131 -7.312 34.249 1.00 88.31 757 GLN A CA 1
ATOM 5989 C C . GLN A 1 757 ? -34.052 -6.656 32.867 1.00 88.31 757 GLN A C 1
ATOM 5991 O O . GLN A 1 757 ? -32.971 -6.461 32.311 1.00 88.31 757 GLN A O 1
ATOM 5996 N N . TRP A 1 758 ? -35.201 -6.245 32.337 1.00 86.38 758 TRP A N 1
ATOM 5997 C CA . TRP A 1 758 ? -35.268 -5.290 31.226 1.00 86.38 758 TRP A CA 1
ATOM 5998 C C . TRP A 1 758 ? -35.020 -3.867 31.739 1.00 86.38 758 TRP A C 1
ATOM 6000 O O . TRP A 1 758 ? -35.288 -3.588 32.905 1.00 86.38 758 TRP A O 1
ATOM 6010 N N . PHE A 1 759 ? -34.494 -2.968 30.902 1.00 82.94 759 PHE A N 1
ATOM 6011 C CA . PHE A 1 759 ? -34.392 -1.547 31.275 1.00 82.94 759 PHE A CA 1
ATOM 6012 C C . PHE A 1 759 ? -35.705 -0.872 30.894 1.00 82.94 759 PHE A C 1
ATOM 6014 O O . PHE A 1 759 ? -36.183 -1.050 29.772 1.00 82.94 759 PHE A O 1
ATOM 6021 N N . ASP A 1 760 ? -36.326 -0.173 31.842 1.00 63.09 760 ASP A N 1
ATOM 6022 C CA . ASP A 1 760 ? -37.727 0.226 31.727 1.00 63.09 760 ASP A CA 1
ATOM 6023 C C . ASP A 1 760 ? -37.996 1.178 30.543 1.00 63.09 760 ASP A C 1
ATOM 6025 O O . ASP A 1 760 ? -37.241 2.114 30.284 1.00 63.09 760 ASP A O 1
ATOM 6029 N N . SER A 1 761 ? -39.138 0.946 29.874 1.00 62.84 761 SER A N 1
ATOM 6030 C CA . SER A 1 761 ? -39.665 1.562 28.630 1.00 62.84 761 SER A CA 1
ATOM 6031 C C . SER A 1 761 ? -39.200 0.922 27.306 1.00 62.84 761 SER A C 1
ATOM 6033 O O . SER A 1 761 ? -38.449 1.536 26.544 1.00 62.84 761 SER A O 1
ATOM 6035 N N . PRO A 1 762 ? -39.677 -0.296 26.967 1.00 73.56 762 PRO A N 1
ATOM 6036 C CA . PRO A 1 762 ? -39.485 -0.852 25.630 1.00 73.56 762 PRO A CA 1
ATOM 6037 C C . PRO A 1 762 ? -40.167 0.031 24.575 1.00 73.56 762 PRO A C 1
ATOM 6039 O O . PRO A 1 762 ? -41.275 0.530 24.779 1.00 73.56 762 PRO A O 1
ATOM 6042 N N . LEU A 1 763 ? -39.522 0.179 23.419 1.00 86.62 763 LEU A N 1
ATOM 6043 C CA . LEU A 1 763 ? -40.139 0.746 22.225 1.00 86.62 763 LEU A CA 1
ATOM 6044 C C . LEU A 1 763 ? -41.355 -0.105 21.850 1.00 86.62 763 LEU A C 1
ATOM 6046 O O . LEU A 1 763 ? -41.248 -1.330 21.768 1.00 86.62 763 LEU A O 1
ATOM 6050 N N . GLN A 1 764 ? -42.496 0.543 21.610 1.00 90.81 764 GLN A N 1
ATOM 6051 C CA . GLN A 1 764 ? -43.728 -0.124 21.197 1.00 90.81 764 GLN A CA 1
ATOM 6052 C C . GLN A 1 764 ? -44.114 0.289 19.779 1.00 90.81 764 GLN A C 1
ATOM 6054 O O . GLN A 1 764 ? -44.120 1.476 19.457 1.00 90.81 764 GLN A O 1
ATOM 6059 N N . GLN A 1 765 ? -44.453 -0.684 18.936 1.00 92.69 765 GLN A N 1
ATOM 6060 C CA . GLN A 1 765 ? -44.891 -0.442 17.562 1.00 92.69 765 GLN A CA 1
ATOM 6061 C C . GLN A 1 765 ? -46.009 -1.413 17.185 1.00 92.69 765 GLN A C 1
ATOM 6063 O O . GLN A 1 765 ? -45.834 -2.624 17.280 1.00 92.69 765 GLN A O 1
ATOM 6068 N N . ALA A 1 766 ? -47.145 -0.886 16.726 1.00 92.12 766 ALA A N 1
ATOM 6069 C CA . ALA A 1 766 ? -48.201 -1.700 16.127 1.00 92.12 766 ALA A CA 1
ATOM 6070 C C . ALA A 1 766 ? -47.748 -2.233 14.758 1.00 92.12 766 ALA A C 1
ATOM 6072 O O . ALA A 1 766 ? -47.190 -1.475 13.955 1.00 92.12 766 ALA A O 1
ATOM 6073 N N . VAL A 1 767 ? -47.983 -3.521 14.513 1.00 92.19 767 VAL A N 1
ATOM 6074 C CA . VAL A 1 767 ? -47.616 -4.251 13.300 1.00 92.19 767 VAL A CA 1
ATOM 6075 C C . VAL A 1 767 ? -48.787 -5.115 12.851 1.00 92.19 767 VAL A C 1
ATOM 6077 O O . VAL A 1 767 ? -49.258 -5.985 13.585 1.00 92.19 767 VAL A O 1
ATOM 6080 N N . GLU A 1 768 ? -49.223 -4.891 11.619 1.00 91.50 768 GLU A N 1
ATOM 6081 C CA . GLU A 1 768 ? -50.229 -5.715 10.956 1.00 91.50 768 GLU A CA 1
ATOM 6082 C C . GLU A 1 768 ? -49.582 -6.956 10.327 1.00 91.50 768 GLU A C 1
ATOM 6084 O O . GLU A 1 768 ? -48.607 -6.839 9.582 1.00 91.50 768 GLU A O 1
ATOM 6089 N N . VAL A 1 769 ? -50.111 -8.142 10.631 1.00 86.94 769 VAL A N 1
ATOM 6090 C CA . VAL A 1 769 ? -49.655 -9.430 10.092 1.00 86.94 769 VAL A CA 1
ATOM 6091 C C . VAL A 1 769 ? -50.718 -9.986 9.149 1.00 86.94 769 VAL A C 1
ATOM 6093 O O . VAL A 1 769 ? -51.827 -10.300 9.573 1.00 86.94 769 VAL A O 1
ATOM 6096 N N . GLU A 1 770 ? -50.386 -10.130 7.871 1.00 80.00 770 GLU A N 1
ATOM 6097 C CA . GLU A 1 770 ? -51.291 -10.616 6.817 1.00 80.00 770 GLU A CA 1
ATOM 6098 C C . GLU A 1 770 ? -51.109 -12.131 6.555 1.00 80.00 770 GLU A C 1
ATOM 6100 O O . GLU A 1 770 ? -50.062 -12.699 6.855 1.00 80.00 770 GLU A O 1
ATOM 6105 N N . ALA A 1 771 ? -52.106 -12.826 5.994 1.00 65.12 771 ALA A N 1
ATOM 6106 C CA . ALA A 1 771 ? -52.032 -14.276 5.749 1.00 65.12 771 ALA A CA 1
ATOM 6107 C C . ALA A 1 771 ? -51.047 -14.660 4.617 1.00 65.12 771 ALA A C 1
ATOM 6109 O O . ALA A 1 771 ? -50.958 -13.980 3.596 1.00 65.12 771 ALA A O 1
ATOM 6110 N N . LEU A 1 772 ? -50.340 -15.789 4.767 1.00 52.53 772 LEU A N 1
ATOM 6111 C CA . LEU A 1 772 ? -49.444 -16.359 3.745 1.00 52.53 772 LEU A CA 1
ATOM 6112 C C . LEU A 1 772 ? -50.240 -16.904 2.539 1.00 52.53 772 LEU A C 1
ATOM 6114 O O . LEU A 1 772 ? -51.030 -17.835 2.681 1.00 52.53 772 LEU A O 1
ATOM 6118 N N . GLY A 1 773 ? -49.983 -16.376 1.337 1.00 59.06 773 GLY A N 1
ATOM 6119 C CA . GLY A 1 773 ? -50.367 -17.007 0.063 1.00 59.06 773 GLY A CA 1
ATOM 6120 C C . GLY A 1 773 ? -49.528 -18.257 -0.276 1.00 59.06 773 GLY A C 1
ATOM 6121 O O . GLY A 1 773 ? -48.532 -18.553 0.390 1.00 59.06 773 GLY A O 1
ATOM 6122 N N . ALA A 1 774 ? -49.907 -18.999 -1.328 1.00 66.44 774 ALA A N 1
ATOM 6123 C CA . ALA A 1 774 ? -49.230 -20.236 -1.751 1.00 66.44 774 ALA A CA 1
ATOM 6124 C C . ALA A 1 774 ? -47.709 -20.049 -1.960 1.00 66.44 774 ALA A C 1
ATOM 6126 O O . ALA A 1 774 ? -47.270 -19.062 -2.544 1.00 66.44 774 ALA A O 1
ATOM 6127 N N . ALA A 1 775 ? -46.891 -21.012 -1.512 1.00 71.38 775 ALA A N 1
ATOM 6128 C CA . ALA A 1 775 ? -45.423 -20.905 -1.519 1.00 71.38 775 ALA A CA 1
ATOM 6129 C C . ALA A 1 775 ? -44.820 -20.651 -2.913 1.00 71.38 775 ALA A C 1
ATOM 6131 O O . ALA A 1 775 ? -43.928 -19.816 -3.058 1.00 71.38 775 ALA A O 1
ATOM 6132 N N . TYR A 1 776 ? -45.330 -21.334 -3.939 1.00 80.44 776 TYR A N 1
ATOM 6133 C CA . TYR A 1 776 ? -44.885 -21.209 -5.325 1.00 80.44 776 TYR A CA 1
ATOM 6134 C C . TYR A 1 776 ? -46.098 -20.943 -6.220 1.00 80.44 776 TYR A C 1
ATOM 6136 O O . TYR A 1 776 ? -46.919 -21.834 -6.435 1.00 80.44 776 TYR A O 1
ATOM 6144 N N . SER A 1 777 ? -46.228 -19.716 -6.732 1.00 87.19 777 SER A N 1
ATOM 6145 C CA . SER A 1 777 ? -47.310 -19.353 -7.651 1.00 87.19 777 SER A CA 1
ATOM 6146 C C . SER A 1 777 ? -46.848 -18.395 -8.739 1.00 87.19 777 SER A C 1
ATOM 6148 O O . SER A 1 777 ? -46.087 -17.474 -8.459 1.00 87.19 777 SER A O 1
ATOM 6150 N N . VAL A 1 778 ? -47.292 -18.613 -9.978 1.00 92.94 778 VAL A N 1
ATOM 6151 C CA . VAL A 1 778 ? -46.820 -17.896 -11.172 1.00 92.94 778 VAL A CA 1
ATOM 6152 C C . VAL A 1 778 ? -47.972 -17.428 -12.058 1.00 92.94 778 VAL A C 1
ATOM 6154 O O . VAL A 1 778 ? -48.963 -18.130 -12.234 1.00 92.94 778 VAL A O 1
ATOM 6157 N N . THR A 1 779 ? -47.809 -16.259 -12.680 1.00 92.25 779 THR A N 1
ATOM 6158 C CA . THR A 1 779 ? -48.566 -15.867 -13.881 1.00 92.25 779 THR A CA 1
ATOM 6159 C C . THR A 1 779 ? -47.629 -15.763 -15.080 1.00 92.25 779 THR A C 1
ATOM 6161 O O . THR A 1 779 ? -46.598 -15.093 -14.999 1.00 92.25 779 THR A O 1
ATOM 6164 N N . TYR A 1 780 ? -48.014 -16.387 -16.196 1.00 93.75 780 TYR A N 1
ATOM 6165 C CA . TYR A 1 780 ? -47.339 -16.273 -17.491 1.00 93.75 780 TYR A CA 1
ATOM 6166 C C . TYR A 1 780 ? -48.041 -15.248 -18.383 1.00 93.75 780 TYR A C 1
ATOM 6168 O O . TYR A 1 780 ? -49.270 -15.193 -18.433 1.00 93.75 780 TYR A O 1
ATOM 6176 N N . LYS A 1 781 ? -47.267 -14.475 -19.146 1.00 93.06 781 LYS A N 1
ATOM 6177 C CA . LYS A 1 781 ? -47.765 -13.628 -20.233 1.00 93.06 781 LYS A CA 1
ATOM 6178 C C . LYS A 1 781 ? -46.799 -13.687 -21.416 1.00 93.06 781 LYS A C 1
ATOM 6180 O O . LYS A 1 781 ? -45.659 -13.245 -21.300 1.00 93.06 781 LYS A O 1
ATOM 6185 N N . ALA A 1 782 ? -47.256 -14.217 -22.547 1.00 92.81 782 ALA A N 1
ATOM 6186 C CA . ALA A 1 782 ? -46.485 -14.311 -23.787 1.00 92.81 782 ALA A CA 1
ATOM 6187 C C . ALA A 1 782 ? -47.415 -14.305 -25.009 1.00 92.81 782 ALA A C 1
ATOM 6189 O O . ALA A 1 782 ? -48.595 -14.628 -24.886 1.00 92.81 782 ALA A O 1
ATOM 6190 N N . THR A 1 783 ? -46.871 -13.979 -26.184 1.00 92.31 783 THR A N 1
ATOM 6191 C CA . THR A 1 783 ? -47.539 -14.187 -27.481 1.00 92.31 783 THR A CA 1
ATOM 6192 C C . THR A 1 783 ? -46.798 -15.297 -28.222 1.00 92.31 783 THR A C 1
ATOM 6194 O O . THR A 1 783 ? -45.719 -15.063 -28.763 1.00 92.31 783 THR A O 1
ATOM 6197 N N . LEU A 1 784 ? -47.337 -16.518 -28.195 1.00 92.75 784 LEU A N 1
ATOM 6198 C CA . LEU A 1 784 ? -46.721 -17.691 -28.824 1.00 92.75 784 LEU A CA 1
ATOM 6199 C C . LEU A 1 784 ? -47.137 -17.809 -30.307 1.00 92.75 784 LEU A C 1
ATOM 6201 O O . LEU A 1 784 ? -48.247 -17.407 -30.662 1.00 92.75 784 LEU A O 1
ATOM 6205 N N . PRO A 1 785 ? -46.274 -18.339 -31.198 1.00 92.69 785 PRO A N 1
ATOM 6206 C CA . PRO A 1 785 ? -46.640 -18.572 -32.594 1.00 92.69 785 PRO A CA 1
ATOM 6207 C C . PRO A 1 785 ? -47.725 -19.649 -32.711 1.00 92.69 785 PRO A C 1
ATOM 6209 O O . PRO A 1 785 ? -47.766 -20.576 -31.915 1.00 92.69 785 PRO A O 1
ATOM 6212 N N . THR A 1 786 ? -48.569 -19.556 -33.739 1.00 93.75 786 THR A N 1
ATOM 6213 C CA . THR A 1 786 ? -49.585 -20.575 -34.079 1.00 93.75 786 THR A CA 1
ATOM 6214 C C . THR A 1 786 ? -49.175 -21.449 -35.265 1.00 93.75 786 THR A C 1
ATOM 6216 O O . THR A 1 786 ? -49.780 -22.491 -35.517 1.00 93.75 786 THR A O 1
ATOM 6219 N N . LYS A 1 787 ? -48.135 -21.035 -35.995 1.00 92.12 787 LYS A N 1
ATOM 6220 C CA . LYS A 1 787 ? -47.558 -21.737 -37.141 1.00 92.12 787 LYS A CA 1
ATOM 6221 C C . LYS A 1 787 ? -46.043 -21.595 -37.139 1.00 92.12 787 LYS A C 1
ATOM 6223 O O . LYS A 1 787 ? -45.539 -20.524 -36.798 1.00 92.12 787 LYS A O 1
ATOM 6228 N N . MET A 1 788 ? -45.352 -22.654 -37.540 1.00 92.75 788 MET A N 1
ATOM 6229 C CA . MET A 1 788 ? -43.915 -22.666 -37.818 1.00 92.75 788 MET A CA 1
ATOM 6230 C C . MET A 1 788 ? -43.639 -23.600 -39.000 1.00 92.75 788 MET A C 1
ATOM 6232 O O . MET A 1 788 ? -44.465 -24.445 -39.326 1.00 92.75 788 MET A O 1
ATOM 6236 N N . LYS A 1 789 ? -42.489 -23.476 -39.653 1.00 85.81 789 LYS A N 1
ATOM 6237 C CA . LYS A 1 789 ? -42.018 -24.437 -40.661 1.00 85.81 789 LYS A CA 1
ATOM 6238 C C . LYS A 1 789 ? -41.130 -25.493 -40.011 1.00 85.81 789 LYS A C 1
ATOM 6240 O O . LYS A 1 789 ? -40.507 -25.223 -38.988 1.00 85.81 789 LYS A O 1
ATOM 6245 N N . VAL A 1 790 ? -41.040 -26.678 -40.612 1.00 81.44 790 VAL A N 1
ATOM 6246 C CA . VAL A 1 790 ? -40.097 -27.729 -40.185 1.00 81.44 790 VAL A CA 1
ATOM 6247 C C . VAL A 1 790 ? -38.690 -27.146 -39.980 1.00 81.44 790 VAL A C 1
ATOM 6249 O O . VAL A 1 790 ? -38.146 -26.511 -40.883 1.00 81.44 790 VAL A O 1
ATOM 6252 N N . GLY A 1 791 ? -38.117 -27.346 -38.787 1.00 78.31 791 GLY A N 1
ATOM 6253 C CA . GLY A 1 791 ? -36.775 -26.871 -38.426 1.00 78.31 791 GLY A CA 1
ATOM 6254 C C . GLY A 1 791 ? -36.631 -25.354 -38.217 1.00 78.31 791 GLY A C 1
ATOM 6255 O O . GLY A 1 791 ? -35.517 -24.880 -37.988 1.00 78.31 791 GLY A O 1
ATOM 6256 N N . GLU A 1 792 ? -37.718 -24.576 -38.278 1.00 85.50 792 GLU A N 1
ATOM 6257 C CA . GLU A 1 792 ? -37.684 -23.129 -38.039 1.00 85.50 792 GLU A CA 1
ATOM 6258 C C . GLU A 1 792 ? -37.234 -22.811 -36.606 1.00 85.50 792 GLU A C 1
ATOM 6260 O O . GLU A 1 792 ? -37.723 -23.398 -35.637 1.00 85.50 792 GLU A O 1
ATOM 6265 N N . LYS A 1 793 ? -36.322 -21.839 -36.479 1.00 89.19 793 LYS A N 1
ATOM 6266 C CA . LYS A 1 793 ? -35.875 -21.280 -35.199 1.00 89.19 793 LYS A CA 1
ATOM 6267 C C . LYS A 1 793 ? -36.563 -19.945 -34.939 1.00 89.19 793 LYS A C 1
ATOM 6269 O O . LYS A 1 793 ? -36.586 -19.089 -35.821 1.00 89.19 793 LYS A O 1
ATOM 6274 N N . LYS A 1 794 ? -37.074 -19.742 -33.725 1.00 88.44 794 LYS A N 1
ATOM 6275 C CA . LYS A 1 794 ? -37.712 -18.486 -33.306 1.00 88.44 794 LYS A CA 1
ATOM 6276 C C . LYS A 1 794 ? -37.452 -18.202 -31.833 1.00 88.44 794 LYS A C 1
ATOM 6278 O O . LYS A 1 794 ? -37.479 -19.124 -31.034 1.00 88.44 794 LYS A O 1
ATOM 6283 N N . GLU A 1 795 ? -37.266 -16.943 -31.457 1.00 92.12 795 GLU A N 1
ATOM 6284 C CA . GLU A 1 795 ? -37.196 -16.538 -30.048 1.00 92.12 795 GLU A CA 1
ATOM 6285 C C . GLU A 1 795 ? -38.505 -15.876 -29.614 1.00 92.12 795 GLU A C 1
ATOM 6287 O O . GLU A 1 795 ? -39.078 -15.068 -30.351 1.00 92.12 795 GLU A O 1
ATOM 6292 N N . VAL A 1 796 ? -38.996 -16.229 -28.424 1.00 93.31 796 VAL A N 1
ATOM 6293 C CA . VAL A 1 796 ? -40.229 -15.664 -27.862 1.00 93.31 796 VAL A CA 1
ATOM 6294 C C . VAL A 1 796 ? -39.996 -15.159 -26.445 1.00 93.31 796 VAL A C 1
ATOM 6296 O O . VAL A 1 796 ? -39.532 -15.901 -25.585 1.00 93.31 796 VAL A O 1
ATOM 6299 N N . ALA A 1 797 ? -40.367 -13.906 -26.182 1.00 93.81 797 ALA A N 1
ATOM 6300 C CA . ALA A 1 797 ? -40.339 -13.338 -24.840 1.00 93.81 797 ALA A CA 1
ATOM 6301 C C . ALA A 1 797 ? -41.525 -13.847 -24.003 1.00 93.81 797 ALA A C 1
ATOM 6303 O O . ALA A 1 797 ? -42.693 -13.669 -24.367 1.00 93.81 797 ALA A O 1
ATOM 6304 N N . VAL A 1 798 ? -41.222 -14.465 -22.862 1.00 96.19 798 VAL A N 1
ATOM 6305 C CA . VAL A 1 798 ? -42.195 -14.925 -21.867 1.00 96.19 798 VAL A CA 1
ATOM 6306 C C . VAL A 1 798 ? -42.004 -14.115 -20.593 1.00 96.19 798 VAL A C 1
ATOM 6308 O O . VAL A 1 798 ? -40.986 -14.234 -19.912 1.00 96.19 798 VAL A O 1
ATOM 6311 N N . ARG A 1 799 ? -42.998 -13.298 -20.236 1.00 96.19 799 ARG A N 1
ATOM 6312 C CA . ARG A 1 799 ? -43.010 -12.586 -18.958 1.00 96.19 799 ARG A CA 1
ATOM 6313 C C . ARG A 1 799 ? -43.611 -13.480 -17.880 1.00 96.19 799 ARG A C 1
ATOM 6315 O O . ARG A 1 799 ? -44.766 -13.888 -17.984 1.00 96.19 799 ARG A O 1
ATOM 6322 N N . ILE A 1 800 ? -42.837 -13.747 -16.837 1.00 96.50 800 ILE A N 1
ATOM 6323 C CA . ILE A 1 800 ? -43.246 -14.498 -15.647 1.00 96.50 800 ILE A CA 1
ATOM 6324 C C . ILE A 1 800 ? -43.390 -13.545 -14.460 1.00 96.50 800 ILE A C 1
ATOM 6326 O O . ILE A 1 800 ? -42.595 -12.620 -14.314 1.00 96.50 800 ILE A O 1
ATOM 6330 N N . MET A 1 801 ? -44.397 -13.745 -13.611 1.00 93.38 801 MET A N 1
ATOM 6331 C CA . MET A 1 801 ? -44.598 -12.987 -12.369 1.00 93.38 801 MET A CA 1
ATOM 6332 C C . MET A 1 801 ? -44.722 -13.935 -11.185 1.00 93.38 801 MET A C 1
ATOM 6334 O O . MET A 1 801 ? -45.530 -14.859 -11.237 1.00 93.38 801 MET A O 1
ATOM 6338 N N . ASN A 1 802 ? -43.937 -13.695 -10.135 1.00 92.75 802 ASN A N 1
ATOM 6339 C CA . ASN A 1 802 ? -43.992 -14.475 -8.906 1.00 92.75 802 ASN A CA 1
ATOM 6340 C C . ASN A 1 802 ? -45.133 -13.983 -8.013 1.00 92.75 802 ASN A C 1
ATOM 6342 O O . ASN A 1 802 ? -45.012 -12.949 -7.365 1.00 92.75 802 ASN A O 1
ATOM 6346 N N . ASN A 1 803 ? -46.229 -14.734 -7.977 1.00 84.50 803 ASN A N 1
ATOM 6347 C CA . ASN A 1 803 ? -47.369 -14.513 -7.084 1.00 84.50 803 ASN A CA 1
ATOM 6348 C C . ASN A 1 803 ? -47.273 -15.342 -5.798 1.00 84.50 803 ASN A C 1
ATOM 6350 O O . ASN A 1 803 ? -48.164 -15.275 -4.955 1.00 84.50 803 ASN A O 1
ATOM 6354 N N . GLY A 1 804 ? -46.240 -16.179 -5.682 1.00 81.25 804 GLY A N 1
ATOM 6355 C CA . GLY A 1 804 ? -46.011 -17.010 -4.517 1.00 81.25 804 GLY A CA 1
ATOM 6356 C C . GLY A 1 804 ? -45.295 -16.260 -3.404 1.00 81.25 804 GLY A C 1
ATOM 6357 O O . GLY A 1 804 ? -44.837 -15.130 -3.569 1.00 81.25 804 GLY A O 1
ATOM 6358 N N . THR A 1 805 ? -45.170 -16.915 -2.258 1.00 72.44 805 THR A N 1
ATOM 6359 C CA . THR A 1 805 ? -44.530 -16.337 -1.068 1.00 72.44 805 THR A CA 1
ATOM 6360 C C . THR A 1 805 ? -43.042 -16.664 -0.956 1.00 72.44 805 THR A C 1
ATOM 6362 O O . THR A 1 805 ? -42.334 -16.026 -0.180 1.00 72.44 805 THR A O 1
ATOM 6365 N N . ARG A 1 806 ? -42.512 -17.587 -1.776 1.00 81.88 806 ARG A N 1
ATOM 6366 C CA . ARG A 1 806 ? -41.071 -17.875 -1.859 1.00 81.88 806 ARG A CA 1
ATOM 6367 C C . ARG A 1 806 ? -40.393 -17.161 -3.025 1.00 81.88 806 ARG A C 1
ATOM 6369 O O . ARG A 1 806 ? -40.923 -17.077 -4.131 1.00 81.88 806 ARG A O 1
ATOM 6376 N N . ARG A 1 807 ? -39.165 -16.696 -2.781 1.00 84.81 807 ARG A N 1
ATOM 6377 C CA . ARG A 1 807 ? -38.216 -16.263 -3.821 1.00 84.81 807 ARG A CA 1
ATOM 6378 C C . ARG A 1 807 ? -37.907 -17.434 -4.753 1.00 84.81 807 ARG A C 1
ATOM 6380 O O . ARG A 1 807 ? -37.729 -18.556 -4.287 1.00 84.81 807 ARG A O 1
ATOM 6387 N N . TRP A 1 808 ? -37.819 -17.160 -6.050 1.00 92.25 808 TRP A N 1
ATOM 6388 C CA . TRP A 1 808 ? -37.330 -18.127 -7.026 1.00 92.25 808 TRP A CA 1
ATOM 6389 C C . TRP A 1 808 ? -35.833 -17.951 -7.226 1.00 92.25 808 TRP A C 1
ATOM 6391 O O . TRP A 1 808 ? -35.388 -16.869 -7.606 1.00 92.25 808 TRP A O 1
ATOM 6401 N N . GLU A 1 809 ? -35.081 -19.003 -6.933 1.00 87.56 809 GLU A N 1
ATOM 6402 C CA . GLU A 1 809 ? -33.624 -19.054 -7.043 1.00 87.56 809 GLU A CA 1
ATOM 6403 C C . GLU A 1 809 ? -33.243 -19.301 -8.512 1.00 87.56 809 GLU A C 1
ATOM 6405 O O . GLU A 1 809 ? -33.595 -20.339 -9.072 1.00 87.56 809 GLU A O 1
ATOM 6410 N N . ALA A 1 810 ? -32.565 -18.345 -9.154 1.00 86.31 810 ALA A N 1
ATOM 6411 C CA . ALA A 1 810 ? -32.083 -18.466 -10.533 1.00 86.31 810 ALA A CA 1
ATOM 6412 C C . ALA A 1 810 ? -30.796 -19.301 -10.636 1.00 86.31 810 ALA A C 1
ATOM 6414 O O . ALA A 1 810 ? -30.476 -19.825 -11.701 1.00 86.31 810 ALA A O 1
ATOM 6415 N N . ALA A 1 811 ? -30.078 -19.443 -9.519 1.00 77.12 811 ALA A N 1
ATOM 6416 C CA . ALA A 1 811 ? -28.881 -20.259 -9.366 1.00 77.12 811 ALA A CA 1
ATOM 6417 C C . ALA A 1 811 ? -28.901 -20.997 -8.012 1.00 77.12 811 ALA A C 1
ATOM 6419 O O . ALA A 1 811 ? -29.602 -20.589 -7.088 1.00 77.12 811 ALA A O 1
ATOM 6420 N N . GLY A 1 812 ? -28.119 -22.073 -7.887 1.00 70.06 812 GLY A N 1
ATOM 6421 C CA . GLY A 1 812 ? -28.134 -22.985 -6.731 1.00 70.06 812 GLY A CA 1
ATOM 6422 C C . GLY A 1 812 ? -28.695 -24.361 -7.099 1.00 70.06 812 GLY A C 1
ATOM 6423 O O . GLY A 1 812 ? -29.062 -24.575 -8.247 1.00 70.06 812 GLY A O 1
ATOM 6424 N N . GLN A 1 813 ? -28.727 -25.309 -6.156 1.00 62.16 813 GLN A N 1
ATOM 6425 C CA . GLN A 1 813 ? -29.194 -26.683 -6.398 1.00 62.16 813 GLN A CA 1
ATOM 6426 C C . GLN A 1 813 ? -30.371 -27.037 -5.463 1.00 62.16 813 GLN A C 1
ATOM 6428 O O . GLN A 1 813 ? -30.145 -27.132 -4.253 1.00 62.16 813 GLN A O 1
ATOM 6433 N N . PRO A 1 814 ? -31.611 -27.248 -5.967 1.00 68.81 814 PRO A N 1
ATOM 6434 C CA . PRO A 1 814 ? -32.052 -27.121 -7.363 1.00 68.81 814 PRO A CA 1
ATOM 6435 C C . PRO A 1 814 ? -32.621 -25.727 -7.700 1.00 68.81 814 PRO A C 1
ATOM 6437 O O . PRO A 1 814 ? -33.460 -25.218 -6.941 1.00 68.81 814 PRO A O 1
ATOM 6440 N N . PRO A 1 815 ? -32.240 -25.137 -8.849 1.00 87.31 815 PRO A N 1
ATOM 6441 C CA . PRO A 1 815 ? -32.719 -23.824 -9.268 1.00 87.31 815 PRO A CA 1
ATOM 6442 C C . PRO A 1 815 ? -34.126 -23.914 -9.880 1.00 87.31 815 PRO A C 1
ATOM 6444 O O . PRO A 1 815 ? -34.623 -24.996 -10.220 1.00 87.31 815 PRO A O 1
ATOM 6447 N N . ILE A 1 816 ? -34.773 -22.759 -10.050 1.00 93.69 816 ILE A N 1
ATOM 6448 C CA . ILE A 1 816 ? -36.006 -22.631 -10.833 1.00 93.69 816 ILE A CA 1
ATOM 6449 C C . ILE A 1 816 ? -35.654 -22.223 -12.264 1.00 93.69 816 ILE A C 1
ATOM 6451 O O . ILE A 1 816 ? -34.959 -21.236 -12.488 1.00 93.69 816 ILE A O 1
ATOM 6455 N N . MET A 1 817 ? -36.168 -22.978 -13.234 1.00 93.75 817 MET A N 1
ATOM 6456 C CA . MET A 1 817 ? -35.940 -22.769 -14.665 1.00 93.75 817 MET A CA 1
ATOM 6457 C C . MET A 1 817 ? -37.263 -22.711 -15.430 1.00 93.75 817 MET A C 1
ATOM 6459 O O . MET A 1 817 ? -38.246 -23.345 -15.040 1.00 93.75 817 MET A O 1
ATOM 6463 N N . LEU A 1 818 ? -37.276 -21.988 -16.551 1.00 95.50 818 LEU A N 1
ATOM 6464 C CA . LEU A 1 818 ? -38.373 -22.032 -17.516 1.00 95.50 818 LEU A CA 1
ATOM 6465 C C . LEU A 1 818 ? -38.142 -23.195 -18.480 1.00 95.50 818 LEU A C 1
ATOM 6467 O O . LEU A 1 818 ? -37.090 -23.298 -19.102 1.00 95.50 818 LEU A O 1
ATOM 6471 N N . VAL A 1 819 ? -39.115 -24.087 -18.591 1.00 94.00 819 VAL A N 1
ATOM 6472 C CA . VAL A 1 819 ? -39.017 -25.328 -19.360 1.00 94.00 819 VAL A CA 1
ATOM 6473 C C . VAL A 1 819 ? -40.045 -25.302 -20.474 1.00 94.00 819 VAL A C 1
ATOM 6475 O O . VAL A 1 819 ? -41.193 -24.930 -20.232 1.00 94.00 819 VAL A O 1
ATOM 6478 N N . HIS A 1 820 ? -39.661 -25.726 -21.679 1.00 93.94 820 HIS A N 1
ATOM 6479 C CA . HIS A 1 820 ? -40.620 -25.933 -22.759 1.00 93.94 820 HIS A CA 1
ATOM 6480 C C . HIS A 1 820 ? -40.535 -27.325 -23.386 1.00 93.94 820 HIS A C 1
ATOM 6482 O O . HIS A 1 820 ? -39.464 -27.928 -23.492 1.00 93.94 820 HIS A O 1
ATOM 6488 N N . GLN A 1 821 ? -41.698 -27.831 -23.795 1.00 94.06 821 GLN A N 1
ATOM 6489 C CA . GLN A 1 821 ? -41.891 -29.157 -24.371 1.00 94.06 821 GLN A CA 1
ATOM 6490 C C . GLN A 1 821 ? -42.775 -29.064 -25.613 1.00 94.06 821 GLN A C 1
ATOM 6492 O O . GLN A 1 821 ? -43.830 -28.433 -25.579 1.00 94.06 821 GLN A O 1
ATOM 6497 N N . TRP A 1 822 ? -42.357 -29.725 -26.689 1.00 94.00 822 TRP A N 1
ATOM 6498 C CA . TRP A 1 822 ? -43.193 -29.963 -27.863 1.00 94.00 822 TRP A CA 1
ATOM 6499 C C . TRP A 1 822 ? -43.899 -31.299 -27.692 1.00 94.00 822 TRP A C 1
ATOM 6501 O O . TRP A 1 822 ? -43.230 -32.323 -27.584 1.00 94.00 822 TRP A O 1
ATOM 6511 N N . LEU A 1 823 ? -45.226 -31.285 -27.655 1.00 92.62 823 LEU A N 1
ATOM 6512 C CA . LEU A 1 823 ? -46.051 -32.481 -27.535 1.00 92.62 823 LEU A CA 1
ATOM 6513 C C . LEU A 1 823 ? -46.698 -32.797 -28.885 1.00 92.62 823 LEU A C 1
ATOM 6515 O O . LEU A 1 823 ? -47.214 -31.887 -29.535 1.00 92.62 823 LEU A O 1
ATOM 6519 N N . ASP A 1 824 ? -46.658 -34.056 -29.311 1.00 89.25 824 ASP A N 1
ATOM 6520 C CA . ASP A 1 824 ? -47.361 -34.525 -30.506 1.00 89.25 824 ASP A CA 1
ATOM 6521 C C . ASP A 1 824 ? -48.884 -34.629 -30.281 1.00 89.25 824 ASP A C 1
ATOM 6523 O O . ASP A 1 824 ? -49.414 -34.273 -29.223 1.00 89.25 824 ASP A O 1
ATOM 6527 N N . ALA A 1 825 ? -49.610 -35.109 -31.293 1.00 82.50 825 ALA A N 1
ATOM 6528 C CA . ALA A 1 825 ? -51.061 -35.277 -31.233 1.00 82.50 825 ALA A CA 1
ATOM 6529 C C . ALA A 1 825 ? -51.520 -36.289 -30.162 1.00 82.50 825 ALA A C 1
ATOM 6531 O O . ALA A 1 825 ? -52.675 -36.254 -29.742 1.00 82.50 825 ALA A O 1
ATOM 6532 N N . GLN A 1 826 ? -50.631 -37.177 -29.714 1.00 82.75 826 GLN A N 1
ATOM 6533 C CA . GLN A 1 826 ? -50.861 -38.159 -28.656 1.00 82.75 826 GLN A CA 1
ATOM 6534 C C . GLN A 1 826 ? -50.447 -37.620 -27.275 1.00 82.75 826 GLN A C 1
ATOM 6536 O O . GLN A 1 826 ? -50.588 -38.323 -26.274 1.00 82.75 826 GLN A O 1
ATOM 6541 N N . GLY A 1 827 ? -49.958 -36.377 -27.203 1.00 83.00 827 GLY A N 1
ATOM 6542 C CA . GLY A 1 827 ? -49.479 -35.744 -25.978 1.00 83.00 827 GLY A CA 1
ATOM 6543 C C . GLY A 1 827 ? -48.081 -36.200 -25.552 1.00 83.00 827 GLY A C 1
ATOM 6544 O O . GLY A 1 827 ? -47.669 -35.893 -24.433 1.00 83.00 827 GLY A O 1
ATOM 6545 N N . GLN A 1 828 ? -47.354 -36.919 -26.411 1.00 84.94 828 GLN A N 1
ATOM 6546 C CA . GLN A 1 828 ? -46.001 -37.395 -26.137 1.00 84.94 828 GLN A CA 1
ATOM 6547 C C . GLN A 1 828 ? -44.962 -36.345 -26.514 1.00 84.94 828 GLN A C 1
ATOM 6549 O O . GLN A 1 828 ? -45.143 -35.566 -27.447 1.00 84.94 828 GLN A O 1
ATOM 6554 N N . VAL A 1 829 ? -43.847 -36.320 -25.786 1.00 87.81 829 VAL A N 1
ATOM 6555 C CA . VAL A 1 829 ? -42.752 -35.375 -26.033 1.00 87.81 829 VAL A CA 1
ATOM 6556 C C . VAL A 1 829 ? -42.080 -35.698 -27.374 1.00 87.81 829 VAL A C 1
ATOM 6558 O O . VAL A 1 829 ? -41.389 -36.703 -27.505 1.00 87.81 829 VAL A O 1
ATOM 6561 N N . ALA A 1 830 ? -42.268 -34.825 -28.364 1.00 81.75 830 ALA A N 1
ATOM 6562 C CA . ALA A 1 830 ? -41.817 -35.008 -29.744 1.00 81.75 830 ALA A CA 1
ATOM 6563 C C . ALA A 1 830 ? -40.349 -34.613 -29.988 1.00 81.75 830 ALA A C 1
ATOM 6565 O O . ALA A 1 830 ? -39.771 -34.966 -31.014 1.00 81.75 830 ALA A O 1
ATOM 6566 N N . GLN A 1 831 ? -39.754 -33.837 -29.077 1.00 81.56 831 GLN A N 1
ATOM 6567 C CA . GLN A 1 831 ? -38.370 -33.357 -29.138 1.00 81.56 831 GLN A CA 1
ATOM 6568 C C . GLN A 1 831 ? -37.784 -33.210 -27.725 1.00 81.56 831 GLN A C 1
ATOM 6570 O O . GLN A 1 831 ? -38.555 -33.053 -26.775 1.00 81.56 831 GLN A O 1
ATOM 6575 N N . PRO A 1 832 ? -36.446 -33.198 -27.554 1.00 82.81 832 PRO A N 1
ATOM 6576 C CA . PRO A 1 832 ? -35.820 -32.979 -26.252 1.00 82.81 832 PRO A CA 1
ATOM 6577 C C . PRO A 1 832 ? -36.377 -31.752 -25.516 1.00 82.81 832 PRO A C 1
ATOM 6579 O O . PRO A 1 832 ? -36.516 -30.670 -26.083 1.00 82.81 832 PRO A O 1
ATOM 6582 N N . THR A 1 833 ? -36.691 -31.927 -24.231 1.00 84.81 833 THR A N 1
ATOM 6583 C CA . THR A 1 833 ? -37.182 -30.844 -23.368 1.00 84.81 833 THR A CA 1
ATOM 6584 C C . THR A 1 833 ? -36.065 -29.840 -23.099 1.00 84.81 833 THR A C 1
ATOM 6586 O O . THR A 1 833 ? -35.038 -30.200 -22.516 1.00 84.81 833 THR A O 1
ATOM 6589 N N . LEU A 1 834 ? -36.282 -28.579 -23.467 1.00 86.88 834 LEU A N 1
ATOM 6590 C CA . LEU A 1 834 ? -35.308 -27.506 -23.286 1.00 86.88 834 LEU A CA 1
ATOM 6591 C C . LEU A 1 834 ? -35.595 -26.707 -22.011 1.00 86.88 834 LEU A C 1
ATOM 6593 O O . LEU A 1 834 ? -36.749 -26.483 -21.639 1.00 86.88 834 LEU A O 1
ATOM 6597 N N . ARG A 1 835 ? -34.516 -26.286 -21.343 1.00 89.94 835 ARG A N 1
ATOM 6598 C CA . ARG A 1 835 ? -34.526 -25.540 -20.079 1.00 89.94 835 ARG A CA 1
ATOM 6599 C C . ARG A 1 835 ? -33.805 -24.214 -20.277 1.00 89.94 835 ARG A C 1
ATOM 6601 O O . ARG A 1 835 ? -32.699 -24.186 -20.810 1.00 89.94 835 ARG A O 1
ATOM 6608 N N . THR A 1 836 ? -34.419 -23.137 -19.817 1.00 91.38 836 THR A N 1
ATOM 6609 C CA . THR A 1 836 ? -33.872 -21.784 -19.845 1.00 91.38 836 THR A CA 1
ATOM 6610 C C . THR A 1 836 ? -33.719 -21.303 -18.409 1.00 91.38 836 THR A C 1
ATOM 6612 O O . THR A 1 836 ? -34.699 -21.209 -17.664 1.00 91.38 836 THR A O 1
ATOM 6615 N N . VAL A 1 837 ? -32.478 -21.025 -18.010 1.00 89.38 837 VAL A N 1
ATOM 6616 C CA . VAL A 1 837 ? -32.172 -20.459 -16.693 1.00 89.38 837 VAL A CA 1
ATOM 6617 C C . VAL A 1 837 ? -32.729 -19.043 -16.584 1.00 89.38 837 VAL A C 1
ATOM 6619 O O . VAL A 1 837 ? -32.782 -18.297 -17.564 1.00 89.38 837 VAL A O 1
ATOM 6622 N N . LEU A 1 838 ? -33.156 -18.666 -15.384 1.00 94.06 838 LEU A N 1
ATOM 6623 C CA . LEU A 1 838 ? -33.537 -17.286 -15.107 1.00 94.06 838 LEU A CA 1
ATOM 6624 C C . LEU A 1 838 ? -32.261 -16.438 -14.991 1.00 94.06 838 LEU A C 1
ATOM 6626 O O . LEU A 1 838 ? -31.247 -16.906 -14.486 1.00 94.06 838 LEU A O 1
ATOM 6630 N N . SER A 1 839 ? -32.288 -15.190 -15.459 1.00 90.69 839 SER A N 1
ATOM 6631 C CA . SER A 1 839 ? -31.109 -14.309 -15.403 1.00 90.69 839 SER A CA 1
ATOM 6632 C C . SER A 1 839 ? -30.858 -13.726 -14.010 1.00 90.69 839 SER A C 1
ATOM 6634 O O . SER A 1 839 ? -29.736 -13.336 -13.695 1.00 90.69 839 SER A O 1
ATOM 6636 N N . VAL A 1 840 ? -31.901 -13.661 -13.179 1.00 88.38 840 VAL A N 1
ATOM 6637 C CA . VAL A 1 840 ? -31.872 -13.169 -11.799 1.00 88.38 840 VAL A CA 1
ATOM 6638 C C . VAL A 1 840 ? -32.967 -13.834 -10.976 1.00 88.38 840 VAL A C 1
ATOM 6640 O O . VAL A 1 840 ? -34.010 -14.233 -11.499 1.00 88.38 840 VAL A O 1
ATOM 6643 N N . ASP A 1 841 ? -32.759 -13.897 -9.665 1.00 89.12 841 ASP A N 1
ATOM 6644 C CA . ASP A 1 841 ? -33.764 -14.396 -8.736 1.00 89.12 841 ASP A CA 1
ATOM 6645 C C . ASP A 1 841 ? -35.035 -13.543 -8.743 1.00 89.12 841 ASP A C 1
ATOM 6647 O O . ASP A 1 841 ? -34.992 -12.311 -8.662 1.00 89.12 841 ASP A O 1
ATOM 6651 N N . VAL A 1 842 ? -36.191 -14.205 -8.742 1.00 90.88 842 VAL A N 1
ATOM 6652 C CA . VAL A 1 842 ? -37.492 -13.532 -8.816 1.00 90.88 842 VAL A CA 1
ATOM 6653 C C . VAL A 1 842 ? -38.154 -13.561 -7.444 1.00 90.88 842 VAL A C 1
ATOM 6655 O O . VAL A 1 842 ? -38.675 -14.581 -6.992 1.00 90.88 842 VAL A O 1
ATOM 6658 N N . ARG A 1 843 ? -38.122 -12.427 -6.742 1.00 84.12 843 ARG A N 1
ATOM 6659 C CA . ARG A 1 843 ? -38.787 -12.267 -5.436 1.00 84.12 843 ARG A CA 1
ATOM 6660 C C . ARG A 1 843 ? -40.320 -12.241 -5.581 1.00 84.12 843 ARG A C 1
ATOM 6662 O O . ARG A 1 843 ? -40.799 -11.854 -6.650 1.00 84.12 843 ARG A O 1
ATOM 6669 N N . PRO A 1 844 ? -41.080 -12.569 -4.518 1.00 85.62 844 PRO A N 1
ATOM 6670 C CA . PRO A 1 844 ? -42.530 -12.374 -4.479 1.00 85.62 844 PRO A CA 1
ATOM 6671 C C . PRO A 1 844 ? -42.955 -10.986 -4.986 1.00 85.62 844 PRO A C 1
ATOM 6673 O O . PRO A 1 844 ? -42.330 -9.971 -4.667 1.00 85.62 844 PRO A O 1
ATOM 6676 N N . GLY A 1 845 ? -43.990 -10.946 -5.822 1.00 80.50 845 GLY A N 1
ATOM 6677 C CA . GLY A 1 845 ? -44.540 -9.748 -6.459 1.00 80.50 845 GLY A CA 1
ATOM 6678 C C . GLY A 1 845 ? -43.704 -9.157 -7.602 1.00 80.50 845 GLY A C 1
ATOM 6679 O O . GLY A 1 845 ? -44.057 -8.097 -8.122 1.00 80.50 845 GLY A O 1
ATOM 6680 N N . LYS A 1 846 ? -42.580 -9.773 -7.995 1.00 91.06 846 LYS A N 1
ATOM 6681 C CA . LYS A 1 846 ? -41.734 -9.288 -9.101 1.00 91.06 846 LYS A CA 1
ATOM 6682 C C . LYS A 1 846 ? -41.967 -10.075 -10.386 1.00 91.06 846 LYS A C 1
ATOM 6684 O O . LYS A 1 846 ? -42.346 -11.244 -10.358 1.00 91.06 846 LYS A O 1
ATOM 6689 N N . SER A 1 847 ? -41.740 -9.408 -11.519 1.00 93.00 847 SER A N 1
ATOM 6690 C CA . SER A 1 847 ? -41.764 -10.025 -12.846 1.00 93.00 847 SER A CA 1
ATOM 6691 C C . SER A 1 847 ? -40.365 -10.119 -13.444 1.00 93.00 847 SER A C 1
ATOM 6693 O O . SER A 1 847 ? -39.532 -9.252 -13.185 1.00 93.00 847 SER A O 1
ATOM 6695 N N . LEU A 1 848 ? -40.158 -11.114 -14.300 1.00 95.69 848 LEU A N 1
ATOM 6696 C CA . LEU A 1 848 ? -38.976 -11.278 -15.139 1.00 95.69 848 LEU A CA 1
ATOM 6697 C C . LEU A 1 848 ? -39.417 -11.597 -16.572 1.00 95.69 848 LEU A C 1
ATOM 6699 O O . LEU A 1 848 ? -40.410 -12.294 -16.770 1.00 95.69 848 LEU A O 1
ATOM 6703 N N . GLU A 1 849 ? -38.702 -11.079 -17.563 1.00 96.44 849 GLU A N 1
ATOM 6704 C CA . GLU A 1 849 ? -38.876 -11.460 -18.965 1.00 96.44 849 GLU A CA 1
ATOM 6705 C C . GLU A 1 849 ? -37.779 -12.452 -19.355 1.00 96.44 849 GLU A C 1
ATOM 6707 O O . GLU A 1 849 ? -36.602 -12.209 -19.094 1.00 96.44 849 GLU A O 1
ATOM 6712 N N . VAL A 1 850 ? -38.175 -13.587 -19.931 1.00 95.75 850 VAL A N 1
ATOM 6713 C CA . VAL A 1 850 ? -37.278 -14.681 -20.318 1.00 95.75 850 VAL A CA 1
ATOM 6714 C C . VAL A 1 850 ? -37.410 -14.913 -21.819 1.00 95.75 850 VAL A C 1
ATOM 6716 O O . VAL A 1 850 ? -38.518 -15.115 -22.318 1.00 95.75 850 VAL A O 1
ATOM 6719 N N . LEU A 1 851 ? -36.288 -14.892 -22.540 1.00 93.31 851 LEU A N 1
ATOM 6720 C CA . LEU A 1 851 ? -36.246 -15.210 -23.967 1.00 93.31 851 LEU A CA 1
ATOM 6721 C C . LEU A 1 851 ? -36.187 -16.729 -24.151 1.00 93.31 851 LEU A C 1
ATOM 6723 O O . LEU A 1 851 ? -35.234 -17.380 -23.727 1.00 93.31 851 LEU A O 1
ATOM 6727 N N . LEU A 1 852 ? -37.230 -17.292 -24.757 1.00 92.75 852 LEU A N 1
ATOM 6728 C CA . LEU A 1 852 ? -37.386 -18.722 -24.985 1.00 92.75 852 LEU A CA 1
ATOM 6729 C C . LEU A 1 852 ? -37.021 -19.066 -26.441 1.00 92.75 852 LEU A C 1
ATOM 6731 O O . LEU A 1 852 ? -37.762 -18.669 -27.349 1.00 92.75 852 LEU A O 1
ATOM 6735 N N . PRO A 1 853 ? -35.924 -19.804 -26.693 1.00 90.19 853 PRO A N 1
ATOM 6736 C CA . PRO A 1 853 ? -35.575 -20.259 -28.033 1.00 90.19 853 PRO A CA 1
ATOM 6737 C C . PRO A 1 853 ? -36.428 -21.471 -28.417 1.00 90.19 853 PRO A C 1
ATOM 6739 O O . PRO A 1 853 ? -36.430 -22.488 -27.728 1.00 90.19 853 PRO A O 1
ATOM 6742 N N . LEU A 1 854 ? -37.142 -21.377 -29.531 1.00 92.19 854 LEU A N 1
ATOM 6743 C CA . LEU A 1 854 ? -37.978 -22.428 -30.099 1.00 92.19 854 LEU A CA 1
ATOM 6744 C C . LEU A 1 854 ? -37.321 -23.000 -31.355 1.00 92.19 854 LEU A C 1
ATOM 6746 O O . LEU A 1 854 ? -36.888 -22.246 -32.226 1.00 92.19 854 LEU A O 1
ATOM 6750 N N . LEU A 1 855 ? -37.315 -24.329 -31.465 1.00 90.06 855 LEU A N 1
ATOM 6751 C CA . LEU A 1 855 ? -36.977 -25.075 -32.678 1.00 90.06 855 LEU A CA 1
ATOM 6752 C C . LEU A 1 855 ? -38.171 -25.954 -33.059 1.00 90.06 855 LEU A C 1
ATOM 6754 O O . LEU A 1 855 ? -38.555 -26.847 -32.298 1.00 90.06 855 LEU A O 1
ATOM 6758 N N . ALA A 1 856 ? -38.771 -25.692 -34.218 1.00 88.44 856 ALA A N 1
ATOM 6759 C CA . ALA A 1 856 ? -39.921 -26.454 -34.684 1.00 88.44 856 ALA A CA 1
ATOM 6760 C C . ALA A 1 856 ? -39.545 -27.918 -34.997 1.00 88.44 856 ALA A C 1
ATOM 6762 O O . ALA A 1 856 ? -38.490 -28.156 -35.593 1.00 88.44 856 ALA A O 1
ATOM 6763 N N . PRO A 1 857 ? -40.409 -28.891 -34.641 1.00 87.00 857 PRO A N 1
ATOM 6764 C CA . PRO A 1 857 ? -40.220 -30.305 -34.955 1.00 87.00 857 PRO A CA 1
ATOM 6765 C C . PRO A 1 857 ? -39.849 -30.594 -36.413 1.00 87.00 857 PRO A C 1
ATOM 6767 O O . PRO A 1 857 ? -40.291 -29.920 -37.342 1.00 87.00 857 PRO A O 1
ATOM 6770 N N . ALA A 1 858 ? -39.049 -31.646 -36.607 1.00 75.00 858 ALA A N 1
ATOM 6771 C CA . ALA A 1 858 ? -38.582 -32.077 -37.926 1.00 75.00 858 ALA A CA 1
ATOM 6772 C C . ALA A 1 858 ? -39.690 -32.711 -38.796 1.00 75.00 858 ALA A C 1
ATOM 6774 O O . ALA A 1 858 ? -39.517 -32.880 -40.001 1.00 75.00 858 ALA A O 1
ATOM 6775 N N . ILE A 1 859 ? -40.816 -33.085 -38.183 1.00 78.69 859 ILE A N 1
ATOM 6776 C CA . ILE A 1 859 ? -41.954 -33.718 -38.847 1.00 78.69 859 ILE A CA 1
ATOM 6777 C C . ILE A 1 859 ? -43.083 -32.680 -38.938 1.00 78.69 859 ILE A C 1
ATOM 6779 O O . ILE A 1 859 ? -43.422 -32.070 -37.925 1.00 78.69 859 ILE A O 1
ATOM 6783 N N . PRO A 1 860 ? -43.669 -32.449 -40.126 1.00 83.75 860 PRO A N 1
ATOM 6784 C CA . PRO A 1 860 ? -44.847 -31.606 -40.253 1.00 83.75 860 PRO A CA 1
ATOM 6785 C C . PRO A 1 860 ? -46.036 -32.199 -39.498 1.00 83.75 860 PRO A C 1
ATOM 6787 O O . PRO A 1 860 ? -46.290 -33.401 -39.568 1.00 83.75 860 PRO A O 1
ATOM 6790 N N . GLY A 1 861 ? -46.812 -31.354 -38.833 1.00 85.25 861 GLY A N 1
ATOM 6791 C CA . GLY A 1 861 ? -47.992 -31.790 -38.100 1.00 85.25 861 GLY A CA 1
ATOM 6792 C C . GLY A 1 861 ? -48.436 -30.796 -37.034 1.00 85.25 861 GLY A C 1
ATOM 6793 O O . GLY A 1 861 ? -47.769 -29.785 -36.799 1.00 85.25 861 GLY A O 1
ATOM 6794 N N . PRO A 1 862 ? -49.588 -31.045 -36.396 1.00 90.50 862 PRO A N 1
ATOM 6795 C CA . PRO A 1 862 ? -50.004 -30.285 -35.231 1.00 90.50 862 PRO A CA 1
ATOM 6796 C C . PRO A 1 862 ? -49.184 -30.701 -34.006 1.00 90.50 862 PRO A C 1
ATOM 6798 O O . PRO A 1 862 ? -49.054 -31.887 -33.706 1.00 90.50 862 PRO A O 1
ATOM 6801 N N . TYR A 1 863 ? -48.690 -29.713 -33.268 1.00 94.62 863 TYR A N 1
ATOM 6802 C CA . TYR A 1 863 ? -48.020 -29.905 -31.987 1.00 94.62 863 TYR A CA 1
ATOM 6803 C C . TYR A 1 863 ? -48.600 -28.976 -30.928 1.00 94.62 863 TYR A C 1
ATOM 6805 O O . TYR A 1 863 ? -49.138 -27.915 -31.242 1.00 94.62 863 TYR A O 1
ATOM 6813 N N . THR A 1 864 ? -48.448 -29.341 -29.660 1.00 95.94 864 THR A N 1
ATOM 6814 C CA . THR A 1 864 ? -48.705 -28.444 -28.531 1.00 95.94 864 THR A CA 1
ATOM 6815 C C . THR A 1 864 ? -47.382 -28.038 -27.901 1.00 95.94 864 THR A C 1
ATOM 6817 O O . THR A 1 864 ? -46.665 -28.876 -27.362 1.00 95.94 864 THR A O 1
ATOM 6820 N N . LEU A 1 865 ? -47.059 -26.747 -27.942 1.00 96.06 865 LEU A N 1
ATOM 6821 C CA . LEU A 1 865 ? -45.968 -26.179 -27.160 1.00 96.06 865 LEU A CA 1
ATOM 6822 C C . LEU A 1 865 ? -46.468 -25.937 -25.736 1.00 96.06 865 LEU A C 1
ATOM 6824 O O . LEU A 1 865 ? -47.376 -25.135 -25.525 1.00 96.06 865 LEU A O 1
ATOM 6828 N N . ARG A 1 866 ? -45.867 -26.619 -24.763 1.00 95.31 866 ARG A N 1
ATOM 6829 C CA . ARG A 1 866 ? -46.118 -26.436 -23.331 1.00 95.31 866 ARG A CA 1
ATOM 6830 C C . ARG A 1 866 ? -44.930 -25.729 -22.689 1.00 95.31 866 ARG A C 1
ATOM 6832 O O . ARG A 1 866 ? -43.810 -26.206 -22.823 1.00 95.31 866 ARG A O 1
ATOM 6839 N N . VAL A 1 867 ? -45.177 -24.637 -21.970 1.00 96.00 867 VAL A N 1
ATOM 6840 C CA . VAL A 1 867 ? -44.183 -23.849 -21.230 1.00 96.00 867 VAL A CA 1
ATOM 6841 C C . VAL A 1 867 ? -44.569 -23.804 -19.751 1.00 96.00 867 VAL A C 1
ATOM 6843 O O . VAL A 1 867 ? -45.688 -23.427 -19.407 1.00 96.00 867 VAL A O 1
ATOM 6846 N N . ASP A 1 868 ? -43.647 -24.190 -18.874 1.00 95.38 868 ASP A N 1
ATOM 6847 C CA . ASP A 1 868 ? -43.877 -24.348 -17.434 1.00 95.38 868 ASP A CA 1
ATOM 6848 C C . ASP A 1 868 ? -42.625 -23.932 -16.645 1.00 95.38 868 ASP A C 1
ATOM 6850 O O . ASP A 1 868 ? -41.514 -23.956 -17.173 1.00 95.38 868 ASP A O 1
ATOM 6854 N N . LEU A 1 869 ? -42.779 -23.547 -15.379 1.00 95.06 869 LEU A N 1
ATOM 6855 C CA . LEU A 1 869 ? -41.641 -23.371 -14.476 1.00 95.06 869 LEU A CA 1
ATOM 6856 C C . LEU A 1 869 ? -41.386 -24.701 -13.781 1.00 95.06 869 LEU A C 1
ATOM 6858 O O . LEU A 1 869 ? -42.311 -25.367 -13.320 1.00 95.06 869 LEU A O 1
ATOM 6862 N N . SER A 1 870 ? -40.122 -25.077 -13.671 1.00 92.62 870 SER A N 1
ATOM 6863 C CA . SER A 1 870 ? -39.709 -26.275 -12.953 1.00 92.62 870 SER A CA 1
ATOM 6864 C C . SER A 1 870 ? -38.690 -25.907 -11.897 1.00 92.62 870 SER A C 1
ATOM 6866 O O . SER A 1 870 ? -37.755 -25.156 -12.171 1.00 92.62 870 SER A O 1
ATOM 6868 N N . ARG A 1 871 ? -38.861 -26.464 -10.698 1.00 87.88 871 ARG A N 1
ATOM 6869 C CA . ARG A 1 871 ? -37.756 -26.603 -9.760 1.00 87.88 871 ARG A CA 1
ATOM 6870 C C . ARG A 1 871 ? -37.075 -27.924 -10.075 1.00 87.88 871 ARG A C 1
ATOM 6872 O O . ARG A 1 871 ? -37.693 -28.980 -9.919 1.00 87.88 871 ARG A O 1
ATOM 6879 N N . GLU A 1 872 ? -35.848 -27.842 -10.576 1.00 75.94 872 GLU A N 1
ATOM 6880 C CA . GLU A 1 872 ? -35.181 -28.970 -11.225 1.00 75.94 872 GLU A CA 1
ATOM 6881 C C . GLU A 1 872 ? -35.173 -30.227 -10.339 1.00 75.94 872 GLU A C 1
ATOM 6883 O O . GLU A 1 872 ? -34.825 -30.181 -9.160 1.00 75.94 872 GLU A O 1
ATOM 6888 N N . GLY A 1 873 ? -35.631 -31.353 -10.896 1.00 70.88 873 GLY A N 1
ATOM 6889 C CA . GLY A 1 873 ? -35.692 -32.638 -10.192 1.00 70.88 873 GLY A CA 1
ATOM 6890 C C . GLY A 1 873 ? -36.744 -32.749 -9.078 1.00 70.88 873 GLY A C 1
ATOM 6891 O O . GLY A 1 873 ? -36.842 -33.814 -8.477 1.00 70.88 873 GLY A O 1
ATOM 6892 N N . GLN A 1 874 ? -37.537 -31.704 -8.801 1.00 83.62 874 GLN A N 1
ATOM 6893 C CA . GLN A 1 874 ? -38.552 -31.723 -7.738 1.00 83.62 874 GLN A CA 1
ATOM 6894 C C . GLN A 1 874 ? -39.980 -31.690 -8.285 1.00 83.62 874 GLN A C 1
ATOM 6896 O O . GLN A 1 874 ? -40.729 -32.646 -8.107 1.00 83.62 874 GLN A O 1
ATOM 6901 N N . PHE A 1 875 ? -40.379 -30.592 -8.927 1.00 85.50 875 PHE A N 1
ATOM 6902 C CA . PHE A 1 875 ? -41.745 -30.429 -9.427 1.00 85.50 875 PHE A CA 1
ATOM 6903 C C . PHE A 1 875 ? -41.844 -29.358 -10.514 1.00 85.50 875 PHE A C 1
ATOM 6905 O O . PHE A 1 875 ? -41.020 -28.444 -10.610 1.00 85.50 875 PHE A O 1
ATOM 6912 N N . PHE A 1 876 ? -42.911 -29.448 -11.303 1.00 88.56 876 PHE A N 1
ATOM 6913 C CA . PHE A 1 876 ? -43.406 -28.365 -12.150 1.00 88.56 876 PHE A CA 1
ATOM 6914 C C . PHE A 1 876 ? -44.412 -27.504 -11.388 1.00 88.56 876 PHE A C 1
ATOM 6916 O O . PHE A 1 876 ? -45.155 -27.999 -10.538 1.00 88.56 876 PHE A O 1
ATOM 6923 N N . PHE A 1 877 ? -44.487 -26.217 -11.707 1.00 92.00 877 PHE A N 1
ATOM 6924 C CA . PHE A 1 877 ? -45.433 -25.304 -11.067 1.00 92.00 877 PHE A CA 1
ATOM 6925 C C . PHE A 1 877 ? -46.887 -25.690 -11.377 1.00 92.00 877 PHE A C 1
ATOM 6927 O O . PHE A 1 877 ? -47.757 -25.502 -10.521 1.00 92.00 877 PHE A O 1
ATOM 6934 N N . SER A 1 878 ? -47.140 -26.347 -12.515 1.00 88.69 878 SER A N 1
ATOM 6935 C CA . SER A 1 878 ? -48.436 -26.972 -12.810 1.00 88.69 878 SER A CA 1
ATOM 6936 C C . SER A 1 878 ? -48.842 -28.081 -11.857 1.00 88.69 878 SER A C 1
ATOM 6938 O O . SER A 1 878 ? -50.030 -28.256 -11.606 1.00 88.69 878 SER A O 1
ATOM 6940 N N . GLN A 1 879 ? -47.885 -28.812 -11.288 1.00 83.88 879 GLN A N 1
ATOM 6941 C CA . GLN A 1 879 ? -48.171 -29.829 -10.273 1.00 83.88 879 GLN A CA 1
ATOM 6942 C C . GLN A 1 879 ? -48.527 -29.195 -8.922 1.00 83.88 879 GLN A C 1
ATOM 6944 O O . GLN A 1 879 ? -49.131 -29.850 -8.083 1.00 83.88 879 GLN A O 1
ATOM 6949 N N . GLN A 1 880 ? -48.198 -27.912 -8.736 1.00 80.06 880 GLN A N 1
ATOM 6950 C CA . GLN A 1 880 ? -48.560 -27.103 -7.569 1.00 80.06 880 GLN A CA 1
ATOM 6951 C C . GLN A 1 880 ? -49.829 -26.262 -7.807 1.00 80.06 880 GLN A C 1
ATOM 6953 O O . GLN A 1 880 ? -50.104 -25.330 -7.057 1.00 80.06 880 GLN A O 1
ATOM 6958 N N . GLY A 1 881 ? -50.592 -26.560 -8.867 1.00 79.56 881 GLY A N 1
ATOM 6959 C CA . GLY A 1 881 ? -51.856 -25.888 -9.178 1.00 79.56 881 GLY A CA 1
ATOM 6960 C C . GLY A 1 881 ? -51.746 -24.624 -10.040 1.00 79.56 881 GLY A C 1
ATOM 6961 O O . GLY A 1 881 ? -52.755 -23.950 -10.229 1.00 79.56 881 GLY A O 1
ATOM 6962 N N . ASN A 1 882 ? -50.569 -24.293 -10.592 1.00 87.00 882 ASN A N 1
ATOM 6963 C CA . ASN A 1 882 ? -50.400 -23.139 -11.490 1.00 87.00 882 ASN A CA 1
ATOM 6964 C C . ASN A 1 882 ? -50.434 -23.570 -12.967 1.00 87.00 882 ASN A C 1
ATOM 6966 O O . ASN A 1 882 ? -49.504 -24.235 -13.411 1.00 87.00 882 ASN A O 1
ATOM 6970 N N . PRO A 1 883 ? -51.436 -23.195 -13.773 1.00 87.69 883 PRO A N 1
ATOM 6971 C CA . PRO A 1 883 ? -51.550 -23.698 -15.141 1.00 87.69 883 PRO A CA 1
ATOM 6972 C C . PRO A 1 883 ? -50.321 -23.345 -15.997 1.00 87.69 883 PRO A C 1
ATOM 6974 O O . PRO A 1 883 ? -49.911 -22.185 -16.066 1.00 87.69 883 PRO A O 1
ATOM 6977 N N . ALA A 1 884 ? -49.760 -24.353 -16.673 1.00 92.19 884 ALA A N 1
ATOM 6978 C CA . ALA A 1 884 ? -48.716 -24.163 -17.676 1.00 92.19 884 ALA A CA 1
ATOM 6979 C C . ALA A 1 884 ? -49.276 -23.406 -18.891 1.00 92.19 884 ALA A C 1
ATOM 6981 O O . ALA A 1 884 ? -50.440 -23.579 -19.265 1.00 92.19 884 ALA A O 1
ATOM 6982 N N . LEU A 1 885 ? -48.440 -22.607 -19.550 1.00 93.62 885 LEU A N 1
ATOM 6983 C CA . LEU A 1 885 ? -48.807 -21.966 -20.807 1.00 93.62 885 LEU A CA 1
ATOM 6984 C C . LEU A 1 885 ? -48.782 -23.019 -21.923 1.00 93.62 885 LEU A C 1
ATOM 6986 O O . LEU A 1 885 ? -47.767 -23.679 -22.128 1.00 93.62 885 LEU A O 1
ATOM 6990 N N . THR A 1 886 ? -49.886 -23.188 -22.646 1.00 93.88 886 THR A N 1
ATOM 6991 C CA . THR A 1 886 ? -49.983 -24.144 -23.760 1.00 93.88 886 THR A CA 1
ATOM 6992 C C . THR A 1 886 ? -50.451 -23.444 -25.029 1.00 93.88 886 THR A C 1
ATOM 6994 O O . THR A 1 886 ? -51.305 -22.562 -24.975 1.00 93.88 886 THR A O 1
ATOM 6997 N N . GLN A 1 887 ? -49.875 -23.816 -26.173 1.00 95.25 887 GLN A N 1
ATOM 6998 C CA . GLN A 1 887 ? -50.245 -23.288 -27.484 1.00 95.25 887 GLN A CA 1
ATOM 6999 C C . GLN A 1 887 ? -50.196 -24.395 -28.533 1.00 95.25 887 GLN A C 1
ATOM 7001 O O . GLN A 1 887 ? -49.168 -25.048 -28.699 1.00 95.25 887 GLN A O 1
ATOM 7006 N N . SER A 1 888 ? -51.281 -24.569 -29.287 1.00 94.25 888 SER A N 1
ATOM 7007 C CA . SER A 1 888 ? -51.267 -25.403 -30.490 1.00 94.25 888 SER A CA 1
ATOM 7008 C C . SER A 1 888 ? -50.546 -24.677 -31.624 1.00 94.25 888 SER A C 1
ATOM 7010 O O . SER A 1 888 ? -50.870 -23.526 -31.933 1.00 94.25 888 SER A O 1
ATOM 7012 N N . ILE A 1 889 ? -49.578 -25.355 -32.234 1.00 94.94 889 ILE A N 1
ATOM 7013 C CA . ILE A 1 889 ? -48.727 -24.854 -33.309 1.00 94.94 889 ILE A CA 1
ATOM 7014 C C . ILE A 1 889 ? -48.770 -25.852 -34.461 1.00 94.94 889 ILE A C 1
ATOM 7016 O O . ILE A 1 889 ? -48.483 -27.034 -34.279 1.00 94.94 889 ILE A O 1
ATOM 7020 N N . VAL A 1 890 ? -49.104 -25.377 -35.658 1.00 93.44 890 VAL A N 1
ATOM 7021 C CA . VAL A 1 890 ? -49.019 -26.188 -36.877 1.00 93.44 890 VAL A CA 1
ATOM 7022 C C . VAL A 1 890 ? -47.616 -26.058 -37.458 1.00 93.44 890 VAL A C 1
ATOM 7024 O O . VAL A 1 890 ? -47.202 -24.959 -37.827 1.00 93.44 890 VAL A O 1
ATOM 7027 N N . VAL A 1 891 ? -46.892 -27.174 -37.535 1.00 90.88 891 VAL A N 1
ATOM 7028 C CA . VAL A 1 891 ? -45.585 -27.253 -38.192 1.00 90.88 891 VAL A CA 1
ATOM 7029 C C . VAL A 1 891 ? -45.798 -27.648 -39.649 1.00 90.88 891 VAL A C 1
ATOM 7031 O O . VAL A 1 891 ? -46.254 -28.751 -39.944 1.00 90.88 891 VAL A O 1
ATOM 7034 N N . GLU A 1 892 ? -45.508 -26.735 -40.567 1.00 85.88 892 GLU A N 1
ATOM 7035 C CA . GLU A 1 892 ? -45.752 -26.892 -41.999 1.00 85.88 892 GLU A CA 1
ATOM 7036 C C . GLU A 1 892 ? -44.508 -27.453 -42.713 1.00 85.88 892 GLU A C 1
ATOM 7038 O O . GLU A 1 892 ? -43.368 -27.079 -42.419 1.00 85.88 892 GLU A O 1
ATOM 7043 N N . ALA A 1 893 ? -44.728 -28.356 -43.675 1.00 70.25 893 ALA A N 1
ATOM 7044 C CA . ALA A 1 893 ? -43.670 -28.870 -44.541 1.00 70.25 893 ALA A CA 1
ATOM 7045 C C . ALA A 1 893 ? -43.090 -27.754 -45.425 1.00 70.25 893 ALA A C 1
ATOM 7047 O O . ALA A 1 893 ? -43.805 -26.849 -45.858 1.00 70.25 893 ALA A O 1
ATOM 7048 N N . VAL A 1 894 ? -41.803 -27.850 -45.761 1.00 63.06 894 VAL A N 1
ATOM 7049 C CA . VAL A 1 894 ? -41.185 -26.959 -46.751 1.00 63.06 894 VAL A CA 1
ATOM 7050 C C . VAL A 1 894 ? -41.514 -27.487 -48.152 1.00 63.06 894 VAL A C 1
ATOM 7052 O O . VAL A 1 894 ? -40.994 -28.519 -48.575 1.00 63.06 894 VAL A O 1
ATOM 7055 N N . ALA A 1 895 ? -42.414 -26.812 -48.870 1.00 52.50 895 ALA A N 1
ATOM 7056 C CA . ALA A 1 895 ? -42.836 -27.224 -50.209 1.00 52.50 895 ALA A CA 1
ATOM 7057 C C . ALA A 1 895 ? -41.653 -27.229 -51.205 1.00 52.50 895 ALA A C 1
ATOM 7059 O O . ALA A 1 895 ? -40.973 -26.217 -51.357 1.00 52.50 895 ALA A O 1
ATOM 7060 N N . GLY A 1 896 ? -41.428 -28.361 -51.892 1.00 59.03 896 GLY A N 1
ATOM 7061 C CA . GLY A 1 896 ? -40.446 -28.505 -52.983 1.00 59.03 896 GLY A CA 1
ATOM 7062 C C . GLY A 1 896 ? -39.110 -29.196 -52.653 1.00 59.03 896 GLY A C 1
ATOM 7063 O O . GLY A 1 896 ? -38.324 -29.413 -53.570 1.00 59.03 896 GLY A O 1
ATOM 7064 N N . ALA A 1 897 ? -38.830 -29.579 -51.400 1.00 55.62 897 ALA A N 1
ATOM 7065 C CA . ALA A 1 897 ? -37.568 -30.248 -51.035 1.00 55.62 897 ALA A CA 1
ATOM 7066 C C . ALA A 1 897 ? -37.588 -31.770 -51.312 1.00 55.62 897 ALA A C 1
ATOM 7068 O O . ALA A 1 897 ? -38.581 -32.435 -51.022 1.00 55.62 897 ALA A O 1
ATOM 7069 N N . ALA A 1 898 ? -36.496 -32.340 -51.836 1.00 67.69 898 ALA A N 1
ATOM 7070 C CA . ALA A 1 898 ? -36.364 -33.781 -52.086 1.00 67.69 898 ALA A CA 1
ATOM 7071 C C . ALA A 1 898 ? -36.296 -34.606 -50.778 1.00 67.69 898 ALA A C 1
ATOM 7073 O O . ALA A 1 898 ? -35.851 -34.119 -49.738 1.00 67.69 898 ALA A O 1
ATOM 7074 N N . ALA A 1 899 ? -36.723 -35.877 -50.818 1.00 74.00 899 ALA A N 1
ATOM 7075 C CA . ALA A 1 899 ? -36.730 -36.751 -49.635 1.00 74.00 899 ALA A CA 1
ATOM 7076 C C . ALA A 1 899 ? -35.322 -36.949 -49.037 1.00 74.00 899 ALA A C 1
ATOM 7078 O O . ALA A 1 899 ? -35.160 -36.909 -47.820 1.00 74.00 899 ALA A O 1
ATOM 7079 N N . TRP A 1 900 ? -34.314 -37.106 -49.895 1.00 82.81 900 TRP A N 1
ATOM 7080 C CA . TRP A 1 900 ? -32.894 -37.053 -49.554 1.00 82.81 900 TRP A CA 1
ATOM 7081 C C . TRP A 1 900 ? -32.272 -35.847 -50.258 1.00 82.81 900 TRP A C 1
ATOM 7083 O O . TRP A 1 900 ? -32.614 -35.566 -51.404 1.00 82.81 900 TRP A O 1
ATOM 7093 N N . GLY A 1 901 ? -31.374 -35.135 -49.585 1.00 82.62 901 GLY A N 1
ATOM 7094 C CA . GLY A 1 901 ? -30.706 -33.957 -50.131 1.00 82.62 901 GLY A CA 1
ATOM 7095 C C . GLY A 1 901 ? -29.498 -33.615 -49.280 1.00 82.62 901 GLY A C 1
ATOM 7096 O O . GLY A 1 901 ? -29.633 -33.566 -48.061 1.00 82.62 901 GLY A O 1
ATOM 7097 N N . ALA A 1 902 ? -28.342 -33.405 -49.908 1.00 87.94 902 ALA A N 1
ATOM 7098 C CA . ALA A 1 902 ? -27.114 -32.974 -49.251 1.00 87.94 902 ALA A CA 1
ATOM 7099 C C . ALA A 1 902 ? -26.602 -31.684 -49.897 1.00 87.94 902 ALA A C 1
ATOM 7101 O O . ALA A 1 902 ? -26.519 -31.576 -51.119 1.00 87.94 902 ALA A O 1
ATOM 7102 N N . GLU A 1 903 ? -26.252 -30.707 -49.070 1.00 90.19 903 GLU A N 1
ATOM 7103 C CA . GLU A 1 903 ? -25.497 -29.523 -49.468 1.00 90.19 903 GLU A CA 1
ATOM 7104 C C . GLU A 1 903 ? -24.055 -29.702 -48.971 1.00 90.19 903 GLU A C 1
ATOM 7106 O O . GLU A 1 903 ? -23.807 -29.778 -47.766 1.00 90.19 903 GLU A O 1
ATOM 7111 N N . TRP A 1 904 ? -23.097 -29.819 -49.892 1.00 89.75 904 TRP A N 1
ATOM 7112 C CA . TRP A 1 904 ? -21.676 -29.987 -49.573 1.00 89.75 904 TRP A CA 1
ATOM 7113 C C . TRP A 1 904 ? -21.044 -28.613 -49.344 1.00 89.75 904 TRP A C 1
ATOM 7115 O O . TRP A 1 904 ? -20.652 -27.936 -50.291 1.00 89.75 904 TRP A O 1
ATOM 7125 N N . LEU A 1 905 ? -21.002 -28.192 -48.080 1.00 89.25 905 LEU A N 1
ATOM 7126 C CA . LEU A 1 905 ? -20.611 -26.842 -47.671 1.00 89.25 905 LEU A CA 1
ATOM 7127 C C . LEU A 1 905 ? -19.108 -26.581 -47.834 1.00 89.25 905 LEU A C 1
ATOM 7129 O O . LEU A 1 905 ? -18.717 -25.475 -48.195 1.00 89.25 905 LEU A O 1
ATOM 7133 N N . ASP A 1 906 ? -18.270 -27.574 -47.529 1.00 86.94 906 ASP A N 1
ATOM 7134 C CA . ASP A 1 906 ? -16.810 -27.460 -47.602 1.00 86.94 906 ASP A CA 1
ATOM 7135 C C . ASP A 1 906 ? -16.170 -28.830 -47.870 1.00 86.94 906 ASP A C 1
ATOM 7137 O O . ASP A 1 906 ? -16.610 -29.841 -47.323 1.00 86.94 906 ASP A O 1
ATOM 7141 N N . ILE A 1 907 ? -15.140 -28.873 -48.717 1.00 89.12 907 ILE A N 1
ATOM 7142 C CA . ILE A 1 907 ? -14.368 -30.082 -49.050 1.00 89.12 907 ILE A CA 1
ATOM 7143 C C . ILE A 1 907 ? -12.908 -29.658 -49.229 1.00 89.12 907 ILE A C 1
ATOM 7145 O O . ILE A 1 907 ? -12.571 -29.043 -50.248 1.00 89.12 907 ILE A O 1
ATOM 7149 N N . ARG A 1 908 ? -12.045 -30.007 -48.270 1.00 88.25 908 ARG A N 1
ATOM 7150 C CA . ARG A 1 908 ? -10.618 -29.653 -48.238 1.00 88.25 908 ARG A CA 1
ATOM 7151 C C . ARG A 1 908 ? -9.751 -30.897 -48.114 1.00 88.25 908 ARG A C 1
ATOM 7153 O O . ARG A 1 908 ? -9.948 -31.707 -47.218 1.00 88.25 908 ARG A O 1
ATOM 7160 N N . GLY A 1 909 ? -8.752 -31.029 -48.975 1.00 85.06 909 GLY A N 1
ATOM 7161 C CA . GLY A 1 909 ? -7.844 -32.170 -48.942 1.00 85.06 909 GLY A CA 1
ATOM 7162 C C . GLY A 1 909 ? -6.862 -32.171 -50.110 1.00 85.06 909 GLY A C 1
ATOM 7163 O O . GLY A 1 909 ? -6.752 -31.163 -50.814 1.00 85.06 909 GLY A O 1
ATOM 7164 N N . PRO A 1 910 ? -6.126 -33.277 -50.303 1.00 85.62 910 PRO A N 1
ATOM 7165 C CA . PRO A 1 910 ? -5.016 -33.342 -51.243 1.00 85.62 910 PRO A CA 1
ATOM 7166 C C . PRO A 1 910 ? -5.481 -33.213 -52.695 1.00 85.62 910 PRO A C 1
ATOM 7168 O O . PRO A 1 910 ? -6.443 -33.853 -53.114 1.00 85.62 910 PRO A O 1
ATOM 7171 N N . THR A 1 911 ? -4.744 -32.424 -53.477 1.00 88.12 911 THR A N 1
ATOM 7172 C CA . THR A 1 911 ? -4.831 -32.384 -54.947 1.00 88.12 911 THR A CA 1
ATOM 7173 C C . THR A 1 911 ? -3.796 -33.298 -55.613 1.00 88.12 911 THR A C 1
ATOM 7175 O O . THR A 1 911 ? -3.921 -33.612 -56.797 1.00 88.12 911 THR A O 1
ATOM 7178 N N . THR A 1 912 ? -2.815 -33.780 -54.845 1.00 84.88 912 THR A N 1
ATOM 7179 C CA . THR A 1 912 ? -1.776 -34.739 -55.244 1.00 84.88 912 THR A CA 1
ATOM 7180 C C . THR A 1 912 ? -1.561 -35.801 -54.165 1.00 84.88 912 THR A C 1
ATOM 7182 O O . THR A 1 912 ? -1.608 -35.494 -52.974 1.00 84.88 912 THR A O 1
ATOM 7185 N N . MET A 1 913 ? -1.319 -37.051 -54.567 1.00 88.44 913 MET A N 1
ATOM 7186 C CA . MET A 1 913 ? -1.028 -38.176 -53.664 1.00 88.44 913 MET A CA 1
ATOM 7187 C C . MET A 1 913 ? 0.010 -39.120 -54.283 1.00 88.44 913 MET A C 1
ATOM 7189 O O . MET A 1 913 ? 0.110 -39.207 -55.502 1.00 88.44 913 MET A O 1
ATOM 7193 N N . SER A 1 914 ? 0.756 -39.865 -53.468 1.00 87.38 914 SER A N 1
ATOM 7194 C CA . SER A 1 914 ? 1.650 -40.917 -53.971 1.00 87.38 914 SER A CA 1
ATOM 7195 C C . SER A 1 914 ? 0.881 -42.228 -54.154 1.00 87.38 914 SER A C 1
ATOM 7197 O O . SER A 1 914 ? -0.036 -42.527 -53.390 1.00 87.38 914 SER A O 1
ATOM 7199 N N . ALA A 1 915 ? 1.239 -43.033 -55.155 1.00 84.31 915 ALA A N 1
ATOM 7200 C CA . ALA A 1 915 ? 0.576 -44.315 -55.406 1.00 84.31 915 ALA A CA 1
ATOM 7201 C C . ALA A 1 915 ? 0.542 -45.208 -54.144 1.00 84.31 915 ALA A C 1
ATOM 7203 O O . ALA A 1 915 ? 1.565 -45.399 -53.487 1.00 84.31 915 ALA A O 1
ATOM 7204 N N . ASN A 1 916 ? -0.634 -45.764 -53.820 1.00 82.19 916 ASN A N 1
ATOM 7205 C CA . ASN A 1 916 ? -0.934 -46.539 -52.600 1.00 82.19 916 ASN A CA 1
ATOM 7206 C C . ASN A 1 916 ? -0.779 -45.799 -51.253 1.00 82.19 916 ASN A C 1
ATOM 7208 O O . ASN A 1 916 ? -0.852 -46.442 -50.204 1.00 82.19 916 ASN A O 1
ATOM 7212 N N . SER A 1 917 ? -0.580 -44.478 -51.232 1.00 82.12 917 SER A N 1
ATOM 7213 C CA . SER A 1 917 ? -0.490 -43.729 -49.975 1.00 82.12 917 SER A CA 1
ATOM 7214 C C . SER A 1 917 ? -1.870 -43.370 -49.416 1.00 82.12 917 SER A C 1
ATOM 7216 O O . SER A 1 917 ? -2.846 -43.228 -50.157 1.00 82.12 917 SER A O 1
ATOM 7218 N N . ALA A 1 918 ? -1.944 -43.166 -48.099 1.00 82.94 918 ALA A N 1
ATOM 7219 C CA . ALA A 1 918 ? -3.115 -42.580 -47.455 1.00 82.94 918 ALA A CA 1
ATOM 7220 C C . ALA A 1 918 ? -3.029 -41.042 -47.448 1.00 82.94 918 ALA A C 1
ATOM 7222 O O . ALA A 1 918 ? -1.941 -40.476 -47.349 1.00 82.94 918 ALA A O 1
ATOM 7223 N N . GLY A 1 919 ? -4.167 -40.361 -47.540 1.00 78.50 919 GLY A N 1
ATOM 7224 C CA . GLY A 1 919 ? -4.289 -38.906 -47.439 1.00 78.50 919 GLY A CA 1
ATOM 7225 C C . GLY A 1 919 ? -5.608 -38.524 -46.781 1.00 78.50 919 GLY A C 1
ATOM 7226 O O . GLY A 1 919 ? -6.565 -39.291 -46.819 1.00 78.50 919 GLY A O 1
ATOM 7227 N N . ARG A 1 920 ? -5.675 -37.350 -46.154 1.00 87.81 920 ARG A N 1
ATOM 7228 C CA . ARG A 1 920 ? -6.864 -36.911 -45.411 1.00 87.81 920 ARG A CA 1
ATOM 7229 C C . ARG A 1 920 ? -7.650 -35.851 -46.182 1.00 87.81 920 ARG A C 1
ATOM 7231 O O . ARG A 1 920 ? -7.073 -34.878 -46.651 1.00 87.81 920 ARG A O 1
ATOM 7238 N N . MET A 1 921 ? -8.962 -36.034 -46.268 1.00 86.94 921 MET A N 1
ATOM 7239 C CA . MET A 1 921 ? -9.927 -35.116 -46.871 1.00 86.94 921 MET A CA 1
ATOM 7240 C C . MET A 1 921 ? -10.977 -34.740 -45.823 1.00 86.94 921 MET A C 1
ATOM 7242 O O . MET A 1 921 ? -11.745 -35.593 -45.395 1.00 86.94 921 MET A O 1
ATOM 7246 N N . ASP A 1 922 ? -11.032 -33.483 -45.406 1.00 91.25 922 ASP A N 1
ATOM 7247 C CA . ASP A 1 922 ? -12.059 -32.989 -44.493 1.00 91.25 922 ASP A CA 1
ATOM 7248 C C . ASP A 1 922 ? -13.268 -32.467 -45.288 1.00 91.25 922 ASP A C 1
ATOM 7250 O O . ASP A 1 922 ? -13.126 -31.685 -46.231 1.00 91.25 922 ASP A O 1
ATOM 7254 N N . VAL A 1 923 ? -14.471 -32.900 -44.908 1.00 90.31 923 VAL A N 1
ATOM 7255 C CA . VAL A 1 923 ? -15.740 -32.511 -45.539 1.00 90.31 923 VAL A CA 1
ATOM 7256 C C . VAL A 1 923 ? -16.715 -31.946 -44.511 1.00 90.31 923 VAL A C 1
ATOM 7258 O O . VAL A 1 923 ? -16.790 -32.437 -43.385 1.00 90.31 923 VAL A O 1
ATOM 7261 N N . ARG A 1 924 ? -17.502 -30.942 -44.902 1.00 94.12 924 ARG A N 1
ATOM 7262 C CA . ARG A 1 924 ? -18.643 -30.420 -44.140 1.00 94.12 924 ARG A CA 1
ATOM 7263 C C . ARG A 1 924 ? -19.892 -30.459 -45.009 1.00 94.12 924 ARG A C 1
ATOM 7265 O O . ARG A 1 924 ? -19.884 -29.948 -46.126 1.00 94.12 924 ARG A O 1
ATOM 7272 N N . LEU A 1 925 ? -20.964 -31.042 -44.486 1.00 91.88 925 LEU A N 1
ATOM 7273 C CA . LEU A 1 925 ? -22.230 -31.217 -45.190 1.00 91.88 925 LEU A CA 1
ATOM 7274 C C . LEU A 1 925 ? -23.391 -30.674 -44.363 1.00 91.88 925 LEU A C 1
ATOM 7276 O O . LEU A 1 925 ? -23.369 -30.758 -43.135 1.00 91.88 925 LEU A O 1
ATOM 7280 N N . ARG A 1 926 ? -24.435 -30.203 -45.045 1.00 90.50 926 ARG A N 1
ATOM 7281 C CA . ARG A 1 926 ? -25.753 -29.937 -44.471 1.00 90.50 926 ARG A CA 1
ATOM 7282 C C . ARG A 1 926 ? -26.791 -30.868 -45.079 1.00 90.50 926 ARG A C 1
ATOM 7284 O O . ARG A 1 926 ? -26.814 -31.076 -46.292 1.00 90.50 926 ARG A O 1
ATOM 7291 N N . ASN A 1 927 ? -27.680 -31.388 -44.246 1.00 88.81 927 ASN A N 1
ATOM 7292 C CA . ASN A 1 927 ? -28.850 -32.114 -44.709 1.00 88.81 927 ASN A CA 1
ATOM 7293 C C . ASN A 1 927 ? -29.880 -31.132 -45.273 1.00 88.81 927 ASN A C 1
ATOM 7295 O O . ASN A 1 927 ? -30.573 -30.449 -44.524 1.00 88.81 927 ASN A O 1
ATOM 7299 N N . SER A 1 928 ? -29.967 -31.041 -46.597 1.00 82.62 928 SER A N 1
ATOM 7300 C CA . SER A 1 928 ? -30.958 -30.224 -47.307 1.00 82.62 928 SER A CA 1
ATOM 7301 C C . SER A 1 928 ? -32.227 -31.008 -47.674 1.00 82.62 928 SER A C 1
ATOM 7303 O O . SER A 1 928 ? -33.160 -30.443 -48.245 1.00 82.62 928 SER A O 1
ATOM 7305 N N . GLY A 1 929 ? -32.274 -32.306 -47.355 1.00 79.38 929 GLY A N 1
ATOM 7306 C CA . GLY A 1 929 ? -33.414 -33.186 -47.587 1.00 79.38 929 GLY A CA 1
ATOM 7307 C C . GLY A 1 929 ? -34.403 -33.227 -46.424 1.00 79.38 929 GLY A C 1
ATOM 7308 O O . GLY A 1 929 ? -34.183 -32.663 -45.356 1.00 79.38 929 GLY A O 1
ATOM 7309 N N . GLN A 1 930 ? -35.513 -33.938 -46.629 1.00 72.00 930 GLN A N 1
ATOM 7310 C CA . GLN A 1 930 ? -36.576 -34.068 -45.623 1.00 72.00 930 GLN A CA 1
ATOM 7311 C C . GLN A 1 930 ? -36.380 -35.238 -44.645 1.00 72.00 930 GLN A C 1
ATOM 7313 O O . GLN A 1 930 ? -37.093 -35.333 -43.647 1.00 72.00 930 GLN A O 1
ATOM 7318 N N . ARG A 1 931 ? -35.446 -36.157 -44.918 1.00 80.06 931 ARG A N 1
ATOM 7319 C CA . ARG A 1 931 ? -35.189 -37.333 -44.075 1.00 80.06 931 ARG A CA 1
ATOM 7320 C C . ARG A 1 931 ? -34.014 -37.121 -43.132 1.00 80.06 931 ARG A C 1
ATOM 7322 O O . ARG A 1 931 ? -32.986 -36.583 -43.526 1.00 80.06 931 ARG A O 1
ATOM 7329 N N . LEU A 1 932 ? -34.150 -37.635 -41.911 1.00 78.62 932 LEU A N 1
ATOM 7330 C CA . LEU A 1 932 ? -33.045 -37.800 -40.968 1.00 78.62 932 LEU A CA 1
ATOM 7331 C C . LEU A 1 932 ? -31.953 -38.682 -41.589 1.00 78.62 932 LEU A C 1
ATOM 7333 O O . LEU A 1 932 ? -32.235 -39.800 -42.027 1.00 78.62 932 LEU A O 1
ATOM 7337 N N . TRP A 1 933 ? -30.705 -38.221 -41.578 1.00 90.25 933 TRP A N 1
ATOM 7338 C CA . TRP A 1 933 ? -29.565 -39.089 -41.854 1.00 90.25 933 TRP A CA 1
ATOM 7339 C C . TRP A 1 933 ? -29.175 -39.787 -40.560 1.00 90.25 933 TRP A C 1
ATOM 7341 O O . TRP A 1 933 ? -28.567 -39.169 -39.688 1.00 90.25 933 TRP A O 1
ATOM 7351 N N . SER A 1 934 ? -29.535 -41.060 -40.402 1.00 83.81 934 SER A N 1
ATOM 7352 C CA . SER A 1 934 ? -29.121 -41.777 -39.197 1.00 83.81 934 SER A CA 1
ATOM 7353 C C . SER A 1 934 ? -27.652 -42.180 -39.285 1.00 83.81 934 SER A C 1
ATOM 7355 O O . SER A 1 934 ? -27.265 -42.853 -40.239 1.00 83.81 934 SER A O 1
ATOM 7357 N N . HIS A 1 935 ? -26.844 -41.865 -38.272 1.00 84.44 935 HIS A N 1
ATOM 7358 C CA . HIS A 1 935 ? -25.441 -42.283 -38.197 1.00 84.44 935 HIS A CA 1
ATOM 7359 C C . HIS A 1 935 ? -25.262 -43.796 -38.151 1.00 84.44 935 HIS A C 1
ATOM 7361 O O . HIS A 1 935 ? -24.197 -44.311 -38.485 1.00 84.44 935 HIS A O 1
ATOM 7367 N N . THR A 1 936 ? -26.312 -44.535 -37.803 1.00 73.38 936 THR A N 1
ATOM 7368 C CA . THR A 1 936 ? -26.288 -45.998 -37.807 1.00 73.38 936 THR A CA 1
ATOM 7369 C C . THR A 1 936 ? -26.430 -46.584 -39.213 1.00 73.38 936 THR A C 1
ATOM 7371 O O . THR A 1 936 ? -25.841 -47.630 -39.473 1.00 73.38 936 THR A O 1
ATOM 7374 N N . ASN A 1 937 ? -27.095 -45.885 -40.144 1.00 85.56 937 ASN A N 1
ATOM 7375 C CA . ASN A 1 937 ? -27.488 -46.436 -41.450 1.00 85.56 937 ASN A CA 1
ATOM 7376 C C . ASN A 1 937 ? -27.002 -45.633 -42.671 1.00 85.56 937 ASN A C 1
ATOM 7378 O O . ASN A 1 937 ? -26.936 -46.166 -43.774 1.00 85.56 937 ASN A O 1
ATOM 7382 N N . VAL A 1 938 ? -26.670 -44.354 -42.500 1.00 92.50 938 VAL A N 1
ATOM 7383 C CA . VAL A 1 938 ? -26.182 -43.467 -43.563 1.00 92.50 938 VAL A CA 1
ATOM 7384 C C . VAL A 1 938 ? -24.679 -43.257 -43.398 1.00 92.50 938 VAL A C 1
ATOM 7386 O O . VAL A 1 938 ? -24.164 -43.176 -42.279 1.00 92.50 938 VAL A O 1
ATOM 7389 N N . ARG A 1 939 ? -23.956 -43.227 -44.515 1.00 92.56 939 ARG A N 1
ATOM 7390 C CA . ARG A 1 939 ? -22.496 -43.094 -44.606 1.00 92.56 939 ARG A CA 1
ATOM 7391 C C . ARG A 1 939 ? -22.140 -42.053 -45.659 1.00 92.56 939 ARG A C 1
ATOM 7393 O O . ARG A 1 939 ? -22.888 -41.891 -46.619 1.00 92.56 939 ARG A O 1
ATOM 7400 N N . VAL A 1 940 ? -20.975 -41.421 -45.538 1.00 93.19 940 VAL A N 1
ATOM 7401 C CA . VAL A 1 940 ? -20.331 -40.798 -46.704 1.00 93.19 940 VAL A CA 1
ATOM 7402 C C . VAL A 1 940 ? -19.548 -41.885 -47.426 1.00 93.19 940 VAL A C 1
ATOM 7404 O O . VAL A 1 940 ? -18.721 -42.556 -46.811 1.00 93.19 940 VAL A O 1
ATOM 7407 N N . ALA A 1 941 ? -19.818 -42.093 -48.708 1.00 89.81 941 ALA A N 1
ATOM 7408 C CA . ALA A 1 941 ? -19.125 -43.081 -49.519 1.00 89.81 941 ALA A CA 1
ATOM 7409 C C . ALA A 1 941 ? -18.296 -42.416 -50.613 1.00 89.81 941 ALA A C 1
ATOM 7411 O O . ALA A 1 941 ? -18.674 -41.367 -51.132 1.00 89.81 941 ALA A O 1
ATOM 7412 N N . TYR A 1 942 ? -17.177 -43.045 -50.967 1.00 91.69 942 TYR A N 1
ATOM 7413 C CA . TYR A 1 942 ? -16.344 -42.619 -52.082 1.00 91.69 942 TYR A CA 1
ATOM 7414 C C . TYR A 1 942 ? -15.812 -43.799 -52.896 1.00 91.69 942 TYR A C 1
ATOM 7416 O O . TYR A 1 942 ? -15.654 -44.910 -52.379 1.00 91.69 942 TYR A O 1
ATOM 7424 N N . ARG A 1 943 ? -15.505 -43.543 -54.167 1.00 90.88 943 ARG A N 1
ATOM 7425 C CA . ARG A 1 943 ? -14.808 -44.466 -55.078 1.00 90.88 943 ARG A CA 1
ATOM 7426 C C . ARG A 1 943 ? -13.886 -43.693 -56.020 1.00 90.88 943 ARG A C 1
ATOM 7428 O O . ARG A 1 943 ? -14.152 -42.523 -56.309 1.00 90.88 943 ARG A O 1
ATOM 7435 N N . TRP A 1 944 ? -12.827 -44.333 -56.506 1.00 89.69 944 TRP A N 1
ATOM 7436 C CA . TRP A 1 944 ? -11.961 -43.738 -57.524 1.00 89.69 944 TRP A CA 1
ATOM 7437 C C . TRP A 1 944 ? -12.443 -44.105 -58.924 1.00 89.69 944 TRP A C 1
ATOM 7439 O O . TRP A 1 944 ? -12.981 -45.180 -59.142 1.00 89.69 944 TRP A O 1
ATOM 7449 N N . SER A 1 945 ? -12.204 -43.258 -59.924 1.00 83.94 945 SER A N 1
ATOM 7450 C CA . SER A 1 945 ? -12.536 -43.591 -61.319 1.00 83.94 945 SER A CA 1
ATOM 7451 C C . SER A 1 945 ? -11.788 -44.818 -61.855 1.00 83.94 945 SER A C 1
ATOM 7453 O O . SER A 1 945 ? -12.231 -45.423 -62.825 1.00 83.94 945 SER A O 1
ATOM 7455 N N . SER A 1 946 ? -10.658 -45.171 -61.238 1.00 78.50 946 SER A N 1
ATOM 7456 C CA . SER A 1 946 ? -9.831 -46.337 -61.562 1.00 78.50 946 SER A CA 1
ATOM 7457 C C . SER A 1 946 ? -10.142 -47.579 -60.722 1.00 78.50 946 SER A C 1
ATOM 7459 O O . SER A 1 946 ? -9.634 -48.651 -61.044 1.00 78.50 946 SER A O 1
ATOM 7461 N N . ASP A 1 947 ? -10.975 -47.481 -59.673 1.00 76.44 947 ASP A N 1
ATOM 7462 C CA . ASP A 1 947 ? -11.400 -48.634 -58.875 1.00 76.44 947 ASP A CA 1
ATOM 7463 C C . ASP A 1 947 ? -12.926 -48.700 -58.689 1.00 76.44 947 ASP A C 1
ATOM 7465 O O . ASP A 1 947 ? -13.613 -47.733 -58.390 1.00 76.44 947 ASP A O 1
ATOM 7469 N N . ALA A 1 948 ? -13.509 -49.889 -58.849 1.00 72.75 948 ALA A N 1
ATOM 7470 C CA . ALA A 1 948 ? -14.944 -50.077 -58.599 1.00 72.75 948 ALA A CA 1
ATOM 7471 C C . ALA A 1 948 ? -15.282 -50.144 -57.091 1.00 72.75 948 ALA A C 1
ATOM 7473 O O . ALA A 1 948 ? -16.441 -50.331 -56.712 1.00 72.75 948 ALA A O 1
ATOM 7474 N N . MET A 1 949 ? -14.275 -50.032 -56.218 1.00 81.81 949 MET A N 1
ATOM 7475 C CA . MET A 1 949 ? -14.393 -50.286 -54.786 1.00 81.81 949 MET A CA 1
ATOM 7476 C C . MET A 1 949 ? -15.013 -49.085 -54.068 1.00 81.81 949 MET A C 1
ATOM 7478 O O . MET A 1 949 ? -14.398 -48.031 -53.925 1.00 81.81 949 MET A O 1
ATOM 7482 N N . THR A 1 950 ? -16.226 -49.268 -53.545 1.00 87.00 950 THR A N 1
ATOM 7483 C CA . THR A 1 950 ? -16.895 -48.246 -52.731 1.00 87.00 950 THR A CA 1
ATOM 7484 C C . THR A 1 950 ? -16.435 -48.342 -51.282 1.00 87.00 950 THR A C 1
ATOM 7486 O O . THR A 1 950 ? -16.673 -49.340 -50.599 1.00 87.00 950 THR A O 1
ATOM 7489 N N . ARG A 1 951 ? -15.795 -47.284 -50.794 1.00 90.19 951 ARG A N 1
ATOM 7490 C CA . ARG A 1 951 ? -15.369 -47.142 -49.399 1.00 90.19 951 ARG A CA 1
ATOM 7491 C C . ARG A 1 951 ? -16.395 -46.286 -48.658 1.00 90.19 951 ARG A C 1
ATOM 7493 O O . ARG A 1 951 ? -16.925 -45.341 -49.231 1.00 90.19 951 ARG A O 1
ATOM 7500 N N . ARG A 1 952 ? -16.716 -46.638 -47.409 1.00 91.38 952 ARG A N 1
ATOM 7501 C CA . ARG A 1 952 ? -17.830 -46.056 -46.634 1.00 91.38 952 ARG A CA 1
ATOM 7502 C C . ARG A 1 952 ? -17.334 -45.548 -45.286 1.00 91.38 952 ARG A C 1
ATOM 7504 O O . ARG A 1 952 ? -16.683 -46.291 -44.557 1.00 91.38 952 ARG A O 1
ATOM 7511 N N . VAL A 1 953 ? -17.671 -44.307 -44.953 1.00 88.81 953 VAL A N 1
ATOM 7512 C CA . VAL A 1 953 ? -17.263 -43.610 -43.730 1.00 88.81 953 VAL A CA 1
ATOM 7513 C C . VAL A 1 953 ? -18.499 -43.331 -42.868 1.00 88.81 953 VAL A C 1
ATOM 7515 O O . VAL A 1 953 ? -19.468 -42.750 -43.371 1.00 88.81 953 VAL A O 1
ATOM 7518 N N . PRO A 1 954 ? -18.516 -43.757 -41.591 1.00 85.12 954 PRO A N 1
ATOM 7519 C CA . PRO A 1 954 ? -19.630 -43.491 -40.690 1.00 85.12 954 PRO A CA 1
ATOM 7520 C C . PRO A 1 954 ? -19.783 -42.004 -40.389 1.00 85.12 954 PRO A C 1
ATOM 7522 O O . PRO A 1 954 ? -18.801 -41.275 -40.259 1.00 85.12 954 PRO A O 1
ATOM 7525 N N . LEU A 1 955 ? -21.035 -41.565 -40.258 1.00 86.44 955 LEU A N 1
ATOM 7526 C CA . LEU A 1 955 ? -21.331 -40.269 -39.658 1.00 86.44 955 LEU A CA 1
ATOM 7527 C C . LEU A 1 955 ? -21.020 -40.339 -38.156 1.00 86.44 955 LEU A C 1
ATOM 7529 O O . LEU A 1 955 ? -21.173 -41.388 -37.531 1.00 86.44 955 LEU A O 1
ATOM 7533 N N . THR A 1 956 ? -20.615 -39.219 -37.568 1.00 81.25 956 THR A N 1
ATOM 7534 C CA . THR A 1 956 ? -20.325 -39.105 -36.131 1.00 81.25 956 THR A CA 1
ATOM 7535 C C . THR A 1 956 ? -21.576 -38.878 -35.273 1.00 81.25 956 THR A C 1
ATOM 7537 O O . THR A 1 956 ? -21.516 -39.090 -34.066 1.00 81.25 956 THR A O 1
ATOM 7540 N N . ALA A 1 957 ? -22.701 -38.470 -35.877 1.00 76.50 957 ALA A N 1
ATOM 7541 C CA . ALA A 1 957 ? -23.999 -38.279 -35.225 1.00 76.50 957 ALA A CA 1
ATOM 7542 C C . ALA A 1 957 ? -25.152 -38.273 -36.249 1.00 76.50 957 ALA A C 1
ATOM 7544 O O . ALA A 1 957 ? -24.920 -38.132 -37.453 1.00 76.50 957 ALA A O 1
ATOM 7545 N N . ASP A 1 958 ? -26.392 -38.451 -35.776 1.00 77.00 958 ASP A N 1
ATOM 7546 C CA . ASP A 1 958 ? -27.594 -38.297 -36.605 1.00 77.00 958 ASP A CA 1
ATOM 7547 C C . ASP A 1 958 ? -27.710 -36.851 -37.120 1.00 77.00 958 ASP A C 1
ATOM 7549 O O . ASP A 1 958 ? -27.544 -35.900 -36.355 1.00 77.00 958 ASP A O 1
ATOM 7553 N N . VAL A 1 959 ? -28.037 -36.673 -38.403 1.00 81.19 959 VAL A N 1
ATOM 7554 C CA . VAL A 1 959 ? -28.149 -35.346 -39.032 1.00 81.19 959 VAL A CA 1
ATOM 7555 C C . VAL A 1 959 ? -29.602 -35.095 -39.457 1.00 81.19 959 VAL A C 1
ATOM 7557 O O . VAL A 1 959 ? -30.035 -35.604 -40.498 1.00 81.19 959 VAL A O 1
ATOM 7560 N N . PRO A 1 960 ? -30.405 -34.355 -38.667 1.00 75.12 960 PRO A N 1
ATOM 7561 C CA . PRO A 1 960 ? -31.789 -34.032 -39.024 1.00 75.12 960 PRO A CA 1
ATOM 7562 C C . PRO A 1 960 ? -31.850 -33.076 -40.225 1.00 75.12 960 PRO A C 1
ATOM 7564 O O . PRO A 1 960 ? -30.833 -32.461 -40.548 1.00 75.12 960 PRO A O 1
ATOM 7567 N N . PRO A 1 961 ? -33.015 -32.915 -40.881 1.00 78.69 961 PRO A N 1
ATOM 7568 C CA . PRO A 1 961 ? -33.217 -31.874 -41.894 1.00 78.69 961 PRO A CA 1
ATOM 7569 C C . PRO A 1 961 ? -32.738 -30.500 -41.397 1.00 78.69 961 PRO A C 1
ATOM 7571 O O . PRO A 1 961 ? -33.099 -30.067 -40.304 1.00 78.69 961 PRO A O 1
ATOM 7574 N N . GLY A 1 962 ? -31.880 -29.838 -42.174 1.00 70.56 962 GLY A N 1
ATOM 7575 C CA . GLY A 1 962 ? -31.214 -28.577 -41.826 1.00 70.56 962 GLY A CA 1
ATOM 7576 C C . GLY A 1 962 ? -29.978 -28.708 -40.921 1.00 70.56 962 GLY A C 1
ATOM 7577 O O . GLY A 1 962 ? -29.260 -27.726 -40.735 1.00 70.56 962 GLY A O 1
ATOM 7578 N N . GLY A 1 963 ? -29.712 -29.893 -40.365 1.00 73.44 963 GLY A N 1
ATOM 7579 C CA . GLY A 1 963 ? -28.538 -30.188 -39.543 1.00 73.44 963 GLY A CA 1
ATOM 7580 C C . GLY A 1 963 ? -27.248 -30.274 -40.358 1.00 73.44 963 GLY A C 1
ATOM 7581 O O . GLY A 1 963 ? -27.275 -30.536 -41.560 1.00 73.44 963 GLY A O 1
ATOM 7582 N N . GLU A 1 964 ? -26.109 -30.075 -39.696 1.00 89.69 964 GLU A N 1
ATOM 7583 C CA . GLU A 1 964 ? -24.780 -30.101 -40.312 1.00 89.69 964 GLU A CA 1
ATOM 7584 C C . GLU A 1 964 ? -23.859 -31.119 -39.650 1.00 89.69 964 GLU A C 1
ATOM 7586 O O . GLU A 1 964 ? -23.983 -31.403 -38.460 1.00 89.69 964 GLU A O 1
ATOM 7591 N N . ILE A 1 965 ? -22.897 -31.625 -40.420 1.00 90.00 965 ILE A N 1
ATOM 7592 C CA . ILE A 1 965 ? -21.866 -32.539 -39.936 1.00 90.00 965 ILE A CA 1
ATOM 7593 C C . ILE A 1 965 ? -20.524 -32.261 -40.613 1.00 90.00 965 ILE A C 1
ATOM 7595 O O . ILE A 1 965 ? -20.479 -31.903 -41.791 1.00 90.00 965 ILE A O 1
ATOM 7599 N N . ALA A 1 966 ? -19.431 -32.433 -39.868 1.00 90.06 966 ALA A N 1
ATOM 7600 C CA . ALA A 1 966 ? -18.065 -32.363 -40.377 1.00 90.06 966 ALA A CA 1
ATOM 7601 C C . ALA A 1 966 ? -17.344 -33.694 -40.134 1.00 90.06 966 ALA A C 1
ATOM 7603 O O . ALA A 1 966 ? -17.462 -34.270 -39.051 1.00 90.06 966 ALA A O 1
ATOM 7604 N N . LEU A 1 967 ? -16.618 -34.188 -41.139 1.00 88.00 967 LEU A N 1
ATOM 7605 C CA . LEU A 1 967 ? -15.968 -35.500 -41.131 1.00 88.00 967 LEU A CA 1
ATOM 7606 C C . LEU A 1 967 ? -14.569 -35.411 -41.747 1.00 88.00 967 LEU A C 1
ATOM 7608 O O . LEU A 1 967 ? -14.388 -34.756 -42.769 1.00 88.00 967 LEU A O 1
ATOM 7612 N N . GLY A 1 968 ? -13.604 -36.124 -41.165 1.00 85.62 968 GLY A N 1
ATOM 7613 C CA . GLY A 1 968 ? -12.303 -36.385 -41.784 1.00 85.62 968 GLY A CA 1
ATOM 7614 C C . GLY A 1 968 ? -12.306 -37.748 -42.474 1.00 85.62 968 GLY A C 1
ATOM 7615 O O . GLY A 1 968 ? -12.444 -38.777 -41.819 1.00 85.62 968 GLY A O 1
ATOM 7616 N N . ILE A 1 969 ? -12.160 -37.763 -43.794 1.00 89.50 969 ILE A N 1
ATOM 7617 C CA . ILE A 1 969 ? -12.151 -38.957 -44.642 1.00 89.50 969 ILE A CA 1
ATOM 7618 C C . ILE A 1 969 ? -10.704 -39.333 -44.962 1.00 89.50 969 ILE A C 1
ATOM 7620 O O . ILE A 1 969 ? -9.952 -38.528 -45.507 1.00 89.50 969 ILE A O 1
ATOM 7624 N N . SER A 1 970 ? -10.316 -40.574 -44.666 1.00 84.56 970 SER A N 1
ATOM 7625 C CA . SER A 1 970 ? -9.034 -41.128 -45.111 1.00 84.56 970 SER A CA 1
ATOM 7626 C C . SER A 1 970 ? -9.186 -41.739 -46.507 1.00 84.56 970 SER A C 1
ATOM 7628 O O . SER A 1 970 ? -9.935 -42.703 -46.704 1.00 84.56 970 SER A O 1
ATOM 7630 N N . LEU A 1 971 ? -8.507 -41.144 -47.484 1.00 87.38 971 LEU A N 1
ATOM 7631 C CA . LEU A 1 971 ? -8.405 -41.594 -48.867 1.00 87.38 971 LEU A CA 1
ATOM 7632 C C . LEU A 1 971 ? -7.176 -42.486 -49.023 1.00 87.38 971 LEU A C 1
ATOM 7634 O O . LEU A 1 971 ? -6.113 -42.147 -48.518 1.00 87.38 971 LEU A O 1
ATOM 7638 N N . VAL A 1 972 ? -7.293 -43.583 -49.768 1.00 84.88 972 VAL A N 1
ATOM 7639 C CA . VAL A 1 972 ? -6.139 -44.390 -50.197 1.00 84.88 972 VAL A CA 1
ATOM 7640 C C . VAL A 1 972 ? -6.002 -44.248 -51.705 1.00 84.88 972 VAL A C 1
ATOM 7642 O O . VAL A 1 972 ? -6.937 -44.603 -52.423 1.00 84.88 972 VAL A O 1
ATOM 7645 N N . ALA A 1 973 ? -4.882 -43.695 -52.175 1.00 86.06 973 ALA A N 1
ATOM 7646 C CA . ALA A 1 973 ? -4.654 -43.439 -53.594 1.00 86.06 973 ALA A CA 1
ATOM 7647 C C . ALA A 1 973 ? -4.530 -44.748 -54.401 1.00 86.06 973 ALA A C 1
ATOM 7649 O O . ALA A 1 973 ? -3.915 -45.703 -53.912 1.00 86.06 973 ALA A O 1
ATOM 7650 N N . PRO A 1 974 ? -5.055 -44.799 -55.641 1.00 85.56 974 PRO A N 1
ATOM 7651 C CA . PRO A 1 974 ? -4.844 -45.915 -56.556 1.00 85.56 974 PRO A CA 1
ATOM 7652 C C . PRO A 1 974 ? -3.360 -46.240 -56.772 1.00 85.56 974 PRO A C 1
ATOM 7654 O O . PRO A 1 974 ? -2.485 -45.382 -56.653 1.00 85.56 974 PRO A O 1
ATOM 7657 N N . LYS A 1 975 ? -3.076 -47.496 -57.135 1.00 83.62 975 LYS A N 1
ATOM 7658 C CA . LYS A 1 975 ? -1.722 -47.938 -57.508 1.00 83.62 975 LYS A CA 1
ATOM 7659 C C . LYS A 1 975 ? -1.244 -47.299 -58.817 1.00 83.62 975 LYS A C 1
ATOM 7661 O O . LYS A 1 975 ? -0.045 -47.114 -59.007 1.00 83.62 975 LYS A O 1
ATOM 7666 N N . GLU A 1 976 ? -2.165 -47.020 -59.733 1.00 85.12 976 GLU A N 1
ATOM 7667 C CA . GLU A 1 976 ? -1.849 -46.452 -61.041 1.00 85.12 976 GLU A CA 1
ATOM 7668 C C . GLU A 1 976 ? -1.550 -44.954 -60.929 1.00 85.12 976 GLU A C 1
ATOM 7670 O O . GLU A 1 976 ? -2.323 -44.190 -60.355 1.00 85.12 976 GLU A O 1
ATOM 7675 N N . VAL A 1 977 ? -0.427 -44.531 -61.502 1.00 88.69 977 VAL A N 1
ATOM 7676 C CA . VAL A 1 977 ? -0.027 -43.121 -61.597 1.00 88.69 977 VAL A CA 1
ATOM 7677 C C . VAL A 1 977 ? -0.872 -42.433 -62.669 1.00 88.69 977 VAL A C 1
ATOM 7679 O O . VAL A 1 977 ? -1.103 -43.000 -63.733 1.00 88.69 977 VAL A O 1
ATOM 7682 N N . GLY A 1 978 ? -1.326 -41.209 -62.407 1.00 87.31 978 GLY A N 1
ATOM 7683 C CA . GLY A 1 978 ? -2.170 -40.449 -63.330 1.00 87.31 978 GLY A CA 1
ATOM 7684 C C . GLY A 1 978 ? -3.190 -39.565 -62.618 1.00 87.31 978 GLY A C 1
ATOM 7685 O O . GLY A 1 978 ? -3.218 -39.484 -61.393 1.00 87.31 978 GLY A O 1
ATOM 7686 N N . VAL A 1 979 ? -4.035 -38.879 -63.387 1.00 89.44 979 VAL A N 1
ATOM 7687 C CA . VAL A 1 979 ? -5.134 -38.071 -62.839 1.00 89.44 979 VAL A CA 1
ATOM 7688 C C . VAL A 1 979 ? -6.347 -38.969 -62.624 1.00 89.44 979 VAL A C 1
ATOM 7690 O O . VAL A 1 979 ? -6.901 -39.506 -63.581 1.00 89.44 979 VAL A O 1
ATOM 7693 N N . HIS A 1 980 ? -6.778 -39.103 -61.372 1.00 90.38 980 HIS A N 1
ATOM 7694 C CA . HIS A 1 980 ? -7.943 -39.900 -60.992 1.00 90.38 980 HIS A CA 1
ATOM 7695 C C . HIS A 1 980 ? -9.066 -38.997 -60.507 1.00 90.38 980 HIS A C 1
ATOM 7697 O O . HIS A 1 980 ? -8.822 -37.981 -59.858 1.00 90.38 980 HIS A O 1
ATOM 7703 N N . THR A 1 981 ? -10.307 -39.370 -60.806 1.00 89.94 981 THR A N 1
ATOM 7704 C CA . THR A 1 981 ? -11.482 -38.657 -60.298 1.00 89.94 981 THR A CA 1
ATOM 7705 C C . THR A 1 981 ? -11.999 -39.350 -59.043 1.00 89.94 981 THR A C 1
ATOM 7707 O O . THR A 1 981 ? -12.172 -40.568 -59.036 1.00 89.94 981 THR A O 1
ATOM 7710 N N . LEU A 1 982 ? -12.246 -38.576 -57.991 1.00 90.62 982 LEU A N 1
ATOM 7711 C CA . LEU A 1 982 ? -12.889 -39.015 -56.763 1.00 90.62 982 LEU A CA 1
ATOM 7712 C C . LEU A 1 982 ? -14.388 -38.704 -56.846 1.00 90.62 982 LEU A C 1
ATOM 7714 O O . LEU A 1 982 ? -14.781 -37.537 -56.936 1.00 90.62 982 LEU A O 1
ATOM 7718 N N . ASP A 1 983 ? -15.200 -39.756 -56.824 1.00 89.56 983 ASP A N 1
ATOM 7719 C CA . ASP A 1 983 ? -16.662 -39.691 -56.795 1.00 89.56 983 ASP A CA 1
ATOM 7720 C C . ASP A 1 983 ? -17.134 -39.922 -55.354 1.00 89.56 983 ASP A C 1
ATOM 7722 O O . ASP A 1 983 ? -16.752 -40.925 -54.743 1.00 89.56 983 ASP A O 1
ATOM 7726 N N . MET A 1 984 ? -17.904 -38.983 -54.795 1.00 91.75 984 MET A N 1
ATOM 7727 C CA . MET A 1 984 ? -18.387 -39.025 -53.409 1.00 91.75 984 MET A CA 1
ATOM 7728 C C . MET A 1 984 ? -19.883 -38.733 -53.334 1.00 91.75 984 MET A C 1
ATOM 7730 O O . MET A 1 984 ? -20.387 -37.867 -54.040 1.00 91.75 984 MET A O 1
ATOM 7734 N N . ASP A 1 985 ? -20.585 -39.403 -52.426 1.00 91.81 985 ASP A N 1
ATOM 7735 C CA . ASP A 1 985 ? -22.026 -39.243 -52.191 1.00 91.81 985 ASP A CA 1
ATOM 7736 C C . ASP A 1 985 ? -22.374 -39.735 -50.778 1.00 91.81 985 ASP A C 1
ATOM 7738 O O . ASP A 1 985 ? -21.530 -40.267 -50.049 1.00 91.81 985 ASP A O 1
ATOM 7742 N N . LEU A 1 986 ? -23.646 -39.627 -50.410 1.00 93.44 986 LEU A N 1
ATOM 7743 C CA . LEU A 1 986 ? -24.209 -40.393 -49.315 1.00 93.44 986 LEU A CA 1
ATOM 7744 C C . LEU A 1 986 ? -24.621 -41.799 -49.761 1.00 93.44 986 LEU A C 1
ATOM 7746 O O . LEU A 1 986 ? -25.150 -42.021 -50.851 1.00 93.44 986 LEU A O 1
ATOM 7750 N N . TRP A 1 987 ? -24.410 -42.749 -48.859 1.00 91.81 987 TRP A N 1
ATOM 7751 C CA . TRP A 1 987 ? -24.748 -44.157 -49.012 1.00 91.81 987 TRP A CA 1
ATOM 7752 C C . TRP A 1 987 ? -25.662 -44.593 -47.874 1.00 91.81 987 TRP A C 1
ATOM 7754 O O . TRP A 1 987 ? -25.344 -44.375 -46.704 1.00 91.81 987 TRP A O 1
ATOM 7764 N N . GLU A 1 988 ? -26.775 -45.240 -48.206 1.00 90.50 988 GLU A N 1
ATOM 7765 C CA . GLU A 1 988 ? -27.633 -45.904 -47.226 1.00 90.50 988 GLU A CA 1
ATOM 7766 C C . GLU A 1 988 ? -27.326 -47.406 -47.207 1.00 90.50 988 GLU A C 1
ATOM 7768 O O . GLU A 1 988 ? -27.390 -48.088 -48.237 1.00 90.50 988 GLU A O 1
ATOM 7773 N N . GLU A 1 989 ? -26.989 -47.933 -46.030 1.00 82.19 989 GLU A N 1
ATOM 7774 C CA . GLU A 1 989 ? -26.710 -49.355 -45.842 1.00 82.19 989 GLU A CA 1
ATOM 7775 C C . GLU A 1 989 ? -27.908 -50.207 -46.293 1.00 82.19 989 GLU A C 1
ATOM 7777 O O . GLU A 1 989 ? -29.066 -49.941 -45.969 1.00 82.19 989 GLU A O 1
ATOM 7782 N N . GLY A 1 990 ? -27.627 -51.207 -47.132 1.00 80.25 990 GLY A N 1
ATOM 7783 C CA . GLY A 1 990 ? -28.641 -52.056 -47.763 1.00 80.25 990 GLY A CA 1
ATOM 7784 C C . GLY A 1 990 ? -29.401 -51.447 -48.955 1.00 80.25 990 GLY A C 1
ATOM 7785 O O . GLY A 1 990 ? -30.122 -52.194 -49.613 1.00 80.25 990 GLY A O 1
ATOM 7786 N N . LYS A 1 991 ? -29.248 -50.150 -49.281 1.00 83.56 991 LYS A N 1
ATOM 7787 C CA . LYS A 1 991 ? -29.927 -49.511 -50.438 1.00 83.56 991 LYS A CA 1
ATOM 7788 C C . LYS A 1 991 ? -28.999 -48.869 -51.472 1.00 83.56 991 LYS A C 1
ATOM 7790 O O . LYS A 1 991 ? -29.373 -48.792 -52.640 1.00 83.56 991 LYS A O 1
ATOM 7795 N N . GLY A 1 992 ? -27.794 -48.461 -51.081 1.00 86.94 992 GLY A N 1
ATOM 7796 C CA . GLY A 1 992 ? -26.775 -47.926 -51.985 1.00 86.94 992 GLY A CA 1
ATOM 7797 C C . GLY A 1 992 ? -26.724 -46.396 -52.065 1.00 86.94 992 GLY A C 1
ATOM 7798 O O . GLY A 1 992 ? -27.145 -45.696 -51.144 1.00 86.94 992 GLY A O 1
ATOM 7799 N N . TRP A 1 993 ? -26.155 -45.889 -53.163 1.00 89.44 993 TRP A N 1
ATOM 7800 C CA . TRP A 1 993 ? -25.942 -44.461 -53.440 1.00 89.44 993 TRP A CA 1
ATOM 7801 C C . TRP A 1 993 ? -27.260 -43.668 -53.443 1.00 89.44 993 TRP A C 1
ATOM 7803 O O . TRP A 1 993 ? -28.192 -44.009 -54.176 1.00 89.44 993 TRP A O 1
ATOM 7813 N N . LEU A 1 994 ? -27.321 -42.586 -52.661 1.00 87.44 994 LEU A N 1
ATOM 7814 C CA . LEU A 1 994 ? -28.515 -41.744 -52.516 1.00 87.44 994 LEU A CA 1
ATOM 7815 C C . LEU A 1 994 ? -28.667 -40.686 -53.619 1.00 87.44 994 LEU A C 1
ATOM 7817 O O . LEU A 1 994 ? -29.715 -40.043 -53.693 1.00 87.44 994 LEU A O 1
ATOM 7821 N N . ARG A 1 995 ? -27.672 -40.555 -54.508 1.00 86.19 995 ARG A N 1
ATOM 7822 C CA . ARG A 1 995 ? -27.651 -39.646 -55.665 1.00 86.19 995 ARG A CA 1
ATOM 7823 C C . ARG A 1 995 ? -27.703 -38.169 -55.269 1.00 86.19 995 ARG A C 1
ATOM 7825 O O . ARG A 1 995 ? -28.345 -37.366 -55.942 1.00 86.19 995 ARG A O 1
ATOM 7832 N N . VAL A 1 996 ? -26.997 -37.815 -54.200 1.00 85.94 996 VAL A N 1
ATOM 7833 C CA . VAL A 1 996 ? -26.788 -36.443 -53.703 1.00 85.94 996 VAL A CA 1
ATOM 7834 C C . VAL A 1 996 ? -25.292 -36.105 -53.719 1.00 85.94 996 VAL A C 1
ATOM 7836 O O . VAL A 1 996 ? -24.727 -35.574 -52.759 1.00 85.94 996 VAL A O 1
ATOM 7839 N N . ALA A 1 997 ? -24.653 -36.473 -54.832 1.00 84.06 997 ALA A N 1
ATOM 7840 C CA . ALA A 1 997 ? -23.209 -36.517 -54.985 1.00 84.06 997 ALA A CA 1
ATOM 7841 C C . ALA A 1 997 ? -22.526 -35.162 -54.749 1.00 84.06 997 ALA A C 1
ATOM 7843 O O . ALA A 1 997 ? -23.058 -34.095 -55.069 1.00 84.06 997 ALA A O 1
ATOM 7844 N N . ALA A 1 998 ? -21.313 -35.230 -54.209 1.00 87.06 998 ALA A N 1
ATOM 7845 C CA . ALA A 1 998 ? -20.402 -34.103 -54.136 1.00 87.06 998 ALA A CA 1
ATOM 7846 C C . ALA A 1 998 ? -19.931 -33.696 -55.545 1.00 87.06 998 ALA A C 1
ATOM 7848 O O . ALA A 1 998 ? -19.937 -34.514 -56.470 1.00 87.06 998 ALA A O 1
ATOM 7849 N N . PRO A 1 999 ? -19.435 -32.460 -55.720 1.00 85.00 999 PRO A N 1
ATOM 7850 C CA . PRO A 1 999 ? -18.704 -32.095 -56.926 1.00 85.00 999 PRO A CA 1
ATOM 7851 C C . PRO A 1 999 ? -17.504 -33.027 -57.156 1.00 85.00 999 PRO A C 1
ATOM 7853 O O . PRO A 1 999 ? -16.720 -33.275 -56.236 1.00 85.00 999 PRO A O 1
ATOM 7856 N N . LEU A 1 1000 ? -17.340 -33.508 -58.393 1.00 83.25 1000 LEU A N 1
ATOM 7857 C CA . LEU A 1 1000 ? -16.218 -34.365 -58.785 1.00 83.25 1000 LEU A CA 1
ATOM 7858 C C . LEU A 1 1000 ? -14.876 -33.662 -58.533 1.00 83.25 1000 LEU A C 1
ATOM 7860 O O . LEU A 1 1000 ? -14.692 -32.493 -58.881 1.00 83.25 1000 LEU A O 1
ATOM 7864 N N . ARG A 1 1001 ? -13.913 -34.393 -57.965 1.00 84.50 1001 ARG A N 1
ATOM 7865 C CA . ARG A 1 1001 ? -12.562 -33.891 -57.667 1.00 84.50 1001 ARG A CA 1
ATOM 7866 C C . ARG A 1 1001 ? -11.528 -34.687 -58.452 1.00 84.50 1001 ARG A C 1
ATOM 7868 O O . ARG A 1 1001 ? -11.529 -35.909 -58.387 1.00 84.50 1001 ARG A O 1
ATOM 7875 N N . GLN A 1 1002 ? -10.626 -34.005 -59.152 1.00 89.44 1002 GLN A N 1
ATOM 7876 C CA . GLN A 1 1002 ? -9.454 -34.634 -59.762 1.00 89.44 1002 GLN A CA 1
ATOM 7877 C C . GLN A 1 1002 ? -8.275 -34.583 -58.790 1.00 89.44 1002 GLN A C 1
ATOM 7879 O O . GLN A 1 1002 ? -7.966 -33.518 -58.254 1.00 89.44 1002 GLN A O 1
ATOM 7884 N N . ILE A 1 1003 ? -7.632 -35.726 -58.562 1.00 89.50 1003 ILE A N 1
ATOM 7885 C CA . ILE A 1 1003 ? -6.437 -35.856 -57.725 1.00 89.50 1003 ILE A CA 1
ATOM 7886 C C . ILE A 1 1003 ? -5.354 -36.528 -58.565 1.00 89.50 1003 ILE A C 1
ATOM 7888 O O . ILE A 1 1003 ? -5.568 -37.594 -59.149 1.00 89.50 1003 ILE A O 1
ATOM 7892 N N . THR A 1 1004 ? -4.188 -35.895 -58.633 1.00 90.75 1004 THR A N 1
ATOM 7893 C CA . THR A 1 1004 ? -3.040 -36.413 -59.379 1.00 90.75 1004 THR A CA 1
ATOM 7894 C C . THR A 1 1004 ? -2.264 -37.397 -58.513 1.00 90.75 1004 THR A C 1
ATOM 7896 O O . THR A 1 1004 ? -1.701 -37.023 -57.486 1.00 90.75 1004 THR A O 1
ATOM 7899 N N . VAL A 1 1005 ? -2.209 -38.658 -58.931 1.00 88.12 1005 VAL A N 1
ATOM 7900 C CA . VAL A 1 1005 ? -1.403 -39.693 -58.282 1.00 88.12 1005 VAL A CA 1
ATOM 7901 C C . VAL A 1 1005 ? -0.032 -39.748 -58.943 1.00 88.12 1005 VAL A C 1
ATOM 7903 O O . VAL A 1 1005 ? 0.054 -39.986 -60.146 1.00 88.12 1005 VAL A O 1
ATOM 7906 N N . THR A 1 1006 ? 1.033 -39.532 -58.174 1.00 86.56 1006 THR A N 1
ATOM 7907 C CA . THR A 1 1006 ? 2.430 -39.606 -58.627 1.00 86.56 1006 THR A CA 1
ATOM 7908 C C . THR A 1 1006 ? 3.069 -40.943 -58.249 1.00 86.56 1006 THR A C 1
ATOM 7910 O O . THR A 1 1006 ? 2.587 -41.648 -57.358 1.00 86.56 1006 THR A O 1
ATOM 7913 N N . ALA A 1 1007 ? 4.158 -41.315 -58.930 1.00 79.56 1007 ALA A N 1
ATOM 7914 C CA . ALA A 1 1007 ? 4.914 -42.521 -58.595 1.00 79.56 1007 ALA A CA 1
ATOM 7915 C C . ALA A 1 1007 ? 5.362 -42.486 -57.126 1.00 79.56 1007 ALA A C 1
ATOM 7917 O O . ALA A 1 1007 ? 5.748 -41.434 -56.616 1.00 79.56 1007 ALA A O 1
ATOM 7918 N N . ALA A 1 1008 ? 5.287 -43.634 -56.450 1.00 64.31 1008 ALA A N 1
ATOM 7919 C CA . ALA A 1 1008 ? 5.893 -43.787 -55.136 1.00 64.31 1008 ALA A CA 1
ATOM 7920 C C . ALA A 1 1008 ? 7.415 -43.616 -55.274 1.00 64.31 1008 ALA A C 1
ATOM 7922 O O . ALA A 1 1008 ? 8.021 -44.202 -56.173 1.00 64.31 1008 ALA A O 1
ATOM 7923 N N . ASP A 1 1009 ? 8.009 -42.790 -54.418 1.00 53.94 1009 ASP A N 1
ATOM 7924 C CA . ASP A 1 1009 ? 9.440 -42.491 -54.446 1.00 53.94 1009 ASP A CA 1
ATOM 7925 C C . ASP A 1 1009 ? 10.253 -43.788 -54.201 1.00 53.94 1009 ASP A C 1
ATOM 7927 O O . ASP A 1 1009 ? 9.974 -44.480 -53.217 1.00 53.94 1009 ASP A O 1
ATOM 7931 N N . PRO A 1 1010 ? 11.230 -44.183 -55.046 1.00 45.81 1010 PRO A N 1
ATOM 7932 C CA . PRO A 1 1010 ? 11.928 -45.470 -54.904 1.00 45.81 1010 PRO A CA 1
ATOM 7933 C C . PRO A 1 1010 ? 12.944 -45.542 -53.747 1.00 45.81 1010 PRO A C 1
ATOM 7935 O O . PRO A 1 1010 ? 13.642 -46.546 -53.609 1.00 45.81 1010 PRO A O 1
ATOM 7938 N N . GLY A 1 1011 ? 13.081 -44.496 -52.930 1.00 43.28 1011 GLY A N 1
ATOM 7939 C CA . GLY A 1 1011 ? 14.121 -44.385 -51.906 1.00 43.28 1011 GLY A CA 1
ATOM 7940 C C . GLY A 1 1011 ? 13.593 -44.517 -50.482 1.00 43.28 1011 GLY A C 1
ATOM 7941 O O . GLY A 1 1011 ? 13.332 -43.513 -49.831 1.00 43.28 1011 GLY A O 1
ATOM 7942 N N . GLY A 1 1012 ? 13.487 -45.745 -49.971 1.00 33.69 1012 GLY A N 1
ATOM 7943 C CA . GLY A 1 1012 ? 13.191 -45.987 -48.555 1.00 33.69 1012 GLY A CA 1
ATOM 7944 C C . GLY A 1 1012 ? 12.818 -47.436 -48.270 1.00 33.69 1012 GLY A C 1
ATOM 7945 O O . GLY A 1 1012 ? 11.646 -47.766 -48.124 1.00 33.69 1012 GLY A O 1
ATOM 7946 N N . SER A 1 1013 ? 13.817 -48.314 -48.228 1.00 29.48 1013 SER A N 1
ATOM 7947 C CA . SER A 1 1013 ? 13.682 -49.732 -47.887 1.00 29.48 1013 SER A CA 1
ATOM 7948 C C . SER A 1 1013 ? 12.959 -49.949 -46.551 1.00 29.48 1013 SER A C 1
ATOM 7950 O O . SER A 1 1013 ? 13.438 -49.514 -45.503 1.00 29.48 1013 SER A O 1
ATOM 7952 N N . ALA A 1 1014 ? 11.845 -50.682 -46.587 1.00 39.53 1014 ALA A N 1
ATOM 7953 C CA . ALA A 1 1014 ? 11.235 -51.297 -45.410 1.00 39.53 1014 ALA A CA 1
ATOM 7954 C C . ALA A 1 1014 ? 12.147 -52.399 -44.831 1.00 39.53 1014 ALA A C 1
ATOM 7956 O O . ALA A 1 1014 ? 12.937 -52.992 -45.570 1.00 39.53 1014 ALA A O 1
ATOM 7957 N N . PRO A 1 1015 ? 11.958 -52.776 -43.554 1.00 32.81 1015 PRO A N 1
ATOM 7958 C CA . PRO A 1 1015 ? 11.707 -54.197 -43.341 1.00 32.81 1015 PRO A CA 1
ATOM 7959 C C . PRO A 1 1015 ? 10.543 -54.486 -42.382 1.00 32.81 1015 PRO A C 1
ATOM 7961 O O . PRO A 1 1015 ? 10.483 -54.047 -41.237 1.00 32.81 1015 PRO A O 1
ATOM 7964 N N . THR A 1 1016 ? 9.619 -55.271 -42.929 1.00 27.47 1016 THR A N 1
ATOM 7965 C CA . THR A 1 1016 ? 8.907 -56.419 -42.349 1.00 27.47 1016 THR A CA 1
ATOM 7966 C C . THR A 1 1016 ? 9.297 -56.869 -40.935 1.00 27.47 1016 THR A C 1
ATOM 7968 O O . THR A 1 1016 ? 10.440 -57.229 -40.665 1.00 27.47 1016 THR A O 1
ATOM 7971 N N . ARG A 1 1017 ? 8.276 -56.976 -40.074 1.00 28.19 1017 ARG A N 1
ATOM 7972 C CA . ARG A 1 1017 ? 8.269 -57.688 -38.788 1.00 28.19 1017 ARG A CA 1
ATOM 7973 C C . ARG A 1 1017 ? 7.651 -59.077 -38.989 1.00 28.19 1017 ARG A C 1
ATOM 7975 O O . ARG A 1 1017 ? 6.476 -59.137 -39.337 1.00 28.19 1017 ARG A O 1
ATOM 7982 N N . THR A 1 1018 ? 8.378 -60.148 -38.673 1.00 23.08 1018 THR A N 1
ATOM 7983 C CA . THR A 1 1018 ? 7.799 -61.439 -38.245 1.00 23.08 1018 THR A CA 1
ATOM 7984 C C . THR A 1 1018 ? 8.751 -62.175 -37.299 1.00 23.08 1018 THR A C 1
ATOM 7986 O O . THR A 1 1018 ? 9.852 -62.524 -37.701 1.00 23.08 1018 THR A O 1
ATOM 7989 N N . LEU A 1 1019 ? 8.247 -62.336 -36.069 1.00 24.75 1019 LEU A N 1
ATOM 7990 C CA . LEU A 1 1019 ? 8.252 -63.484 -35.144 1.00 24.75 1019 LEU A CA 1
ATOM 7991 C C . LEU A 1 1019 ? 9.543 -64.249 -34.791 1.00 24.75 1019 LEU A C 1
ATOM 7993 O O . LEU A 1 1019 ? 10.199 -64.792 -35.668 1.00 24.75 1019 LEU A O 1
ATOM 7997 N N . GLU A 1 1020 ? 9.690 -64.403 -33.459 1.00 24.52 1020 GLU A N 1
ATOM 7998 C CA . GLU A 1 1020 ? 10.212 -65.574 -32.717 1.00 24.52 1020 GLU A CA 1
ATOM 7999 C C . GLU A 1 1020 ? 11.713 -65.870 -32.855 1.00 24.52 1020 GLU A C 1
ATOM 8001 O O . GLU A 1 1020 ? 12.287 -65.753 -33.925 1.00 24.52 1020 GLU A O 1
ATOM 8006 N N . ASN A 1 1021 ? 12.459 -66.331 -31.858 1.00 24.50 1021 ASN A N 1
ATOM 8007 C CA . ASN A 1 1021 ? 12.429 -66.474 -30.398 1.00 24.50 1021 ASN A CA 1
ATOM 8008 C C . ASN A 1 1021 ? 13.812 -67.115 -30.093 1.00 24.50 1021 ASN A C 1
ATOM 8010 O O . ASN A 1 1021 ? 14.377 -67.735 -30.992 1.00 24.50 1021 ASN A O 1
ATOM 8014 N N . GLU A 1 1022 ? 14.282 -67.041 -28.842 1.00 25.64 1022 GLU A N 1
ATOM 8015 C CA . GLU A 1 1022 ? 15.359 -67.892 -28.271 1.00 25.64 1022 GLU A CA 1
ATOM 8016 C C . GLU A 1 1022 ? 16.798 -67.651 -28.779 1.00 25.64 1022 GLU A C 1
ATOM 8018 O O . GLU A 1 1022 ? 17.050 -67.451 -29.958 1.00 25.64 1022 GLU A O 1
ATOM 8023 N N . GLU A 1 1023 ? 17.861 -67.696 -27.983 1.00 25.09 1023 GLU A N 1
ATOM 8024 C CA . GLU A 1 1023 ? 18.152 -67.645 -26.544 1.00 25.09 1023 GLU A CA 1
ATOM 8025 C C . GLU A 1 1023 ? 19.704 -67.625 -26.454 1.00 25.09 1023 GLU A C 1
ATOM 8027 O O . GLU A 1 1023 ? 20.385 -67.712 -27.473 1.00 25.09 1023 GLU A O 1
ATOM 8032 N N . GLU A 1 1024 ? 20.240 -67.561 -25.231 1.00 26.30 1024 GLU A N 1
ATOM 8033 C CA . GLU A 1 1024 ? 21.660 -67.638 -24.824 1.00 26.30 1024 GLU A CA 1
ATOM 8034 C C . GLU A 1 1024 ? 22.511 -66.350 -24.896 1.00 26.30 1024 GLU A C 1
ATOM 8036 O O . GLU A 1 1024 ? 22.593 -65.672 -25.909 1.00 26.30 1024 GLU A O 1
ATOM 8041 N N . SER A 1 1025 ? 23.296 -65.977 -23.880 1.00 22.91 1025 SER A N 1
ATOM 8042 C CA . SER A 1 1025 ? 23.426 -66.412 -22.482 1.00 22.91 1025 SER A CA 1
ATOM 8043 C C . SER A 1 1025 ? 24.404 -65.452 -21.757 1.00 22.91 1025 SER A C 1
ATOM 8045 O O . SER A 1 1025 ? 25.421 -65.077 -22.328 1.00 22.91 1025 SER A O 1
ATOM 8047 N N . VAL A 1 1026 ? 24.091 -65.118 -20.488 1.00 25.06 1026 VAL A N 1
ATOM 8048 C CA . VAL A 1 1026 ? 25.015 -64.936 -19.326 1.00 25.06 1026 VAL A CA 1
ATOM 8049 C C . VAL A 1 1026 ? 25.999 -63.731 -19.374 1.00 25.06 1026 VAL A C 1
ATOM 8051 O O . VAL A 1 1026 ? 26.810 -63.620 -20.276 1.00 25.06 1026 VAL A O 1
ATOM 8054 N N . SER A 1 1027 ? 26.029 -62.767 -18.432 1.00 25.14 1027 SER A N 1
ATOM 8055 C CA . SER A 1 1027 ? 26.174 -62.895 -16.963 1.00 25.14 1027 SER A CA 1
ATOM 8056 C C . SER A 1 1027 ? 25.825 -61.627 -16.131 1.00 25.14 1027 SER A C 1
ATOM 8058 O O . SER A 1 1027 ? 26.272 -60.537 -16.476 1.00 25.14 1027 SER A O 1
ATOM 8060 N N . LYS A 1 1028 ? 25.129 -61.849 -14.993 1.00 25.05 1028 LYS A N 1
ATOM 8061 C CA . LYS A 1 1028 ? 25.254 -61.300 -13.602 1.00 25.05 1028 LYS A CA 1
ATOM 8062 C C . LYS A 1 1028 ? 25.636 -59.820 -13.373 1.00 25.05 1028 LYS A C 1
ATOM 8064 O O . LYS A 1 1028 ? 26.741 -59.410 -13.691 1.00 25.05 1028 LYS A O 1
ATOM 8069 N N . GLU A 1 1029 ? 24.694 -58.994 -12.897 1.00 25.58 1029 GLU A N 1
ATOM 8070 C CA . GLU A 1 1029 ? 24.384 -58.637 -11.479 1.00 25.58 1029 GLU A CA 1
ATOM 8071 C C . GLU A 1 1029 ? 25.319 -57.567 -10.877 1.00 25.58 1029 GLU A C 1
ATOM 8073 O O . GLU A 1 1029 ? 26.428 -57.880 -10.467 1.00 25.58 1029 GLU A O 1
ATOM 8078 N N . ASP A 1 1030 ? 24.854 -56.306 -10.824 1.00 26.41 1030 ASP A N 1
ATOM 8079 C CA . ASP A 1 1030 ? 24.670 -55.556 -9.566 1.00 26.41 1030 ASP A CA 1
ATOM 8080 C C . ASP A 1 1030 ? 23.968 -54.188 -9.780 1.00 26.41 1030 ASP A C 1
ATOM 8082 O O . ASP A 1 1030 ? 23.859 -53.661 -10.885 1.00 26.41 1030 ASP A O 1
ATOM 8086 N N . SER A 1 1031 ? 23.404 -53.669 -8.692 1.00 27.22 1031 SER A N 1
ATOM 8087 C CA . SER A 1 1031 ? 22.232 -52.790 -8.532 1.00 27.22 1031 SER A CA 1
ATOM 8088 C C . SER A 1 1031 ? 22.367 -51.257 -8.740 1.00 27.22 1031 SER A C 1
ATOM 8090 O O . SER A 1 1031 ? 23.273 -50.641 -8.193 1.00 27.22 1031 SER A O 1
ATOM 8092 N N . ALA A 1 1032 ? 21.342 -50.677 -9.406 1.00 32.19 1032 ALA A N 1
ATOM 8093 C CA . ALA A 1 1032 ? 20.640 -49.359 -9.318 1.00 32.19 1032 ALA A CA 1
ATOM 8094 C C . ALA A 1 1032 ? 21.350 -48.015 -8.967 1.00 32.19 1032 ALA A C 1
ATOM 8096 O O . ALA A 1 1032 ? 22.116 -47.922 -8.013 1.00 32.19 1032 ALA A O 1
ATOM 8097 N N . PRO A 1 1033 ? 20.936 -46.904 -9.635 1.00 34.91 1033 PRO A N 1
ATOM 8098 C CA . PRO A 1 1033 ? 20.131 -45.839 -8.974 1.00 34.91 1033 PRO A CA 1
ATOM 8099 C C . PRO A 1 1033 ? 19.054 -45.220 -9.921 1.00 34.91 1033 PRO A C 1
ATOM 8101 O O . PRO A 1 1033 ? 19.244 -45.193 -11.127 1.00 34.91 1033 PRO A O 1
ATOM 8104 N N . GLY A 1 1034 ? 17.895 -44.650 -9.561 1.00 25.92 1034 GLY A N 1
ATOM 8105 C CA . GLY A 1 1034 ? 17.246 -44.288 -8.300 1.00 25.92 1034 GLY A CA 1
ATOM 8106 C C . GLY A 1 1034 ? 16.029 -43.357 -8.563 1.00 25.92 1034 GLY A C 1
ATOM 8107 O O . GLY A 1 1034 ? 16.170 -42.142 -8.620 1.00 25.92 1034 GLY A O 1
ATOM 8108 N N . SER A 1 1035 ? 14.822 -43.939 -8.653 1.00 30.28 1035 SER A N 1
ATOM 8109 C CA . SER A 1 1035 ? 13.457 -43.374 -8.453 1.00 30.28 1035 SER A CA 1
ATOM 8110 C C . SER A 1 1035 ? 12.837 -42.325 -9.420 1.00 30.28 1035 SER A C 1
ATOM 8112 O O . SER A 1 1035 ? 12.944 -41.112 -9.225 1.00 30.28 1035 SER A O 1
ATOM 8114 N N . ASN A 1 1036 ? 11.984 -42.800 -10.343 1.00 40.41 1036 ASN A N 1
ATOM 8115 C CA . ASN A 1 1036 ? 10.772 -42.085 -10.779 1.00 40.41 1036 ASN A CA 1
ATOM 8116 C C . ASN A 1 1036 ? 9.712 -42.241 -9.674 1.00 40.41 1036 ASN A C 1
ATOM 8118 O O . ASN A 1 1036 ? 9.124 -43.307 -9.512 1.00 40.41 1036 ASN A O 1
ATOM 8122 N N . GLY A 1 1037 ? 9.525 -41.205 -8.855 1.00 35.31 1037 GLY A N 1
ATOM 8123 C CA . GLY A 1 1037 ? 8.576 -41.221 -7.741 1.00 35.31 1037 GLY A CA 1
ATOM 8124 C C . GLY A 1 1037 ? 7.157 -40.921 -8.215 1.00 35.31 1037 GLY A C 1
ATOM 8125 O O . GLY A 1 1037 ? 6.834 -39.766 -8.473 1.00 35.31 1037 GLY A O 1
ATOM 8126 N N . SER A 1 1038 ? 6.326 -41.956 -8.319 1.00 40.12 1038 SER A N 1
ATOM 8127 C CA . SER A 1 1038 ? 4.878 -41.850 -8.500 1.00 40.12 1038 SER A CA 1
ATOM 8128 C C . SER A 1 1038 ? 4.191 -41.490 -7.179 1.00 40.12 1038 SER A C 1
ATOM 8130 O O . SER A 1 1038 ? 4.357 -42.206 -6.190 1.00 40.12 1038 SER A O 1
ATOM 8132 N N . GLN A 1 1039 ? 3.337 -40.467 -7.176 1.00 41.50 1039 GLN A N 1
ATOM 8133 C CA . GLN A 1 1039 ? 2.219 -40.372 -6.233 1.00 41.50 1039 GLN A CA 1
ATOM 8134 C C . GLN A 1 1039 ? 0.910 -40.444 -7.028 1.00 41.50 1039 GLN A C 1
ATOM 8136 O O . GLN A 1 1039 ? 0.713 -39.713 -7.994 1.00 41.50 1039 GLN A O 1
ATOM 8141 N N . GLY A 1 1040 ? 0.025 -41.372 -6.657 1.00 53.41 1040 GLY A N 1
ATOM 8142 C CA . GLY A 1 1040 ? -1.335 -41.463 -7.206 1.00 53.41 1040 GLY A CA 1
ATOM 8143 C C . GLY A 1 1040 ? -1.468 -41.892 -8.676 1.00 53.41 1040 GLY A C 1
ATOM 8144 O O . GLY A 1 1040 ? -2.539 -41.711 -9.245 1.00 53.41 1040 GLY A O 1
ATOM 8145 N N . GLY A 1 1041 ? -0.419 -42.441 -9.303 1.00 66.56 1041 GLY A N 1
ATOM 8146 C CA . GLY A 1 1041 ? -0.454 -42.899 -10.704 1.00 66.56 1041 GLY A CA 1
ATOM 8147 C C . GLY A 1 1041 ? -0.266 -41.801 -11.761 1.00 66.56 1041 GLY A C 1
ATOM 8148 O O . GLY A 1 1041 ? -0.389 -42.090 -12.948 1.00 66.56 1041 GLY A O 1
ATOM 8149 N N . ARG A 1 1042 ? 0.049 -40.561 -11.353 1.00 82.31 1042 ARG A N 1
ATOM 8150 C CA . ARG A 1 1042 ? 0.371 -39.448 -12.261 1.00 82.31 1042 ARG A CA 1
ATOM 8151 C C . ARG A 1 1042 ? 1.879 -39.366 -12.519 1.00 82.31 1042 ARG A C 1
ATOM 8153 O O . ARG A 1 1042 ? 2.672 -39.560 -11.597 1.00 82.31 1042 ARG A O 1
ATOM 8160 N N . VAL A 1 1043 ? 2.275 -39.046 -13.751 1.00 88.38 1043 VAL A N 1
ATOM 8161 C CA . VAL A 1 1043 ? 3.683 -38.891 -14.162 1.00 88.38 1043 VAL A CA 1
ATOM 8162 C C . VAL A 1 1043 ? 3.866 -37.535 -14.833 1.00 88.38 1043 VAL A C 1
ATOM 8164 O O . VAL A 1 1043 ? 3.105 -37.185 -15.728 1.00 88.38 1043 VAL A O 1
ATOM 8167 N N . ALA A 1 1044 ? 4.876 -36.770 -14.421 1.00 92.75 1044 ALA A N 1
ATOM 8168 C CA . ALA A 1 1044 ? 5.203 -35.487 -15.034 1.00 92.75 1044 ALA A CA 1
ATOM 8169 C C . ALA A 1 1044 ? 6.530 -35.542 -15.792 1.00 92.75 1044 ALA A C 1
ATOM 8171 O O . ALA A 1 1044 ? 7.507 -36.120 -15.318 1.00 92.75 1044 ALA A O 1
ATOM 8172 N N . THR A 1 1045 ? 6.567 -34.879 -16.944 1.00 93.06 1045 THR A N 1
ATOM 8173 C CA . THR A 1 1045 ? 7.763 -34.685 -17.769 1.00 93.06 1045 THR A CA 1
ATOM 8174 C C . THR A 1 1045 ? 7.843 -33.234 -18.233 1.00 93.06 1045 THR A C 1
ATOM 8176 O O . THR A 1 1045 ? 6.843 -32.519 -18.242 1.00 93.06 1045 THR A O 1
ATOM 8179 N N . ALA A 1 1046 ? 9.036 -32.774 -18.596 1.00 95.75 1046 ALA A N 1
ATOM 8180 C CA . ALA A 1 1046 ? 9.243 -31.413 -19.064 1.00 95.75 1046 ALA A CA 1
ATOM 8181 C C . ALA A 1 1046 ? 10.419 -31.343 -20.036 1.00 95.75 1046 ALA A C 1
ATOM 8183 O O . ALA A 1 1046 ? 11.367 -32.120 -19.931 1.00 95.75 1046 ALA A O 1
ATOM 8184 N N . SER A 1 1047 ? 10.368 -30.365 -20.939 1.00 94.00 1047 SER A N 1
ATOM 8185 C CA . SER A 1 1047 ? 11.468 -30.040 -21.857 1.00 94.00 1047 SER A CA 1
ATOM 8186 C C . SER A 1 1047 ? 12.756 -29.617 -21.143 1.00 94.00 1047 SER A C 1
ATOM 8188 O O . SER A 1 1047 ? 13.841 -29.856 -21.659 1.00 94.00 1047 SER A O 1
ATOM 8190 N N . HIS A 1 1048 ? 12.634 -28.998 -19.964 1.00 94.75 1048 HIS A N 1
ATOM 8191 C CA . HIS A 1 1048 ? 13.747 -28.476 -19.174 1.00 94.75 1048 HIS A CA 1
ATOM 8192 C C . HIS A 1 1048 ? 13.639 -28.964 -17.729 1.00 94.75 1048 HIS A C 1
ATOM 8194 O O . HIS A 1 1048 ? 12.539 -29.180 -17.213 1.00 94.75 1048 HIS A O 1
ATOM 8200 N N . HIS A 1 1049 ? 14.790 -29.167 -17.080 1.00 90.25 1049 HIS A N 1
ATOM 8201 C CA . HIS A 1 1049 ? 14.862 -29.603 -15.680 1.00 90.25 1049 HIS A CA 1
ATOM 8202 C C . HIS A 1 1049 ? 13.977 -30.830 -15.370 1.00 90.25 1049 HIS A C 1
ATOM 8204 O O . HIS A 1 1049 ? 13.292 -30.902 -14.345 1.00 90.25 1049 HIS A O 1
ATOM 8210 N N . LEU A 1 1050 ? 14.007 -31.828 -16.264 1.00 85.62 1050 LEU A N 1
ATOM 8211 C CA . LEU A 1 1050 ? 13.182 -33.040 -16.197 1.00 85.62 1050 LEU A CA 1
ATOM 8212 C C . LEU A 1 1050 ? 13.261 -33.752 -14.835 1.00 85.62 1050 LEU A C 1
ATOM 8214 O O . LEU A 1 1050 ? 12.242 -34.211 -14.322 1.00 85.62 1050 LEU A O 1
ATOM 8218 N N . SER A 1 1051 ? 14.442 -33.789 -14.206 1.00 82.25 1051 SER A N 1
ATOM 8219 C CA . SER A 1 1051 ? 14.659 -34.421 -12.893 1.00 82.25 1051 SER A CA 1
ATOM 8220 C C . SER A 1 1051 ? 13.810 -33.818 -11.764 1.00 82.25 1051 SER A C 1
ATOM 8222 O O . SER A 1 1051 ? 13.582 -34.471 -10.744 1.00 82.25 1051 SER A O 1
ATOM 8224 N N . ARG A 1 1052 ? 13.306 -32.591 -11.948 1.00 88.50 1052 ARG A N 1
ATOM 8225 C CA . ARG A 1 1052 ? 12.439 -31.880 -11.001 1.00 88.50 1052 ARG A CA 1
ATOM 8226 C C . ARG A 1 1052 ? 10.968 -31.872 -11.414 1.00 88.50 1052 ARG A C 1
ATOM 8228 O O . ARG A 1 1052 ? 10.157 -31.360 -10.651 1.00 88.50 1052 ARG A O 1
ATOM 8235 N N . ALA A 1 1053 ? 10.600 -32.412 -12.582 1.00 89.00 1053 ALA A N 1
ATOM 8236 C CA . ALA A 1 1053 ? 9.245 -32.284 -13.134 1.00 89.00 1053 ALA A CA 1
ATOM 8237 C C . ALA A 1 1053 ? 8.164 -32.792 -12.169 1.00 89.00 1053 ALA A C 1
ATOM 8239 O O . ALA A 1 1053 ? 7.120 -32.162 -12.021 1.00 89.00 1053 ALA A O 1
ATOM 8240 N N . ARG A 1 1054 ? 8.453 -33.869 -11.427 1.00 88.00 1054 ARG A N 1
ATOM 8241 C CA . ARG A 1 1054 ? 7.555 -34.437 -10.408 1.00 88.00 1054 ARG A CA 1
ATOM 8242 C C . ARG A 1 1054 ? 7.148 -33.460 -9.300 1.00 88.00 1054 ARG A C 1
ATOM 8244 O O . ARG A 1 1054 ? 6.084 -33.632 -8.723 1.00 88.00 1054 ARG A O 1
ATOM 8251 N N . PHE A 1 1055 ? 7.957 -32.440 -9.011 1.00 89.19 1055 PHE A N 1
ATOM 8252 C CA . PHE A 1 1055 ? 7.726 -31.525 -7.892 1.00 89.19 1055 PHE A CA 1
ATOM 8253 C C . PHE A 1 1055 ? 6.516 -30.605 -8.070 1.00 89.19 1055 PHE A C 1
ATOM 8255 O O . PHE A 1 1055 ? 6.054 -30.056 -7.083 1.00 89.19 1055 PHE A O 1
ATOM 8262 N N . ALA A 1 1056 ? 5.972 -30.452 -9.283 1.00 90.19 1056 ALA A N 1
ATOM 8263 C CA . ALA A 1 1056 ? 4.722 -29.707 -9.462 1.00 90.19 1056 ALA A CA 1
ATOM 8264 C C . ALA A 1 1056 ? 3.460 -30.542 -9.150 1.00 90.19 1056 ALA A C 1
ATOM 8266 O O . ALA A 1 1056 ? 2.358 -29.995 -9.085 1.00 90.19 1056 ALA A O 1
ATOM 8267 N N . ILE A 1 1057 ? 3.606 -31.866 -8.990 1.00 89.94 1057 ILE A N 1
ATOM 8268 C CA . ILE A 1 1057 ? 2.503 -32.821 -8.784 1.00 89.94 1057 ILE A CA 1
ATOM 8269 C C . ILE A 1 1057 ? 2.704 -33.725 -7.551 1.00 89.94 1057 ILE A C 1
ATOM 8271 O O . ILE A 1 1057 ? 1.999 -34.720 -7.403 1.00 89.94 1057 ILE A O 1
ATOM 8275 N N . ASP A 1 1058 ? 3.655 -33.413 -6.663 1.00 81.25 1058 ASP A N 1
ATOM 8276 C CA . ASP A 1 1058 ? 4.051 -34.268 -5.526 1.00 81.25 1058 ASP A CA 1
ATOM 8277 C C . ASP A 1 1058 ? 3.294 -33.986 -4.212 1.00 81.25 1058 ASP A C 1
ATOM 8279 O O . ASP A 1 1058 ? 3.657 -34.501 -3.153 1.00 81.25 1058 ASP A O 1
ATOM 8283 N N . SER A 1 1059 ? 2.242 -33.166 -4.272 1.00 74.75 1059 SER A N 1
ATOM 8284 C CA . SER A 1 1059 ? 1.409 -32.742 -3.135 1.00 74.75 1059 SER A CA 1
ATOM 8285 C C . SER A 1 1059 ? 2.148 -32.000 -2.005 1.00 74.75 1059 SER A C 1
ATOM 8287 O O . SER A 1 1059 ? 1.526 -31.656 -0.996 1.00 74.75 1059 SER A O 1
ATOM 8289 N N . ASN A 1 1060 ? 3.448 -31.716 -2.137 1.00 75.25 1060 ASN A N 1
ATOM 8290 C CA . ASN A 1 1060 ? 4.229 -31.019 -1.121 1.00 75.25 1060 ASN A CA 1
ATOM 8291 C C . ASN A 1 1060 ? 4.250 -29.512 -1.413 1.00 75.25 1060 ASN A C 1
ATOM 8293 O O . ASN A 1 1060 ? 4.682 -29.059 -2.462 1.00 75.25 1060 ASN A O 1
ATOM 8297 N N . LYS A 1 1061 ? 3.789 -28.710 -0.447 1.00 69.31 1061 LYS A N 1
ATOM 8298 C CA . LYS A 1 1061 ? 3.586 -27.259 -0.614 1.00 69.31 1061 LYS A CA 1
ATOM 8299 C C . LYS A 1 1061 ? 4.863 -26.420 -0.719 1.00 69.31 1061 LYS A C 1
ATOM 8301 O O . LYS A 1 1061 ? 4.782 -25.199 -0.831 1.00 69.31 1061 LYS A O 1
ATOM 8306 N N . ILE A 1 1062 ? 6.027 -27.055 -0.604 1.00 63.56 1062 ILE A N 1
ATOM 8307 C CA . ILE A 1 1062 ? 7.338 -26.394 -0.556 1.00 63.56 1062 ILE A CA 1
ATOM 8308 C C . ILE A 1 1062 ? 8.195 -26.768 -1.778 1.00 63.56 1062 ILE A C 1
ATOM 8310 O O . ILE A 1 1062 ? 9.111 -26.030 -2.142 1.00 63.56 1062 ILE A O 1
ATOM 8314 N N . SER A 1 1063 ? 7.914 -27.894 -2.432 1.00 78.88 1063 SER A N 1
ATOM 8315 C CA . SER A 1 1063 ? 8.585 -28.321 -3.660 1.00 78.88 1063 SER A CA 1
ATOM 8316 C C . SER A 1 1063 ? 8.042 -27.554 -4.872 1.00 78.88 1063 SER A C 1
ATOM 8318 O O . SER A 1 1063 ? 6.895 -27.128 -4.914 1.00 78.88 1063 SER A O 1
ATOM 8320 N N . THR A 1 1064 ? 8.909 -27.312 -5.858 1.00 87.75 1064 THR A N 1
ATOM 8321 C CA . THR A 1 1064 ? 8.547 -26.643 -7.115 1.00 87.75 1064 THR A CA 1
ATOM 8322 C C . THR A 1 1064 ? 9.352 -27.237 -8.259 1.00 87.75 1064 THR A C 1
ATOM 8324 O O . THR A 1 1064 ? 10.544 -27.557 -8.103 1.00 87.75 1064 THR A O 1
ATOM 8327 N N . TRP A 1 1065 ? 8.711 -27.347 -9.420 1.00 95.31 1065 TRP A N 1
ATOM 8328 C CA . TRP A 1 1065 ? 9.423 -27.444 -10.686 1.00 95.31 1065 TRP A CA 1
ATOM 8329 C C . TRP A 1 1065 ? 9.763 -26.031 -11.180 1.00 95.31 1065 TRP A C 1
ATOM 8331 O O . TRP A 1 1065 ? 8.974 -25.104 -10.994 1.00 95.31 1065 TRP A O 1
ATOM 8341 N N . ASN A 1 1066 ? 10.939 -25.869 -11.781 1.00 93.44 1066 ASN A N 1
ATOM 8342 C CA . ASN A 1 1066 ? 11.352 -24.677 -12.517 1.00 93.44 1066 ASN A CA 1
ATOM 8343 C C . ASN A 1 1066 ? 12.057 -25.114 -13.800 1.00 93.44 1066 ASN A C 1
ATOM 8345 O O . ASN A 1 1066 ? 12.586 -26.224 -13.852 1.00 93.44 1066 ASN A O 1
ATOM 8349 N N . SER A 1 1067 ? 12.056 -24.258 -14.816 1.00 91.94 1067 SER A N 1
ATOM 8350 C CA . SER A 1 1067 ? 12.732 -24.522 -16.081 1.00 91.94 1067 SER A CA 1
ATOM 8351 C C . SER A 1 1067 ? 14.252 -24.480 -15.949 1.00 91.94 1067 SER A C 1
ATOM 8353 O O . SER A 1 1067 ? 14.912 -25.175 -16.710 1.00 91.94 1067 SER A O 1
ATOM 8355 N N . GLY A 1 1068 ? 14.810 -23.698 -15.012 1.00 86.94 1068 GLY A N 1
ATOM 8356 C CA . GLY A 1 1068 ? 16.260 -23.485 -14.900 1.00 86.94 1068 GLY A CA 1
ATOM 8357 C C . GLY A 1 1068 ? 16.856 -22.530 -15.922 1.00 86.94 1068 GLY A C 1
ATOM 8358 O O . GLY A 1 1068 ? 18.031 -22.199 -15.839 1.00 86.94 1068 GLY A O 1
ATOM 8359 N N . ASP A 1 1069 ? 16.031 -22.111 -16.875 1.00 88.62 1069 ASP A N 1
ATOM 8360 C CA . ASP A 1 1069 ? 16.347 -21.204 -17.963 1.00 88.62 1069 ASP A CA 1
ATOM 8361 C C . ASP A 1 1069 ? 15.197 -20.207 -18.132 1.00 88.62 1069 ASP A C 1
ATOM 8363 O O . ASP A 1 1069 ? 14.030 -20.510 -17.842 1.00 88.62 1069 ASP A O 1
ATOM 8367 N N . LEU A 1 1070 ? 15.518 -19.013 -18.634 1.00 91.75 1070 LEU A N 1
ATOM 8368 C CA . LEU A 1 1070 ? 14.533 -17.987 -18.985 1.00 91.75 1070 LEU A CA 1
ATOM 8369 C C . LEU A 1 1070 ? 13.520 -18.516 -20.007 1.00 91.75 1070 LEU A C 1
ATOM 8371 O O . LEU A 1 1070 ? 13.879 -19.267 -20.912 1.00 91.75 1070 LEU A O 1
ATOM 8375 N N . GLN A 1 1071 ? 12.260 -18.083 -19.907 1.00 96.94 1071 GLN A N 1
ATOM 8376 C CA . GLN A 1 1071 ? 11.196 -18.617 -20.764 1.00 96.94 1071 GLN A CA 1
ATOM 8377 C C . GLN A 1 1071 ? 11.474 -18.380 -22.253 1.00 96.94 1071 GLN A C 1
ATOM 8379 O O . GLN A 1 1071 ? 11.657 -17.235 -22.681 1.00 96.94 1071 GLN A O 1
ATOM 8384 N N . GLN A 1 1072 ? 11.401 -19.446 -23.050 1.00 93.50 1072 GLN A N 1
ATOM 8385 C CA . GLN A 1 1072 ? 11.480 -19.404 -24.511 1.00 93.50 1072 GLN A CA 1
ATOM 8386 C C . GLN A 1 1072 ? 10.251 -20.072 -25.144 1.00 93.50 1072 GLN A C 1
ATOM 8388 O O . GLN A 1 1072 ? 9.760 -21.072 -24.608 1.00 93.50 1072 GLN A O 1
ATOM 8393 N N . PRO A 1 1073 ? 9.761 -19.575 -26.299 1.00 94.88 1073 PRO A N 1
ATOM 8394 C CA . PRO A 1 1073 ? 8.753 -20.281 -27.078 1.00 94.88 1073 PRO A CA 1
ATOM 8395 C C . PRO A 1 1073 ? 9.211 -21.712 -27.396 1.00 94.88 1073 PRO A C 1
ATOM 8397 O O . PRO A 1 1073 ? 10.345 -21.922 -27.820 1.00 94.88 1073 PRO A O 1
ATOM 8400 N N . GLY A 1 1074 ? 8.333 -22.690 -27.184 1.00 90.19 1074 GLY A N 1
ATOM 8401 C CA . GLY A 1 1074 ? 8.614 -24.115 -27.377 1.00 90.19 1074 GLY A CA 1
ATOM 8402 C C . GLY A 1 1074 ? 8.993 -24.881 -26.105 1.00 90.19 1074 GLY A C 1
ATOM 8403 O O . GLY A 1 1074 ? 8.950 -26.111 -26.120 1.00 90.19 1074 GLY A O 1
ATOM 8404 N N . MET A 1 1075 ? 9.295 -24.204 -24.990 1.00 97.50 1075 MET A N 1
ATOM 8405 C CA . MET A 1 1075 ? 9.391 -24.875 -23.688 1.00 97.50 1075 MET A CA 1
ATOM 8406 C C . MET A 1 1075 ? 8.037 -25.486 -23.317 1.00 97.50 1075 MET A C 1
ATOM 8408 O O . MET A 1 1075 ? 7.008 -24.828 -23.437 1.00 97.50 1075 MET A O 1
ATOM 8412 N N . TRP A 1 1076 ? 8.024 -26.728 -22.843 1.00 97.75 1076 TRP A N 1
ATOM 8413 C CA . TRP A 1 1076 ? 6.798 -27.423 -22.451 1.00 97.75 1076 TRP A CA 1
ATOM 8414 C C . TRP A 1 1076 ? 6.933 -28.197 -21.136 1.00 97.75 1076 TRP A C 1
ATOM 8416 O O . TRP A 1 1076 ? 8.029 -28.638 -20.767 1.00 97.75 1076 TRP A O 1
ATOM 8426 N N . TYR A 1 1077 ? 5.789 -28.373 -20.471 1.00 97.69 1077 TYR A N 1
ATOM 8427 C CA . TYR A 1 1077 ? 5.571 -29.207 -19.287 1.00 97.69 1077 TYR A CA 1
ATOM 8428 C C . TYR A 1 1077 ? 4.344 -30.100 -19.523 1.00 97.69 1077 TYR A C 1
ATOM 8430 O O . TYR A 1 1077 ? 3.318 -29.620 -20.011 1.00 97.69 1077 TYR A O 1
ATOM 8438 N N . GLN A 1 1078 ? 4.444 -31.392 -19.206 1.00 97.12 1078 GLN A N 1
ATOM 8439 C CA . GLN A 1 1078 ? 3.429 -32.401 -19.511 1.00 97.12 1078 GLN A CA 1
ATOM 8440 C C . GLN A 1 1078 ? 3.124 -33.297 -18.309 1.00 97.12 1078 GLN A C 1
ATOM 8442 O O . GLN A 1 1078 ? 4.030 -33.737 -17.603 1.00 97.12 1078 GLN A O 1
ATOM 8447 N N . ILE A 1 1079 ? 1.845 -33.628 -18.127 1.00 95.50 1079 ILE A N 1
ATOM 8448 C CA . ILE A 1 1079 ? 1.346 -34.538 -17.093 1.00 95.50 1079 ILE A CA 1
ATOM 8449 C C . ILE A 1 1079 ? 0.580 -35.679 -17.758 1.00 95.50 1079 ILE A C 1
ATOM 8451 O O . ILE A 1 1079 ? -0.346 -35.444 -18.528 1.00 95.50 1079 ILE A O 1
ATOM 8455 N N . GLU A 1 1080 ? 0.928 -36.912 -17.416 1.00 95.00 1080 GLU A N 1
ATOM 8456 C CA . GLU A 1 1080 ? 0.108 -38.101 -17.619 1.00 95.00 1080 GLU A CA 1
ATOM 8457 C C . GLU A 1 1080 ? -0.710 -38.371 -16.352 1.00 95.00 1080 GLU A C 1
ATOM 8459 O O . GLU A 1 1080 ? -0.165 -38.496 -15.257 1.00 95.00 1080 GLU A O 1
ATOM 8464 N N . LEU A 1 1081 ? -2.028 -38.485 -16.500 1.00 88.38 1081 LEU A N 1
ATOM 8465 C CA . LEU A 1 1081 ? -2.985 -38.649 -15.405 1.00 88.38 1081 LEU A CA 1
ATOM 8466 C C . LEU A 1 1081 ? -3.224 -40.120 -15.008 1.00 88.38 1081 LEU A C 1
ATOM 8468 O O . LEU A 1 1081 ? -4.084 -40.402 -14.172 1.00 88.38 1081 LEU A O 1
ATOM 8472 N N . GLY A 1 1082 ? -2.504 -41.059 -15.628 1.00 81.19 1082 GLY A N 1
ATOM 8473 C CA . GLY A 1 1082 ? -2.619 -42.511 -15.434 1.00 81.19 1082 GLY A CA 1
ATOM 8474 C C . GLY A 1 1082 ? -3.804 -43.160 -16.166 1.00 81.19 1082 GLY A C 1
ATOM 8475 O O . GLY A 1 1082 ? -3.673 -44.256 -16.703 1.00 81.19 1082 GLY A O 1
ATOM 8476 N N . ALA A 1 1083 ? -4.942 -42.470 -16.255 1.00 85.25 1083 ALA A N 1
ATOM 8477 C CA . ALA A 1 1083 ? -6.120 -42.856 -17.035 1.00 85.25 1083 ALA A CA 1
ATOM 8478 C C . ALA A 1 1083 ? -6.804 -41.607 -17.615 1.00 85.25 1083 ALA A C 1
ATOM 8480 O O . ALA A 1 1083 ? -6.462 -40.485 -17.240 1.00 85.25 1083 ALA A O 1
ATOM 8481 N N . ALA A 1 1084 ? -7.769 -41.785 -18.519 1.00 90.38 1084 ALA A N 1
ATOM 8482 C CA . ALA A 1 1084 ? -8.590 -40.672 -18.988 1.00 90.38 1084 ALA A CA 1
ATOM 8483 C C . ALA A 1 1084 ? -9.423 -40.114 -17.819 1.00 90.38 1084 ALA A C 1
ATOM 8485 O O . ALA A 1 1084 ? -10.230 -40.837 -17.233 1.00 90.38 1084 ALA A O 1
ATOM 8486 N N . GLN A 1 1085 ? -9.206 -38.846 -17.469 1.00 89.38 1085 GLN A N 1
ATOM 8487 C CA . GLN A 1 1085 ? -9.930 -38.135 -16.416 1.00 89.38 1085 GLN A CA 1
ATOM 8488 C C . GLN A 1 1085 ? -10.779 -37.031 -17.043 1.00 89.38 1085 GLN A C 1
ATOM 8490 O O . GLN A 1 1085 ? -10.319 -36.313 -17.933 1.00 89.38 1085 GLN A O 1
ATOM 8495 N N . THR A 1 1086 ? -12.016 -36.901 -16.568 1.00 93.38 1086 THR A N 1
ATOM 8496 C CA . THR A 1 1086 ? -12.914 -35.800 -16.920 1.00 93.38 1086 THR A CA 1
ATOM 8497 C C . THR A 1 1086 ? -12.828 -34.728 -15.841 1.00 93.38 1086 THR A C 1
ATOM 8499 O O . THR A 1 1086 ? -13.011 -35.050 -14.669 1.00 93.38 1086 THR A O 1
ATOM 8502 N N . PHE A 1 1087 ? -12.570 -33.478 -16.224 1.00 90.38 1087 PHE A N 1
ATOM 8503 C CA . PHE A 1 1087 ? -12.487 -32.339 -15.305 1.00 90.38 1087 PHE A CA 1
ATOM 8504 C C . PHE A 1 1087 ? -13.194 -31.103 -15.865 1.00 90.38 1087 PHE A C 1
ATOM 8506 O O . PHE A 1 1087 ? -13.428 -30.992 -17.073 1.00 90.38 1087 PHE A O 1
ATOM 8513 N N . GLN A 1 1088 ? -13.542 -30.167 -14.982 1.00 92.44 1088 GLN A N 1
ATOM 8514 C CA . GLN A 1 1088 ? -14.122 -28.872 -15.357 1.00 92.44 1088 GLN A CA 1
ATOM 8515 C C . GLN A 1 1088 ? -13.252 -27.686 -14.947 1.00 92.44 1088 GLN A C 1
ATOM 8517 O O . GLN A 1 1088 ? -13.423 -26.606 -15.506 1.00 92.44 1088 GLN A O 1
ATOM 8522 N N . THR A 1 1089 ? -12.311 -27.860 -14.017 1.00 89.88 1089 THR A N 1
ATOM 8523 C CA . THR A 1 1089 ? -11.363 -26.807 -13.635 1.00 89.88 1089 THR A CA 1
ATOM 8524 C C . THR A 1 1089 ? -9.925 -27.308 -13.610 1.00 89.88 1089 THR A C 1
ATOM 8526 O O . THR A 1 1089 ? -9.655 -28.452 -13.234 1.00 89.88 1089 THR A O 1
ATOM 8529 N N . LEU A 1 1090 ? -8.995 -26.444 -14.014 1.00 94.50 1090 LEU A N 1
ATOM 8530 C CA . LEU A 1 1090 ? -7.568 -26.748 -14.098 1.00 94.50 1090 LEU A CA 1
ATOM 8531 C C . LEU A 1 1090 ? -6.747 -25.512 -13.725 1.00 94.50 1090 LEU A C 1
ATOM 8533 O O . LEU A 1 1090 ? -6.983 -24.437 -14.273 1.00 94.50 1090 LEU A O 1
ATOM 8537 N N . ARG A 1 1091 ? -5.774 -25.666 -12.818 1.00 94.94 1091 ARG A N 1
ATOM 8538 C CA . ARG A 1 1091 ? -4.879 -24.578 -12.393 1.00 94.94 1091 ARG A CA 1
ATOM 8539 C C . ARG A 1 1091 ? -3.417 -24.982 -12.426 1.00 94.94 1091 ARG A C 1
ATOM 8541 O O . ARG A 1 1091 ? -3.080 -26.016 -11.860 1.00 94.94 1091 ARG A O 1
ATOM 8548 N N . PHE A 1 1092 ? -2.557 -24.132 -12.979 1.00 95.75 1092 PHE A N 1
ATOM 8549 C CA . PHE A 1 1092 ? -1.102 -24.200 -12.825 1.00 95.75 1092 PHE A CA 1
ATOM 8550 C C . PHE A 1 1092 ? -0.638 -22.988 -12.017 1.00 95.75 1092 PHE A C 1
ATOM 8552 O O . PHE A 1 1092 ? -0.630 -21.871 -12.529 1.00 95.75 1092 PHE A O 1
ATOM 8559 N N . LEU A 1 1093 ? -0.270 -23.218 -10.756 1.00 92.69 1093 LEU A N 1
ATOM 8560 C CA . LEU A 1 1093 ? 0.194 -22.179 -9.838 1.00 92.69 1093 LEU A CA 1
ATOM 8561 C C . LEU A 1 1093 ? 1.704 -22.005 -9.966 1.00 92.69 1093 LEU A C 1
ATOM 8563 O O . LEU A 1 1093 ? 2.452 -22.963 -9.746 1.00 92.69 1093 LEU A O 1
ATOM 8567 N N . SER A 1 1094 ? 2.158 -20.794 -10.262 1.00 93.38 1094 SER A N 1
ATOM 8568 C CA . SER A 1 1094 ? 3.572 -20.475 -10.455 1.00 93.38 1094 SER A CA 1
ATOM 8569 C C . SER A 1 1094 ? 4.177 -19.724 -9.264 1.00 93.38 1094 SER A C 1
ATOM 8571 O O . SER A 1 1094 ? 3.498 -19.305 -8.323 1.00 93.38 1094 SER A O 1
ATOM 8573 N N . GLY A 1 1095 ? 5.503 -19.578 -9.261 1.00 82.50 1095 GLY A N 1
ATOM 8574 C CA . GLY A 1 1095 ? 6.176 -18.621 -8.386 1.00 82.50 1095 GLY A CA 1
ATOM 8575 C C . GLY A 1 1095 ? 5.835 -17.166 -8.747 1.00 82.50 1095 GLY A C 1
ATOM 8576 O O . GLY A 1 1095 ? 5.403 -16.899 -9.871 1.00 82.50 1095 GLY A O 1
ATOM 8577 N N . PRO A 1 1096 ? 6.013 -16.202 -7.821 1.00 76.94 1096 PRO A N 1
ATOM 8578 C CA . PRO A 1 1096 ? 5.743 -14.790 -8.084 1.00 76.94 1096 PRO A CA 1
ATOM 8579 C C . PRO A 1 1096 ? 6.454 -14.288 -9.352 1.00 76.94 1096 PRO A C 1
ATOM 8581 O O . PRO A 1 1096 ? 7.675 -14.192 -9.382 1.00 76.94 1096 PRO A O 1
ATOM 8584 N N . GLY A 1 1097 ? 5.685 -13.970 -10.400 1.00 76.06 1097 GLY A N 1
ATOM 8585 C CA . GLY A 1 1097 ? 6.207 -13.485 -11.688 1.00 76.06 1097 GLY A CA 1
ATOM 8586 C C . GLY A 1 1097 ? 6.723 -14.565 -12.653 1.00 76.06 1097 GLY A C 1
ATOM 8587 O O . GLY A 1 1097 ? 7.114 -14.231 -13.773 1.00 76.06 1097 GLY A O 1
ATOM 8588 N N . GLU A 1 1098 ? 6.681 -15.839 -12.263 1.00 92.94 1098 GLU A N 1
ATOM 8589 C CA . GLU A 1 1098 ? 7.242 -16.984 -13.003 1.00 92.94 1098 GLU A CA 1
ATOM 8590 C C . GLU A 1 1098 ? 6.178 -17.795 -13.770 1.00 92.94 1098 GLU A C 1
ATOM 8592 O O . GLU A 1 1098 ? 6.443 -18.905 -14.230 1.00 92.94 1098 GLU A O 1
ATOM 8597 N N . PHE A 1 1099 ? 4.964 -17.260 -13.914 1.00 95.00 1099 PHE A N 1
ATOM 8598 C CA . PHE A 1 1099 ? 3.902 -17.828 -14.752 1.00 95.00 1099 PHE A CA 1
ATOM 8599 C C . PHE A 1 1099 ? 4.239 -17.688 -16.252 1.00 95.00 1099 PHE A C 1
ATOM 8601 O O . PHE A 1 1099 ? 5.054 -16.835 -16.632 1.00 95.00 1099 PHE A O 1
ATOM 8608 N N . PRO A 1 1100 ? 3.649 -18.508 -17.140 1.00 96.44 1100 PRO A N 1
ATOM 8609 C CA . PRO A 1 1100 ? 3.957 -18.467 -18.570 1.00 96.44 1100 PRO A CA 1
ATOM 8610 C C . PRO A 1 1100 ? 3.572 -17.119 -19.202 1.00 96.44 1100 PRO A C 1
ATOM 8612 O O . PRO A 1 1100 ? 2.439 -16.680 -19.033 1.00 96.44 1100 PRO A O 1
ATOM 8615 N N . ARG A 1 1101 ? 4.463 -16.461 -19.964 1.00 94.69 1101 ARG A N 1
ATOM 8616 C CA . ARG A 1 1101 ? 4.162 -15.158 -20.621 1.00 94.69 1101 ARG A CA 1
ATOM 8617 C C . ARG A 1 1101 ? 3.254 -15.244 -21.843 1.00 94.69 1101 ARG A C 1
ATOM 8619 O O . ARG A 1 1101 ? 2.706 -14.234 -22.270 1.00 94.69 1101 ARG A O 1
ATOM 8626 N N . GLY A 1 1102 ? 3.116 -16.440 -22.385 1.00 94.06 1102 GLY A N 1
ATOM 8627 C CA . GLY A 1 1102 ? 2.178 -16.827 -23.426 1.00 94.06 1102 GLY A CA 1
ATOM 8628 C C . GLY A 1 1102 ? 2.202 -18.347 -23.486 1.00 94.06 1102 GLY A C 1
ATOM 8629 O O . GLY A 1 1102 ? 3.273 -18.939 -23.310 1.00 94.06 1102 GLY A O 1
ATOM 8630 N N . TYR A 1 1103 ? 1.050 -18.984 -23.660 1.00 98.06 1103 TYR A N 1
ATOM 8631 C CA . TYR A 1 1103 ? 0.949 -20.435 -23.626 1.00 98.06 1103 TYR A CA 1
ATOM 8632 C C . TYR A 1 1103 ? -0.121 -20.997 -24.553 1.00 98.06 1103 TYR A C 1
ATOM 8634 O O . TYR A 1 1103 ? -1.066 -20.318 -24.951 1.00 98.06 1103 TYR A O 1
ATOM 8642 N N . ARG A 1 1104 ? 0.035 -22.289 -24.830 1.00 97.88 1104 ARG A N 1
ATOM 8643 C CA . ARG A 1 1104 ? -0.955 -23.173 -25.429 1.00 97.88 1104 ARG A CA 1
ATOM 8644 C C . ARG A 1 1104 ? -1.100 -24.404 -24.540 1.00 97.88 1104 ARG A C 1
ATOM 8646 O O . ARG A 1 1104 ? -0.111 -25.096 -24.283 1.00 97.88 1104 ARG A O 1
ATOM 8653 N N . LEU A 1 1105 ? -2.308 -24.650 -24.053 1.00 97.38 1105 LEU A N 1
ATOM 8654 C CA . LEU A 1 1105 ? -2.659 -25.798 -23.231 1.00 97.38 1105 LEU A CA 1
ATOM 8655 C C . LEU A 1 1105 ? -3.442 -26.809 -24.066 1.00 97.38 1105 LEU A C 1
ATOM 8657 O O . LEU A 1 1105 ? -4.479 -26.491 -24.646 1.00 97.38 1105 LEU A O 1
ATOM 8661 N N . GLU A 1 1106 ? -2.980 -28.051 -24.077 1.00 97.88 1106 GLU A N 1
ATOM 8662 C CA . GLU A 1 1106 ? -3.557 -29.120 -24.883 1.00 97.88 1106 GLU A CA 1
ATOM 8663 C C . GLU A 1 1106 ? -3.815 -30.371 -24.047 1.00 97.88 1106 GLU A C 1
ATOM 8665 O O . GLU A 1 1106 ? -3.079 -30.671 -23.103 1.00 97.88 1106 GLU A O 1
ATOM 8670 N N . GLY A 1 1107 ? -4.840 -31.130 -24.428 1.00 94.88 1107 GLY A N 1
ATOM 8671 C CA . GLY A 1 1107 ? -5.147 -32.430 -23.849 1.00 94.88 1107 GLY A CA 1
ATOM 8672 C C . GLY A 1 1107 ? -5.159 -33.538 -24.892 1.00 94.88 1107 GLY A C 1
ATOM 8673 O O . GLY A 1 1107 ? -5.555 -33.315 -26.033 1.00 94.88 1107 GLY A O 1
ATOM 8674 N N . SER A 1 1108 ? -4.761 -34.740 -24.491 1.00 95.25 1108 SER A N 1
ATOM 8675 C CA . SER A 1 1108 ? -4.711 -35.921 -25.356 1.00 95.25 1108 SER A CA 1
ATOM 8676 C C . SER A 1 1108 ? -5.174 -37.180 -24.617 1.00 95.25 1108 SER A C 1
ATOM 8678 O O . SER A 1 1108 ? -5.029 -37.280 -23.398 1.00 95.25 1108 SER A O 1
ATOM 8680 N N . LEU A 1 1109 ? -5.746 -38.152 -25.331 1.00 93.69 1109 LEU A N 1
ATOM 8681 C CA . LEU A 1 1109 ? -6.077 -39.475 -24.780 1.00 93.69 1109 LEU A CA 1
ATOM 8682 C C . LEU A 1 1109 ? -4.943 -40.497 -24.965 1.00 93.69 1109 LEU A C 1
ATOM 8684 O O . LEU A 1 1109 ? -4.873 -41.458 -24.201 1.00 93.69 1109 LEU A O 1
ATOM 8688 N N . ASP A 1 1110 ? -4.057 -40.273 -25.934 1.00 88.56 1110 ASP A N 1
ATOM 8689 C CA . ASP A 1 1110 ? -3.065 -41.231 -26.443 1.00 88.56 1110 ASP A CA 1
ATOM 8690 C C . ASP A 1 1110 ? -1.619 -40.685 -26.455 1.00 88.56 1110 ASP A C 1
ATOM 8692 O O . ASP A 1 1110 ? -0.700 -41.422 -26.787 1.00 88.56 1110 ASP A O 1
ATOM 8696 N N . ALA A 1 1111 ? -1.410 -39.420 -26.070 1.00 81.50 1111 ALA A N 1
ATOM 8697 C CA . ALA A 1 1111 ? -0.162 -38.650 -26.172 1.00 81.50 1111 ALA A CA 1
ATOM 8698 C C . ALA A 1 1111 ? 0.341 -38.392 -27.609 1.00 81.50 1111 ALA A C 1
ATOM 8700 O O . ALA A 1 1111 ? 1.374 -37.741 -27.790 1.00 81.50 1111 ALA A O 1
ATOM 8701 N N . GLU A 1 1112 ? -0.415 -38.807 -28.625 1.00 79.69 1112 GLU A N 1
ATOM 8702 C CA . GLU A 1 1112 ? -0.100 -38.619 -30.044 1.00 79.69 1112 GLU A CA 1
ATOM 8703 C C . GLU A 1 1112 ? -0.999 -37.539 -30.660 1.00 79.69 1112 GLU A C 1
ATOM 8705 O O . GLU A 1 1112 ? -0.521 -36.620 -31.329 1.00 79.69 1112 GLU A O 1
ATOM 8710 N N . THR A 1 1113 ? -2.297 -37.586 -30.356 1.00 85.38 1113 THR A N 1
ATOM 8711 C CA . THR A 1 1113 ? -3.311 -36.652 -30.844 1.00 85.38 1113 THR A CA 1
ATOM 8712 C C . THR A 1 1113 ? -3.657 -35.635 -29.763 1.00 85.38 1113 THR A C 1
ATOM 8714 O O . THR A 1 1113 ? -4.266 -35.971 -28.747 1.00 85.38 1113 THR A O 1
ATOM 8717 N N . TRP A 1 1114 ? -3.295 -34.373 -29.988 1.00 91.12 1114 TRP A N 1
ATOM 8718 C CA . TRP A 1 1114 ? -3.490 -33.282 -29.031 1.00 91.12 1114 TRP A CA 1
ATOM 8719 C C . TRP A 1 1114 ? -4.600 -32.338 -29.496 1.00 91.12 1114 TRP A C 1
ATOM 8721 O O . TRP A 1 1114 ? -4.582 -31.858 -30.629 1.00 91.12 1114 TRP A O 1
ATOM 8731 N N . ALA A 1 1115 ? -5.562 -32.068 -28.617 1.00 91.75 1115 ALA A N 1
ATOM 8732 C CA . ALA A 1 1115 ? -6.621 -31.090 -28.830 1.00 91.75 1115 ALA A CA 1
ATOM 8733 C C . ALA A 1 1115 ? -6.401 -29.868 -27.930 1.00 91.75 1115 ALA A C 1
ATOM 8735 O O . ALA A 1 1115 ? -6.031 -29.999 -26.761 1.00 91.75 1115 ALA A O 1
ATOM 8736 N N . LEU A 1 1116 ? -6.613 -28.679 -28.496 1.00 95.50 1116 LEU A N 1
ATOM 8737 C CA . LEU A 1 1116 ? -6.480 -27.411 -27.787 1.00 95.50 1116 LEU A CA 1
ATOM 8738 C C . LEU A 1 1116 ? -7.566 -27.293 -26.709 1.00 95.50 1116 LEU A C 1
ATOM 8740 O O . LEU A 1 1116 ? -8.749 -27.440 -27.014 1.00 95.50 1116 LEU A O 1
ATOM 8744 N N . ILE A 1 1117 ? -7.150 -27.017 -25.473 1.00 93.50 1117 ILE A N 1
ATOM 8745 C CA . ILE A 1 1117 ? -8.042 -26.719 -24.345 1.00 93.50 1117 ILE A CA 1
ATOM 8746 C C . ILE A 1 1117 ? -8.162 -25.206 -24.178 1.00 93.50 1117 ILE A C 1
ATOM 8748 O O . ILE A 1 1117 ? -9.273 -24.696 -24.075 1.00 93.50 1117 ILE A O 1
ATOM 8752 N N . ASP A 1 1118 ? -7.023 -24.510 -24.148 1.00 96.69 1118 ASP A N 1
ATOM 8753 C CA . ASP A 1 1118 ? -6.955 -23.059 -23.980 1.00 96.69 1118 ASP A CA 1
ATOM 8754 C C . ASP A 1 1118 ? -5.637 -22.490 -24.528 1.00 96.69 1118 ASP A C 1
ATOM 8756 O O . ASP A 1 1118 ? -4.629 -23.198 -24.621 1.00 96.69 1118 ASP A O 1
ATOM 8760 N N . GLU A 1 1119 ? -5.630 -21.208 -24.882 1.00 96.69 1119 GLU A N 1
ATOM 8761 C CA . GLU A 1 1119 ? -4.418 -20.491 -25.270 1.00 96.69 1119 GLU A CA 1
ATOM 8762 C C . GLU A 1 1119 ? -4.483 -19.006 -24.914 1.00 96.69 1119 GLU A C 1
ATOM 8764 O O . GLU A 1 1119 ? -5.515 -18.348 -25.026 1.00 96.69 1119 GLU A O 1
ATOM 8769 N N . ALA A 1 1120 ? -3.324 -18.455 -24.561 1.00 93.12 1120 ALA A N 1
ATOM 8770 C CA . ALA A 1 1120 ? -3.147 -17.027 -24.362 1.00 93.12 1120 ALA A CA 1
ATOM 8771 C C . ALA A 1 1120 ? -1.836 -16.584 -25.010 1.00 93.12 1120 ALA A C 1
ATOM 8773 O O . ALA A 1 1120 ? -0.757 -17.042 -24.633 1.00 93.12 1120 ALA A O 1
ATOM 8774 N N . ALA A 1 1121 ? -1.917 -15.666 -25.975 1.00 83.44 1121 ALA A N 1
ATOM 8775 C CA . ALA A 1 1121 ? -0.729 -15.105 -26.618 1.00 83.44 1121 ALA A CA 1
ATOM 8776 C C . ALA A 1 1121 ? 0.099 -14.242 -25.647 1.00 83.44 1121 ALA A C 1
ATOM 8778 O O . ALA A 1 1121 ? 1.327 -14.304 -25.673 1.00 83.44 1121 ALA A O 1
ATOM 8779 N N . ASP A 1 1122 ? -0.586 -13.505 -24.762 1.00 88.44 1122 ASP A N 1
ATOM 8780 C CA . ASP A 1 1122 ? -0.012 -12.631 -23.738 1.00 88.44 1122 ASP A CA 1
ATOM 8781 C C . ASP A 1 1122 ? -0.659 -12.915 -22.380 1.00 88.44 1122 ASP A C 1
ATOM 8783 O O . ASP A 1 1122 ? -1.841 -12.643 -22.179 1.00 88.44 1122 ASP A O 1
ATOM 8787 N N . ASN A 1 1123 ? 0.121 -13.438 -21.435 1.00 93.75 1123 ASN A N 1
ATOM 8788 C CA . ASN A 1 1123 ? -0.355 -13.844 -20.118 1.00 93.75 1123 ASN A CA 1
ATOM 8789 C C . ASN A 1 1123 ? 0.468 -13.212 -18.978 1.00 93.75 1123 ASN A C 1
ATOM 8791 O O . ASN A 1 1123 ? 1.702 -13.152 -19.018 1.00 93.75 1123 ASN A O 1
ATOM 8795 N N . TRP A 1 1124 ? -0.247 -12.718 -17.962 1.00 88.56 1124 TRP A N 1
ATOM 8796 C CA . TRP A 1 1124 ? 0.293 -11.969 -16.818 1.00 88.56 1124 TRP A CA 1
ATOM 8797 C C . TRP A 1 1124 ? -0.138 -12.538 -15.451 1.00 88.56 1124 TRP A C 1
ATOM 8799 O O . TRP A 1 1124 ? 0.013 -11.859 -14.435 1.00 88.56 1124 TRP A O 1
ATOM 8809 N N . ALA A 1 1125 ? -0.663 -13.767 -15.418 1.00 91.19 1125 ALA A N 1
ATOM 8810 C CA . ALA A 1 1125 ? -1.122 -14.450 -14.208 1.00 91.19 1125 ALA A CA 1
ATOM 8811 C C . ALA A 1 1125 ? -0.938 -15.979 -14.305 1.00 91.19 1125 ALA A C 1
ATOM 8813 O O . ALA A 1 1125 ? -0.520 -16.495 -15.340 1.00 91.19 1125 ALA A O 1
ATOM 8814 N N . ASP A 1 1126 ? -1.257 -16.708 -13.234 1.00 95.12 1126 ASP A N 1
ATOM 8815 C CA . ASP A 1 1126 ? -1.344 -18.175 -13.254 1.00 95.12 1126 ASP A CA 1
ATOM 8816 C C . ASP A 1 1126 ? -2.370 -18.662 -14.297 1.00 95.12 1126 ASP A C 1
ATOM 8818 O O . ASP A 1 1126 ? -3.350 -17.974 -14.592 1.00 95.12 1126 ASP A O 1
ATOM 8822 N N . VAL A 1 1127 ? -2.170 -19.866 -14.841 1.00 95.75 1127 VAL A N 1
ATOM 8823 C CA . VAL A 1 1127 ? -3.162 -20.496 -15.731 1.00 95.75 1127 VAL A CA 1
ATOM 8824 C C . VAL A 1 1127 ? -4.287 -21.043 -14.854 1.00 95.75 1127 VAL A C 1
ATOM 8826 O O . VAL A 1 1127 ? -4.067 -22.032 -14.161 1.00 95.75 1127 VAL A O 1
ATOM 8829 N N . ASP A 1 1128 ? -5.462 -20.408 -14.856 1.00 94.38 1128 ASP A N 1
ATOM 8830 C CA . ASP A 1 1128 ? -6.644 -20.791 -14.062 1.00 94.38 1128 ASP A CA 1
ATOM 8831 C C . ASP A 1 1128 ? -7.883 -20.877 -14.965 1.00 94.38 1128 ASP A C 1
ATOM 8833 O O . ASP A 1 1128 ? -8.391 -19.860 -15.441 1.00 94.38 1128 ASP A O 1
ATOM 8837 N N . LEU A 1 1129 ? -8.345 -22.101 -15.231 1.00 92.12 1129 LEU A N 1
ATOM 8838 C CA . LEU A 1 1129 ? -9.400 -22.393 -16.200 1.00 92.12 1129 LEU A CA 1
ATOM 8839 C C . LEU A 1 1129 ? -10.633 -23.004 -15.543 1.00 92.12 1129 LEU A C 1
ATOM 8841 O O . LEU A 1 1129 ? -10.530 -23.938 -14.746 1.00 92.12 1129 LEU A O 1
ATOM 8845 N N . ALA A 1 1130 ? -11.803 -22.529 -15.976 1.00 89.81 1130 ALA A N 1
ATOM 8846 C CA . ALA A 1 1130 ? -13.111 -23.120 -15.709 1.00 89.81 1130 ALA A CA 1
ATOM 8847 C C . ALA A 1 1130 ? -13.844 -23.368 -17.040 1.00 89.81 1130 ALA A C 1
ATOM 8849 O O . ALA A 1 1130 ? -14.169 -22.431 -17.768 1.00 89.81 1130 ALA A O 1
ATOM 8850 N N . LEU A 1 1131 ? -14.087 -24.636 -17.371 1.00 83.19 1131 LEU A N 1
ATOM 8851 C CA . LEU A 1 1131 ? -14.623 -25.078 -18.657 1.00 83.19 1131 LEU A CA 1
ATOM 8852 C C . LEU A 1 1131 ? -16.152 -25.186 -18.611 1.00 83.19 1131 LEU A C 1
ATOM 8854 O O . LEU A 1 1131 ? -16.719 -25.817 -17.720 1.00 83.19 1131 LEU A O 1
ATOM 8858 N N . ALA A 1 1132 ? -16.829 -24.618 -19.614 1.00 73.44 1132 ALA A N 1
ATOM 8859 C CA . ALA A 1 1132 ? -18.292 -24.660 -19.721 1.00 73.44 1132 ALA A CA 1
ATOM 8860 C C . ALA A 1 1132 ? -18.846 -26.083 -19.958 1.00 73.44 1132 ALA A C 1
ATOM 8862 O O . ALA A 1 1132 ? -19.978 -26.383 -19.584 1.00 73.44 1132 ALA A O 1
ATOM 8863 N N . THR A 1 1133 ? -18.042 -26.969 -20.551 1.00 77.94 1133 THR A N 1
ATOM 8864 C CA . THR A 1 1133 ? -18.328 -28.401 -20.729 1.00 77.94 1133 THR A CA 1
ATOM 8865 C C . THR A 1 1133 ? -17.175 -29.228 -20.156 1.00 77.94 1133 THR A C 1
ATOM 8867 O O . THR A 1 1133 ? -16.026 -28.867 -20.416 1.00 77.94 1133 THR A O 1
ATOM 8870 N N . PRO A 1 1134 ? -17.435 -30.330 -19.419 1.00 89.88 1134 PRO A N 1
ATOM 8871 C CA . PRO A 1 1134 ? -16.370 -31.194 -18.912 1.00 89.88 1134 PRO A CA 1
ATOM 8872 C C . PRO A 1 1134 ? -15.454 -31.686 -20.035 1.00 89.88 1134 PRO A C 1
ATOM 8874 O O . PRO A 1 1134 ? -15.931 -32.165 -21.065 1.00 89.88 1134 PRO A O 1
ATOM 8877 N N . TYR A 1 1135 ? -14.146 -31.590 -19.825 1.00 92.31 1135 TYR A N 1
ATOM 8878 C CA . TYR A 1 1135 ? -13.137 -32.016 -20.787 1.00 92.31 1135 TYR A CA 1
ATOM 8879 C C . TYR A 1 1135 ? -12.485 -33.308 -20.312 1.00 92.31 1135 TYR A C 1
ATOM 8881 O O . TYR A 1 1135 ? -12.186 -33.452 -19.129 1.00 92.31 1135 TYR A O 1
ATOM 8889 N N . THR A 1 1136 ? -12.292 -34.264 -21.223 1.00 94.50 1136 THR A N 1
ATOM 8890 C CA . THR A 1 1136 ? -11.726 -35.579 -20.896 1.00 94.50 1136 THR A CA 1
ATOM 8891 C C . THR A 1 1136 ? -10.399 -35.776 -21.608 1.00 94.50 1136 THR A C 1
ATOM 8893 O O . THR A 1 1136 ? -10.350 -35.760 -22.836 1.00 94.50 1136 THR A O 1
ATOM 8896 N N . CYS A 1 1137 ? -9.328 -36.012 -20.851 1.00 95.00 1137 CYS A N 1
ATOM 8897 C CA . CYS A 1 1137 ? -8.037 -36.417 -21.403 1.00 95.00 1137 CYS A CA 1
ATOM 8898 C C . CYS A 1 1137 ? -7.244 -37.293 -20.427 1.00 95.00 1137 CYS A C 1
ATOM 8900 O O . CYS A 1 1137 ? -7.548 -37.369 -19.239 1.00 95.00 1137 CYS A O 1
ATOM 8902 N N . ARG A 1 1138 ? -6.225 -37.983 -20.942 1.00 94.06 1138 ARG A N 1
ATOM 8903 C CA . ARG A 1 1138 ? -5.236 -38.727 -20.148 1.00 94.06 1138 ARG A CA 1
ATOM 8904 C C . ARG A 1 1138 ? -3.931 -37.946 -19.993 1.00 94.06 1138 ARG A C 1
ATOM 8906 O O . ARG A 1 1138 ? -3.245 -38.112 -18.991 1.00 94.06 1138 ARG A O 1
ATOM 8913 N N . TYR A 1 1139 ? -3.602 -37.094 -20.956 1.00 95.38 1139 TYR A N 1
ATOM 8914 C CA . TYR A 1 1139 ? -2.389 -36.287 -20.976 1.00 95.38 1139 TYR A CA 1
ATOM 8915 C C . TYR A 1 1139 ? -2.743 -34.805 -21.073 1.00 95.38 1139 TYR A C 1
ATOM 8917 O O . TYR A 1 1139 ? -3.656 -34.436 -21.811 1.00 95.38 1139 TYR A O 1
ATOM 8925 N N . LEU A 1 1140 ? -2.008 -33.968 -20.344 1.00 96.88 1140 LEU A N 1
ATOM 8926 C CA . LEU A 1 1140 ? -2.069 -32.507 -20.394 1.00 96.88 1140 LEU A CA 1
ATOM 8927 C C . LEU A 1 1140 ? -0.691 -31.966 -20.751 1.00 96.88 1140 LEU A C 1
ATOM 8929 O O . LEU A 1 1140 ? 0.286 -32.380 -20.133 1.00 96.88 1140 LEU A O 1
ATOM 8933 N N . ARG A 1 1141 ? -0.603 -31.026 -21.693 1.00 97.75 1141 ARG A N 1
ATOM 8934 C CA . ARG A 1 1141 ? 0.652 -30.363 -22.063 1.00 97.75 1141 ARG A CA 1
ATOM 8935 C C . ARG A 1 1141 ? 0.460 -28.859 -22.149 1.00 97.75 1141 ARG A C 1
ATOM 8937 O O . ARG A 1 1141 ? -0.392 -28.382 -22.890 1.00 97.75 1141 ARG A O 1
ATOM 8944 N N . LEU A 1 1142 ? 1.288 -28.126 -21.413 1.00 97.94 1142 LEU A N 1
ATOM 8945 C CA . LEU A 1 1142 ? 1.366 -26.672 -21.442 1.00 97.94 1142 LEU A CA 1
ATOM 8946 C C . LEU A 1 1142 ? 2.654 -26.278 -22.170 1.00 97.94 1142 LEU A C 1
ATOM 8948 O O . LEU A 1 1142 ? 3.740 -26.662 -21.739 1.00 97.94 1142 LEU A O 1
ATOM 8952 N N . THR A 1 1143 ? 2.534 -25.556 -23.283 1.00 98.06 1143 THR A N 1
ATOM 8953 C CA . THR A 1 1143 ? 3.665 -25.141 -24.130 1.00 98.06 1143 THR A CA 1
ATOM 8954 C C . THR A 1 1143 ? 3.751 -23.625 -24.170 1.00 98.06 1143 THR A C 1
ATOM 8956 O O . THR A 1 1143 ? 2.758 -22.966 -24.469 1.00 98.06 1143 THR A O 1
ATOM 8959 N N . LEU A 1 1144 ? 4.925 -23.062 -23.895 1.00 97.56 1144 LEU A N 1
ATOM 8960 C CA . LEU A 1 1144 ? 5.159 -21.625 -23.954 1.00 97.56 1144 LEU A CA 1
ATOM 8961 C C . LEU A 1 1144 ? 5.166 -21.145 -25.404 1.00 97.56 1144 LEU A C 1
ATOM 8963 O O . LEU A 1 1144 ? 5.828 -21.725 -26.263 1.00 97.56 1144 LEU A O 1
ATOM 8967 N N . THR A 1 1145 ? 4.462 -20.053 -25.669 1.00 95.81 1145 THR A N 1
ATOM 8968 C CA . THR A 1 1145 ? 4.388 -19.411 -26.991 1.00 95.81 1145 THR A CA 1
ATOM 8969 C C . THR A 1 1145 ? 5.100 -18.060 -27.020 1.00 95.81 1145 THR A C 1
ATOM 8971 O O . THR A 1 1145 ? 5.384 -17.542 -28.099 1.00 95.81 1145 THR A O 1
ATOM 8974 N N . LYS A 1 1146 ? 5.455 -17.503 -25.851 1.00 91.56 1146 LYS A N 1
ATOM 8975 C CA . LYS A 1 1146 ? 6.117 -16.199 -25.719 1.00 91.56 1146 LYS A CA 1
ATOM 8976 C C . LYS A 1 1146 ? 7.349 -16.267 -24.820 1.00 91.56 1146 LYS A C 1
ATOM 8978 O O . LYS A 1 1146 ? 7.368 -16.973 -23.816 1.00 91.56 1146 LYS A O 1
ATOM 8983 N N . ARG A 1 1147 ? 8.376 -15.492 -25.182 1.00 91.38 1147 ARG A N 1
ATOM 8984 C CA . ARG A 1 1147 ? 9.607 -15.353 -24.394 1.00 91.38 1147 ARG A CA 1
ATOM 8985 C C . ARG A 1 1147 ? 9.398 -14.479 -23.152 1.00 91.38 1147 ARG A C 1
ATOM 8987 O O . ARG A 1 1147 ? 8.680 -13.481 -23.215 1.00 91.38 1147 ARG A O 1
ATOM 8994 N N . SER A 1 1148 ? 10.118 -14.784 -22.077 1.00 90.50 1148 SER A N 1
ATOM 8995 C CA . SER A 1 1148 ? 10.297 -13.915 -20.908 1.00 90.50 1148 SER A CA 1
ATOM 8996 C C . SER A 1 1148 ? 11.792 -13.674 -20.725 1.00 90.50 1148 SER A C 1
ATOM 8998 O O . SER A 1 1148 ? 12.503 -14.610 -20.376 1.00 90.50 1148 SER A O 1
ATOM 9000 N N . PRO A 1 1149 ? 12.304 -12.453 -20.942 1.00 75.69 1149 PRO A N 1
ATOM 9001 C CA . PRO A 1 1149 ? 13.723 -12.178 -20.732 1.00 75.69 1149 PRO A CA 1
ATOM 9002 C C . PRO A 1 1149 ? 14.077 -11.941 -19.252 1.00 75.69 1149 PRO A C 1
ATOM 9004 O O . PRO A 1 1149 ? 15.239 -11.700 -18.950 1.00 75.69 1149 PRO A O 1
ATOM 9007 N N . TRP A 1 1150 ? 13.094 -11.967 -18.342 1.00 70.31 1150 TRP A N 1
ATOM 9008 C CA . TRP A 1 1150 ? 13.265 -11.538 -16.946 1.00 70.31 1150 TRP A CA 1
ATOM 9009 C C . TRP A 1 1150 ? 13.076 -12.650 -15.914 1.00 70.31 1150 TRP A C 1
ATOM 9011 O O . TRP A 1 1150 ? 13.619 -12.561 -14.819 1.00 70.31 1150 TRP A O 1
ATOM 9021 N N . HIS A 1 1151 ? 12.285 -13.671 -16.241 1.00 85.81 1151 HIS A N 1
ATOM 9022 C CA . HIS A 1 1151 ? 11.913 -14.729 -15.304 1.00 85.81 1151 HIS A CA 1
ATOM 9023 C C . HIS A 1 1151 ? 12.042 -16.094 -15.966 1.00 85.81 1151 HIS A C 1
ATOM 9025 O O . HIS A 1 1151 ? 11.736 -16.240 -17.152 1.00 85.81 1151 HIS A O 1
ATOM 9031 N N . GLU A 1 1152 ? 12.443 -17.083 -15.175 1.00 90.00 1152 GLU A N 1
ATOM 9032 C CA . GLU A 1 1152 ? 12.261 -18.497 -15.492 1.00 90.00 1152 GLU A CA 1
ATOM 9033 C C . GLU A 1 1152 ? 10.763 -18.857 -15.477 1.00 90.00 1152 GLU A C 1
ATOM 9035 O O . GLU A 1 1152 ? 9.900 -18.054 -15.098 1.00 90.00 1152 GLU A O 1
ATOM 9040 N N . TRP A 1 1153 ? 10.424 -20.059 -15.932 1.00 96.56 1153 TRP A N 1
ATOM 9041 C CA . TRP A 1 1153 ? 9.084 -20.618 -15.778 1.00 96.56 1153 TRP A CA 1
ATOM 9042 C C . TRP A 1 1153 ? 9.077 -21.585 -14.603 1.00 96.56 1153 TRP A C 1
ATOM 9044 O O . TRP A 1 1153 ? 9.903 -22.494 -14.549 1.00 96.56 1153 TRP A O 1
ATOM 9054 N N . SER A 1 1154 ? 8.140 -21.426 -13.671 1.00 95.69 1154 SER A N 1
ATOM 9055 C CA . SER A 1 1154 ? 7.968 -22.378 -12.575 1.00 95.69 1154 SER A CA 1
ATOM 9056 C C . SER A 1 1154 ? 6.526 -22.824 -12.418 1.00 95.69 1154 SER A C 1
ATOM 9058 O O . SER A 1 1154 ? 5.581 -22.119 -12.780 1.00 95.69 1154 SER A O 1
ATOM 9060 N N . ILE A 1 1155 ? 6.359 -24.026 -11.871 1.00 96.31 1155 ILE A N 1
ATOM 9061 C CA . ILE A 1 1155 ? 5.065 -24.578 -11.482 1.00 96.31 1155 ILE A CA 1
ATOM 9062 C C . ILE A 1 1155 ? 5.249 -25.187 -10.094 1.00 96.31 1155 ILE A C 1
ATOM 9064 O O . ILE A 1 1155 ? 5.986 -26.161 -9.912 1.00 96.31 1155 ILE A O 1
ATOM 9068 N N . ARG A 1 1156 ? 4.586 -24.581 -9.111 1.00 90.44 1156 ARG A N 1
ATOM 9069 C CA . ARG A 1 1156 ? 4.537 -25.042 -7.722 1.00 90.44 1156 ARG A CA 1
ATOM 9070 C C . ARG A 1 1156 ? 3.515 -26.153 -7.562 1.00 90.44 1156 ARG A C 1
ATOM 9072 O O . ARG A 1 1156 ? 3.812 -27.173 -6.960 1.00 90.44 1156 ARG A O 1
ATOM 9079 N N . HIS A 1 1157 ? 2.325 -25.962 -8.131 1.00 89.44 1157 HIS A N 1
ATOM 9080 C CA . HIS A 1 1157 ? 1.242 -26.936 -8.050 1.00 89.44 1157 HIS A CA 1
ATOM 9081 C C . HIS A 1 1157 ? 0.387 -26.954 -9.301 1.00 89.44 1157 HIS A C 1
ATOM 9083 O O . HIS A 1 1157 ? 0.101 -25.906 -9.882 1.00 89.44 1157 HIS A O 1
ATOM 9089 N N . VAL A 1 1158 ? -0.102 -28.145 -9.631 1.00 92.19 1158 VAL A N 1
ATOM 9090 C CA . VAL A 1 1158 ? -1.187 -28.327 -10.591 1.00 92.19 1158 VAL A CA 1
ATOM 9091 C C . VAL A 1 1158 ? -2.413 -28.867 -9.870 1.00 92.19 1158 VAL A C 1
ATOM 9093 O O . VAL A 1 1158 ? -2.325 -29.900 -9.211 1.00 92.19 1158 VAL A O 1
ATOM 9096 N N . LEU A 1 1159 ? -3.538 -28.160 -9.985 1.00 90.12 1159 LEU A N 1
ATOM 9097 C CA . LEU A 1 1159 ? -4.809 -28.527 -9.358 1.00 90.12 1159 LEU A CA 1
ATOM 9098 C C . LEU A 1 1159 ? -5.829 -28.884 -10.437 1.00 90.12 1159 LEU A C 1
ATOM 9100 O O . LEU A 1 1159 ? -6.034 -28.103 -11.367 1.00 90.12 1159 LEU A O 1
ATOM 9104 N N . ILE A 1 1160 ? -6.492 -30.030 -10.291 1.00 89.25 1160 ILE A N 1
ATOM 9105 C CA . ILE A 1 1160 ? -7.561 -30.487 -11.195 1.00 89.25 1160 ILE A CA 1
ATOM 9106 C C . ILE A 1 1160 ? -8.827 -30.658 -10.358 1.00 89.25 1160 ILE A C 1
ATOM 9108 O O . ILE A 1 1160 ? -8.820 -31.426 -9.397 1.00 89.25 1160 ILE A O 1
ATOM 9112 N N . ASP A 1 1161 ? -9.895 -29.916 -10.665 1.00 87.62 1161 ASP A N 1
ATOM 9113 C CA . ASP A 1 1161 ? -11.115 -29.872 -9.834 1.00 87.62 1161 ASP A CA 1
ATOM 9114 C C . ASP A 1 1161 ? -10.842 -29.565 -8.349 1.00 87.62 1161 ASP A C 1
ATOM 9116 O O . ASP A 1 1161 ? -11.493 -30.081 -7.439 1.00 87.62 1161 ASP A O 1
ATOM 9120 N N . GLY A 1 1162 ? -9.845 -28.705 -8.108 1.00 71.69 1162 GLY A N 1
ATOM 9121 C CA . GLY A 1 1162 ? -9.427 -28.269 -6.774 1.00 71.69 1162 GLY A CA 1
ATOM 9122 C C . GLY A 1 1162 ? -8.634 -29.304 -5.965 1.00 71.69 1162 GLY A C 1
ATOM 9123 O O . GLY A 1 1162 ? -8.412 -29.068 -4.777 1.00 71.69 1162 GLY A O 1
ATOM 9124 N N . LYS A 1 1163 ? -8.227 -30.425 -6.579 1.00 68.88 1163 LYS A N 1
ATOM 9125 C CA . LYS A 1 1163 ? -7.492 -31.527 -5.939 1.00 68.88 1163 LYS A CA 1
ATOM 9126 C C . LYS A 1 1163 ? -6.051 -31.649 -6.404 1.00 68.88 1163 LYS A C 1
ATOM 9128 O O . LYS A 1 1163 ? -5.789 -31.411 -7.609 1.00 68.88 1163 LYS A O 1
#

Radius of gyration: 43.2 Å; chains: 1; bounding box: 104×105×116 Å

Foldseek 3Di:
DQEAECLVVQPQSVVPVPPFQPDAAAFAEEWEPPADDAPLQFAHDDDPNRSFNCCCPVVVDNGAQAQWEAELQQRIYGGDDPRHQHNPFFDPQPDVVPVVVNVVSVVCVVPTCPPSSHYHYYYYYTDQDPQDDDVPDTGDNPPNFRHLSRQLSLLVVRLVVCVVRVYDLLRHDYQVVVCLVPVGGDDPPDPQFFDSVVSSVCNVVVHGDGTGTDPRDPDDDDDPPPPQAPFFPLPPAFAFAAAAEAPDQDDDPQLVVLCLLLVGQEYEAELNHDPVVLVVSCVSPVNYAYAYEQDDAPQAAQNDDALVVSLVVCLVSVVVCCVRRVHAHYEYFAALQDCRRRRHFHLDLVRLLVVLSRLVSNCVSNCVRQVRHQYEYYAHDPPSVRLVSCVSNVVSHSPGQAYEHEAEWEDAPPDDTCCVPCRGVVVVVSVCVSPVRHQYEPSEYAYQQLPPVHDDDDLVNRLVSLLVSSLVSRVDSSYHYHHQPHAEYPDPSSVRRPSHQDYPVHGGPSSNSSSPHDDDDGFAQFAKDKDWDDDQEDAAFDKDKTKIKMWGQHQHKAAQDDQFHKKKWKFKAAPVRHGDDDDIFIHGDPGIHHNGDMDMDMTIDTHHNDFDKIWIWIFMDGRSNRGTSCVSTVVYDIDIHIHTHDDDPPQFAQFDKDKPPWDDAAEDAAQDKDKIKIKIAGQGQHWAAQPPQDAQHKWKWKWKAAPVRHTADWIDIGGDPGIHHHGGIDMDMTITGHHNDFHKIKMFIFMARHPPGTDPDTDIHIYGYHYFDAAFEKDKDWDDAQEDAQFDKDKTKIKMATQHQHKAALDDVQGKWKKKFKAAPVRDGQDDIDTHGFPGIHHHGGMDIGIDMDTDHLDFAKIKIWIFIDRPPPDTVVVVVYDTDIHIYGHHYDPPFAQWAKDWPDWDWAQEAAAQDKTKIKTKIATQHSDKQALVFKWKWKDKPPDPDIDTHGFPGIHGNRRMGMDIDIDTHHNDFAKIKMKIAMATPPPGGPPNIDPIGIHGYDYDDPPDDDDDDDDDDDDDDDDDDDDDDDDPDDDQQKHKAWPAPRVQRCQQVVPDQPRKDWRVDFDDFFTKIKMFQNAKDWFFKKWFAWDDQQAAQWKWKWFAAPVPDTDTPDTGRGDDHTDIGGHPDIDIHRMMMITHHDTDPPHIHMTNYMATNND

pLDDT: mean 81.78, std 15.99, range [22.91, 98.31]

Secondary structure (DSSP, 8-state):
--EEE-GGGSTTHHHHTT---SS---EEEEEE---SS--TTS-----HHHHHHIIIIIS--SS-S-SEEE-TTS-EEE-S-TTS--STT--PPPPTT-HHHHHHHHHTTTSS-TTTTTEEEEEESS---SS-EETTEEPPSS--S--HHHHHHHHHHHHHHHHHTT--GGGEEEHHHHHHHHS------STTTB-HHHHHHHHHH----PPPB----SS-S---PPP--------S---EEEEE--SSSS--HHHHHHHHHTT--EEEEETT--HHHHHHHHHH-TT-EEEEEE--S---TT-PPPHHHHHHHHHHHHHHHHHHH---EEEESS-TT-TTSTTS--SSHHHHHHHHHHHHHHHHHHHHH-TT-EEEEPP--TTSSHHHHHHHTHHHHHHSSEEEEEEEE---TTS--STT-TTTTTTHHHHHHH-TTSPEEEEEEEE-TTSSSP----HHHHHHHHHHHHHHHTT-TTEEEEEES-S--SSHHHHHTT--SEETTEE-HHHHHHHHS--PPPPPSS-EEEEE---SEE-TT-EEEEEEEEEE-SSS-B--SSTT-EEEEEEEEETTS-B--S--EEEE-SS-B-TT-EEEEEEEEEPPSS-EEEEEEEEEEETTTTEEHHHH-TT---EEEEEEE--------SS-EEEEEEE--SEEETT-EEEEEEEEEE-SSS-BB--TTSTTBEEEEEEEEETTSPEEEEEEEEE-SS-B-TT-EEEEEEEEEPPSS-EEEEEEEEEEETTTEEPS--EEEEEEEEPPPPSS-EEEEE---SEEETT-EEEEEEEEEE-SSSPB-SSSSSPEEEEEEEE-TTS-B-SPPEEEE-SS-B-TT-EEEEEEEEE--SS-EEEEEEEEEEETTTEEGGGGT-PPEEEEEEEE--TT--SS-EEEEEEE--SEEETT-EEEEEEEEEE-SSS-B-TTTEEEEEEETT----EEEE-SS-B-TT-EEEEEEEEE--SS-EEEEEEEEEEETTTEE-S-PPPPEEEEEEPPPS----------------------------BTTBEEEESS-GGGGGGGSSS-TT--EEEEEE--TT-EEEEEEEEEEEEEEEEEE-STT-S-SSEEEEEESSSSSEEEEEEESS--S-EEEEEEEEEEEEEEEEEE-S--SS-EEEESEEEETT-